Protein AF-A0A9E3RT23-F1 (afdb_monomer_lite)

Foldseek 3Di:
DDDDVVVVVVVVVVVVVVVPPDDDDDFFQFFWAQQPVVVRAIAGAAADLCQQCVPPPQANPDLNGAAEEEAADDDCQAGHDPVLVVLLVLLLCQLVQLPFFSHDYHYDYHDHDDPFFFQFLAALQLHEYEIEAEPVNCFVVNDQLQAAQKWKKWKAFQAFDWGHHPNDIDTDHHNYTRYMYMYGYCVLVVQCPWLAPNCSNLSSNLSSCVNRRGAADPAAAWDLVCCLVALHTEHDQQAWDATSVRAIDGAGQRASSHLGWYWYADPVQGIYTRSNHGHLSSSQVNCVSGGDPPPVQKDKDKFFFWADDDDVDGIATFAFWKKWKFKPRAPDLPDGTGTHTIDTQCLNPRLVDRLRRGIDMHISDGQWGAHSVRRIDGMWIKMKIDHPPPLQFLDPLSCLSSSHHNPVPRDGDPDDFIWIAAFDPVATDTDPVCRSVHFTWHQDPVVNAIAGPVQRQGPLLRQLVQGRGRGDNPLPFLVNLLCVPPDFDQLVVVVSCCLNVPLSPDDNSSVVVVVNSVCGSVNNVVLVVDVVVSVVSNVVRVVSSVCRVCVVVVVVVVVVVCVVPCVPDDDDDDDDDDDDDDDDDDDDDDHDDGDDVSAPLSLLVVFQWKFKWWWADWDWDADPVSRAIKIKIKTQGCDTLHHDDDHRDIAIFIHRWDDDPRMTMDISFADDDDHGFIWIFRWHQGPNGRIRGRRHLLRIWGWDADPPPRFIWTGRSDDVNSSNVQSCVVVLVVVVFFWWFQAPVRDTDGDPHSPHGYTTGGPVSVSVVSNVSVVVVVVVD

Structure (mmCIF, N/CA/C/O backbone):
data_AF-A0A9E3RT23-F1
#
_entry.id   AF-A0A9E3RT23-F1
#
loop_
_atom_site.group_PDB
_atom_site.id
_atom_site.type_symbol
_atom_site.label_atom_id
_atom_site.label_alt_id
_atom_site.label_comp_id
_atom_site.label_asym_id
_atom_site.label_entity_id
_atom_site.label_seq_id
_atom_site.pdbx_PDB_ins_code
_atom_site.Cartn_x
_atom_site.Cartn_y
_atom_site.Cartn_z
_atom_site.occupancy
_atom_site.B_iso_or_equiv
_atom_site.auth_seq_id
_atom_site.auth_comp_id
_atom_site.auth_asym_id
_atom_site.auth_atom_id
_atom_site.pdbx_PDB_model_num
ATOM 1 N N . MET A 1 1 ? -61.842 -8.128 -14.638 1.00 39.72 1 MET A N 1
ATOM 2 C CA . MET A 1 1 ? -60.699 -8.666 -13.870 1.00 39.72 1 MET A CA 1
ATOM 3 C C . MET A 1 1 ? -59.610 -7.609 -13.890 1.00 39.72 1 MET A C 1
ATOM 5 O O . MET A 1 1 ? -58.928 -7.463 -14.891 1.00 39.72 1 MET A O 1
ATOM 9 N N . SER A 1 2 ? -59.580 -6.755 -12.867 1.00 29.59 2 SER A N 1
ATOM 10 C CA . SER A 1 2 ? -58.774 -5.532 -12.843 1.00 29.59 2 SER A CA 1
ATOM 11 C C . SER A 1 2 ? -57.348 -5.825 -12.379 1.00 29.59 2 SER A C 1
ATOM 13 O O . SER A 1 2 ? -57.111 -6.098 -11.200 1.00 29.59 2 SER A O 1
ATOM 15 N N . SER A 1 3 ? -56.410 -5.744 -13.318 1.00 36.72 3 SER A N 1
ATOM 16 C CA . SER A 1 3 ? -54.975 -5.616 -13.080 1.00 36.72 3 SER A CA 1
ATOM 17 C C . SER A 1 3 ? -54.713 -4.358 -12.253 1.00 36.72 3 SER A C 1
ATOM 19 O O . SER A 1 3 ? -55.043 -3.259 -12.689 1.00 36.72 3 SER A O 1
ATOM 21 N N . ASN A 1 4 ? -54.167 -4.514 -11.048 1.00 33.41 4 ASN A N 1
ATOM 22 C CA . ASN A 1 4 ? -53.876 -3.402 -10.149 1.00 33.41 4 ASN A CA 1
ATOM 23 C C . ASN A 1 4 ? -52.457 -2.854 -10.439 1.00 33.41 4 ASN A C 1
ATOM 25 O O . ASN A 1 4 ? -51.481 -3.521 -10.079 1.00 33.41 4 ASN A O 1
ATOM 29 N N . PRO A 1 5 ? -52.310 -1.666 -11.062 1.00 35.34 5 PRO A N 1
ATOM 30 C CA . PRO A 1 5 ? -51.012 -1.117 -11.472 1.00 35.34 5 PRO A CA 1
ATOM 31 C C . PRO A 1 5 ? -50.136 -0.672 -10.286 1.00 35.34 5 PRO A C 1
ATOM 33 O O . PRO A 1 5 ? -48.949 -0.408 -10.449 1.00 35.34 5 PRO A O 1
ATOM 36 N N . GLN A 1 6 ? -50.676 -0.668 -9.062 1.00 33.56 6 GLN A N 1
ATOM 37 C CA . GLN A 1 6 ? -49.935 -0.298 -7.852 1.00 33.56 6 GLN A CA 1
ATOM 38 C C . GLN A 1 6 ? -48.999 -1.399 -7.322 1.00 33.56 6 GLN A C 1
ATOM 40 O O . GLN A 1 6 ? -48.126 -1.105 -6.506 1.00 33.56 6 GLN A O 1
ATOM 45 N N . ARG A 1 7 ? -49.141 -2.659 -7.764 1.00 32.81 7 ARG A N 1
ATOM 46 C CA . ARG A 1 7 ? -48.238 -3.753 -7.345 1.00 32.81 7 ARG A CA 1
ATOM 47 C C . ARG A 1 7 ? -46.949 -3.814 -8.166 1.00 32.81 7 ARG A C 1
ATOM 49 O O . ARG A 1 7 ? -45.907 -4.106 -7.595 1.00 32.81 7 ARG A O 1
ATOM 56 N N . PHE A 1 8 ? -46.999 -3.457 -9.451 1.00 35.91 8 PHE A N 1
ATOM 57 C CA . PHE A 1 8 ? -45.802 -3.375 -10.296 1.00 35.91 8 PHE A CA 1
ATOM 58 C C . PHE A 1 8 ? -44.930 -2.163 -9.945 1.00 35.91 8 PHE A C 1
ATOM 60 O O . PHE A 1 8 ? -43.714 -2.289 -9.883 1.00 35.91 8 PHE A O 1
ATOM 67 N N . PHE A 1 9 ? -45.542 -1.026 -9.590 1.00 29.83 9 PHE A N 1
ATOM 68 C CA . PHE A 1 9 ? -44.793 0.171 -9.187 1.00 29.83 9 PHE A CA 1
ATOM 69 C C . PHE A 1 9 ? -44.083 0.009 -7.831 1.00 29.83 9 PHE A C 1
ATOM 71 O O . PHE A 1 9 ? -42.998 0.540 -7.636 1.00 29.83 9 PHE A O 1
ATOM 78 N N . ARG A 1 10 ? -44.654 -0.767 -6.898 1.00 28.84 10 ARG A N 1
ATOM 79 C CA . ARG A 1 10 ? -44.020 -1.055 -5.597 1.00 28.84 10 ARG A CA 1
ATOM 80 C C . ARG A 1 10 ? -42.905 -2.094 -5.697 1.00 28.84 10 ARG A C 1
ATOM 82 O O . ARG A 1 10 ? -41.935 -1.981 -4.966 1.00 28.84 10 ARG A O 1
ATOM 89 N N . LEU A 1 11 ? -43.009 -3.059 -6.613 1.00 30.06 11 LEU A N 1
ATOM 90 C CA . LEU A 1 11 ? -41.941 -4.032 -6.847 1.00 30.06 11 LEU A CA 1
ATOM 91 C C . LEU A 1 11 ? -40.765 -3.396 -7.608 1.00 30.06 11 LEU A C 1
ATOM 93 O O . LEU A 1 11 ? -39.624 -3.608 -7.225 1.00 30.06 11 LEU A O 1
ATOM 97 N N . ALA A 1 12 ? -41.037 -2.534 -8.596 1.00 31.48 12 ALA A N 1
ATOM 98 C CA . ALA A 1 12 ? -40.005 -1.781 -9.313 1.00 31.48 12 ALA A CA 1
ATOM 99 C C . ALA A 1 12 ? -39.312 -0.728 -8.427 1.00 31.48 12 ALA A C 1
ATOM 101 O O . ALA A 1 12 ? -38.103 -0.561 -8.524 1.00 31.48 12 ALA A O 1
ATOM 102 N N . PHE A 1 13 ? -40.038 -0.071 -7.511 1.00 29.66 13 PHE A N 1
ATOM 103 C CA . PHE A 1 13 ? -39.431 0.855 -6.547 1.00 29.66 13 PHE A CA 1
ATOM 104 C C . PHE A 1 13 ? -38.642 0.122 -5.452 1.00 29.66 13 PHE A C 1
ATOM 106 O O . PHE A 1 13 ? -37.625 0.632 -5.011 1.00 29.66 13 PHE A O 1
ATOM 113 N N . CYS A 1 14 ? -39.047 -1.086 -5.041 1.00 27.11 14 CYS A N 1
ATOM 114 C CA . CYS A 1 14 ? -38.259 -1.908 -4.114 1.00 27.11 14 CYS A CA 1
ATOM 115 C C . CYS A 1 14 ? -37.023 -2.538 -4.772 1.00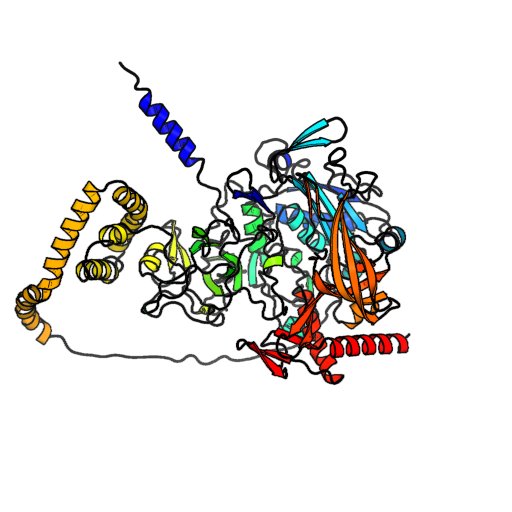 27.11 14 CYS A C 1
ATOM 117 O O . CYS A 1 14 ? -36.032 -2.721 -4.080 1.00 27.11 14 CYS A O 1
ATOM 119 N N . VAL A 1 15 ? -37.051 -2.829 -6.078 1.00 30.31 15 VAL A N 1
ATOM 120 C CA . VAL A 1 15 ? -35.871 -3.300 -6.826 1.00 30.31 15 VAL A CA 1
ATOM 121 C C . VAL A 1 15 ? -34.931 -2.134 -7.162 1.00 30.31 15 VAL A C 1
ATOM 123 O O . VAL A 1 15 ? -33.733 -2.273 -6.961 1.00 30.31 15 VAL A O 1
ATOM 126 N N . MET A 1 16 ? -35.443 -0.948 -7.523 1.00 27.14 16 MET A N 1
ATOM 127 C CA . MET A 1 16 ? -34.602 0.252 -7.688 1.00 27.14 16 MET A CA 1
ATOM 128 C C . MET A 1 16 ? -34.065 0.804 -6.358 1.00 27.14 16 MET A C 1
ATOM 130 O O . MET A 1 16 ? -32.927 1.252 -6.311 1.00 27.14 16 MET A O 1
ATOM 134 N N . ALA A 1 17 ? -34.817 0.720 -5.255 1.00 28.42 17 ALA A N 1
ATOM 135 C CA . ALA A 1 17 ? -34.315 1.090 -3.927 1.00 28.42 17 ALA A CA 1
ATOM 136 C C . ALA A 1 17 ? -33.358 0.037 -3.334 1.00 28.42 17 ALA A C 1
ATOM 138 O O . ALA A 1 17 ? -32.534 0.381 -2.493 1.00 28.42 17 ALA A O 1
ATOM 139 N N . ALA A 1 18 ? -33.435 -1.225 -3.778 1.00 28.02 18 ALA A N 1
ATOM 140 C CA . ALA A 1 18 ? -32.451 -2.259 -3.446 1.00 28.02 18 ALA A CA 1
ATOM 141 C C . ALA A 1 18 ? -31.179 -2.170 -4.307 1.00 28.02 18 ALA A C 1
ATOM 143 O O . ALA A 1 18 ? -30.138 -2.659 -3.886 1.00 28.02 18 ALA A O 1
ATOM 144 N N . MET A 1 19 ? -31.242 -1.512 -5.470 1.00 27.69 19 MET A N 1
ATOM 145 C CA . MET A 1 19 ? -30.087 -1.246 -6.338 1.00 27.69 19 MET A CA 1
ATOM 146 C C . MET A 1 19 ? -29.376 0.086 -6.038 1.00 27.69 19 MET A C 1
ATOM 148 O O . MET A 1 19 ? -28.356 0.371 -6.648 1.00 27.69 19 MET A O 1
ATOM 152 N N . MET A 1 20 ? -29.865 0.886 -5.082 1.00 31.98 20 MET A N 1
ATOM 153 C CA . MET A 1 20 ? -29.251 2.167 -4.683 1.00 31.98 20 MET A CA 1
ATOM 154 C C . MET A 1 20 ? -28.601 2.151 -3.289 1.00 31.98 20 MET A C 1
ATOM 156 O O . MET A 1 20 ? -28.356 3.207 -2.715 1.00 31.98 20 MET A O 1
ATOM 160 N N . LEU A 1 21 ? -28.316 0.978 -2.715 1.00 33.25 21 LEU A N 1
ATOM 161 C CA . LEU A 1 21 ? -27.701 0.875 -1.383 1.00 33.25 21 LEU A CA 1
ATOM 162 C C . LEU A 1 21 ? -26.647 -0.232 -1.290 1.00 33.25 21 LEU A C 1
ATOM 164 O O . LEU A 1 21 ? -26.680 -1.030 -0.361 1.00 33.25 21 LEU A O 1
ATOM 168 N N . THR A 1 22 ? -25.675 -0.268 -2.198 1.00 30.17 22 THR A N 1
ATOM 169 C CA . THR A 1 22 ? -24.396 -0.940 -1.919 1.00 30.17 22 THR A CA 1
ATOM 170 C C . THR A 1 22 ? -23.256 -0.265 -2.671 1.00 30.17 22 THR A C 1
ATOM 172 O O . THR A 1 22 ? -22.844 -0.715 -3.732 1.00 30.17 22 THR A O 1
ATOM 175 N N . SER A 1 23 ? -22.699 0.780 -2.077 1.00 31.69 23 SER A N 1
ATOM 176 C CA . SER A 1 23 ? -21.321 1.195 -2.332 1.00 31.69 23 SER A CA 1
ATOM 177 C C . SER A 1 23 ? -20.692 1.415 -0.963 1.00 31.69 23 SER A C 1
ATOM 179 O O . SER A 1 23 ? -20.944 2.426 -0.316 1.00 31.69 23 SER A O 1
ATOM 181 N N . HIS A 1 24 ? -19.974 0.412 -0.460 1.00 32.72 24 HIS A N 1
ATOM 182 C CA . HIS A 1 24 ? -19.404 0.454 0.886 1.00 32.72 24 HIS A CA 1
ATOM 183 C C . HIS A 1 24 ? -18.062 -0.263 0.895 1.00 32.72 24 HIS A C 1
ATOM 185 O O . HIS A 1 24 ? -18.003 -1.476 0.667 1.00 32.72 24 HIS A O 1
ATOM 191 N N . ALA A 1 25 ? -17.017 0.499 1.185 1.00 35.88 25 ALA A N 1
ATOM 192 C CA . ALA A 1 25 ? -15.627 0.197 0.893 1.00 35.88 25 ALA A CA 1
ATOM 193 C C . ALA A 1 25 ? -14.715 0.077 2.108 1.00 35.88 25 ALA A C 1
ATOM 195 O O . ALA A 1 25 ? -15.128 0.565 3.159 1.00 35.88 25 ALA A O 1
ATOM 196 N N . PHE A 1 26 ? -13.473 -0.422 2.018 1.00 47.66 26 PHE A N 1
ATOM 197 C CA . PHE A 1 26 ? -12.923 -1.764 1.700 1.00 47.66 26 PHE A CA 1
ATOM 198 C C . PHE A 1 26 ? -11.796 -2.052 2.727 1.00 47.66 26 PHE A C 1
ATOM 200 O O . PHE A 1 26 ? -12.048 -1.674 3.853 1.00 47.66 26 PHE A O 1
ATOM 207 N N . ALA A 1 27 ? -10.654 -2.712 2.477 1.00 46.44 27 ALA A N 1
ATOM 208 C CA . ALA A 1 27 ? -9.590 -2.831 3.511 1.00 46.44 27 ALA A CA 1
ATOM 209 C C . ALA A 1 27 ? -8.161 -2.712 2.990 1.00 46.44 27 ALA A C 1
ATOM 211 O O . ALA A 1 27 ? -7.344 -2.058 3.611 1.00 46.44 27 ALA A O 1
ATOM 212 N N . PHE A 1 28 ? -7.905 -3.206 1.791 1.00 80.06 28 PHE A N 1
ATOM 213 C CA . PHE A 1 28 ? -6.770 -2.750 0.997 1.00 80.06 28 PHE A CA 1
ATOM 214 C C . PHE A 1 28 ? -6.882 -1.239 0.701 1.00 80.06 28 PHE A C 1
ATOM 216 O O . PHE A 1 28 ? -7.970 -0.665 0.782 1.00 80.06 28 PHE A O 1
ATOM 223 N N . TYR A 1 29 ? -5.801 -0.597 0.276 1.00 87.31 29 TYR A N 1
ATOM 224 C CA . TYR A 1 29 ? -5.782 0.833 -0.037 1.00 87.31 29 TYR A CA 1
ATOM 225 C C . TYR A 1 29 ? -6.042 1.047 -1.543 1.00 87.31 29 TYR A C 1
ATOM 227 O O . TYR A 1 29 ? -5.137 0.817 -2.339 1.00 87.31 29 TYR A O 1
ATOM 235 N N . PRO A 1 30 ? -7.267 1.409 -1.989 1.00 88.81 30 PRO A N 1
ATOM 236 C CA . PRO A 1 30 ? -7.541 1.697 -3.393 1.00 88.81 30 PRO A CA 1
ATOM 237 C C . PRO A 1 30 ? -7.110 3.106 -3.772 1.00 88.81 30 PRO A C 1
ATOM 239 O O . PRO A 1 30 ? -7.177 4.044 -2.971 1.00 88.81 30 PRO A O 1
ATOM 242 N N . TYR A 1 31 ? -6.866 3.287 -5.062 1.00 88.19 31 TYR A N 1
ATOM 243 C CA . TYR A 1 31 ? -6.864 4.606 -5.659 1.00 88.19 31 TYR A CA 1
ATOM 244 C C . TYR A 1 31 ? -8.302 5.115 -5.854 1.00 88.19 31 TYR A C 1
ATOM 246 O O . TYR A 1 31 ? -9.165 4.425 -6.401 1.00 88.19 31 TYR A O 1
ATOM 254 N N . GLY A 1 32 ? -8.598 6.332 -5.390 1.00 88.88 32 GLY A N 1
ATOM 255 C CA . GLY A 1 32 ? -9.952 6.882 -5.474 1.00 88.88 32 GLY A CA 1
ATOM 256 C C . GLY A 1 32 ? -10.080 8.333 -5.022 1.00 88.88 32 GLY A C 1
ATOM 257 O O . GLY A 1 32 ? -9.081 9.020 -4.782 1.00 88.88 32 GLY A O 1
ATOM 258 N N . PHE A 1 33 ? -11.323 8.812 -4.964 1.00 84.44 33 PHE A N 1
ATOM 259 C CA . PHE A 1 33 ? -11.702 10.132 -4.448 1.00 84.44 33 PHE A CA 1
ATOM 260 C C . PHE A 1 33 ? -13.201 10.192 -4.105 1.00 84.44 33 PHE A C 1
ATOM 262 O O . PHE A 1 33 ? -14.000 9.395 -4.593 1.00 84.44 33 PHE A O 1
ATOM 269 N N . PHE A 1 34 ? -13.611 11.171 -3.293 1.00 80.62 34 PHE A N 1
ATOM 270 C CA . PHE A 1 34 ? -15.032 11.464 -3.070 1.00 80.62 34 PHE A CA 1
ATOM 271 C C . PHE A 1 34 ? -15.576 12.430 -4.127 1.00 80.62 34 PHE A C 1
ATOM 273 O O . PHE A 1 34 ? -15.141 13.581 -4.210 1.00 80.62 34 PHE A O 1
ATOM 280 N N . ASP A 1 35 ? -16.562 11.983 -4.903 1.00 71.19 35 ASP A N 1
ATOM 281 C CA . ASP A 1 35 ? -17.210 12.787 -5.935 1.00 71.19 35 ASP A CA 1
ATOM 282 C C . ASP A 1 35 ? -18.179 13.806 -5.312 1.00 71.19 35 ASP A C 1
ATOM 284 O O . ASP A 1 35 ? -19.249 13.478 -4.786 1.00 71.19 35 ASP A O 1
ATOM 288 N N . THR A 1 36 ? -17.803 15.083 -5.390 1.00 66.12 36 THR A N 1
ATOM 289 C CA . THR A 1 36 ? -18.604 16.200 -4.868 1.00 66.12 36 THR A CA 1
ATOM 290 C C . THR A 1 36 ? -19.901 16.453 -5.645 1.00 66.12 36 THR A C 1
ATOM 292 O O . THR A 1 36 ? -20.835 17.028 -5.079 1.00 66.12 36 THR A O 1
ATOM 295 N N . LEU A 1 37 ? -19.995 16.011 -6.904 1.00 58.25 37 LEU A N 1
ATOM 296 C CA . LEU A 1 37 ? -21.176 16.171 -7.757 1.00 58.25 37 LEU A CA 1
ATOM 297 C C . LEU A 1 37 ? -22.213 15.068 -7.509 1.00 58.25 37 LEU A C 1
ATOM 299 O O . LEU A 1 37 ? -23.415 15.322 -7.615 1.00 58.25 37 LEU A O 1
ATOM 303 N N . ASN A 1 38 ? -21.773 13.880 -7.088 1.00 56.94 38 ASN A N 1
ATOM 304 C CA . ASN A 1 38 ? -22.635 12.743 -6.761 1.00 56.94 38 ASN A CA 1
ATOM 305 C C . ASN A 1 38 ? -22.866 12.582 -5.247 1.00 56.94 38 ASN A C 1
ATOM 307 O O . ASN A 1 38 ? -22.695 11.512 -4.663 1.00 56.94 38 ASN A O 1
ATOM 311 N N . GLY A 1 39 ? -23.222 13.679 -4.572 1.00 58.09 39 GLY A N 1
ATOM 312 C CA . GLY A 1 39 ? -23.595 13.651 -3.153 1.00 58.09 39 GLY A CA 1
ATOM 313 C C . GLY A 1 39 ? -22.472 13.233 -2.195 1.00 58.09 39 GLY A C 1
ATOM 314 O O . GLY A 1 39 ? -22.763 12.905 -1.044 1.00 58.09 39 GLY A O 1
ATOM 315 N N . GLY A 1 40 ? -21.212 13.252 -2.644 1.00 66.06 40 GLY A N 1
ATOM 316 C CA . GLY A 1 40 ? -20.060 12.864 -1.841 1.00 66.06 40 GLY A CA 1
ATOM 317 C C . GLY A 1 40 ? -19.793 11.359 -1.795 1.00 66.06 40 GLY A C 1
ATOM 318 O O . GLY A 1 40 ? -19.189 10.913 -0.820 1.00 66.06 40 GLY A O 1
ATOM 319 N N . ALA A 1 41 ? -20.262 10.583 -2.778 1.00 73.94 41 ALA A N 1
ATOM 320 C CA . ALA A 1 41 ? -19.978 9.152 -2.881 1.00 73.94 41 ALA A CA 1
ATOM 321 C C . ALA A 1 41 ? -18.489 8.881 -3.168 1.00 73.94 41 ALA A C 1
ATOM 323 O O . ALA A 1 41 ? -17.819 9.687 -3.808 1.00 73.94 41 ALA A O 1
ATOM 324 N N . LEU A 1 42 ? -17.974 7.748 -2.685 1.00 82.69 42 LEU A N 1
ATOM 325 C CA . LEU A 1 42 ? -16.617 7.296 -2.992 1.00 82.69 42 LEU A CA 1
ATOM 326 C C . LEU A 1 42 ? -16.573 6.671 -4.390 1.00 82.69 42 LEU A C 1
ATOM 328 O O . LEU A 1 42 ? -17.281 5.695 -4.646 1.00 82.69 42 LEU A O 1
ATOM 332 N N . THR A 1 43 ? -15.701 7.203 -5.238 1.00 85.62 43 THR A N 1
ATOM 333 C CA . THR A 1 43 ? -15.403 6.704 -6.579 1.00 85.62 43 THR A CA 1
ATOM 334 C C . THR A 1 43 ? -13.993 6.115 -6.593 1.00 85.62 43 THR A C 1
ATOM 336 O O . THR A 1 43 ? -13.037 6.768 -6.169 1.00 85.62 43 THR A O 1
ATOM 339 N N . PHE A 1 44 ? -13.866 4.874 -7.064 1.00 89.12 44 PHE A N 1
ATOM 340 C CA . PHE A 1 44 ? -12.568 4.236 -7.298 1.00 89.12 44 PHE A CA 1
ATOM 341 C C . PHE A 1 44 ? -12.060 4.570 -8.684 1.00 89.12 44 PHE A C 1
ATOM 343 O O . PHE A 1 44 ? -12.863 4.702 -9.601 1.00 89.12 44 PHE A O 1
ATOM 350 N N . ILE A 1 45 ? -10.743 4.661 -8.810 1.00 90.81 45 ILE A N 1
ATOM 351 C CA . ILE A 1 45 ? -10.066 4.781 -10.093 1.00 90.81 45 ILE A CA 1
ATOM 352 C C . ILE A 1 45 ? -9.627 3.383 -10.508 1.00 90.81 45 ILE A C 1
ATOM 354 O O . ILE A 1 45 ? -8.859 2.747 -9.785 1.00 90.81 45 ILE A O 1
ATOM 358 N N . LYS A 1 46 ? -10.166 2.892 -11.622 1.00 92.81 46 LYS A N 1
ATOM 359 C CA . LYS A 1 46 ? -9.920 1.533 -12.114 1.00 92.81 46 LYS A CA 1
ATOM 360 C C . LYS A 1 46 ? -10.145 1.419 -13.618 1.00 92.81 46 LYS A C 1
ATOM 362 O O . LYS A 1 46 ? -10.741 2.313 -14.222 1.00 92.81 46 LYS A O 1
ATOM 367 N N . TRP A 1 47 ? -9.741 0.289 -14.183 1.00 93.25 47 TRP A N 1
ATOM 368 C CA . TRP A 1 47 ? -10.109 -0.093 -15.543 1.00 93.25 47 TRP A CA 1
ATOM 369 C C . TRP A 1 47 ? -11.573 -0.556 -15.608 1.00 93.25 47 TRP A C 1
ATOM 371 O O . TRP A 1 47 ? -12.054 -1.234 -14.685 1.00 93.25 47 TRP A O 1
ATOM 381 N N . PRO A 1 48 ? -12.324 -0.186 -16.656 1.00 89.88 48 PRO A N 1
ATOM 382 C CA . PRO A 1 48 ? -13.666 -0.706 -16.864 1.00 89.88 48 PRO A CA 1
ATOM 383 C C . PRO A 1 48 ? -13.605 -2.159 -17.370 1.00 89.88 48 PRO A C 1
ATOM 385 O O . PRO A 1 48 ? -12.606 -2.609 -17.927 1.00 89.88 48 PRO A O 1
ATOM 388 N N . LEU A 1 49 ? -14.665 -2.937 -17.122 1.00 87.38 49 LEU A N 1
ATOM 389 C CA . LEU A 1 49 ? -14.657 -4.375 -17.432 1.00 87.38 49 LEU A CA 1
ATOM 390 C C . LEU A 1 49 ? -14.590 -4.648 -18.939 1.00 87.38 49 LEU A C 1
ATOM 392 O O . LEU A 1 49 ? -14.056 -5.671 -19.319 1.00 87.38 49 LEU A O 1
ATOM 396 N N . ASP A 1 50 ? -15.093 -3.753 -19.783 1.00 86.69 50 ASP A N 1
ATOM 397 C CA . ASP A 1 50 ? -15.021 -3.867 -21.246 1.00 86.69 50 ASP A CA 1
ATOM 398 C C . ASP A 1 50 ? -13.617 -3.613 -21.820 1.00 86.69 50 ASP A C 1
ATOM 400 O O . ASP A 1 50 ? -13.362 -3.970 -22.966 1.00 86.69 50 ASP A O 1
ATOM 404 N N . VAL A 1 51 ? -12.707 -3.034 -21.029 1.00 87.50 51 VAL A N 1
ATOM 405 C CA . VAL A 1 51 ? -11.267 -3.020 -21.332 1.00 87.50 51 VAL A CA 1
ATOM 406 C C . VAL A 1 51 ? -10.624 -4.357 -20.961 1.00 87.50 51 VAL A C 1
ATOM 408 O O . VAL A 1 51 ? -9.732 -4.816 -21.660 1.00 87.50 51 VAL A O 1
ATOM 411 N N . LEU A 1 52 ? -11.077 -4.998 -19.880 1.00 91.88 52 LEU A N 1
ATOM 412 C CA . LEU A 1 52 ? -10.496 -6.255 -19.394 1.00 91.88 52 LEU A CA 1
ATOM 413 C C . LEU A 1 52 ? -11.047 -7.490 -20.129 1.00 91.88 52 LEU A C 1
ATOM 415 O O . LEU A 1 52 ? -10.294 -8.414 -20.392 1.00 91.88 52 LEU A O 1
ATOM 419 N N . ASP A 1 53 ? -12.335 -7.497 -20.466 1.00 89.50 53 ASP A N 1
ATOM 420 C CA . ASP A 1 53 ? -13.084 -8.558 -21.154 1.00 89.50 53 ASP A CA 1
ATOM 421 C C . ASP A 1 53 ? -13.617 -7.990 -22.479 1.00 89.50 53 ASP A C 1
ATOM 423 O O . ASP A 1 53 ? -14.767 -7.546 -22.594 1.00 89.50 53 ASP A O 1
ATOM 427 N N . VAL A 1 54 ? -12.735 -7.931 -23.479 1.00 87.19 54 VAL A N 1
ATOM 428 C CA . VAL A 1 54 ? -13.020 -7.314 -24.785 1.00 87.19 54 VAL A CA 1
ATOM 429 C C . VAL A 1 54 ? -14.085 -8.107 -25.550 1.00 87.19 54 VAL A C 1
ATOM 431 O O . VAL A 1 54 ? -14.866 -7.542 -26.328 1.00 87.19 54 VAL A O 1
ATOM 434 N N . ASN A 1 55 ? -14.133 -9.425 -25.342 1.00 87.38 55 ASN A N 1
ATOM 435 C CA . ASN A 1 55 ? -15.004 -10.325 -26.087 1.00 87.38 55 ASN A CA 1
ATOM 436 C C . ASN A 1 55 ? -16.399 -10.496 -25.424 1.00 87.38 55 ASN A C 1
ATOM 438 O O . ASN A 1 55 ? -17.377 -10.839 -26.105 1.00 87.38 55 ASN A O 1
ATOM 442 N N . GLY A 1 56 ? -16.511 -10.173 -24.133 1.00 85.31 56 GLY A N 1
ATOM 443 C CA . GLY A 1 56 ? -17.732 -10.181 -23.333 1.00 85.31 56 GLY A CA 1
ATOM 444 C C . GLY A 1 56 ? -18.174 -11.566 -22.848 1.00 85.31 56 GLY A C 1
ATOM 445 O O . GLY A 1 56 ? -19.377 -11.757 -22.606 1.00 85.31 56 GLY A O 1
ATOM 446 N N . ASP A 1 57 ? -17.273 -12.548 -22.766 1.00 84.00 57 ASP A N 1
ATOM 447 C CA . ASP A 1 57 ? -17.580 -13.914 -22.321 1.00 84.00 57 ASP A CA 1
ATOM 448 C C . ASP A 1 57 ? -17.412 -14.127 -20.808 1.00 84.00 57 ASP A C 1
ATOM 450 O O . ASP A 1 57 ? -17.839 -15.168 -20.284 1.00 84.00 57 ASP A O 1
ATOM 454 N N . GLY A 1 58 ? -16.923 -13.115 -20.087 1.00 79.50 58 GLY A N 1
ATOM 455 C CA . GLY A 1 58 ? -16.665 -13.177 -18.655 1.00 79.50 58 GLY A CA 1
ATOM 456 C C . GLY A 1 58 ? -15.435 -14.011 -18.300 1.00 79.50 58 GLY A C 1
ATOM 457 O O . GLY A 1 58 ? -15.326 -14.457 -17.155 1.00 79.50 58 GLY A O 1
ATOM 458 N N . ASP A 1 59 ? -14.552 -14.261 -19.256 1.00 82.25 59 ASP A N 1
ATOM 459 C CA . ASP A 1 59 ? -13.158 -14.632 -19.067 1.00 82.25 59 ASP A CA 1
ATOM 460 C C . ASP A 1 59 ? -12.291 -13.414 -19.435 1.00 82.25 59 ASP A C 1
ATOM 462 O O . ASP A 1 59 ? -12.745 -12.506 -20.114 1.00 82.25 59 ASP A O 1
ATOM 466 N N . VAL A 1 60 ? -11.086 -13.332 -18.882 1.00 85.75 60 VAL A N 1
ATOM 467 C CA . VAL A 1 60 ? -10.127 -12.253 -19.210 1.00 85.75 60 VAL A CA 1
ATOM 468 C C . VAL A 1 60 ? -8.761 -12.836 -19.567 1.00 85.75 60 VAL A C 1
ATOM 470 O O . VAL A 1 60 ? -7.741 -12.177 -19.435 1.00 85.75 60 VAL A O 1
ATOM 473 N N . SER A 1 61 ? -8.724 -14.127 -19.899 1.00 79.94 61 SER A N 1
ATOM 474 C CA . SER A 1 61 ? -7.490 -14.875 -20.164 1.00 79.94 61 SER A CA 1
ATOM 475 C C . SER A 1 61 ? -7.189 -15.047 -21.656 1.00 79.94 61 SER A C 1
ATOM 477 O O . SER A 1 61 ? -6.288 -15.810 -22.014 1.00 79.94 61 SER A O 1
ATOM 479 N N . GLY A 1 62 ? -7.951 -14.388 -22.532 1.00 80.00 62 GLY A N 1
ATOM 480 C CA . GLY A 1 62 ? -7.680 -14.317 -23.962 1.00 80.00 62 GLY A CA 1
ATOM 481 C C . GLY A 1 62 ? -6.405 -13.534 -24.290 1.00 80.00 62 GLY A C 1
ATOM 482 O O . GLY A 1 62 ? -5.985 -12.650 -23.553 1.00 80.00 62 GLY A O 1
ATOM 483 N N . ASP A 1 63 ? -5.800 -13.841 -25.442 1.00 80.75 63 ASP A N 1
ATOM 484 C CA . ASP A 1 63 ? -4.552 -13.206 -25.905 1.00 80.75 63 ASP A CA 1
ATOM 485 C C . ASP A 1 63 ? -4.708 -11.693 -26.217 1.00 80.75 63 ASP A C 1
ATOM 487 O O . ASP A 1 63 ? -3.713 -11.009 -26.454 1.00 80.75 63 ASP A O 1
ATOM 491 N N . ASP A 1 64 ? -5.943 -11.183 -26.273 1.00 82.25 64 ASP A N 1
ATOM 492 C CA . ASP A 1 64 ? -6.322 -9.781 -26.499 1.00 82.25 64 ASP A CA 1
ATOM 493 C C . ASP A 1 64 ? -7.168 -9.191 -25.353 1.00 82.25 64 ASP A C 1
ATOM 495 O O . ASP A 1 64 ? -7.877 -8.201 -25.546 1.00 82.25 64 ASP A O 1
ATOM 499 N N . GLU A 1 65 ? -7.105 -9.801 -24.167 1.00 88.94 65 GLU A N 1
ATOM 500 C CA . GLU A 1 65 ? -7.856 -9.405 -22.974 1.00 88.94 65 GLU A CA 1
ATOM 501 C C . GLU A 1 65 ? -6.942 -8.846 -21.883 1.00 88.94 65 GLU A C 1
ATOM 503 O O . GLU A 1 65 ? -5.787 -9.240 -21.738 1.00 88.94 65 GLU A O 1
ATOM 508 N N . GLY A 1 66 ? -7.467 -7.911 -21.095 1.00 91.50 66 GLY A N 1
ATOM 509 C CA . GLY A 1 66 ? -6.711 -7.228 -20.053 1.00 91.50 66 GLY A CA 1
ATOM 510 C C . GLY A 1 66 ? -6.133 -5.877 -20.469 1.00 91.50 66 GLY A C 1
ATOM 511 O O . GLY A 1 66 ? -6.370 -5.351 -21.554 1.00 91.50 66 GLY A O 1
ATOM 512 N N . VAL A 1 67 ? -5.375 -5.279 -19.555 1.00 93.31 67 VAL A N 1
ATOM 513 C CA . VAL A 1 67 ? -4.705 -3.999 -19.792 1.00 93.31 67 VAL A CA 1
ATOM 514 C C . VAL A 1 67 ? -3.528 -4.219 -20.741 1.00 93.31 67 VAL A C 1
ATOM 516 O O . VAL A 1 67 ? -2.588 -4.943 -20.410 1.00 93.31 67 VAL A O 1
ATOM 519 N N . GLU A 1 68 ? -3.571 -3.582 -21.912 1.00 92.44 68 GLU A N 1
ATOM 520 C CA . GLU A 1 68 ? -2.459 -3.607 -22.866 1.00 92.44 68 GLU A CA 1
ATOM 521 C C . GLU A 1 68 ? -1.236 -2.930 -22.256 1.00 92.44 68 GLU A C 1
ATOM 523 O O . GLU A 1 68 ? -1.339 -1.781 -21.829 1.00 92.44 68 GLU A O 1
ATOM 528 N N . LEU A 1 69 ? -0.088 -3.609 -22.254 1.00 92.81 69 LEU A N 1
ATOM 529 C CA . LEU A 1 69 ? 1.197 -3.038 -21.852 1.00 92.81 69 LEU A CA 1
ATOM 530 C C . LEU A 1 69 ? 2.200 -3.124 -23.004 1.00 92.81 69 LEU A C 1
ATOM 532 O O . LEU A 1 69 ? 2.657 -4.210 -23.394 1.00 92.81 69 LEU A O 1
ATOM 536 N N . ASN A 1 70 ? 2.563 -1.966 -23.545 1.00 92.06 70 ASN A N 1
ATOM 537 C CA . ASN A 1 70 ? 3.605 -1.834 -24.557 1.00 92.06 70 ASN A CA 1
ATOM 538 C C . ASN A 1 70 ? 4.961 -1.677 -23.874 1.00 92.06 70 ASN A C 1
ATOM 540 O O . ASN A 1 70 ? 5.044 -1.058 -22.821 1.00 92.06 70 ASN A O 1
ATOM 544 N N . PHE A 1 71 ? 6.027 -2.237 -24.444 1.00 92.44 71 PHE A N 1
ATOM 545 C CA . PHE A 1 71 ? 7.351 -2.157 -23.826 1.00 92.44 71 PHE A CA 1
ATOM 546 C C . PHE A 1 71 ? 8.352 -1.551 -24.779 1.00 92.44 71 PHE A C 1
ATOM 548 O O . PHE A 1 71 ? 8.461 -1.963 -25.938 1.00 92.44 71 PHE A O 1
ATOM 555 N N . GLU A 1 72 ? 9.131 -0.621 -24.247 1.00 90.56 72 GLU A N 1
ATOM 556 C CA . GLU A 1 72 ? 10.341 -0.173 -24.902 1.00 90.56 72 GLU A CA 1
ATOM 557 C C . GLU A 1 72 ? 11.346 -1.326 -24.970 1.00 90.56 72 GLU A C 1
ATOM 559 O O . GLU A 1 72 ? 11.749 -1.897 -23.957 1.00 90.56 72 GLU A O 1
ATOM 564 N N . THR A 1 73 ? 11.785 -1.665 -26.176 1.00 89.44 73 THR A N 1
ATOM 565 C CA . THR A 1 73 ? 12.808 -2.691 -26.374 1.00 89.44 73 THR A CA 1
ATOM 566 C C . THR A 1 73 ? 14.013 -2.116 -27.078 1.00 89.44 73 THR A C 1
ATOM 568 O O . THR A 1 73 ? 13.905 -1.264 -27.961 1.00 89.44 73 THR A O 1
ATOM 571 N N . GLY A 1 74 ? 15.178 -2.638 -26.724 1.00 83.94 74 GLY A N 1
ATOM 572 C CA . GLY A 1 74 ? 16.410 -2.243 -27.372 1.00 83.94 74 GLY A CA 1
ATOM 573 C C . GLY A 1 74 ? 17.524 -3.252 -27.175 1.00 83.94 74 GLY A C 1
ATOM 574 O O . GLY A 1 74 ? 17.310 -4.466 -27.126 1.00 83.94 74 GLY A O 1
ATOM 575 N N . ASN A 1 75 ? 18.756 -2.759 -27.142 1.00 76.94 75 ASN A N 1
ATOM 576 C CA . ASN A 1 75 ? 19.950 -3.604 -27.086 1.00 76.94 75 ASN A CA 1
ATOM 577 C C . ASN A 1 75 ? 20.323 -4.029 -25.652 1.00 76.94 75 ASN A C 1
ATOM 579 O O . ASN A 1 75 ? 21.316 -4.740 -25.482 1.00 76.94 75 ASN A O 1
ATOM 583 N N . GLY A 1 76 ? 19.539 -3.623 -24.646 1.00 71.00 76 GLY A N 1
ATOM 584 C CA . GLY A 1 76 ? 19.826 -3.842 -23.228 1.00 71.00 76 GLY A CA 1
ATOM 585 C C . GLY A 1 76 ? 20.819 -2.839 -22.633 1.00 71.00 76 GLY A C 1
ATOM 586 O O . GLY A 1 76 ? 21.193 -2.995 -21.477 1.00 71.00 76 GLY A O 1
ATOM 587 N N . GLU A 1 77 ? 21.255 -1.836 -23.395 1.00 72.38 77 GLU A N 1
ATOM 588 C CA . GLU A 1 77 ? 21.904 -0.617 -22.892 1.00 72.38 77 GLU A CA 1
ATOM 589 C C . GLU A 1 77 ? 20.889 0.532 -22.949 1.00 72.38 77 GLU A C 1
ATOM 591 O O . GLU A 1 77 ? 20.552 1.079 -21.899 1.00 72.38 77 GLU A O 1
ATOM 596 N N . ASP A 1 78 ? 20.315 0.758 -24.134 1.00 74.50 78 ASP A N 1
ATOM 597 C CA . ASP A 1 78 ? 19.185 1.654 -24.393 1.00 74.50 78 ASP A CA 1
ATOM 598 C C . ASP A 1 78 ? 17.929 0.778 -24.562 1.00 74.50 78 ASP A C 1
ATOM 600 O O . ASP A 1 78 ? 17.911 -0.123 -25.414 1.00 74.50 78 ASP A O 1
ATOM 604 N N . GLY A 1 79 ? 16.916 0.971 -23.713 1.00 84.56 79 GLY A N 1
ATOM 605 C CA . GLY A 1 79 ? 15.727 0.114 -23.632 1.00 84.56 79 GLY A CA 1
ATOM 606 C C . GLY A 1 79 ? 15.937 -1.236 -22.919 1.00 84.56 79 GLY A C 1
ATOM 607 O O . GLY A 1 79 ? 17.052 -1.645 -22.555 1.00 84.56 79 GLY A O 1
ATOM 608 N N . PHE A 1 80 ? 14.845 -1.980 -22.721 1.00 90.94 80 PHE A N 1
ATOM 609 C CA . PHE A 1 80 ? 14.913 -3.325 -22.146 1.00 90.94 80 PHE A CA 1
ATOM 610 C C . PHE A 1 80 ? 15.473 -4.347 -23.146 1.00 90.94 80 PHE A C 1
ATOM 612 O O . PHE A 1 80 ? 15.162 -4.327 -24.340 1.00 90.94 80 PHE A O 1
ATOM 619 N N . SER A 1 81 ? 16.241 -5.318 -22.648 1.00 91.19 81 SER A N 1
ATOM 620 C CA . SER A 1 81 ? 16.448 -6.575 -23.377 1.00 91.19 81 SER A CA 1
ATOM 621 C C . SER A 1 81 ? 15.173 -7.426 -23.348 1.00 91.19 81 SER A C 1
ATOM 623 O O . SER A 1 81 ? 14.395 -7.347 -22.399 1.00 91.19 81 SER A O 1
ATOM 625 N N . SER A 1 82 ? 14.981 -8.323 -24.322 1.00 89.50 82 SER A N 1
ATOM 626 C CA . SER A 1 82 ? 13.797 -9.204 -24.348 1.00 89.50 82 SER A CA 1
ATOM 627 C C . SER A 1 82 ? 13.627 -10.009 -23.053 1.00 89.50 82 SER A C 1
ATOM 629 O O . SER A 1 82 ? 12.523 -10.141 -22.549 1.00 89.50 82 SER A O 1
ATOM 631 N N . SER A 1 83 ? 14.726 -10.476 -22.448 1.00 91.31 83 SER A N 1
ATOM 632 C CA . SER A 1 83 ? 14.657 -11.197 -21.171 1.00 91.31 83 SER A CA 1
ATOM 633 C C . SER A 1 83 ? 14.251 -10.326 -19.982 1.00 91.31 83 SER A C 1
ATOM 635 O O . SER A 1 83 ? 13.785 -10.851 -18.978 1.00 91.31 83 SER A O 1
ATOM 637 N N . GLU A 1 84 ? 14.494 -9.017 -20.043 1.00 93.56 84 GLU A N 1
ATOM 638 C CA . GLU A 1 84 ? 14.050 -8.088 -19.003 1.00 93.56 84 GLU A CA 1
ATOM 639 C C . GLU A 1 84 ? 12.579 -7.744 -19.183 1.00 93.56 84 GLU A C 1
ATOM 641 O O . GLU A 1 84 ? 11.856 -7.767 -18.193 1.00 93.56 84 GLU A O 1
ATOM 646 N N . VAL A 1 85 ? 12.126 -7.540 -20.427 1.00 94.44 85 VAL A N 1
ATOM 647 C CA . VAL A 1 85 ? 10.696 -7.423 -20.752 1.00 94.44 85 VAL A CA 1
ATOM 648 C C . VAL A 1 85 ? 9.931 -8.617 -20.195 1.00 94.44 85 VAL A C 1
ATOM 650 O O . VAL A 1 85 ? 8.981 -8.422 -19.444 1.00 94.44 85 VAL A O 1
ATOM 653 N N . ASP A 1 86 ? 10.398 -9.841 -20.467 1.00 94.38 86 ASP A N 1
ATOM 654 C CA . ASP A 1 86 ? 9.765 -11.066 -19.967 1.00 94.38 86 ASP A CA 1
ATOM 655 C C . ASP A 1 86 ? 9.671 -11.081 -18.432 1.00 94.38 86 ASP A C 1
ATOM 657 O O . ASP A 1 86 ? 8.662 -11.495 -17.872 1.00 94.38 86 ASP A O 1
ATOM 661 N N . LYS A 1 87 ? 10.710 -10.616 -17.723 1.00 93.75 87 LYS A N 1
ATOM 662 C CA . LYS A 1 87 ? 10.716 -10.573 -16.250 1.00 93.75 87 LYS A CA 1
ATOM 663 C C . LYS A 1 87 ? 9.774 -9.516 -15.690 1.00 93.75 87 LYS A C 1
ATOM 665 O O . LYS A 1 87 ? 9.095 -9.795 -14.707 1.00 93.75 87 LYS A O 1
ATOM 670 N N . VAL A 1 88 ? 9.780 -8.315 -16.267 1.00 94.62 88 VAL A N 1
ATOM 671 C CA . VAL A 1 88 ? 8.902 -7.225 -15.831 1.00 94.62 88 VAL A CA 1
ATOM 672 C C . VAL A 1 88 ? 7.453 -7.619 -16.091 1.00 94.62 88 VAL A C 1
ATOM 674 O O . VAL A 1 88 ? 6.644 -7.561 -15.170 1.00 94.62 88 VAL A O 1
ATOM 677 N N . PHE A 1 89 ? 7.143 -8.100 -17.298 1.00 95.81 89 PHE A N 1
ATOM 678 C CA . PHE A 1 89 ? 5.803 -8.552 -17.663 1.00 95.81 89 PHE A CA 1
ATOM 679 C C . PHE A 1 89 ? 5.336 -9.731 -16.800 1.00 95.81 89 PHE A C 1
ATOM 681 O O . PHE A 1 89 ? 4.236 -9.678 -16.264 1.00 95.81 89 PHE A O 1
ATOM 688 N N . ALA A 1 90 ? 6.206 -10.706 -16.512 1.00 94.12 90 ALA A N 1
ATOM 689 C CA . ALA A 1 90 ? 5.898 -11.772 -15.555 1.00 94.12 90 ALA A CA 1
ATOM 690 C C . ALA A 1 90 ? 5.594 -11.260 -14.135 1.00 94.12 90 ALA A C 1
ATOM 692 O O . ALA A 1 90 ? 5.009 -11.985 -13.336 1.00 94.12 90 ALA A O 1
ATOM 693 N N . GLY A 1 91 ? 6.019 -10.043 -13.781 1.00 93.81 91 GLY A N 1
ATOM 694 C CA . GLY A 1 91 ? 5.604 -9.374 -12.551 1.00 93.81 91 GLY A CA 1
ATOM 695 C C . GLY A 1 91 ? 4.164 -8.853 -12.619 1.00 93.81 91 GLY A C 1
ATOM 696 O O . GLY A 1 91 ? 3.406 -9.038 -11.671 1.00 93.81 91 GLY A O 1
ATOM 697 N N . PHE A 1 92 ? 3.757 -8.265 -13.747 1.00 95.12 92 PHE A N 1
ATOM 698 C CA . PHE A 1 92 ? 2.361 -7.876 -13.991 1.00 95.12 92 PHE A CA 1
ATOM 699 C C . PHE A 1 92 ? 1.428 -9.098 -13.968 1.00 95.12 92 PHE A C 1
ATOM 701 O O . PHE A 1 92 ? 0.413 -9.081 -13.268 1.00 95.12 92 PHE A O 1
ATOM 708 N N . GLU A 1 93 ? 1.832 -10.191 -14.626 1.00 93.25 93 GLU A N 1
ATOM 709 C CA . GLU A 1 93 ? 1.075 -11.450 -14.698 1.00 93.25 93 GLU A CA 1
ATOM 710 C C . GLU A 1 93 ? 0.780 -12.075 -13.314 1.00 93.25 93 GLU A C 1
ATOM 712 O O . GLU A 1 93 ? -0.157 -12.864 -13.173 1.00 93.25 93 GLU A O 1
ATOM 717 N N . GLU A 1 94 ? 1.528 -11.732 -12.254 1.00 93.25 94 GLU A N 1
ATOM 718 C CA . GLU A 1 94 ? 1.250 -12.237 -10.897 1.00 93.25 94 GLU A CA 1
ATOM 719 C C . GLU A 1 94 ? -0.151 -11.848 -10.397 1.00 93.25 94 GLU A C 1
ATOM 721 O O . GLU A 1 94 ? -0.790 -12.627 -9.688 1.00 93.25 94 GLU A O 1
ATOM 726 N N . TRP A 1 95 ? -0.677 -10.687 -10.790 1.00 93.62 95 TRP A N 1
ATOM 727 C CA . TRP A 1 95 ? -2.017 -10.240 -10.383 1.00 93.62 95 TRP A CA 1
ATOM 728 C C . TRP A 1 95 ? -3.151 -10.992 -11.083 1.00 93.62 95 TRP A C 1
ATOM 730 O O . TRP A 1 95 ? -4.239 -11.120 -10.517 1.00 93.62 95 TRP A O 1
ATOM 740 N N . GLU A 1 96 ? -2.898 -11.545 -12.267 1.00 91.00 96 GLU A N 1
ATOM 741 C CA . GLU A 1 96 ? -3.869 -12.340 -13.036 1.00 91.00 96 GLU A CA 1
ATOM 742 C C . GLU A 1 96 ? -4.083 -13.724 -12.427 1.00 91.00 96 GLU A C 1
ATOM 744 O O . GLU A 1 96 ? -5.145 -14.339 -12.550 1.00 91.00 96 GLU A O 1
ATOM 749 N N . GLN A 1 97 ? -3.076 -14.207 -11.695 1.00 88.25 97 GLN A N 1
ATOM 750 C CA . GLN A 1 97 ? -3.120 -15.486 -10.993 1.00 88.25 97 GLN A CA 1
ATOM 751 C C . GLN A 1 97 ? -4.160 -15.498 -9.860 1.00 88.25 97 GLN A C 1
ATOM 753 O O . GLN A 1 97 ? -4.506 -16.563 -9.329 1.00 88.25 97 GLN A O 1
ATOM 758 N N . VAL A 1 98 ? -4.716 -14.336 -9.498 1.00 89.69 98 VAL A N 1
ATOM 759 C CA . VAL A 1 98 ? -5.819 -14.227 -8.544 1.00 89.69 98 VAL A CA 1
ATOM 760 C C . VAL A 1 98 ? -7.131 -14.643 -9.207 1.00 89.69 98 VAL A C 1
ATOM 762 O O . VAL A 1 98 ? -7.902 -13.834 -9.710 1.00 89.69 98 VAL A O 1
ATOM 765 N N . SER A 1 99 ? -7.435 -15.940 -9.117 1.00 86.19 99 SER A N 1
ATOM 766 C CA . SER A 1 99 ? -8.652 -16.562 -9.680 1.00 86.19 99 SER A CA 1
ATOM 767 C C . SER A 1 99 ? -9.987 -15.906 -9.289 1.00 86.19 99 SER A C 1
ATOM 769 O O . SER A 1 99 ? -11.004 -16.109 -9.948 1.00 86.19 99 SER A O 1
ATOM 771 N N . THR A 1 100 ? -10.008 -15.124 -8.213 1.00 87.38 100 THR A N 1
ATOM 772 C CA . THR A 1 100 ? -11.181 -14.394 -7.731 1.00 87.38 100 THR A CA 1
ATOM 773 C C . THR A 1 100 ? -11.341 -13.002 -8.353 1.00 87.38 100 THR A C 1
ATOM 775 O O . THR A 1 100 ? -12.343 -12.343 -8.060 1.00 87.38 100 THR A O 1
ATOM 778 N N . ALA A 1 101 ? -10.420 -12.564 -9.223 1.00 89.88 101 ALA A N 1
ATOM 779 C CA . ALA A 1 101 ? -10.418 -11.251 -9.869 1.00 89.88 101 ALA A CA 1
ATOM 780 C C . ALA A 1 101 ? -10.449 -11.322 -11.415 1.00 89.88 101 ALA A C 1
ATOM 782 O O . ALA A 1 101 ? -9.793 -12.172 -12.008 1.00 89.88 101 ALA A O 1
ATOM 783 N N . TYR A 1 102 ? -11.190 -10.439 -12.091 1.00 90.19 102 TYR A N 1
ATOM 784 C CA . TYR A 1 102 ? -11.168 -10.230 -13.553 1.00 90.19 102 TYR A CA 1
ATOM 785 C C . TYR A 1 102 ? -10.000 -9.335 -14.000 1.00 90.19 102 TYR A C 1
ATOM 787 O O . TYR A 1 102 ? -10.118 -8.625 -14.988 1.00 90.19 102 TYR A O 1
ATOM 795 N N . MET A 1 103 ? -8.894 -9.318 -13.256 1.00 92.75 103 MET A N 1
ATOM 796 C CA . MET A 1 103 ? -7.714 -8.564 -13.664 1.00 92.75 103 MET A CA 1
ATOM 797 C C . MET A 1 103 ? -6.876 -9.411 -14.618 1.00 92.75 103 MET A C 1
ATOM 799 O O . MET A 1 103 ? -6.613 -10.574 -14.319 1.00 92.75 103 MET A O 1
ATOM 803 N N . ALA A 1 104 ? -6.469 -8.806 -15.725 1.00 93.38 104 ALA A N 1
ATOM 804 C CA . ALA A 1 104 ? -5.568 -9.371 -16.715 1.00 93.38 104 ALA A CA 1
ATOM 805 C C . ALA A 1 104 ? -4.711 -8.254 -17.313 1.00 93.38 104 ALA A C 1
ATOM 807 O O . ALA A 1 104 ? -5.128 -7.089 -17.331 1.00 93.38 104 ALA A O 1
ATOM 808 N N . PHE A 1 105 ? -3.542 -8.614 -17.814 1.00 93.88 105 PHE A N 1
ATOM 809 C CA . PHE A 1 105 ? -2.675 -7.800 -18.640 1.00 93.88 105 PHE A CA 1
ATOM 810 C C . PHE A 1 105 ? -2.367 -8.591 -19.903 1.00 93.88 105 PHE A C 1
ATOM 812 O O . PHE A 1 105 ? -2.294 -9.817 -19.894 1.00 93.88 105 PHE A O 1
ATOM 819 N N . PHE A 1 106 ? -2.114 -7.889 -20.996 1.00 91.81 106 PHE A N 1
ATOM 820 C CA . PHE A 1 106 ? -1.557 -8.546 -22.165 1.00 91.81 106 PHE A CA 1
ATOM 821 C C . PHE A 1 106 ? -0.377 -7.766 -22.707 1.00 91.81 106 PHE A C 1
ATOM 823 O O . PHE A 1 106 ? -0.288 -6.534 -22.639 1.00 91.81 106 PHE A O 1
ATOM 830 N N . ARG A 1 107 ? 0.573 -8.523 -23.245 1.00 92.12 107 ARG A N 1
ATOM 831 C CA . ARG A 1 107 ? 1.788 -7.979 -23.824 1.00 92.12 107 ARG A CA 1
ATOM 832 C C . ARG A 1 107 ? 1.446 -7.363 -25.180 1.00 92.12 107 ARG A C 1
ATOM 834 O O . ARG A 1 107 ? 1.198 -8.082 -26.145 1.00 92.12 107 ARG A O 1
ATOM 841 N N . GLY A 1 108 ? 1.468 -6.034 -25.236 1.00 90.12 108 GLY A N 1
ATOM 842 C CA . GLY A 1 108 ? 1.286 -5.253 -26.456 1.00 90.12 108 GLY A CA 1
ATOM 843 C C . GLY A 1 108 ? 2.511 -5.299 -27.376 1.00 90.12 108 GLY A C 1
ATOM 844 O O . GLY A 1 108 ? 3.186 -6.316 -27.539 1.00 90.12 108 GLY A O 1
ATOM 845 N N . GLN A 1 109 ? 2.850 -4.166 -27.979 1.00 90.06 109 GLN A N 1
ATOM 846 C CA . GLN A 1 109 ? 3.923 -4.067 -28.969 1.00 90.06 109 GLN A CA 1
ATOM 847 C C . GLN A 1 109 ? 5.299 -3.839 -28.328 1.00 90.06 109 GLN A C 1
ATOM 849 O O . GLN A 1 109 ? 5.422 -3.321 -27.215 1.00 90.06 109 GLN A O 1
ATOM 854 N N . ASP A 1 110 ? 6.349 -4.263 -29.033 1.00 90.25 110 ASP A N 1
ATOM 855 C CA . ASP A 1 110 ? 7.715 -3.777 -28.829 1.00 90.25 110 ASP A CA 1
ATOM 856 C C . ASP A 1 110 ? 7.831 -2.419 -29.529 1.00 90.25 110 ASP A C 1
ATOM 858 O O . ASP A 1 110 ? 7.597 -2.315 -30.739 1.00 90.25 110 ASP A O 1
ATOM 862 N N . ILE A 1 111 ? 8.199 -1.384 -28.786 1.00 86.19 111 ILE A N 1
ATOM 863 C CA . ILE A 1 111 ? 8.380 -0.030 -29.315 1.00 86.19 111 ILE A CA 1
ATOM 864 C C . ILE A 1 111 ? 9.826 0.419 -29.121 1.00 86.19 111 ILE A C 1
ATOM 866 O O . ILE A 1 111 ? 10.560 -0.132 -28.301 1.00 86.19 111 ILE A O 1
ATOM 870 N N . VAL A 1 112 ? 10.245 1.403 -29.914 1.00 76.06 112 VAL A N 1
ATOM 871 C CA . VAL A 1 112 ? 11.575 2.009 -29.820 1.00 76.06 112 VAL A CA 1
ATOM 872 C C . VAL A 1 112 ? 11.374 3.482 -29.499 1.00 76.06 112 VAL A C 1
ATOM 874 O O . VAL A 1 112 ? 10.909 4.230 -30.359 1.00 76.06 112 VAL A O 1
ATOM 877 N N . ASP A 1 113 ? 11.706 3.835 -28.257 1.00 69.19 113 ASP A N 1
ATOM 878 C CA . ASP A 1 113 ? 11.837 5.194 -27.724 1.00 69.19 113 ASP A CA 1
ATOM 879 C C . ASP A 1 113 ? 10.618 6.141 -27.890 1.00 69.19 113 ASP A C 1
ATOM 881 O O . ASP A 1 113 ? 10.696 7.147 -28.604 1.00 69.19 113 ASP A O 1
ATOM 885 N N . PRO A 1 114 ? 9.472 5.872 -27.231 1.00 55.59 114 PRO A N 1
ATOM 886 C CA . PRO A 1 114 ? 8.483 6.900 -26.943 1.00 55.59 114 PRO A CA 1
ATOM 887 C C . PRO A 1 114 ? 8.437 7.156 -25.432 1.00 55.59 114 PRO A C 1
ATOM 889 O O . PRO A 1 114 ? 7.670 6.536 -24.697 1.00 55.59 114 PRO A O 1
ATOM 892 N N . VAL A 1 115 ? 9.261 8.092 -24.954 1.00 53.16 115 VAL A N 1
ATOM 893 C CA . VAL A 1 115 ? 9.001 8.738 -23.660 1.00 53.16 115 VAL A CA 1
ATOM 894 C C . VAL A 1 115 ? 7.804 9.668 -23.849 1.00 53.16 115 VAL A C 1
ATOM 896 O O . VAL A 1 115 ? 7.931 10.807 -24.304 1.00 53.16 115 VAL A O 1
ATOM 899 N N . GLU A 1 116 ? 6.626 9.149 -23.527 1.00 52.78 116 GLU A N 1
ATOM 900 C CA . GLU A 1 116 ? 5.354 9.858 -23.570 1.00 52.78 116 GLU A CA 1
ATOM 901 C C . GLU A 1 116 ? 5.060 10.423 -22.182 1.00 52.78 116 GLU A C 1
ATOM 903 O O . GLU A 1 116 ? 5.035 9.717 -21.180 1.00 52.78 116 GLU A O 1
ATOM 908 N N . LEU A 1 117 ? 4.911 11.739 -22.074 1.00 53.47 117 LEU A N 1
ATOM 909 C CA 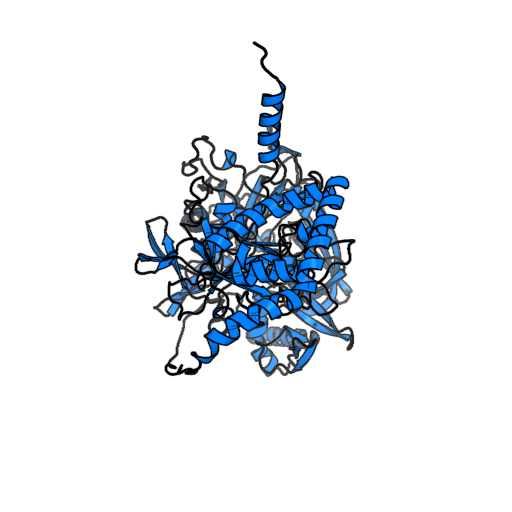. LEU A 1 117 ? 4.654 12.370 -20.782 1.00 53.47 117 LEU A CA 1
ATOM 910 C C . LEU A 1 117 ? 3.539 13.430 -20.864 1.00 53.47 117 LEU A C 1
ATOM 912 O O . 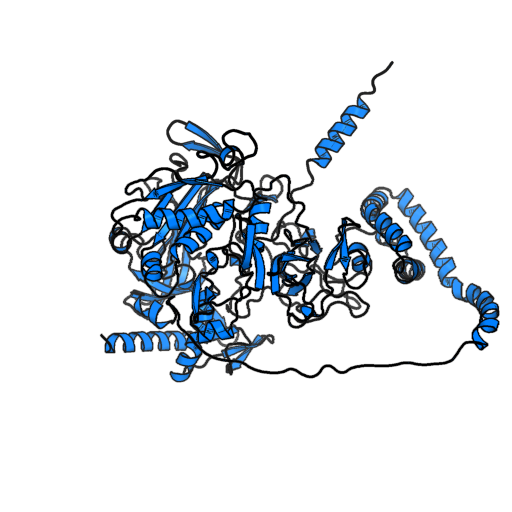LEU A 1 117 ? 3.537 14.283 -19.984 1.00 53.47 117 LEU A O 1
ATOM 916 N N . THR A 1 118 ? 2.595 13.318 -21.830 1.00 41.41 118 THR A N 1
ATOM 917 C CA . THR A 1 118 ? 1.498 14.262 -22.232 1.00 41.41 118 THR A CA 1
ATOM 918 C C . THR A 1 118 ? 0.638 14.960 -21.130 1.00 41.41 118 THR A C 1
ATOM 920 O O . THR A 1 118 ? 0.472 14.441 -20.032 1.00 41.41 118 THR A O 1
ATOM 923 N N . ALA A 1 119 ? 0.089 16.170 -21.379 1.00 35.16 119 ALA A N 1
ATOM 924 C CA . ALA A 1 119 ? -0.924 16.908 -20.580 1.00 35.16 119 ALA A CA 1
ATOM 925 C C . ALA A 1 119 ? -2.038 17.580 -21.385 1.00 35.16 119 ALA A C 1
ATOM 927 O O . ALA A 1 119 ? -2.789 18.422 -20.866 1.00 35.16 119 ALA A O 1
ATOM 928 N N . ASP A 1 120 ? -2.138 17.237 -22.665 1.00 40.84 120 ASP A N 1
ATOM 929 C CA . ASP A 1 120 ? -3.068 17.860 -23.569 1.00 40.84 120 ASP A CA 1
ATOM 930 C C . ASP A 1 120 ? -4.255 16.935 -23.516 1.00 40.84 120 ASP A C 1
ATOM 932 O O . ASP A 1 120 ? -4.225 15.822 -24.037 1.00 40.84 120 ASP A O 1
ATOM 936 N N . LEU A 1 121 ? -5.325 17.396 -22.880 1.00 43.28 121 LEU A N 1
ATOM 937 C CA . LEU A 1 121 ? -6.557 16.621 -22.781 1.00 43.28 121 LEU A CA 1
ATOM 938 C C . LEU A 1 121 ? -7.170 16.333 -24.170 1.00 43.28 121 LEU A C 1
ATOM 940 O O . LEU A 1 121 ? -8.147 15.595 -24.261 1.00 43.28 121 LEU A O 1
ATOM 944 N N . THR A 1 122 ? -6.641 16.936 -25.243 1.00 39.31 122 THR A N 1
ATOM 945 C CA . THR A 1 122 ? -7.027 16.700 -26.642 1.00 39.31 122 THR A CA 1
ATOM 946 C C . THR A 1 122 ? -6.111 15.729 -27.400 1.00 39.31 122 THR A C 1
ATOM 948 O O . THR A 1 122 ? -6.402 15.434 -28.560 1.00 39.31 122 THR A O 1
ATOM 951 N N . GLN A 1 123 ? -5.039 15.234 -26.767 1.00 44.72 123 GLN A N 1
ATOM 952 C CA . GLN A 1 123 ? -4.073 14.278 -27.334 1.00 44.72 123 GLN A CA 1
ATOM 953 C C . GLN A 1 123 ? -3.677 13.167 -26.358 1.00 44.72 123 GLN A C 1
ATOM 955 O O . GLN A 1 123 ? -2.620 12.569 -26.505 1.00 44.72 123 GLN A O 1
ATOM 960 N N . ILE A 1 124 ? -4.529 12.878 -25.376 1.00 55.34 124 ILE A N 1
ATOM 961 C CA . ILE A 1 124 ? -4.484 11.590 -24.688 1.00 55.34 124 ILE A CA 1
ATOM 962 C C . ILE A 1 124 ? -4.487 10.504 -25.765 1.00 55.34 124 ILE A C 1
ATOM 964 O O . ILE A 1 124 ? -5.327 10.538 -26.667 1.00 55.34 124 ILE A O 1
ATOM 968 N N . ASP A 1 125 ? -3.545 9.583 -25.691 1.00 64.12 125 ASP A N 1
ATOM 969 C CA . ASP A 1 125 ? -3.362 8.485 -26.635 1.00 64.12 125 ASP A CA 1
ATOM 970 C C . ASP A 1 125 ? -3.936 7.158 -26.107 1.00 64.12 125 ASP A C 1
ATOM 972 O O . ASP A 1 125 ? -4.243 6.279 -26.914 1.00 64.12 125 ASP A O 1
ATOM 976 N N . ALA A 1 126 ? -4.168 7.072 -24.787 1.00 72.56 126 ALA A N 1
ATOM 977 C CA . ALA A 1 126 ? -4.598 5.870 -24.071 1.00 72.56 126 ALA A CA 1
ATOM 978 C C . ALA A 1 126 ? -3.656 4.685 -24.336 1.00 72.56 126 ALA A C 1
ATOM 980 O O . ALA A 1 126 ? -4.108 3.560 -24.569 1.00 72.56 126 ALA A O 1
ATOM 981 N N . PHE A 1 127 ? -2.350 4.963 -24.355 1.00 79.75 127 PHE A N 1
ATOM 982 C CA . PHE A 1 127 ? -1.323 4.007 -24.733 1.00 79.75 127 PHE A CA 1
ATOM 983 C C . PHE A 1 127 ? -0.400 3.686 -23.556 1.00 79.75 127 PHE A C 1
ATOM 985 O O . PHE A 1 127 ? 0.657 4.283 -23.391 1.00 79.75 127 PHE A O 1
ATOM 992 N N . ASN A 1 128 ? -0.760 2.666 -22.775 1.00 88.12 128 ASN A N 1
ATOM 993 C CA . ASN A 1 128 ? 0.058 2.295 -21.624 1.00 88.12 128 ASN A CA 1
ATOM 994 C C . ASN A 1 128 ? 1.421 1.755 -22.079 1.00 88.12 128 ASN A C 1
ATOM 996 O O . ASN A 1 128 ? 1.503 0.814 -22.891 1.00 88.12 128 ASN A O 1
ATOM 1000 N N . VAL A 1 129 ? 2.486 2.300 -21.495 1.00 88.38 129 VAL A N 1
ATOM 1001 C CA . VAL A 1 129 ? 3.858 1.916 -21.814 1.00 88.38 129 VAL A CA 1
ATOM 1002 C C . VAL A 1 129 ? 4.688 1.609 -20.569 1.00 88.38 129 VAL A C 1
ATOM 1004 O O . VAL A 1 129 ? 4.573 2.240 -19.522 1.00 88.38 129 VAL A O 1
ATOM 1007 N N . VAL A 1 130 ? 5.578 0.630 -20.704 1.00 91.94 130 VAL A N 1
ATOM 1008 C CA . VAL A 1 130 ? 6.645 0.316 -19.762 1.00 91.94 130 VAL A CA 1
ATOM 1009 C C . VAL A 1 130 ? 7.984 0.626 -20.429 1.00 91.94 130 VAL A C 1
ATOM 1011 O O . VAL A 1 130 ? 8.387 -0.037 -21.390 1.00 91.94 130 VAL A O 1
ATOM 1014 N N . VAL A 1 131 ? 8.673 1.647 -19.927 1.00 89.62 131 VAL A N 1
ATOM 1015 C CA . VAL A 1 131 ? 9.933 2.158 -20.489 1.00 89.62 131 VAL A CA 1
ATOM 1016 C C . VAL A 1 131 ? 11.104 1.944 -19.540 1.00 89.62 131 VAL A C 1
ATOM 1018 O O . VAL A 1 131 ? 10.930 1.807 -18.321 1.00 89.62 131 VAL A O 1
ATOM 1021 N N . PHE A 1 132 ? 12.306 1.920 -20.107 1.00 89.25 132 PHE A N 1
ATOM 1022 C CA . PHE A 1 132 ? 13.542 1.772 -19.362 1.00 89.25 132 PHE A CA 1
ATOM 1023 C C . PHE A 1 132 ? 14.345 3.073 -19.390 1.00 89.25 132 PHE A C 1
ATOM 1025 O O . PHE A 1 132 ? 14.851 3.485 -20.425 1.00 89.25 132 PHE A O 1
ATOM 1032 N N . GLU A 1 133 ? 14.530 3.694 -18.229 1.00 86.19 133 GLU A N 1
ATOM 1033 C CA . GLU A 1 133 ? 15.375 4.883 -18.100 1.00 86.19 133 GLU A CA 1
ATOM 1034 C C . GLU A 1 133 ? 16.825 4.455 -17.826 1.00 86.19 133 GLU A C 1
ATOM 1036 O O . GLU A 1 133 ? 17.178 4.088 -16.694 1.00 86.19 133 GLU A O 1
ATOM 1041 N N . SER A 1 134 ? 17.689 4.500 -18.849 1.00 85.00 134 SER A N 1
ATOM 1042 C CA . SER A 1 134 ? 19.124 4.270 -18.654 1.00 85.00 134 SER A CA 1
ATOM 1043 C C . SER A 1 134 ? 19.767 5.424 -17.864 1.00 85.00 134 SER A C 1
ATOM 1045 O O . SER A 1 134 ? 19.226 6.525 -17.750 1.00 85.00 134 SER A O 1
ATOM 1047 N N . THR A 1 135 ? 20.971 5.209 -17.313 1.00 82.62 135 THR A N 1
ATOM 1048 C CA . THR A 1 135 ? 21.709 6.318 -16.670 1.00 82.62 135 THR A CA 1
ATOM 1049 C C . THR A 1 135 ? 22.038 7.429 -17.667 1.00 82.62 135 THR A C 1
ATOM 1051 O O . THR A 1 135 ? 22.021 8.598 -17.290 1.00 82.62 135 THR A O 1
ATOM 1054 N N . GLN A 1 136 ? 22.316 7.077 -18.926 1.00 80.69 136 GLN A N 1
ATOM 1055 C CA . GLN A 1 136 ? 22.618 8.052 -19.970 1.00 80.69 136 GLN A CA 1
ATOM 1056 C C . GLN A 1 136 ? 21.366 8.856 -20.343 1.00 80.69 136 GLN A C 1
ATOM 1058 O O . GLN A 1 136 ? 21.445 10.081 -20.414 1.00 80.69 136 GLN A O 1
ATOM 1063 N N . ASP A 1 137 ? 20.209 8.200 -20.470 1.00 77.69 137 ASP A N 1
ATOM 1064 C CA . ASP A 1 137 ? 18.935 8.872 -20.762 1.00 77.69 137 ASP A CA 1
ATOM 1065 C C . ASP A 1 137 ? 18.558 9.847 -19.652 1.00 77.69 137 ASP A C 1
ATOM 1067 O O . ASP A 1 137 ? 18.221 10.998 -19.923 1.00 77.69 137 ASP A O 1
ATOM 1071 N N . ALA A 1 138 ? 18.709 9.431 -18.392 1.00 78.06 138 ALA A N 1
ATOM 1072 C CA . ALA A 1 138 ? 18.510 10.308 -17.245 1.00 78.06 138 ALA A CA 1
ATOM 1073 C C . ALA A 1 138 ? 19.472 11.515 -17.247 1.00 78.06 138 ALA A C 1
ATOM 1075 O O . ALA A 1 138 ? 19.097 12.609 -16.826 1.00 78.06 138 ALA A O 1
ATOM 1076 N N . GLU A 1 139 ? 20.720 11.353 -17.701 1.00 75.94 139 GLU A N 1
ATOM 1077 C CA . GLU A 1 139 ? 21.698 12.449 -17.791 1.00 75.94 139 GLU A CA 1
ATOM 1078 C C . GLU A 1 139 ? 21.432 13.417 -18.955 1.00 75.94 139 GLU A C 1
ATOM 1080 O O . GLU A 1 139 ? 21.726 14.618 -18.845 1.00 75.94 139 GLU A O 1
ATOM 1085 N N . ASP A 1 140 ? 20.896 12.907 -20.061 1.00 73.62 140 ASP A N 1
ATOM 1086 C CA . ASP A 1 140 ? 20.641 13.681 -21.273 1.00 73.62 140 ASP A CA 1
ATOM 1087 C C . ASP A 1 140 ? 19.271 14.370 -21.251 1.00 73.62 140 ASP A C 1
ATOM 1089 O O . ASP A 1 140 ? 19.180 15.541 -21.637 1.00 73.62 140 ASP A O 1
ATOM 1093 N N . ASN A 1 141 ? 18.245 13.692 -20.728 1.00 71.44 141 ASN A N 1
ATOM 1094 C CA . ASN A 1 141 ? 16.839 14.109 -20.767 1.00 71.44 141 ASN A CA 1
ATOM 1095 C C . ASN A 1 141 ? 16.250 14.454 -19.386 1.00 71.44 141 ASN A C 1
ATOM 1097 O O . ASN A 1 141 ? 15.122 14.941 -19.306 1.00 71.44 141 ASN A O 1
ATOM 1101 N N . GLY A 1 142 ? 17.017 14.258 -18.311 1.00 70.62 142 GLY A N 1
ATOM 1102 C CA . GLY A 1 142 ? 16.575 14.435 -16.928 1.00 70.62 142 GLY A CA 1
ATOM 1103 C C . GLY A 1 142 ? 15.847 13.208 -16.376 1.00 70.62 142 GLY A C 1
ATOM 1104 O O . GLY A 1 142 ? 15.123 12.530 -17.099 1.00 70.62 142 GLY A O 1
ATOM 1105 N N . SER A 1 143 ? 16.024 12.918 -15.084 1.00 76.81 143 SER A N 1
ATOM 1106 C CA . SER A 1 143 ? 15.459 11.701 -14.473 1.00 76.81 143 SER A CA 1
ATOM 1107 C C . SER A 1 143 ? 14.011 11.887 -14.017 1.00 76.81 143 SER A C 1
ATOM 1109 O O . SER A 1 143 ? 13.720 12.768 -13.202 1.00 76.81 143 SER A O 1
ATOM 1111 N N . ILE A 1 144 ? 13.124 10.994 -14.461 1.00 75.88 144 ILE A N 1
ATOM 1112 C CA . ILE A 1 144 ? 11.717 10.932 -14.040 1.00 75.88 144 ILE A CA 1
ATOM 1113 C C . ILE A 1 144 ? 11.604 10.296 -12.653 1.00 75.88 144 ILE A C 1
ATOM 1115 O O . ILE A 1 144 ? 10.889 10.803 -11.790 1.00 75.88 144 ILE A O 1
ATOM 1119 N N . VAL A 1 145 ? 12.327 9.197 -12.410 1.00 70.88 145 VAL A N 1
ATOM 1120 C CA . VAL A 1 145 ? 12.221 8.427 -11.156 1.00 70.88 145 VAL A CA 1
ATOM 1121 C C . VAL A 1 145 ? 12.977 9.065 -9.987 1.00 70.88 145 VAL A C 1
ATOM 1123 O O . VAL A 1 145 ? 12.815 8.651 -8.836 1.00 70.88 145 VAL A O 1
ATOM 1126 N N . GLY A 1 146 ? 13.860 10.035 -10.258 1.00 63.88 146 GLY A N 1
ATOM 1127 C CA . GLY A 1 146 ? 14.602 10.778 -9.240 1.00 63.88 146 GLY A CA 1
ATOM 1128 C C . GLY A 1 146 ? 15.402 9.892 -8.275 1.00 63.88 146 GLY A C 1
ATOM 1129 O O . GLY A 1 146 ? 15.585 10.260 -7.122 1.00 63.88 146 GLY A O 1
ATOM 1130 N N . GLY A 1 147 ? 15.860 8.704 -8.690 1.00 64.69 147 GLY A N 1
ATOM 1131 C CA . GLY A 1 147 ? 16.619 7.757 -7.851 1.00 64.69 147 GLY A CA 1
ATOM 1132 C C . GLY A 1 147 ? 15.805 6.647 -7.159 1.00 64.69 147 GLY A C 1
ATOM 1133 O O . GLY A 1 147 ? 16.395 5.827 -6.432 1.00 64.69 147 GLY A O 1
ATOM 1134 N N . SER A 1 148 ? 14.487 6.593 -7.385 1.00 72.06 148 SER A N 1
ATOM 1135 C CA . SER A 1 148 ? 13.657 5.393 -7.174 1.00 72.06 148 SER A CA 1
ATOM 1136 C C . SER A 1 148 ? 14.001 4.297 -8.199 1.00 72.06 148 SER A C 1
ATOM 1138 O O . SER A 1 148 ? 14.755 4.539 -9.138 1.00 72.06 148 SER A O 1
ATOM 1140 N N . MET A 1 149 ? 13.525 3.063 -7.995 1.00 78.31 149 MET A N 1
ATOM 1141 C CA . MET A 1 149 ? 13.731 1.969 -8.970 1.00 78.31 149 MET A CA 1
ATOM 1142 C C . MET A 1 149 ? 12.648 1.926 -10.046 1.00 78.31 149 MET A C 1
ATOM 1144 O O . MET A 1 149 ? 12.914 1.484 -11.160 1.00 78.31 149 MET A O 1
ATOM 1148 N N . VAL A 1 150 ? 11.454 2.399 -9.701 1.00 83.00 150 VAL A N 1
ATOM 1149 C CA . VAL A 1 150 ? 10.294 2.479 -10.577 1.00 83.00 150 VAL A CA 1
ATOM 1150 C C . VAL A 1 150 ? 9.474 3.712 -10.215 1.00 83.00 150 VAL A C 1
ATOM 1152 O O . VAL A 1 150 ? 9.531 4.167 -9.066 1.00 83.00 150 VAL A O 1
ATOM 1155 N N . ALA A 1 151 ? 8.777 4.269 -11.199 1.00 82.62 151 ALA A N 1
ATOM 1156 C CA . ALA A 1 151 ? 7.694 5.218 -10.995 1.00 82.62 151 ALA A CA 1
ATOM 1157 C C . ALA A 1 151 ? 6.529 4.878 -11.930 1.00 82.62 151 ALA A C 1
ATOM 1159 O O . ALA A 1 151 ? 6.747 4.757 -13.139 1.00 82.62 151 ALA A O 1
ATOM 1160 N N . THR A 1 152 ? 5.314 4.784 -11.389 1.00 87.19 152 THR A N 1
ATOM 1161 C CA . THR A 1 152 ? 4.091 4.630 -12.187 1.00 87.19 152 THR A CA 1
ATOM 1162 C C . THR A 1 152 ? 3.309 5.937 -12.227 1.00 87.19 152 THR A C 1
ATOM 1164 O O . THR A 1 152 ? 2.924 6.508 -11.201 1.00 87.19 152 THR A O 1
ATOM 1167 N N . LEU A 1 153 ? 3.036 6.424 -13.430 1.00 83.94 153 LEU A N 1
ATOM 1168 C CA . LEU A 1 153 ? 2.289 7.646 -13.677 1.00 83.94 153 LEU A CA 1
ATOM 1169 C C . LEU A 1 153 ? 0.882 7.277 -14.144 1.00 83.94 153 LEU A C 1
ATOM 1171 O O . LEU A 1 153 ? 0.691 6.809 -15.258 1.00 83.94 153 LEU A O 1
ATOM 1175 N N . VAL A 1 154 ? -0.115 7.508 -13.290 1.00 86.81 154 VAL A N 1
ATOM 1176 C CA . VAL A 1 154 ? -1.518 7.176 -13.589 1.00 86.81 154 VAL A CA 1
ATOM 1177 C C . VAL A 1 154 ? -2.278 8.424 -14.026 1.00 86.81 154 VAL A C 1
ATOM 1179 O O . VAL A 1 154 ? -2.395 9.372 -13.239 1.00 86.81 154 VAL A O 1
ATOM 1182 N N . THR A 1 155 ? -2.845 8.388 -15.233 1.00 86.50 155 THR A N 1
ATOM 1183 C CA . THR A 1 155 ? -3.753 9.401 -15.787 1.00 86.50 155 THR A CA 1
ATOM 1184 C C . THR A 1 155 ? -5.202 8.916 -15.695 1.00 86.50 155 THR A C 1
ATOM 1186 O O . THR A 1 155 ? -5.552 7.824 -16.145 1.00 86.50 155 THR A O 1
ATOM 1189 N N . ASN A 1 156 ? -6.079 9.728 -15.097 1.00 89.12 156 ASN A N 1
ATOM 1190 C CA . ASN A 1 156 ? -7.463 9.325 -14.828 1.00 89.12 156 ASN A CA 1
ATOM 1191 C C . ASN A 1 156 ? -8.472 10.484 -14.898 1.00 89.12 156 ASN A C 1
ATOM 1193 O O . ASN A 1 156 ? -8.116 11.663 -14.766 1.00 89.12 156 ASN A O 1
ATOM 1197 N N . THR A 1 157 ? -9.759 10.142 -15.011 1.00 87.31 157 THR A N 1
ATOM 1198 C CA . THR A 1 157 ? -10.871 11.097 -14.878 1.00 87.31 157 THR A CA 1
ATOM 1199 C C . THR A 1 157 ? -11.318 11.265 -13.422 1.00 87.31 157 THR A C 1
ATOM 1201 O O . THR A 1 157 ? -11.350 10.316 -12.634 1.00 87.31 157 THR A O 1
ATOM 1204 N N . PHE A 1 158 ? -11.701 12.488 -13.050 1.00 82.44 158 PHE A N 1
ATOM 1205 C CA . PHE A 1 158 ? -12.371 12.794 -11.775 1.00 82.44 158 PHE A CA 1
ATOM 1206 C C . PHE A 1 158 ? -13.880 12.985 -11.935 1.00 82.44 158 PHE A C 1
ATOM 1208 O O . PHE A 1 158 ? -14.646 12.839 -10.988 1.00 82.44 158 PHE A O 1
ATOM 1215 N N . GLU A 1 159 ? -14.310 13.369 -13.126 1.00 83.56 159 GLU A N 1
ATOM 1216 C CA . GLU A 1 159 ? -15.697 13.655 -13.465 1.00 83.56 159 GLU A CA 1
ATOM 1217 C C . GLU A 1 159 ? -15.941 13.066 -14.851 1.00 83.56 159 GLU A C 1
ATOM 1219 O O . GLU A 1 159 ? -15.012 13.012 -15.661 1.00 83.56 159 GLU A O 1
ATOM 1224 N N . ALA A 1 160 ? -17.174 12.634 -15.124 1.00 85.06 160 ALA A N 1
ATOM 1225 C CA . ALA A 1 160 ? -17.529 12.137 -16.446 1.00 85.06 160 ALA A CA 1
ATOM 1226 C C . ALA A 1 160 ? -17.236 13.226 -17.484 1.00 85.06 160 ALA A C 1
ATOM 1228 O O . ALA A 1 160 ? -17.690 14.369 -17.357 1.00 85.06 160 ALA A O 1
ATOM 1229 N N . THR A 1 161 ? -16.445 12.878 -18.489 1.00 85.81 161 THR A N 1
ATOM 1230 C CA . THR A 1 161 ? -15.924 13.835 -19.459 1.00 85.81 161 THR A CA 1
ATOM 1231 C C . THR A 1 161 ? -15.753 13.174 -20.819 1.00 85.81 161 THR A C 1
ATOM 1233 O O . THR A 1 161 ? -15.759 11.954 -20.963 1.00 85.81 161 THR A O 1
ATOM 1236 N N . THR A 1 162 ? -15.620 14.002 -21.845 1.00 84.06 162 THR A N 1
ATOM 1237 C CA . THR A 1 162 ? -15.344 13.555 -23.205 1.00 84.06 162 THR A CA 1
ATOM 1238 C C . THR A 1 162 ? -13.916 13.931 -23.558 1.00 84.06 162 THR A C 1
ATOM 1240 O O . THR A 1 162 ? -13.519 15.085 -23.378 1.00 84.06 162 THR A O 1
ATOM 1243 N N . ILE A 1 163 ? -13.169 12.961 -24.074 1.00 77.44 163 ILE A N 1
ATOM 1244 C CA . ILE A 1 163 ? -11.762 13.100 -24.448 1.00 77.44 163 ILE A CA 1
ATOM 1245 C C . ILE A 1 163 ? -11.637 12.783 -25.939 1.00 77.44 163 ILE A C 1
ATOM 1247 O O . ILE A 1 163 ? -12.327 11.907 -26.468 1.00 77.44 163 ILE A O 1
ATOM 1251 N N . VAL A 1 164 ? -10.804 13.545 -26.643 1.00 75.69 164 VAL A N 1
ATOM 1252 C CA . VAL A 1 164 ? -10.492 13.285 -28.051 1.00 75.69 164 VAL A CA 1
ATOM 1253 C C . VAL A 1 164 ? -9.151 12.566 -28.101 1.00 75.69 164 VAL A C 1
ATOM 1255 O O . VAL A 1 164 ? -8.168 13.102 -27.608 1.00 75.69 164 VAL A O 1
ATOM 1258 N N . ILE A 1 165 ? -9.146 11.367 -28.687 1.00 71.88 165 ILE A N 1
ATOM 1259 C CA . ILE A 1 165 ? -7.973 10.502 -28.857 1.00 71.88 165 ILE A CA 1
ATOM 1260 C C . ILE A 1 165 ? -7.786 10.284 -30.357 1.00 71.88 165 ILE A C 1
ATOM 1262 O O . ILE A 1 165 ? -8.620 9.663 -31.030 1.00 71.88 165 ILE A O 1
ATOM 1266 N N . GLY A 1 166 ? -6.733 10.873 -30.924 1.00 69.75 166 GLY A N 1
ATOM 1267 C CA . GLY A 1 166 ? -6.537 10.929 -32.372 1.00 69.75 166 GLY A CA 1
ATOM 1268 C C . GLY A 1 166 ? -7.733 11.570 -33.096 1.00 69.75 166 GLY A C 1
ATOM 1269 O O . GLY A 1 166 ? -8.024 12.751 -32.927 1.00 69.75 166 GLY A O 1
ATOM 1270 N N . ASN A 1 167 ? -8.443 10.790 -33.920 1.00 76.94 167 ASN A N 1
ATOM 1271 C CA . ASN A 1 167 ? -9.650 11.238 -34.640 1.00 76.94 167 ASN A CA 1
ATOM 1272 C C . ASN A 1 167 ? -10.965 10.769 -33.989 1.00 76.94 167 ASN A C 1
ATOM 1274 O O . ASN A 1 167 ? -12.042 10.986 -34.555 1.00 76.94 167 ASN A O 1
ATOM 1278 N N . SER A 1 168 ? -10.885 10.102 -32.839 1.00 73.06 168 SER A N 1
ATOM 1279 C CA . SER A 1 168 ? -12.019 9.497 -32.147 1.00 73.06 168 SER A CA 1
ATOM 1280 C C . SER A 1 168 ? -12.397 10.320 -30.922 1.00 73.06 168 SER A C 1
ATOM 1282 O O . SER A 1 168 ? -11.549 10.834 -30.202 1.00 73.06 168 SER A O 1
ATOM 1284 N N . THR A 1 169 ? -13.695 10.452 -30.677 1.00 83.12 169 THR A N 1
ATOM 1285 C CA . THR A 1 169 ? -14.225 11.061 -29.456 1.00 83.12 169 THR A CA 1
ATOM 1286 C C . THR A 1 169 ? -14.717 9.944 -28.551 1.00 83.12 169 THR A C 1
ATOM 1288 O O . THR A 1 169 ? -15.660 9.240 -28.920 1.00 83.12 169 THR A O 1
ATOM 1291 N N . VAL A 1 170 ? -14.078 9.784 -27.396 1.00 83.62 170 VAL A N 1
ATOM 1292 C CA . VAL A 1 170 ? -14.374 8.733 -26.419 1.00 83.62 170 VAL A CA 1
ATOM 1293 C C . VAL A 1 170 ? -15.002 9.378 -25.187 1.00 83.62 170 VAL A C 1
ATOM 1295 O O . VAL A 1 170 ? -14.610 10.469 -24.765 1.00 83.62 170 VAL A O 1
ATOM 1298 N N . ASN A 1 171 ? -16.035 8.737 -24.646 1.00 87.19 171 ASN A N 1
ATOM 1299 C CA . ASN A 1 171 ? -16.644 9.162 -23.392 1.00 87.19 171 ASN A CA 1
ATOM 1300 C C . ASN A 1 171 ? -16.039 8.331 -22.275 1.00 87.19 171 ASN A C 1
ATOM 1302 O O . ASN A 1 171 ? -16.025 7.111 -22.397 1.00 87.19 171 ASN A O 1
ATOM 1306 N N . TYR A 1 172 ? -15.611 9.008 -21.219 1.00 87.62 172 TYR A N 1
ATOM 1307 C CA . TYR A 1 172 ? -15.144 8.373 -20.002 1.00 87.62 172 TYR A CA 1
ATOM 1308 C C . TYR A 1 172 ? -16.094 8.717 -18.859 1.00 87.62 172 TYR A C 1
ATOM 1310 O O . TYR A 1 172 ? -16.491 9.883 -18.694 1.00 87.62 172 TYR A O 1
ATOM 1318 N N . ASP A 1 173 ? -16.448 7.718 -18.060 1.00 87.31 173 ASP A N 1
ATOM 1319 C CA . ASP A 1 173 ? -17.142 7.930 -16.796 1.00 87.31 173 ASP A CA 1
ATOM 1320 C C . ASP A 1 173 ? -16.173 8.486 -15.737 1.00 87.31 173 ASP A C 1
ATOM 1322 O O . ASP A 1 173 ? -14.962 8.598 -15.935 1.00 87.31 173 ASP A O 1
ATOM 1326 N N . ALA A 1 174 ? -16.711 8.921 -14.597 1.00 85.38 174 ALA A N 1
ATOM 1327 C CA . ALA A 1 174 ? -15.891 9.386 -13.482 1.00 85.38 174 ALA A CA 1
ATOM 1328 C C . ALA A 1 174 ? -15.174 8.203 -12.810 1.00 85.38 174 ALA A C 1
ATOM 1330 O O . ALA A 1 174 ? -15.830 7.235 -12.424 1.00 85.38 174 ALA A O 1
ATOM 1331 N N . GLY A 1 175 ? -13.863 8.323 -12.574 1.00 87.62 175 GLY A N 1
ATOM 1332 C CA . GLY A 1 175 ? -13.076 7.256 -11.947 1.00 87.62 175 GLY A CA 1
ATOM 1333 C C . GLY A 1 175 ? -12.576 6.196 -12.927 1.00 87.62 175 GLY A C 1
ATOM 1334 O O . GLY A 1 175 ? -12.281 5.076 -12.519 1.00 87.62 175 GLY A O 1
ATOM 1335 N N . GLU A 1 176 ? -12.470 6.535 -14.206 1.00 90.38 176 GLU A N 1
ATOM 1336 C CA . GLU A 1 176 ? -11.871 5.650 -15.198 1.00 90.38 176 GLU A CA 1
ATOM 1337 C C . GLU A 1 176 ? -10.388 5.973 -15.364 1.00 90.38 176 GLU A C 1
ATOM 1339 O O . GLU A 1 176 ? -9.981 7.143 -15.429 1.00 90.38 176 GLU A O 1
ATOM 1344 N N . MET A 1 177 ? -9.578 4.914 -15.379 1.00 90.81 177 MET A N 1
ATOM 1345 C CA . MET A 1 177 ? -8.201 4.987 -15.851 1.00 90.81 177 MET A CA 1
ATOM 1346 C C . MET A 1 177 ? -8.209 5.206 -17.358 1.00 90.81 177 MET A C 1
ATOM 1348 O O . MET A 1 177 ? -9.017 4.624 -18.081 1.00 90.81 177 MET A O 1
ATOM 1352 N N . ILE A 1 178 ? -7.335 6.098 -17.801 1.00 85.75 178 ILE A N 1
ATOM 1353 C CA . ILE A 1 178 ? -7.201 6.459 -19.207 1.00 85.75 178 ILE A CA 1
ATOM 1354 C C . ILE A 1 178 ? -5.909 5.866 -19.753 1.00 85.75 178 ILE A C 1
ATOM 1356 O O . ILE A 1 178 ? -5.910 5.286 -20.831 1.00 85.75 178 ILE A O 1
ATOM 1360 N N . ASP A 1 179 ? -4.830 6.067 -19.003 1.00 82.50 179 ASP A N 1
ATOM 1361 C CA . ASP A 1 179 ? -3.466 5.797 -19.422 1.00 82.50 179 ASP A CA 1
ATOM 1362 C C . ASP A 1 179 ? -2.577 5.624 -18.181 1.00 82.50 179 ASP A C 1
ATOM 1364 O O . ASP A 1 179 ? -2.781 6.303 -17.160 1.00 82.50 179 ASP A O 1
ATOM 1368 N N . VAL A 1 180 ? -1.643 4.680 -18.250 1.00 87.12 180 VAL A N 1
ATOM 1369 C CA . VAL A 1 180 ? -0.718 4.348 -17.173 1.00 87.12 180 VAL A CA 1
ATOM 1370 C C . VAL A 1 180 ? 0.671 4.035 -17.725 1.00 87.12 180 VAL A C 1
ATOM 1372 O O . VAL A 1 180 ? 0.895 2.978 -18.314 1.00 87.12 180 VAL A O 1
ATOM 1375 N N . ASP A 1 181 ? 1.627 4.906 -17.409 1.00 86.44 181 ASP A N 1
ATOM 1376 C CA . ASP A 1 181 ? 3.028 4.746 -17.802 1.00 86.44 181 ASP A CA 1
ATOM 1377 C C . ASP A 1 181 ? 3.862 4.232 -16.638 1.00 86.44 181 ASP A C 1
ATOM 1379 O O . ASP A 1 181 ? 3.758 4.733 -15.516 1.00 86.44 181 ASP A O 1
ATOM 1383 N N . THR A 1 182 ? 4.749 3.279 -16.900 1.00 90.00 182 THR A N 1
ATOM 1384 C CA . THR A 1 182 ? 5.706 2.768 -15.915 1.00 90.00 182 THR A CA 1
ATOM 1385 C C . THR A 1 182 ? 7.129 3.027 -16.388 1.00 90.00 182 THR A C 1
ATOM 1387 O O . THR A 1 182 ? 7.537 2.550 -17.444 1.00 90.00 182 THR A O 1
ATOM 1390 N N . VAL A 1 183 ? 7.916 3.734 -15.579 1.00 87.19 183 VAL A N 1
ATOM 1391 C CA . VAL A 1 183 ? 9.336 3.993 -15.848 1.00 87.19 183 VAL A CA 1
ATOM 1392 C C . VAL A 1 183 ? 10.179 3.153 -14.902 1.00 87.19 183 VAL A C 1
ATOM 1394 O O . VAL A 1 183 ? 10.144 3.370 -13.690 1.00 87.19 183 VAL A O 1
ATOM 1397 N N . VAL A 1 184 ? 10.959 2.212 -15.435 1.00 89.44 184 VAL A N 1
ATOM 1398 C CA . VAL A 1 184 ? 11.917 1.414 -14.655 1.00 89.44 184 VAL A CA 1
ATOM 1399 C C . VAL A 1 184 ? 13.319 1.950 -14.885 1.00 89.44 184 VAL A C 1
ATOM 1401 O O . VAL A 1 184 ? 13.784 2.050 -16.015 1.00 89.44 184 VAL A O 1
ATOM 1404 N N . ALA A 1 185 ? 14.023 2.274 -13.809 1.00 87.00 185 ALA A N 1
ATOM 1405 C CA . ALA A 1 185 ? 15.349 2.866 -13.909 1.00 87.00 185 ALA A CA 1
ATOM 1406 C C . ALA A 1 185 ? 16.459 1.815 -14.040 1.00 87.00 185 ALA A C 1
ATOM 1408 O O . ALA A 1 185 ? 16.355 0.713 -13.491 1.00 87.00 185 ALA A O 1
ATOM 1409 N N . GLN A 1 186 ? 17.598 2.218 -14.616 1.00 85.81 186 GLN A N 1
ATOM 1410 C CA . GLN A 1 186 ? 18.856 1.452 -14.650 1.00 85.81 186 GLN A CA 1
ATOM 1411 C C . GLN A 1 186 ? 19.229 0.836 -13.299 1.00 85.81 186 GLN A C 1
ATOM 1413 O O . GLN A 1 186 ? 19.775 -0.264 -13.234 1.00 85.81 186 GLN A O 1
ATOM 1418 N N . LYS A 1 187 ? 18.854 1.498 -12.206 1.00 79.38 187 LYS A N 1
ATOM 1419 C CA . LYS A 1 187 ? 19.052 1.006 -10.847 1.00 79.38 187 LYS A CA 1
ATOM 1420 C C . LYS A 1 187 ? 18.460 -0.388 -10.603 1.00 79.38 187 LYS A C 1
ATOM 1422 O O . LYS A 1 187 ? 19.083 -1.173 -9.900 1.00 79.38 187 LYS A O 1
ATOM 1427 N N . ALA A 1 188 ? 17.303 -0.721 -11.179 1.00 84.56 188 ALA A N 1
ATOM 1428 C CA . ALA A 1 188 ? 16.722 -2.059 -11.044 1.00 84.56 188 ALA A CA 1
ATOM 1429 C C . ALA A 1 188 ? 17.648 -3.134 -11.645 1.00 84.56 188 ALA A C 1
ATOM 1431 O O . ALA A 1 188 ? 17.872 -4.176 -11.030 1.00 84.56 188 ALA A O 1
ATOM 1432 N N . ARG A 1 189 ? 18.260 -2.844 -12.802 1.00 86.62 189 ARG A N 1
ATOM 1433 C CA . ARG A 1 189 ? 19.248 -3.710 -13.466 1.00 86.62 189 ARG A CA 1
ATOM 1434 C C . ARG A 1 189 ? 20.540 -3.826 -12.656 1.00 86.62 189 ARG A C 1
ATOM 1436 O O . ARG A 1 189 ? 21.069 -4.926 -12.494 1.00 86.62 189 ARG A O 1
ATOM 1443 N N . ASP A 1 190 ? 21.024 -2.716 -12.107 1.00 84.19 190 ASP A N 1
ATOM 1444 C CA . ASP A 1 190 ? 22.218 -2.712 -11.255 1.00 84.19 190 ASP A CA 1
ATOM 1445 C C . ASP A 1 190 ? 21.997 -3.563 -9.999 1.00 84.19 190 ASP A C 1
ATOM 1447 O O . ASP A 1 190 ? 22.867 -4.341 -9.604 1.00 84.19 190 ASP A O 1
ATOM 1451 N N . THR A 1 191 ? 20.810 -3.457 -9.400 1.00 77.81 191 THR A N 1
ATOM 1452 C CA . THR A 1 191 ? 20.415 -4.231 -8.228 1.00 77.81 191 THR A CA 1
ATOM 1453 C C . THR A 1 191 ? 20.248 -5.721 -8.544 1.00 77.81 191 THR A C 1
ATOM 1455 O O . THR A 1 191 ? 20.786 -6.546 -7.803 1.00 77.81 191 THR A O 1
ATOM 1458 N N . GLU A 1 192 ? 19.606 -6.078 -9.660 1.00 82.50 192 GLU A N 1
ATOM 1459 C CA . GLU A 1 192 ? 19.485 -7.460 -10.164 1.00 82.50 192 GLU A CA 1
ATOM 1460 C C . GLU A 1 192 ? 20.856 -8.150 -10.311 1.00 82.50 192 GLU A C 1
ATOM 1462 O O . GLU A 1 192 ? 20.986 -9.352 -10.084 1.00 82.50 192 GLU A O 1
ATOM 1467 N N . ALA A 1 193 ? 21.900 -7.393 -10.669 1.00 79.00 193 ALA A N 1
ATOM 1468 C CA . ALA A 1 193 ? 23.258 -7.909 -10.836 1.00 79.00 193 ALA A CA 1
ATOM 1469 C C . ALA A 1 193 ? 24.005 -8.165 -9.507 1.00 79.00 193 ALA A C 1
ATOM 1471 O O . ALA A 1 193 ? 25.096 -8.748 -9.512 1.00 79.00 193 ALA A O 1
ATOM 1472 N N . THR A 1 194 ? 23.450 -7.737 -8.369 1.00 73.31 194 THR A N 1
ATOM 1473 C CA . THR A 1 194 ? 24.009 -8.001 -7.033 1.00 73.31 194 THR A CA 1
ATOM 1474 C C . THR A 1 194 ? 23.488 -9.330 -6.468 1.00 73.31 194 THR A C 1
ATOM 1476 O O . THR A 1 194 ? 22.749 -10.053 -7.127 1.00 73.31 194 THR A O 1
ATOM 1479 N N . SER A 1 195 ? 23.852 -9.713 -5.239 1.00 60.38 195 SER A N 1
ATOM 1480 C CA . SER A 1 195 ? 23.308 -10.932 -4.613 1.00 60.38 195 SER A CA 1
ATOM 1481 C C . SER A 1 195 ? 21.771 -10.949 -4.390 1.00 60.38 195 SER A C 1
ATOM 1483 O O . SER A 1 195 ? 21.332 -11.945 -3.825 1.00 60.38 195 SER A O 1
ATOM 1485 N N . LEU A 1 196 ? 20.981 -9.945 -4.863 1.00 62.41 196 LEU A N 1
ATOM 1486 C CA . LEU A 1 196 ? 19.670 -9.402 -4.349 1.00 62.41 196 LEU A CA 1
ATOM 1487 C C . LEU A 1 196 ? 18.502 -10.326 -4.583 1.00 62.41 196 LEU A C 1
ATOM 1489 O O . LEU A 1 196 ? 17.394 -10.104 -4.104 1.00 62.41 196 LEU A O 1
ATOM 1493 N N . GLY A 1 197 ? 18.805 -11.399 -5.293 1.00 64.44 197 GLY A N 1
ATOM 1494 C CA . GLY A 1 197 ? 17.828 -12.089 -6.079 1.00 64.44 197 GLY A CA 1
ATOM 1495 C C . GLY A 1 197 ? 17.375 -11.224 -7.260 1.00 64.44 197 GLY A C 1
ATOM 1496 O O . GLY A 1 197 ? 17.857 -10.107 -7.472 1.00 64.44 197 GLY A O 1
ATOM 1497 N N . PRO A 1 198 ? 16.463 -11.778 -8.065 1.00 69.25 198 PRO A N 1
ATOM 1498 C CA . PRO A 1 198 ? 15.909 -11.081 -9.210 1.00 69.25 198 PRO A CA 1
ATOM 1499 C C . PRO A 1 198 ? 14.890 -10.028 -8.748 1.00 69.25 198 PRO A C 1
ATOM 1501 O O . PRO A 1 198 ? 13.794 -10.377 -8.329 1.00 69.25 198 PRO A O 1
ATOM 1504 N N . ILE A 1 199 ? 15.237 -8.746 -8.813 1.00 83.50 199 ILE A N 1
ATOM 1505 C CA . ILE A 1 199 ? 14.378 -7.632 -8.388 1.00 83.50 199 ILE A CA 1
ATOM 1506 C C . ILE A 1 199 ? 13.521 -7.076 -9.530 1.00 83.50 199 ILE A C 1
ATOM 1508 O O . ILE A 1 199 ? 12.473 -6.487 -9.289 1.00 83.50 199 ILE A O 1
ATOM 1512 N N . ILE A 1 200 ? 13.932 -7.277 -10.787 1.00 88.62 200 ILE A N 1
ATOM 1513 C CA . ILE A 1 200 ? 13.230 -6.762 -11.972 1.00 88.62 200 ILE A CA 1
ATOM 1514 C C . ILE A 1 200 ? 11.803 -7.317 -12.035 1.00 88.62 200 ILE A C 1
ATOM 1516 O O . ILE A 1 200 ? 10.872 -6.583 -12.362 1.00 88.62 200 ILE A O 1
ATOM 1520 N N . LYS A 1 201 ? 11.609 -8.589 -11.658 1.00 90.75 201 LYS A N 1
ATOM 1521 C CA . LYS A 1 201 ? 10.262 -9.158 -11.540 1.00 90.75 201 LYS A CA 1
ATOM 1522 C C . LYS A 1 201 ? 9.456 -8.454 -10.446 1.00 90.75 201 LYS A C 1
ATOM 1524 O O . LYS A 1 201 ? 8.329 -8.057 -10.709 1.00 90.75 201 LYS A O 1
ATOM 1529 N N . GLY A 1 202 ? 10.014 -8.278 -9.245 1.00 89.00 202 GLY A N 1
ATOM 1530 C CA . GLY A 1 202 ? 9.322 -7.614 -8.133 1.00 89.00 202 GLY A CA 1
ATOM 1531 C C . GLY A 1 202 ? 8.959 -6.158 -8.428 1.00 89.00 202 GLY A C 1
ATOM 1532 O O . GLY A 1 202 ? 7.884 -5.710 -8.042 1.00 89.00 202 GLY A O 1
ATOM 1533 N N . VAL A 1 203 ? 9.794 -5.445 -9.194 1.00 89.12 203 VAL A N 1
ATOM 1534 C CA . VAL A 1 203 ? 9.450 -4.129 -9.759 1.00 89.12 203 VAL A CA 1
ATOM 1535 C C . VAL A 1 203 ? 8.194 -4.216 -10.630 1.00 89.12 203 VAL A C 1
ATOM 1537 O O . VAL A 1 203 ? 7.300 -3.387 -10.479 1.00 89.12 203 VAL A O 1
ATOM 1540 N N . GLY A 1 204 ? 8.096 -5.233 -11.490 1.00 92.81 204 GLY A N 1
ATOM 1541 C CA . GLY A 1 204 ? 6.894 -5.501 -12.280 1.00 92.81 204 GLY A CA 1
ATOM 1542 C C . GLY A 1 204 ? 5.661 -5.803 -11.421 1.00 92.81 204 GLY A C 1
ATOM 1543 O O . GLY A 1 204 ? 4.591 -5.272 -11.700 1.00 92.81 204 GLY A O 1
ATOM 1544 N N . VAL A 1 205 ? 5.797 -6.585 -10.341 1.00 93.62 205 VAL A N 1
ATOM 1545 C CA . VAL A 1 205 ? 4.668 -6.868 -9.428 1.00 93.62 205 VAL A CA 1
ATOM 1546 C C . VAL A 1 205 ? 4.199 -5.591 -8.724 1.00 93.62 205 VAL A C 1
ATOM 1548 O O . VAL A 1 205 ? 2.996 -5.339 -8.660 1.00 93.62 205 VAL A O 1
ATOM 1551 N N . PHE A 1 206 ? 5.127 -4.758 -8.241 1.00 90.19 206 PHE A N 1
ATOM 1552 C CA . PHE A 1 206 ? 4.807 -3.467 -7.624 1.00 90.19 206 PHE A CA 1
ATOM 1553 C C . PHE A 1 206 ? 4.073 -2.539 -8.598 1.00 90.19 206 PHE A C 1
ATOM 1555 O O . PHE A 1 206 ? 2.981 -2.064 -8.283 1.00 90.19 206 PHE A O 1
ATOM 1562 N N . ALA A 1 207 ? 4.628 -2.343 -9.799 1.00 91.81 207 ALA A N 1
ATOM 1563 C CA . ALA A 1 207 ? 4.001 -1.527 -10.834 1.00 91.81 207 ALA A CA 1
ATOM 1564 C C . ALA A 1 207 ? 2.611 -2.069 -11.200 1.00 91.81 207 ALA A C 1
ATOM 1566 O O . ALA A 1 207 ? 1.644 -1.312 -11.235 1.00 91.81 207 ALA A O 1
ATOM 1567 N N . GLY A 1 208 ? 2.470 -3.389 -11.366 1.00 94.38 208 GLY A N 1
ATOM 1568 C CA . GLY A 1 208 ? 1.192 -4.038 -11.662 1.00 94.38 208 GLY A CA 1
ATOM 1569 C C . GLY A 1 208 ? 0.095 -3.738 -10.639 1.00 94.38 208 GLY A C 1
ATOM 1570 O O . GLY A 1 208 ? -1.054 -3.527 -11.026 1.00 94.38 208 GLY A O 1
ATOM 1571 N N . GLY A 1 209 ? 0.438 -3.621 -9.353 1.00 93.56 209 GLY A N 1
ATOM 1572 C CA . GLY A 1 209 ? -0.513 -3.224 -8.314 1.00 93.56 209 GLY A CA 1
ATOM 1573 C C . GLY A 1 209 ? -1.000 -1.783 -8.487 1.00 93.56 209 GLY A C 1
ATOM 1574 O O . GLY A 1 209 ? -2.198 -1.509 -8.358 1.00 93.56 209 GLY A O 1
ATOM 1575 N N . GLU A 1 210 ? -0.104 -0.865 -8.854 1.00 90.50 210 GLU A N 1
ATOM 1576 C CA . GLU A 1 210 ? -0.458 0.529 -9.139 1.00 90.50 210 GLU A CA 1
ATOM 1577 C C . GLU A 1 210 ? -1.280 0.676 -10.423 1.00 90.50 210 GLU A C 1
ATOM 1579 O O . GLU A 1 210 ? -2.276 1.411 -10.410 1.00 90.50 210 GLU A O 1
ATOM 1584 N N . VAL A 1 211 ? -0.931 -0.064 -11.484 1.00 94.38 211 VAL A N 1
ATOM 1585 C CA . VAL A 1 211 ? -1.708 -0.138 -12.736 1.00 94.38 211 VAL A CA 1
ATOM 1586 C C . VAL A 1 211 ? -3.091 -0.739 -12.491 1.00 94.38 211 VAL A C 1
ATOM 1588 O O . VAL A 1 211 ? -4.071 -0.312 -13.097 1.00 94.38 211 VAL A O 1
ATOM 1591 N N . ALA A 1 212 ? -3.216 -1.676 -11.552 1.00 94.06 212 ALA A N 1
ATOM 1592 C CA . ALA A 1 212 ? -4.499 -2.242 -11.160 1.00 94.06 212 ALA A CA 1
ATOM 1593 C C . ALA A 1 212 ? -5.360 -1.300 -10.289 1.00 94.06 212 ALA A C 1
ATOM 1595 O O . ALA A 1 212 ? -6.536 -1.589 -10.044 1.00 94.06 212 ALA A O 1
ATOM 1596 N N . GLY A 1 213 ? -4.819 -0.168 -9.829 1.00 92.06 213 GLY A N 1
ATOM 1597 C CA . GLY A 1 213 ? -5.540 0.810 -9.007 1.00 92.06 213 GLY A CA 1
ATOM 1598 C C . GLY A 1 213 ? -5.436 0.570 -7.502 1.00 92.06 213 GLY A C 1
ATOM 1599 O O . GLY A 1 213 ? -6.269 1.073 -6.740 1.00 92.06 213 GLY A O 1
ATOM 1600 N N . LEU A 1 214 ? -4.426 -0.179 -7.058 1.00 92.44 214 LEU A N 1
ATOM 1601 C CA . LEU A 1 214 ? -4.038 -0.269 -5.654 1.00 92.44 214 LEU A CA 1
ATOM 1602 C C . LEU A 1 214 ? -3.042 0.842 -5.298 1.00 92.44 214 LEU A C 1
ATOM 1604 O O . LEU A 1 214 ? -2.437 1.488 -6.161 1.00 92.44 214 LEU A O 1
ATOM 1608 N N . ARG A 1 215 ? -2.926 1.103 -3.998 1.00 88.12 215 ARG A N 1
ATOM 1609 C CA . ARG A 1 215 ? -2.121 2.168 -3.398 1.00 88.12 215 ARG A CA 1
ATOM 1610 C C . ARG A 1 215 ? -1.405 1.694 -2.153 1.00 88.12 215 ARG A C 1
ATOM 1612 O O . ARG A 1 215 ? -1.651 0.589 -1.671 1.00 88.12 215 ARG A O 1
ATOM 1619 N N . TRP A 1 216 ? -0.496 2.536 -1.662 1.00 83.69 216 TRP A N 1
ATOM 1620 C CA . TRP A 1 216 ? 0.417 2.149 -0.601 1.00 83.69 216 TRP A CA 1
ATOM 1621 C C . TRP A 1 216 ? -0.311 1.717 0.662 1.00 83.69 216 TRP A C 1
ATOM 1623 O O . TRP A 1 216 ? -1.154 2.439 1.198 1.00 83.69 216 TRP A O 1
ATOM 1633 N N . SER A 1 217 ? 0.074 0.548 1.160 1.00 86.19 217 SER A N 1
ATOM 1634 C CA . SER A 1 217 ? -0.440 -0.013 2.399 1.00 86.19 217 SER A CA 1
ATOM 1635 C C . SER A 1 217 ? 0.608 0.128 3.509 1.00 86.19 217 SER A C 1
ATOM 1637 O O . SER A 1 217 ? 1.780 -0.195 3.301 1.00 86.19 217 SER A O 1
ATOM 1639 N N . PRO A 1 218 ? 0.226 0.601 4.709 1.00 82.62 218 PRO A N 1
ATOM 1640 C CA . PRO A 1 218 ? 1.107 0.610 5.869 1.00 82.62 218 PRO A CA 1
ATOM 1641 C C . PRO A 1 218 ? 1.185 -0.765 6.556 1.00 82.62 218 PRO A C 1
ATOM 1643 O O . PRO A 1 218 ? 1.901 -0.911 7.557 1.00 82.62 218 PRO A O 1
ATOM 1646 N N . LEU A 1 219 ? 0.430 -1.763 6.079 1.00 88.38 219 LEU A N 1
ATOM 1647 C CA . LEU A 1 219 ? 0.506 -3.137 6.558 1.00 88.38 219 LEU A CA 1
ATOM 1648 C C . LEU A 1 219 ? 1.925 -3.670 6.357 1.00 88.38 219 LEU A C 1
ATOM 1650 O O . LEU A 1 219 ? 2.520 -3.500 5.304 1.00 88.38 219 LEU A O 1
ATOM 1654 N N . ASN A 1 220 ? 2.485 -4.297 7.385 1.00 85.50 220 ASN A N 1
ATOM 1655 C CA . ASN A 1 220 ? 3.798 -4.924 7.303 1.00 85.50 220 ASN A CA 1
ATOM 1656 C C . ASN A 1 220 ? 3.976 -5.959 8.411 1.00 85.50 220 ASN A C 1
ATOM 1658 O O . ASN A 1 220 ? 3.352 -5.850 9.474 1.00 85.50 220 ASN A O 1
ATOM 1662 N N . ASN A 1 221 ? 4.850 -6.929 8.154 1.00 85.56 221 ASN A N 1
ATOM 1663 C CA . ASN A 1 221 ? 5.268 -7.974 9.089 1.00 85.56 221 ASN A CA 1
ATOM 1664 C C . ASN A 1 221 ? 6.798 -8.122 9.124 1.00 85.56 221 ASN A C 1
ATOM 1666 O O . ASN A 1 221 ? 7.321 -9.226 9.280 1.00 85.56 221 ASN A O 1
ATOM 1670 N N . PHE A 1 222 ? 7.527 -7.025 8.921 1.00 79.38 222 PHE A N 1
ATOM 1671 C CA . PHE A 1 222 ? 8.983 -7.087 8.895 1.00 79.38 222 PHE A CA 1
ATOM 1672 C C . PHE A 1 222 ? 9.560 -7.299 10.305 1.00 79.38 222 PHE A C 1
ATOM 1674 O O . PHE A 1 222 ? 9.035 -6.786 11.298 1.00 79.38 222 PHE A O 1
ATOM 1681 N N . ASP A 1 223 ? 10.663 -8.038 10.395 1.00 81.75 223 ASP A N 1
ATOM 1682 C CA . ASP A 1 223 ? 11.443 -8.221 11.614 1.00 81.75 223 ASP A CA 1
ATOM 1683 C C . ASP A 1 223 ? 12.433 -7.052 11.754 1.00 81.75 223 ASP A C 1
ATOM 1685 O O . ASP A 1 223 ? 13.394 -6.956 10.982 1.00 81.75 223 ASP A O 1
ATOM 1689 N N . PRO A 1 224 ? 12.256 -6.143 12.730 1.00 72.25 224 PRO A N 1
ATOM 1690 C CA . PRO A 1 224 ? 13.127 -4.981 12.879 1.00 72.25 224 PRO A CA 1
ATOM 1691 C C . PRO A 1 224 ? 14.548 -5.339 13.334 1.00 72.25 224 PRO A C 1
ATOM 1693 O O . PRO A 1 224 ? 15.481 -4.580 13.070 1.00 72.25 224 PRO A O 1
ATOM 1696 N N . THR A 1 225 ? 14.729 -6.459 14.038 1.00 74.12 225 THR A N 1
ATOM 1697 C CA . THR A 1 225 ? 16.039 -6.892 14.542 1.00 74.12 225 THR A CA 1
ATOM 1698 C C . THR A 1 225 ? 16.867 -7.455 13.408 1.00 74.12 225 THR A C 1
ATOM 1700 O O . THR A 1 225 ? 18.002 -7.012 13.207 1.00 74.12 225 THR A O 1
ATOM 1703 N N . ASP A 1 226 ? 16.279 -8.387 12.659 1.00 75.94 226 ASP A N 1
ATOM 1704 C CA . ASP A 1 226 ? 16.933 -8.962 11.499 1.00 75.94 226 ASP A CA 1
ATOM 1705 C C . ASP A 1 226 ? 17.169 -7.852 10.484 1.00 75.94 226 ASP A C 1
ATOM 1707 O O . ASP A 1 226 ? 18.323 -7.610 10.163 1.00 75.94 226 ASP A O 1
ATOM 1711 N N . SER A 1 227 ? 16.166 -7.041 10.132 1.00 75.31 227 SER A N 1
ATOM 1712 C CA . SER A 1 227 ? 16.348 -5.917 9.197 1.00 75.31 227 SER A CA 1
ATOM 1713 C C . SER A 1 227 ? 17.520 -4.994 9.566 1.00 75.31 227 SER A C 1
ATOM 1715 O O . SER A 1 227 ? 18.345 -4.647 8.720 1.00 75.31 227 SER A O 1
ATOM 1717 N N . ALA A 1 228 ? 17.661 -4.631 10.847 1.00 67.31 228 ALA A N 1
ATOM 1718 C CA . ALA A 1 228 ? 18.756 -3.776 11.306 1.00 67.31 228 ALA A CA 1
ATOM 1719 C C . ALA A 1 228 ? 20.138 -4.447 11.201 1.00 67.31 228 ALA A C 1
ATOM 1721 O O . ALA A 1 228 ? 21.123 -3.783 10.872 1.00 67.31 228 ALA A O 1
ATOM 1722 N N . GLN A 1 229 ? 20.232 -5.749 11.487 1.00 69.50 229 GLN A N 1
ATOM 1723 C CA . GLN A 1 229 ? 21.472 -6.518 11.328 1.00 69.50 229 GLN A CA 1
ATOM 1724 C C . GLN A 1 229 ? 21.855 -6.689 9.852 1.00 69.50 229 GLN A C 1
ATOM 1726 O O . GLN A 1 229 ? 23.037 -6.794 9.514 1.00 69.50 229 GLN A O 1
ATOM 1731 N N . ALA A 1 230 ? 20.831 -6.770 9.022 1.00 69.69 230 ALA A N 1
ATOM 1732 C CA . ALA A 1 230 ? 20.848 -7.274 7.671 1.00 69.69 230 ALA A CA 1
ATOM 1733 C C . ALA A 1 230 ? 21.052 -6.121 6.652 1.00 69.69 230 ALA A C 1
ATOM 1735 O O . ALA A 1 230 ? 21.680 -6.287 5.610 1.00 69.69 230 ALA A O 1
ATOM 1736 N N . GLY A 1 231 ? 20.629 -4.904 7.007 1.00 67.00 231 GLY A N 1
ATOM 1737 C CA . GLY A 1 231 ? 20.809 -3.701 6.190 1.00 67.00 231 GLY A CA 1
ATOM 1738 C C . GLY A 1 231 ? 19.706 -3.478 5.154 1.00 67.00 231 GLY A C 1
ATOM 1739 O O . GLY A 1 231 ? 19.702 -2.435 4.509 1.00 67.00 231 GLY A O 1
ATOM 1740 N N . VAL A 1 232 ? 18.740 -4.396 5.054 1.00 72.44 232 VAL A N 1
ATOM 1741 C CA . VAL A 1 232 ? 17.526 -4.289 4.222 1.00 72.44 232 VAL A CA 1
ATOM 1742 C C . VAL A 1 232 ? 16.300 -4.652 5.052 1.00 72.44 232 VAL A C 1
ATOM 1744 O O . VAL A 1 232 ? 16.443 -5.213 6.138 1.00 72.44 232 VAL A O 1
ATOM 1747 N N . ASN A 1 233 ? 15.100 -4.403 4.535 1.00 77.75 233 ASN A N 1
ATOM 1748 C CA . ASN A 1 233 ? 13.882 -4.820 5.218 1.00 77.75 233 ASN A CA 1
ATOM 1749 C C . ASN A 1 233 ? 13.670 -6.332 5.056 1.00 77.75 233 ASN A C 1
ATOM 1751 O O . ASN A 1 233 ? 13.603 -6.841 3.939 1.00 77.75 233 ASN A O 1
ATOM 1755 N N . ILE A 1 234 ? 13.556 -7.043 6.173 1.00 82.81 234 ILE A N 1
ATOM 1756 C CA . ILE A 1 234 ? 13.367 -8.491 6.224 1.00 82.81 234 ILE A CA 1
ATOM 1757 C C . ILE A 1 234 ? 11.999 -8.828 6.781 1.00 82.81 234 ILE A C 1
ATOM 1759 O O . ILE A 1 234 ? 11.647 -8.327 7.841 1.00 82.81 234 ILE A O 1
ATOM 1763 N N . GLU A 1 235 ? 11.255 -9.707 6.117 1.00 89.12 235 GLU A N 1
ATOM 1764 C CA . GLU A 1 235 ? 10.052 -10.332 6.665 1.00 89.12 235 GLU A CA 1
ATOM 1765 C C . GLU A 1 235 ? 10.142 -11.855 6.704 1.00 89.12 235 GLU A C 1
ATOM 1767 O O . GLU A 1 235 ? 10.886 -12.497 5.956 1.00 89.12 235 GLU A O 1
ATOM 1772 N N . ASP A 1 236 ? 9.300 -12.426 7.561 1.00 88.62 236 ASP A N 1
ATOM 1773 C CA . ASP A 1 236 ? 9.090 -13.861 7.634 1.00 88.62 236 ASP A CA 1
ATOM 1774 C C . ASP A 1 236 ? 7.948 -14.303 6.714 1.00 88.62 236 ASP A C 1
ATOM 1776 O O . ASP A 1 236 ? 6.851 -13.733 6.708 1.00 88.62 236 ASP A O 1
ATOM 1780 N N . ARG A 1 237 ? 8.172 -15.415 6.007 1.00 90.25 237 ARG A N 1
ATOM 1781 C CA . ARG A 1 237 ? 7.132 -16.107 5.239 1.00 90.25 237 ARG A CA 1
ATOM 1782 C C . ARG A 1 237 ? 6.329 -17.010 6.172 1.00 90.25 237 ARG A C 1
ATOM 1784 O O . ARG A 1 237 ? 6.782 -18.085 6.560 1.00 90.25 237 ARG A O 1
ATOM 1791 N N . VAL A 1 238 ? 5.133 -16.562 6.535 1.00 91.31 238 VAL A N 1
ATOM 1792 C CA . VAL A 1 238 ? 4.340 -17.117 7.648 1.00 91.31 238 VAL A CA 1
ATOM 1793 C C . VAL A 1 238 ? 2.980 -17.672 7.233 1.00 91.31 238 VAL A C 1
ATOM 1795 O O . VAL A 1 238 ? 2.359 -18.385 8.019 1.00 91.31 238 VAL A O 1
ATOM 1798 N N . VAL A 1 239 ? 2.514 -17.399 6.011 1.00 93.12 239 VAL A N 1
ATOM 1799 C CA . VAL A 1 239 ? 1.210 -17.877 5.521 1.00 93.12 239 VAL A CA 1
ATOM 1800 C C . VAL A 1 239 ? 1.411 -18.880 4.401 1.00 93.12 239 VAL A C 1
ATOM 1802 O O . VAL A 1 239 ? 2.148 -18.603 3.466 1.00 93.12 239 VAL A O 1
ATOM 1805 N N . ALA A 1 240 ? 0.753 -20.039 4.458 1.00 94.31 240 ALA A N 1
ATOM 1806 C CA . ALA A 1 240 ? 0.777 -20.972 3.337 1.00 94.31 240 ALA A CA 1
ATOM 1807 C C . ALA A 1 240 ? -0.344 -20.643 2.343 1.00 94.31 240 ALA A C 1
ATOM 1809 O O . ALA A 1 240 ? -1.527 -20.709 2.685 1.00 94.31 240 ALA A O 1
ATOM 1810 N N . LEU A 1 241 ? 0.037 -20.316 1.111 1.00 91.75 241 LEU A N 1
ATOM 1811 C CA . LEU A 1 241 ? -0.876 -20.041 0.005 1.00 91.75 241 LEU A CA 1
ATOM 1812 C C . LEU A 1 241 ? -0.581 -20.975 -1.163 1.00 91.75 241 LEU A C 1
ATOM 1814 O O . LEU A 1 241 ? 0.545 -21.453 -1.339 1.00 91.75 241 LEU A O 1
ATOM 1818 N N . ARG A 1 242 ? -1.620 -21.251 -1.951 1.00 88.31 242 ARG A N 1
ATOM 1819 C CA . ARG A 1 242 ? -1.464 -21.960 -3.216 1.00 88.31 242 ARG A CA 1
ATOM 1820 C C . ARG A 1 242 ? -1.104 -20.972 -4.310 1.00 88.31 242 ARG A C 1
ATOM 1822 O O . ARG A 1 242 ? -1.730 -19.924 -4.420 1.00 88.31 242 ARG A O 1
ATOM 1829 N N . ASN A 1 243 ? -0.134 -21.358 -5.119 1.00 82.12 243 ASN A N 1
ATOM 1830 C CA . ASN A 1 243 ? 0.146 -20.734 -6.399 1.00 82.12 243 ASN A CA 1
ATOM 1831 C C . ASN A 1 243 ? -0.909 -21.161 -7.419 1.00 82.12 243 ASN A C 1
ATOM 1833 O O . ASN A 1 243 ? -1.642 -22.134 -7.201 1.00 82.12 243 ASN A O 1
ATOM 1837 N N . PHE A 1 244 ? -0.944 -20.474 -8.557 1.00 74.75 244 PHE A N 1
ATOM 1838 C CA . PHE A 1 244 ? -1.864 -20.789 -9.647 1.00 74.75 244 PHE A CA 1
ATOM 1839 C C . PHE A 1 244 ? -1.728 -22.233 -10.159 1.00 74.75 244 PHE A C 1
ATOM 1841 O O . PHE A 1 244 ? -2.721 -22.903 -10.433 1.00 74.75 244 PHE A O 1
ATOM 1848 N N . ASP A 1 245 ? -0.502 -22.764 -10.195 1.00 81.44 245 ASP A N 1
ATOM 1849 C CA . ASP A 1 245 ? -0.223 -24.158 -10.569 1.00 81.44 245 ASP A CA 1
ATOM 1850 C C . ASP A 1 245 ? -0.709 -25.197 -9.530 1.00 81.44 245 ASP A C 1
ATOM 1852 O O . ASP A 1 245 ? -0.562 -26.409 -9.718 1.00 81.44 245 ASP A O 1
ATOM 1856 N N . GLY A 1 246 ? -1.288 -24.736 -8.418 1.00 84.25 246 GLY A N 1
ATOM 1857 C CA . GLY A 1 246 ? -1.802 -25.544 -7.319 1.00 84.25 246 GLY A CA 1
ATOM 1858 C C . GLY A 1 246 ? -0.746 -25.970 -6.296 1.00 84.25 246 GLY A C 1
ATOM 1859 O O . GLY A 1 246 ? -1.111 -26.587 -5.284 1.00 84.25 246 GLY A O 1
ATOM 1860 N N . SER A 1 247 ? 0.535 -25.653 -6.512 1.00 89.69 247 SER A N 1
ATOM 1861 C CA . SER A 1 247 ? 1.600 -25.880 -5.531 1.00 89.69 247 SER A CA 1
ATOM 1862 C C . SER A 1 247 ? 1.403 -24.984 -4.307 1.00 89.69 247 SER A C 1
ATOM 1864 O O . SER A 1 247 ? 0.884 -23.880 -4.413 1.00 89.69 247 SER A O 1
ATOM 1866 N N . ILE A 1 248 ? 1.775 -25.472 -3.121 1.00 91.50 248 ILE A N 1
ATOM 1867 C CA . ILE A 1 248 ? 1.662 -24.707 -1.873 1.00 91.50 248 ILE A CA 1
ATOM 1868 C C . ILE A 1 248 ? 3.040 -24.204 -1.445 1.00 91.50 248 ILE A C 1
ATOM 1870 O O . ILE A 1 248 ? 4.006 -24.971 -1.430 1.00 91.50 248 ILE A O 1
ATOM 1874 N N . GLY A 1 249 ? 3.120 -22.930 -1.075 1.00 91.19 249 GLY A N 1
ATOM 1875 C CA . GLY A 1 249 ? 4.333 -22.287 -0.580 1.00 91.19 249 GLY A CA 1
ATOM 1876 C C . GLY A 1 249 ? 4.023 -21.357 0.586 1.00 91.19 249 GLY A C 1
ATOM 1877 O O . GLY A 1 249 ? 2.887 -20.919 0.754 1.00 91.19 249 GLY A O 1
ATOM 1878 N N . LEU A 1 250 ? 5.029 -21.072 1.413 1.00 92.19 250 LEU A N 1
ATOM 1879 C CA . LEU A 1 250 ? 4.913 -20.009 2.414 1.00 92.19 250 LEU A CA 1
ATOM 1880 C C . LEU A 1 250 ? 4.999 -18.645 1.725 1.00 92.19 250 LEU A C 1
ATOM 1882 O O . LEU A 1 250 ? 5.639 -18.527 0.691 1.00 92.19 250 LEU A O 1
ATOM 1886 N N . ARG A 1 251 ? 4.384 -17.608 2.271 1.00 91.31 251 ARG A N 1
ATOM 1887 C CA . ARG A 1 251 ? 4.364 -16.248 1.722 1.00 91.31 251 ARG A CA 1
ATOM 1888 C C . ARG A 1 251 ? 4.450 -15.237 2.857 1.00 91.31 251 ARG A C 1
ATOM 1890 O O . ARG A 1 251 ? 4.110 -15.564 4.005 1.00 91.31 251 ARG A O 1
ATOM 1897 N N . GLY A 1 252 ? 4.953 -14.051 2.532 1.00 89.75 252 GLY A N 1
ATOM 1898 C CA . GLY A 1 252 ? 4.893 -12.897 3.418 1.00 89.75 252 GLY A CA 1
ATOM 1899 C C . GLY A 1 252 ? 3.449 -12.451 3.649 1.00 89.75 252 GLY A C 1
ATOM 1900 O O . GLY A 1 252 ? 2.499 -12.947 3.039 1.00 89.75 252 GLY A O 1
ATOM 1901 N N . VAL A 1 253 ? 3.283 -11.525 4.583 1.00 91.00 253 VAL A N 1
ATOM 1902 C CA . VAL A 1 253 ? 2.015 -10.800 4.809 1.00 91.00 253 VAL A CA 1
ATOM 1903 C C . VAL A 1 253 ? 2.194 -9.298 4.635 1.00 91.00 253 VAL A C 1
ATOM 1905 O O . VAL A 1 253 ? 1.215 -8.560 4.730 1.00 91.00 253 VAL A O 1
ATOM 1908 N N . THR A 1 254 ? 3.422 -8.841 4.381 1.00 91.00 254 THR A N 1
ATOM 1909 C CA . THR A 1 254 ? 3.654 -7.481 3.909 1.00 91.00 254 THR A CA 1
ATOM 1910 C C . THR A 1 254 ? 3.188 -7.420 2.455 1.00 91.00 254 THR A C 1
ATOM 1912 O O . THR A 1 254 ? 3.658 -8.228 1.660 1.00 91.00 254 THR A O 1
ATOM 1915 N N . PRO A 1 255 ? 2.228 -6.548 2.115 1.00 90.38 255 PRO A N 1
ATOM 1916 C CA . PRO A 1 255 ? 1.735 -6.439 0.754 1.00 90.38 255 PRO A CA 1
ATOM 1917 C C . PRO A 1 255 ? 2.823 -5.910 -0.167 1.00 90.38 255 PRO A C 1
ATOM 1919 O O . PRO A 1 255 ? 3.632 -5.077 0.250 1.00 90.38 255 PRO A O 1
ATOM 1922 N N . THR A 1 256 ? 2.778 -6.311 -1.434 1.00 89.25 256 THR A N 1
ATOM 1923 C CA . THR A 1 256 ? 3.662 -5.749 -2.463 1.00 89.25 256 THR A CA 1
ATOM 1924 C C . THR A 1 256 ? 3.472 -4.238 -2.582 1.00 89.25 256 THR A C 1
ATOM 1926 O O . THR A 1 256 ? 4.417 -3.516 -2.877 1.00 89.25 256 THR A O 1
ATOM 1929 N N . MET A 1 257 ? 2.283 -3.732 -2.242 1.00 88.94 257 MET A N 1
ATOM 1930 C CA . MET A 1 257 ? 1.992 -2.299 -2.137 1.00 88.94 257 MET A CA 1
ATOM 1931 C C . MET A 1 257 ? 2.617 -1.603 -0.911 1.00 88.94 257 MET A C 1
ATOM 1933 O O . MET A 1 257 ? 2.203 -0.505 -0.540 1.00 88.94 257 MET A O 1
ATOM 1937 N N . TYR A 1 258 ? 3.590 -2.204 -0.234 1.00 84.19 258 TYR A N 1
ATOM 1938 C CA . TYR A 1 258 ? 4.386 -1.522 0.780 1.00 84.19 258 TYR A CA 1
ATOM 1939 C C . TYR A 1 258 ? 5.430 -0.598 0.125 1.00 84.19 258 TYR A C 1
ATOM 1941 O O . TYR A 1 258 ? 5.945 -0.871 -0.955 1.00 84.19 258 TYR A O 1
ATOM 1949 N N . ASN A 1 259 ? 5.757 0.528 0.767 1.00 73.31 259 ASN A N 1
ATOM 1950 C CA . ASN A 1 259 ? 6.533 1.616 0.147 1.00 73.31 259 ASN A CA 1
ATOM 1951 C C . ASN A 1 259 ? 8.058 1.390 0.061 1.00 73.31 259 ASN A C 1
ATOM 1953 O O . ASN A 1 259 ? 8.822 2.354 -0.041 1.00 73.31 259 ASN A O 1
ATOM 1957 N N . ASP A 1 260 ? 8.502 0.137 0.133 1.00 73.88 260 ASP A N 1
ATOM 1958 C CA . ASP A 1 260 ? 9.896 -0.291 0.009 1.00 73.88 260 ASP A CA 1
ATOM 1959 C C . ASP A 1 260 ? 9.964 -1.777 -0.324 1.00 73.88 260 ASP A C 1
ATOM 1961 O O . ASP A 1 260 ? 9.014 -2.506 -0.067 1.00 73.88 260 ASP A O 1
ATOM 1965 N N . PHE A 1 261 ? 11.109 -2.250 -0.803 1.00 76.06 261 PHE A N 1
ATOM 1966 C CA . PHE A 1 261 ? 11.283 -3.676 -1.061 1.00 76.06 261 PHE A CA 1
ATOM 1967 C C . PHE A 1 261 ? 11.465 -4.458 0.236 1.00 76.06 261 PHE A C 1
ATOM 1969 O O . PHE A 1 261 ? 12.249 -4.078 1.120 1.00 76.06 261 PHE A O 1
ATOM 1976 N N . MET A 1 262 ? 10.750 -5.576 0.308 1.00 81.94 262 MET A N 1
ATOM 1977 C CA . MET A 1 262 ? 10.869 -6.569 1.358 1.00 81.94 262 MET A CA 1
ATOM 1978 C C . MET A 1 262 ? 11.640 -7.785 0.872 1.00 81.94 262 MET A C 1
ATOM 1980 O O . MET A 1 262 ? 11.512 -8.209 -0.270 1.00 81.94 262 MET A O 1
ATOM 1984 N N . TYR A 1 263 ? 12.421 -8.373 1.769 1.00 84.81 263 TYR A N 1
ATOM 1985 C CA . TYR A 1 263 ? 13.184 -9.577 1.489 1.00 84.81 263 TYR A CA 1
ATOM 1986 C C . TYR A 1 263 ? 12.873 -10.647 2.516 1.00 84.81 263 TYR A C 1
ATOM 1988 O O . TYR A 1 263 ? 12.598 -10.357 3.680 1.00 84.81 263 TYR A O 1
ATOM 1996 N N . TYR A 1 264 ? 13.023 -11.898 2.118 1.00 87.19 264 TYR A N 1
ATOM 1997 C CA . TYR A 1 264 ? 13.074 -13.007 3.052 1.00 87.19 264 TYR A CA 1
ATOM 1998 C C . TYR A 1 264 ? 14.406 -13.733 2.914 1.00 87.19 264 TYR A C 1
ATOM 2000 O O . TYR A 1 264 ? 15.073 -13.712 1.874 1.00 87.19 264 TYR A O 1
ATOM 2008 N N . LYS A 1 265 ? 14.823 -14.369 4.005 1.00 84.56 265 LYS A N 1
ATOM 2009 C CA . LYS A 1 265 ? 16.075 -15.116 4.054 1.00 84.56 265 LYS A CA 1
ATOM 2010 C C . LYS A 1 265 ? 15.836 -16.575 3.676 1.00 84.56 265 LYS A C 1
ATOM 2012 O O . LYS A 1 265 ? 15.077 -17.277 4.340 1.00 84.56 265 LYS A O 1
ATOM 2017 N N . GLU A 1 266 ? 16.519 -17.040 2.640 1.00 83.56 266 GLU A N 1
ATOM 2018 C CA . GLU A 1 266 ? 16.511 -18.441 2.218 1.00 83.56 266 GLU A CA 1
ATOM 2019 C C . GLU A 1 266 ? 17.270 -19.334 3.212 1.00 83.56 266 GLU A C 1
ATOM 2021 O O . GLU A 1 266 ? 18.156 -18.880 3.946 1.00 83.56 266 GLU A O 1
ATOM 2026 N N . GLU A 1 267 ? 17.016 -20.647 3.170 1.00 82.19 267 GLU A N 1
ATOM 2027 C CA . GLU A 1 267 ? 17.772 -21.631 3.967 1.00 82.19 267 GLU A CA 1
ATOM 2028 C C . GLU A 1 267 ? 19.288 -21.584 3.687 1.00 82.19 267 GLU A C 1
ATOM 2030 O O . GLU A 1 267 ? 20.103 -21.891 4.558 1.00 82.19 267 GLU A O 1
ATOM 2035 N N . SER A 1 268 ? 19.679 -21.169 2.477 1.00 80.31 268 SER A N 1
ATOM 2036 C CA . SER A 1 268 ? 21.076 -20.982 2.062 1.00 80.31 268 SER A CA 1
ATOM 2037 C C . SER A 1 268 ? 21.756 -19.765 2.706 1.00 80.31 268 SER A C 1
ATOM 2039 O O . SER A 1 268 ? 22.980 -19.644 2.634 1.00 80.31 268 SER A O 1
ATOM 2041 N N . GLY A 1 269 ? 20.984 -18.866 3.325 1.00 76.56 269 GLY A N 1
ATOM 2042 C CA . GLY A 1 269 ? 21.439 -17.586 3.862 1.00 76.56 269 GLY A CA 1
ATOM 2043 C C . GLY A 1 269 ? 21.456 -16.433 2.854 1.00 76.56 269 GLY A C 1
ATOM 2044 O O . GLY A 1 269 ? 21.791 -15.321 3.263 1.00 76.56 269 GLY A O 1
ATOM 2045 N N . ALA A 1 270 ? 21.102 -16.691 1.589 1.00 78.62 270 ALA A N 1
ATOM 2046 C CA . ALA A 1 270 ? 20.838 -15.662 0.585 1.00 78.62 270 ALA A CA 1
ATOM 2047 C C . ALA A 1 270 ? 19.510 -14.946 0.873 1.00 78.62 270 ALA A C 1
ATOM 2049 O O . ALA A 1 270 ? 18.656 -15.487 1.581 1.00 78.62 270 ALA A O 1
ATOM 2050 N N . PHE A 1 271 ? 19.331 -13.756 0.306 1.00 80.12 271 PHE A N 1
ATOM 2051 C CA . PHE A 1 271 ? 18.054 -13.052 0.357 1.00 80.12 271 PHE A CA 1
ATOM 2052 C C . PHE A 1 271 ? 17.377 -13.104 -0.997 1.00 80.12 271 PHE A C 1
ATOM 2054 O O . PHE A 1 271 ? 18.035 -13.001 -2.033 1.00 80.12 271 PHE A O 1
ATOM 2061 N N . THR A 1 272 ? 16.064 -13.253 -0.942 1.00 84.50 272 THR A N 1
ATOM 2062 C CA . THR A 1 272 ? 15.188 -13.224 -2.102 1.00 84.50 272 THR A CA 1
ATOM 2063 C C . THR A 1 272 ? 14.161 -12.129 -1.879 1.00 84.50 272 THR A C 1
ATOM 2065 O O . THR A 1 272 ? 13.673 -11.954 -0.761 1.00 84.50 272 THR A O 1
ATOM 2068 N N . ASP A 1 273 ? 13.867 -11.385 -2.938 1.00 84.62 273 ASP A N 1
ATOM 2069 C CA . ASP A 1 273 ? 12.812 -10.378 -2.958 1.00 84.62 273 ASP A CA 1
ATOM 2070 C C . ASP A 1 273 ? 11.442 -11.027 -2.700 1.00 84.62 273 ASP A C 1
ATOM 2072 O O . ASP A 1 273 ? 11.011 -11.924 -3.432 1.00 84.62 273 ASP A O 1
ATOM 2076 N N . SER A 1 274 ? 10.780 -10.587 -1.631 1.00 85.19 274 SER A N 1
ATOM 2077 C CA . SER A 1 274 ? 9.448 -11.051 -1.248 1.00 85.19 274 SER A CA 1
ATOM 2078 C C . SER A 1 274 ? 8.356 -10.519 -2.173 1.00 85.19 274 SER A C 1
ATOM 2080 O O . SER A 1 274 ? 7.303 -11.136 -2.260 1.00 85.19 274 SER A O 1
ATOM 2082 N N . HIS A 1 275 ? 8.587 -9.412 -2.886 1.00 81.31 275 HIS A N 1
ATOM 2083 C CA . HIS A 1 275 ? 7.573 -8.770 -3.730 1.00 81.31 275 HIS A CA 1
ATOM 2084 C C . HIS A 1 275 ? 7.270 -9.542 -5.020 1.00 81.31 275 HIS A C 1
ATOM 2086 O O . HIS A 1 275 ? 6.376 -9.166 -5.769 1.00 81.31 275 HIS A O 1
ATOM 2092 N N . GLN A 1 276 ? 7.995 -10.627 -5.303 1.00 84.06 276 GLN A N 1
ATOM 2093 C CA . GLN A 1 276 ? 7.777 -11.467 -6.485 1.00 84.06 276 GLN A CA 1
ATOM 2094 C C . GLN A 1 276 ? 6.511 -12.334 -6.420 1.00 84.06 276 GLN A C 1
ATOM 2096 O O . GLN A 1 276 ? 6.237 -13.068 -7.377 1.00 84.06 276 GLN A O 1
ATOM 2101 N N . ASP A 1 277 ? 5.812 -12.318 -5.286 1.00 85.88 277 ASP A N 1
ATOM 2102 C CA . ASP A 1 277 ? 4.550 -12.998 -5.043 1.00 85.88 277 ASP A CA 1
ATOM 2103 C C . ASP A 1 277 ? 3.563 -12.066 -4.325 1.00 85.88 277 ASP A C 1
ATOM 2105 O O . ASP A 1 277 ? 3.943 -11.015 -3.818 1.00 85.88 277 ASP A O 1
ATOM 2109 N N . LEU A 1 278 ? 2.280 -12.435 -4.331 1.00 91.44 278 LEU A N 1
ATOM 2110 C CA . LEU A 1 278 ? 1.226 -11.621 -3.728 1.00 91.44 278 LEU A CA 1
ATOM 2111 C C . LEU A 1 278 ? 0.950 -12.029 -2.282 1.00 91.44 278 LEU A C 1
ATOM 2113 O O . LEU A 1 278 ? 0.688 -13.204 -1.983 1.00 91.44 278 LEU A O 1
ATOM 2117 N N . ALA A 1 279 ? 0.902 -11.037 -1.395 1.00 92.19 279 ALA A N 1
ATOM 2118 C CA . ALA A 1 279 ? 0.461 -11.233 -0.026 1.00 92.19 279 ALA A CA 1
ATOM 2119 C C . ALA A 1 279 ? -1.072 -11.403 0.044 1.00 92.19 279 ALA A C 1
ATOM 2121 O O . ALA A 1 279 ? -1.811 -11.042 -0.878 1.00 92.19 279 ALA A O 1
ATOM 2122 N N . PRO A 1 280 ? -1.614 -11.909 1.168 1.00 92.06 280 PRO A N 1
ATOM 2123 C CA . PRO A 1 280 ? -3.060 -12.031 1.347 1.00 92.06 280 PRO A CA 1
ATOM 2124 C C . PRO A 1 280 ? -3.849 -10.724 1.160 1.00 92.06 280 PRO A C 1
ATOM 2126 O O . PRO A 1 280 ? -4.982 -10.774 0.678 1.00 92.06 280 PRO A O 1
ATOM 2129 N N . ASP A 1 281 ? -3.277 -9.579 1.546 1.00 91.75 281 ASP A N 1
ATOM 2130 C CA . ASP A 1 281 ? -3.917 -8.262 1.407 1.00 91.75 281 ASP A CA 1
ATOM 2131 C C . ASP A 1 281 ? -3.982 -7.808 -0.063 1.00 91.75 281 ASP A C 1
ATOM 2133 O O . ASP A 1 281 ? -5.015 -7.299 -0.498 1.00 91.75 281 ASP A O 1
ATOM 2137 N N . ASP A 1 282 ? -2.949 -8.108 -0.861 1.00 92.94 282 ASP A N 1
ATOM 2138 C CA . ASP A 1 282 ? -2.921 -7.861 -2.310 1.00 92.94 282 ASP A CA 1
ATOM 2139 C C . ASP A 1 282 ? -4.027 -8.656 -3.023 1.00 92.94 282 ASP A C 1
ATOM 2141 O O . ASP A 1 282 ? -4.841 -8.099 -3.765 1.00 92.94 282 ASP A O 1
ATOM 2145 N N . ILE A 1 283 ? -4.132 -9.957 -2.714 1.00 91.94 283 ILE A N 1
ATOM 2146 C CA . ILE A 1 283 ? -5.169 -10.858 -3.246 1.00 91.94 283 ILE A CA 1
ATOM 2147 C C . ILE A 1 283 ? -6.568 -10.347 -2.880 1.00 91.94 283 ILE A C 1
ATOM 2149 O O . ILE A 1 283 ? -7.474 -10.319 -3.721 1.00 91.94 283 ILE A O 1
ATOM 2153 N N . ALA A 1 284 ? -6.761 -9.941 -1.622 1.00 90.62 284 ALA A N 1
ATOM 2154 C CA . ALA A 1 284 ? -8.012 -9.360 -1.152 1.00 90.62 284 ALA A CA 1
ATOM 2155 C C . ALA A 1 284 ? -8.350 -8.054 -1.886 1.00 90.62 284 ALA A C 1
ATOM 2157 O O . ALA A 1 284 ? -9.515 -7.833 -2.236 1.00 90.62 284 ALA A O 1
ATOM 2158 N N . GLY A 1 285 ? -7.346 -7.208 -2.120 1.00 91.06 285 GLY A N 1
ATOM 2159 C CA . GLY A 1 285 ? -7.493 -5.925 -2.788 1.00 91.06 285 GLY A CA 1
ATOM 2160 C C . GLY A 1 285 ? -7.888 -6.055 -4.246 1.00 91.06 285 GLY A C 1
ATOM 2161 O O . GLY A 1 285 ? -8.909 -5.497 -4.658 1.00 91.06 285 GLY A O 1
ATOM 2162 N N . ILE A 1 286 ? -7.161 -6.866 -5.013 1.00 92.62 286 ILE A N 1
ATOM 2163 C CA . ILE A 1 286 ? -7.461 -7.041 -6.435 1.00 92.62 286 ILE A CA 1
ATOM 2164 C C . ILE A 1 286 ? -8.790 -7.768 -6.659 1.00 92.62 286 ILE A C 1
ATOM 2166 O O . ILE A 1 286 ? -9.600 -7.345 -7.487 1.00 92.62 286 ILE A O 1
ATOM 2170 N N . THR A 1 287 ? -9.082 -8.784 -5.837 1.00 91.06 287 THR A N 1
ATOM 2171 C CA . THR A 1 287 ? -10.391 -9.455 -5.823 1.00 91.06 287 THR A CA 1
ATOM 2172 C C . THR A 1 287 ? -11.508 -8.466 -5.573 1.00 91.06 287 THR A C 1
ATOM 2174 O O . THR A 1 287 ? -12.599 -8.591 -6.123 1.00 91.06 287 THR A O 1
ATOM 2177 N N . PHE A 1 288 ? -11.266 -7.491 -4.705 1.00 88.75 288 PHE A N 1
ATOM 2178 C CA . PHE A 1 288 ? -12.263 -6.487 -4.455 1.00 88.75 288 PHE A CA 1
ATOM 2179 C C . PHE A 1 288 ? -12.457 -5.553 -5.663 1.00 88.75 288 PHE A C 1
ATOM 2181 O O . PHE A 1 288 ? -13.601 -5.248 -6.006 1.00 88.75 288 PHE A O 1
ATOM 2188 N N . MET A 1 289 ? -11.371 -5.064 -6.265 1.00 89.50 289 MET A N 1
ATOM 2189 C CA . MET A 1 289 ? -11.436 -4.067 -7.340 1.00 89.50 289 MET A CA 1
ATOM 2190 C C . MET A 1 289 ? -12.111 -4.625 -8.600 1.00 89.50 289 MET A C 1
ATOM 2192 O O . MET A 1 289 ? -12.917 -3.927 -9.232 1.00 89.50 289 MET A O 1
ATOM 2196 N N . TYR A 1 290 ? -11.865 -5.906 -8.887 1.00 91.19 290 TYR A N 1
ATOM 2197 C CA . TYR A 1 290 ? -12.327 -6.598 -10.090 1.00 91.19 290 TYR A CA 1
ATOM 2198 C C . TYR A 1 290 ? -12.999 -7.944 -9.752 1.00 91.19 290 TYR A C 1
ATOM 2200 O O . TYR A 1 290 ? -12.523 -8.983 -10.181 1.00 91.19 290 TYR A O 1
ATOM 2208 N N . PRO A 1 291 ? -14.095 -8.000 -8.977 1.00 88.38 291 PRO A N 1
ATOM 2209 C CA . PRO A 1 291 ? -14.580 -9.252 -8.393 1.00 88.38 291 PRO A CA 1
ATOM 2210 C C . PRO A 1 291 ? -15.180 -10.217 -9.423 1.00 88.38 291 PRO A C 1
ATOM 2212 O O . PRO A 1 291 ? -16.086 -9.843 -10.173 1.00 88.38 291 PRO A O 1
ATOM 2215 N N . ARG A 1 292 ? -14.779 -11.496 -9.367 1.00 81.94 292 ARG A N 1
ATOM 2216 C CA . ARG A 1 292 ? -15.494 -12.601 -10.030 1.00 81.94 292 ARG A CA 1
ATOM 2217 C C . ARG A 1 292 ? -16.689 -13.074 -9.203 1.00 81.94 292 ARG A C 1
ATOM 2219 O O . ARG A 1 292 ? -16.840 -12.765 -8.022 1.00 81.94 292 ARG A O 1
ATOM 2226 N N . THR A 1 293 ? -17.575 -13.852 -9.822 1.00 71.00 293 THR A N 1
ATOM 2227 C CA . THR A 1 293 ? -18.779 -14.366 -9.139 1.00 71.00 293 THR A CA 1
ATOM 2228 C C . THR A 1 293 ? -18.479 -15.377 -8.020 1.00 71.00 293 THR A C 1
ATOM 2230 O O . THR A 1 293 ? -19.338 -15.590 -7.163 1.00 71.00 293 THR A O 1
ATOM 2233 N N . ASP A 1 294 ? -17.268 -15.945 -7.971 1.00 67.00 294 ASP A N 1
ATOM 2234 C CA . ASP A 1 294 ? -16.840 -16.970 -7.007 1.00 67.00 294 ASP A CA 1
ATOM 2235 C C . ASP A 1 294 ? -15.924 -16.421 -5.891 1.00 67.00 294 ASP A C 1
ATOM 2237 O O . ASP A 1 294 ? -14.794 -16.856 -5.699 1.00 67.00 294 ASP A O 1
ATOM 2241 N N . VAL A 1 295 ? -16.401 -15.426 -5.134 1.00 77.81 295 VAL A N 1
ATOM 2242 C CA . VAL A 1 295 ? -15.652 -14.798 -4.017 1.00 77.81 295 VAL A CA 1
ATOM 2243 C C . VAL A 1 295 ? -16.055 -15.326 -2.633 1.00 77.81 295 VAL A C 1
ATOM 2245 O O . VAL A 1 295 ? -15.889 -14.647 -1.614 1.00 77.81 295 VAL A O 1
ATOM 2248 N N . ASP A 1 296 ? -16.597 -16.548 -2.543 1.00 81.06 296 ASP A N 1
ATOM 2249 C CA . ASP A 1 296 ? -17.109 -17.084 -1.269 1.00 81.06 296 ASP A CA 1
ATOM 2250 C C . ASP A 1 296 ? -16.000 -17.508 -0.287 1.00 81.06 296 ASP A C 1
ATOM 2252 O O . ASP A 1 296 ? -16.296 -17.900 0.839 1.00 81.06 296 ASP A O 1
ATOM 2256 N N . ILE A 1 297 ? -14.719 -17.358 -0.622 1.00 86.00 297 ILE A N 1
ATOM 2257 C CA . ILE A 1 297 ? -13.617 -17.617 0.320 1.00 86.00 297 ILE A CA 1
ATOM 2258 C C . ILE A 1 297 ? -13.384 -16.468 1.313 1.00 86.00 297 ILE A C 1
ATOM 2260 O O . ILE A 1 297 ? -12.737 -16.680 2.338 1.00 86.00 297 ILE A O 1
ATOM 2264 N N . PHE A 1 298 ? -13.957 -15.283 1.073 1.00 90.56 298 PHE A N 1
ATOM 2265 C CA . PHE A 1 298 ? -13.739 -14.086 1.892 1.00 90.56 298 PHE A CA 1
ATOM 2266 C C . PHE A 1 298 ? -14.947 -13.704 2.749 1.00 90.56 298 PHE A C 1
ATOM 2268 O O . PHE A 1 298 ? -16.107 -13.922 2.383 1.00 90.56 298 PHE A O 1
ATOM 2275 N N . PHE A 1 299 ? -14.693 -13.081 3.898 1.00 90.62 299 PHE A N 1
ATOM 2276 C CA . PHE A 1 299 ? -15.699 -12.383 4.692 1.00 90.62 299 PHE A CA 1
ATOM 2277 C C . PHE A 1 299 ? -15.226 -10.983 5.090 1.00 90.62 299 PHE A C 1
ATOM 2279 O O . PHE A 1 299 ? -14.047 -10.647 5.014 1.00 90.62 299 PHE A O 1
ATOM 2286 N N . ASN A 1 300 ? -16.186 -10.166 5.525 1.00 88.31 300 ASN A N 1
ATOM 2287 C CA . ASN A 1 300 ? -15.968 -8.764 5.853 1.00 88.31 300 ASN A CA 1
ATOM 2288 C C . ASN A 1 300 ? -16.400 -8.483 7.289 1.00 88.31 300 ASN A C 1
ATOM 2290 O O . ASN A 1 300 ? -17.407 -9.025 7.749 1.00 88.31 300 ASN A O 1
ATOM 2294 N N . LEU A 1 301 ? -15.677 -7.597 7.959 1.00 87.12 301 LEU A N 1
ATOM 2295 C CA . LEU A 1 301 ? -15.983 -7.053 9.270 1.00 87.12 301 LEU A CA 1
ATOM 2296 C C . LEU A 1 301 ? -16.203 -5.546 9.127 1.00 87.12 301 LEU A C 1
ATOM 2298 O O . LEU A 1 301 ? -15.281 -4.809 8.809 1.00 87.12 301 LEU A O 1
ATOM 2302 N N . ASP A 1 302 ? -17.430 -5.103 9.363 1.00 85.62 302 ASP A N 1
ATOM 2303 C CA . ASP A 1 302 ? -17.841 -3.706 9.223 1.00 85.62 302 ASP A CA 1
ATOM 2304 C C . ASP A 1 302 ? -18.382 -3.218 10.568 1.00 85.62 302 ASP A C 1
ATOM 2306 O O . ASP A 1 302 ? -19.361 -3.786 11.058 1.00 85.62 302 ASP A O 1
ATOM 2310 N N . GLN A 1 303 ? -17.675 -2.291 11.222 1.00 85.56 303 GLN A N 1
ATOM 2311 C CA . GLN A 1 303 ? -17.929 -1.892 12.607 1.00 85.56 303 GLN A CA 1
ATOM 2312 C C . GLN A 1 303 ? -17.477 -0.456 12.900 1.00 85.56 303 GLN A C 1
ATOM 2314 O O . GLN A 1 303 ? -16.955 0.255 12.047 1.00 85.56 303 GLN A O 1
ATOM 2319 N N . ARG A 1 304 ? -17.671 -0.002 14.145 1.00 82.19 304 ARG A N 1
ATOM 2320 C CA . ARG A 1 304 ? -17.307 1.350 14.577 1.00 82.19 304 ARG A CA 1
ATOM 2321 C C . ARG A 1 304 ? -16.432 1.355 15.827 1.00 82.19 304 ARG A C 1
ATOM 2323 O O . ARG A 1 304 ? -16.867 0.879 16.866 1.00 82.19 304 ARG A O 1
ATOM 2330 N N . VAL A 1 305 ? -15.267 1.997 15.790 1.00 84.06 305 VAL A N 1
ATOM 2331 C CA . VAL A 1 305 ? -14.471 2.290 16.990 1.00 84.06 305 VAL A CA 1
ATOM 2332 C C . VAL A 1 305 ? -14.978 3.542 17.694 1.00 84.06 305 VAL A C 1
ATOM 2334 O O . VAL A 1 305 ? -15.311 4.563 17.080 1.00 84.06 305 VAL A O 1
ATOM 2337 N N . ARG A 1 306 ? -15.051 3.461 19.023 1.00 81.69 306 ARG A N 1
ATOM 2338 C CA . ARG A 1 306 ? -15.440 4.550 19.911 1.00 81.69 306 ARG A CA 1
ATOM 2339 C C . ARG A 1 306 ? -14.604 4.552 21.194 1.00 81.69 306 ARG A C 1
ATOM 2341 O O . ARG A 1 306 ? -14.033 3.546 21.601 1.00 81.69 306 ARG A O 1
ATOM 2348 N N . THR A 1 307 ? -14.586 5.684 21.886 1.00 75.62 307 THR A N 1
ATOM 2349 C CA . THR A 1 307 ? -13.979 5.821 23.212 1.00 75.62 307 THR A CA 1
ATOM 2350 C C . THR A 1 307 ? -14.790 5.084 24.277 1.00 75.62 307 THR A C 1
ATOM 2352 O O . THR A 1 307 ? -16.005 4.899 24.151 1.00 75.62 307 THR A O 1
ATOM 2355 N N . GLN A 1 308 ? -14.130 4.681 25.366 1.00 72.06 308 GLN A N 1
ATOM 2356 C CA . GLN A 1 308 ? -14.797 4.045 26.503 1.00 72.06 308 GLN A CA 1
ATOM 2357 C C . GLN A 1 308 ? -15.807 4.981 27.183 1.00 72.06 308 GLN A C 1
ATOM 2359 O O . GLN A 1 308 ? -15.500 6.135 27.481 1.00 72.06 308 GLN A O 1
ATOM 2364 N N . THR A 1 309 ? -16.996 4.463 27.501 1.00 64.56 309 THR A N 1
ATOM 2365 C CA . THR A 1 309 ? -17.988 5.186 28.312 1.00 64.56 309 THR A CA 1
ATOM 2366 C C . THR A 1 309 ? -17.469 5.363 29.742 1.00 64.56 309 THR A C 1
ATOM 2368 O O . THR A 1 309 ? -17.082 4.387 30.385 1.00 64.56 309 THR A O 1
ATOM 2371 N N . ARG A 1 310 ? -17.498 6.591 30.276 1.00 60.00 310 ARG A N 1
ATOM 2372 C CA . ARG A 1 310 ? -17.139 6.895 31.676 1.00 60.00 310 ARG A CA 1
ATOM 2373 C C . ARG A 1 310 ? -18.300 7.586 32.387 1.00 60.00 310 ARG A C 1
ATOM 2375 O O . ARG A 1 310 ? -19.198 8.136 31.753 1.00 60.00 310 ARG A O 1
ATOM 2382 N N . GLN A 1 311 ? -18.291 7.580 33.721 1.00 47.88 311 GLN A N 1
ATOM 2383 C CA . GLN A 1 311 ? -19.300 8.291 34.510 1.00 47.88 311 GLN A CA 1
ATOM 2384 C C . GLN A 1 311 ? -19.296 9.781 34.118 1.00 47.88 311 GLN A C 1
ATOM 2386 O O . GLN A 1 311 ? -18.296 10.467 34.308 1.00 47.88 311 GLN A O 1
ATOM 2391 N N . ASN A 1 312 ? -20.413 10.260 33.559 1.00 51.25 312 ASN A N 1
ATOM 2392 C CA . ASN A 1 312 ? -20.617 11.618 33.025 1.00 51.25 312 ASN A CA 1
ATOM 2393 C C . ASN A 1 312 ? -19.919 11.957 31.688 1.00 51.25 312 ASN A C 1
ATOM 2395 O O . ASN A 1 312 ? -19.968 13.115 31.279 1.00 51.25 312 ASN A O 1
ATOM 2399 N N . LEU A 1 313 ? -19.324 10.987 30.981 1.00 54.19 313 LEU A N 1
ATOM 2400 C CA . LEU A 1 313 ? -18.761 11.185 29.638 1.00 54.19 313 LEU A CA 1
ATOM 2401 C C . LEU A 1 313 ? -19.259 10.088 28.677 1.00 54.19 313 LEU A C 1
ATOM 2403 O O . LEU A 1 313 ? -18.872 8.923 28.831 1.00 54.19 313 LEU A O 1
ATOM 2407 N N . PRO A 1 314 ? -20.126 10.422 27.701 1.00 64.75 314 PRO A N 1
ATOM 2408 C CA . PRO A 1 314 ? -20.605 9.453 26.721 1.00 64.75 314 PRO A CA 1
ATOM 2409 C C . PRO A 1 314 ? -19.486 9.042 25.756 1.00 64.75 314 PRO A C 1
ATOM 2411 O O . PRO A 1 314 ? -18.646 9.862 25.387 1.00 64.75 314 PRO A O 1
ATOM 2414 N N . SER A 1 315 ? -19.517 7.780 25.321 1.00 74.31 315 SER A N 1
ATOM 2415 C CA . SER A 1 315 ? -18.635 7.247 24.277 1.00 74.31 315 SER A CA 1
ATOM 2416 C C . SER A 1 315 ? -18.740 8.067 22.983 1.00 74.31 315 SER A C 1
ATOM 2418 O O . SER A 1 315 ? -19.846 8.334 22.502 1.00 74.31 315 SER A O 1
ATOM 2420 N N . GLN A 1 316 ? -17.600 8.429 22.396 1.00 75.62 316 GLN A N 1
ATOM 2421 C CA . GLN A 1 316 ? -17.477 9.206 21.157 1.00 75.62 316 GLN A CA 1
ATOM 2422 C C . GLN A 1 316 ? -16.800 8.371 20.067 1.00 75.62 316 GLN A C 1
ATOM 2424 O O . GLN A 1 316 ? -15.926 7.581 20.406 1.00 75.62 316 GLN A O 1
ATOM 2429 N N . PRO A 1 317 ? -17.173 8.507 18.784 1.00 80.75 317 PRO A N 1
ATOM 2430 C CA . PRO A 1 317 ? -16.432 7.864 17.699 1.00 80.75 317 PRO A CA 1
ATOM 2431 C C . PRO A 1 317 ? -14.977 8.330 17.655 1.00 80.75 317 PRO A C 1
ATOM 2433 O O . PRO A 1 317 ? -14.715 9.484 17.979 1.00 80.75 317 PRO A O 1
ATOM 2436 N N . ILE A 1 318 ? -14.077 7.442 17.234 1.00 82.19 318 ILE A N 1
ATOM 2437 C CA . ILE A 1 318 ? -12.655 7.754 17.050 1.00 82.19 318 ILE A CA 1
ATOM 2438 C C . ILE A 1 318 ? -12.357 7.771 15.555 1.00 82.19 318 ILE A C 1
ATOM 2440 O O . ILE A 1 318 ? -12.454 6.725 14.927 1.00 82.19 318 ILE A O 1
ATOM 2444 N N . ALA A 1 319 ? -12.026 8.934 15.005 1.00 83.38 319 ALA A N 1
ATOM 2445 C CA . ALA A 1 319 ? -11.625 9.097 13.613 1.00 83.38 319 ALA A CA 1
ATOM 2446 C C . ALA A 1 319 ? -10.147 8.813 13.396 1.00 83.38 319 ALA A C 1
ATOM 2448 O O . ALA A 1 319 ? -9.311 9.164 14.225 1.00 83.38 319 ALA A O 1
ATOM 2449 N N . GLY A 1 320 ? -9.825 8.187 12.265 1.00 80.94 320 GLY A N 1
ATOM 2450 C CA . GLY A 1 320 ? -8.448 7.883 11.913 1.00 80.94 320 GLY A CA 1
ATOM 2451 C C . GLY A 1 320 ? -7.738 6.852 12.802 1.00 80.94 320 GLY A C 1
ATOM 2452 O O . GLY A 1 320 ? -6.509 6.815 12.824 1.00 80.94 320 GLY A O 1
ATOM 2453 N N . ALA A 1 321 ? -8.471 6.031 13.556 1.00 86.50 321 ALA A N 1
ATOM 2454 C CA . ALA A 1 321 ? -7.892 4.895 14.252 1.00 86.50 321 ALA A CA 1
ATOM 2455 C C . ALA A 1 321 ? -7.421 3.834 13.256 1.00 86.50 321 ALA A C 1
ATOM 2457 O O . ALA A 1 321 ? -8.177 3.426 12.378 1.00 86.50 321 ALA A O 1
ATOM 2458 N N . TRP A 1 322 ? -6.189 3.371 13.428 1.00 88.88 322 TRP A N 1
ATOM 2459 C CA . TRP A 1 322 ? -5.616 2.260 12.689 1.00 88.88 322 TRP A CA 1
ATOM 2460 C C . TRP A 1 322 ? -6.171 0.948 13.210 1.00 88.88 322 TRP A C 1
ATOM 2462 O O . TRP A 1 322 ? -5.992 0.597 14.382 1.00 88.88 322 TRP A O 1
ATOM 2472 N N . ILE A 1 323 ? -6.887 0.250 12.341 1.00 91.38 323 ILE A N 1
ATOM 2473 C CA . ILE A 1 323 ? -7.558 -0.999 12.642 1.00 91.38 323 ILE A CA 1
ATOM 2474 C C . ILE A 1 323 ? -6.815 -2.121 11.967 1.00 91.38 323 ILE A C 1
ATOM 2476 O O . ILE A 1 323 ? -6.624 -2.084 10.763 1.00 91.38 323 ILE A O 1
ATOM 2480 N N . ARG A 1 324 ? -6.459 -3.150 12.729 1.00 92.12 324 ARG A N 1
ATOM 2481 C CA . ARG A 1 324 ? -5.685 -4.273 12.208 1.00 92.12 324 ARG A CA 1
ATOM 2482 C C . ARG A 1 324 ? -6.287 -5.600 12.625 1.00 92.12 324 ARG A C 1
ATOM 2484 O O . ARG A 1 324 ? -6.586 -5.814 13.806 1.00 92.12 324 ARG A O 1
ATOM 2491 N N . ALA A 1 325 ? -6.455 -6.483 11.649 1.00 94.94 325 ALA A N 1
ATOM 2492 C CA . ALA A 1 325 ? -6.795 -7.878 11.851 1.00 94.94 325 ALA A CA 1
ATOM 2493 C C . ALA A 1 325 ? -5.516 -8.709 11.970 1.00 94.94 325 ALA A C 1
ATOM 2495 O O . ALA A 1 325 ? -4.678 -8.723 11.071 1.00 94.94 325 ALA A O 1
ATOM 2496 N N . TRP A 1 326 ? -5.394 -9.422 13.086 1.00 95.12 326 TRP A N 1
ATOM 2497 C CA . TRP A 1 326 ? -4.261 -10.291 13.378 1.00 95.12 326 TRP A CA 1
ATOM 2498 C C . TRP A 1 326 ? -4.680 -11.752 13.241 1.00 95.12 326 TRP A C 1
ATOM 2500 O O . TRP A 1 326 ? -5.516 -12.244 14.016 1.00 95.12 326 TRP A O 1
ATOM 2510 N N . CYS A 1 327 ? -4.117 -12.431 12.250 1.00 95.62 327 CYS A N 1
ATOM 2511 C CA . CYS A 1 327 ? -4.505 -13.775 11.846 1.00 95.62 327 CYS A CA 1
ATOM 2512 C C . CYS A 1 327 ? -3.702 -14.848 12.583 1.00 95.62 327 CYS A C 1
ATOM 2514 O O . CYS A 1 327 ? -2.504 -14.711 12.814 1.00 95.62 327 CYS A O 1
ATOM 2516 N N . ASP A 1 328 ? -4.385 -15.938 12.918 1.00 94.81 328 ASP A N 1
ATOM 2517 C CA . ASP A 1 328 ? -3.763 -17.248 13.115 1.00 94.81 328 ASP A CA 1
ATOM 2518 C C . ASP A 1 328 ? -3.501 -17.849 11.725 1.00 94.81 328 ASP A C 1
ATOM 2520 O O . ASP A 1 328 ? -4.448 -18.236 11.036 1.00 94.81 328 ASP A O 1
ATOM 2524 N N . ALA A 1 329 ? -2.247 -17.796 11.278 1.00 92.88 329 ALA A N 1
ATOM 2525 C CA . ALA A 1 329 ? -1.843 -18.093 9.902 1.00 92.88 329 ALA A CA 1
ATOM 2526 C C . ALA A 1 329 ? -1.483 -19.567 9.654 1.00 92.88 329 ALA A C 1
ATOM 2528 O O . ALA A 1 329 ? -1.430 -19.995 8.503 1.00 92.88 329 ALA A O 1
ATOM 2529 N N . ASP A 1 330 ? -1.266 -20.352 10.708 1.00 91.62 330 ASP A N 1
ATOM 2530 C CA . ASP A 1 330 ? -0.711 -21.706 10.618 1.00 91.62 330 ASP A CA 1
ATOM 2531 C C . ASP A 1 330 ? -1.506 -22.753 11.419 1.00 91.62 330 ASP A C 1
ATOM 2533 O O . ASP A 1 330 ? -1.061 -23.896 11.562 1.00 91.62 330 ASP A O 1
ATOM 2537 N N . ASN A 1 331 ? -2.705 -22.393 11.896 1.00 92.31 331 ASN A N 1
ATOM 2538 C CA . ASN A 1 331 ? -3.581 -23.235 12.717 1.00 92.31 331 ASN A CA 1
ATOM 2539 C C . ASN A 1 331 ? -2.954 -23.615 14.064 1.00 92.31 331 ASN A C 1
ATOM 2541 O O . ASN A 1 331 ? -3.240 -24.684 14.624 1.00 92.31 331 ASN A O 1
ATOM 2545 N N . ASN A 1 332 ? -2.068 -22.769 14.581 1.00 88.19 332 ASN A N 1
ATOM 2546 C CA . ASN A 1 332 ? -1.356 -23.030 15.812 1.00 88.19 332 ASN A CA 1
ATOM 2547 C C . ASN A 1 332 ? -1.589 -21.897 16.804 1.00 88.19 332 ASN A C 1
ATOM 2549 O O . ASN A 1 332 ? -0.917 -20.882 16.815 1.00 88.19 332 ASN A O 1
ATOM 2553 N N . SER A 1 333 ? -2.472 -22.123 17.774 1.00 78.62 333 SER A N 1
ATOM 2554 C CA . SER A 1 333 ? -2.716 -21.141 18.844 1.00 78.62 333 SER A CA 1
ATOM 2555 C C . SER A 1 333 ? -1.481 -20.764 19.692 1.00 78.62 333 SER A C 1
ATOM 2557 O O . SER A 1 333 ? -1.578 -19.862 20.524 1.00 78.62 333 SER A O 1
ATOM 2559 N N . GLY A 1 334 ? -0.361 -21.485 19.547 1.00 83.00 334 GLY A N 1
ATOM 2560 C CA . GLY A 1 334 ? 0.915 -21.193 20.198 1.00 83.00 334 GLY A CA 1
ATOM 2561 C C . GLY A 1 334 ? 1.852 -20.281 19.400 1.00 83.00 334 GLY A C 1
ATOM 2562 O O . GLY A 1 334 ? 2.815 -19.785 19.987 1.00 83.00 334 GLY A O 1
ATOM 2563 N N . THR A 1 335 ? 1.602 -20.051 18.110 1.00 89.25 335 THR A N 1
ATOM 2564 C CA . THR A 1 335 ? 2.315 -19.035 17.329 1.00 89.25 335 THR A CA 1
ATOM 2565 C C . THR A 1 335 ? 1.681 -17.669 17.557 1.00 89.25 335 THR A C 1
ATOM 2567 O O . THR A 1 335 ? 0.496 -17.531 17.879 1.00 89.25 335 THR A O 1
ATOM 2570 N N . SER A 1 336 ? 2.508 -16.627 17.476 1.00 89.81 336 SER A N 1
ATOM 2571 C CA . SER A 1 336 ? 1.993 -15.264 17.526 1.00 89.81 336 SER A CA 1
ATOM 2572 C C . SER A 1 336 ? 1.155 -14.998 16.288 1.00 89.81 336 SER A C 1
ATOM 2574 O O . SER A 1 336 ? 1.533 -15.366 15.179 1.00 89.81 336 SER A O 1
ATOM 2576 N N . ARG A 1 337 ? 0.035 -14.308 16.486 1.00 92.88 337 ARG A N 1
ATOM 2577 C CA . ARG A 1 337 ? -0.776 -13.823 15.379 1.00 92.88 337 ARG A CA 1
ATOM 2578 C C . ARG A 1 337 ? 0.005 -12.788 14.594 1.00 92.88 337 ARG A C 1
ATOM 2580 O O . ARG A 1 337 ? 0.637 -11.913 15.185 1.00 92.88 337 ARG A O 1
ATOM 2587 N N . VAL A 1 338 ? -0.116 -12.864 13.281 1.00 92.56 338 VAL A N 1
ATOM 2588 C CA . VAL A 1 338 ? 0.564 -11.963 12.354 1.00 92.56 338 VAL A CA 1
ATOM 2589 C C . VAL A 1 338 ? -0.418 -10.908 11.849 1.00 92.56 338 VAL A C 1
ATOM 2591 O O . VAL A 1 338 ? -1.615 -11.201 11.730 1.00 92.56 338 VAL A O 1
ATOM 2594 N N . PRO A 1 339 ? 0.034 -9.670 11.607 1.00 91.94 339 PRO A N 1
ATOM 2595 C CA . PRO A 1 339 ? -0.786 -8.673 10.933 1.00 91.94 339 PRO A CA 1
ATOM 2596 C C . PRO A 1 339 ? -1.168 -9.214 9.549 1.00 91.94 339 PRO A C 1
ATOM 2598 O O . PRO A 1 339 ? -0.340 -9.830 8.888 1.00 91.94 339 PRO A O 1
ATOM 2601 N N . PHE A 1 340 ? -2.434 -9.069 9.155 1.00 92.25 340 PHE A N 1
ATOM 2602 C CA . PHE A 1 340 ? -2.949 -9.768 7.970 1.00 92.25 340 PHE A CA 1
ATOM 2603 C C . PHE A 1 340 ? -3.722 -8.863 7.010 1.00 92.25 340 PHE A C 1
ATOM 2605 O O . PHE A 1 340 ? -3.551 -8.982 5.809 1.00 92.25 340 PHE A O 1
ATOM 2612 N N . VAL A 1 341 ? -4.572 -7.983 7.543 1.00 92.81 341 VAL A N 1
ATOM 2613 C CA . VAL A 1 341 ? -5.297 -6.927 6.813 1.00 92.81 341 VAL A CA 1
ATOM 2614 C C . VAL A 1 341 ? -5.451 -5.754 7.780 1.00 92.81 341 VAL A C 1
ATOM 2616 O O . VAL A 1 341 ? -5.743 -5.977 8.966 1.00 92.81 341 VAL A O 1
ATOM 2619 N N . ASP A 1 342 ? -5.280 -4.517 7.322 1.00 91.69 342 ASP A N 1
ATOM 2620 C CA . ASP A 1 342 ? -5.542 -3.321 8.127 1.00 91.69 342 ASP A CA 1
ATOM 2621 C C . ASP A 1 342 ? -6.351 -2.253 7.375 1.00 91.69 342 ASP A C 1
ATOM 2623 O O . ASP A 1 342 ? -6.806 -2.489 6.269 1.00 91.69 342 ASP A O 1
ATOM 2627 N N . THR A 1 343 ? -6.725 -1.166 8.054 1.00 90.44 343 THR A N 1
ATOM 2628 C CA . THR A 1 343 ? -7.409 0.005 7.477 1.00 90.44 343 THR A CA 1
ATOM 2629 C C . THR A 1 343 ? -7.409 1.169 8.479 1.00 90.44 343 THR A C 1
ATOM 2631 O O . THR A 1 343 ? -7.028 0.989 9.641 1.00 90.44 343 THR A O 1
ATOM 2634 N N . PHE A 1 344 ? -7.943 2.339 8.108 1.00 87.56 344 PHE A N 1
ATOM 2635 C CA . PHE A 1 344 ? -8.303 3.393 9.066 1.00 87.56 344 PHE A CA 1
ATOM 2636 C C . PHE A 1 344 ? -9.815 3.535 9.247 1.00 87.56 344 PHE A C 1
ATOM 2638 O O . PHE A 1 344 ? -10.602 3.438 8.304 1.00 87.56 344 PHE A O 1
ATOM 2645 N N . THR A 1 345 ? -10.250 3.858 10.467 1.00 86.56 345 THR A N 1
ATOM 2646 C CA . THR A 1 345 ? -11.620 4.344 10.665 1.00 86.56 345 THR A CA 1
ATOM 2647 C C . THR A 1 345 ? -11.817 5.631 9.879 1.00 86.56 345 THR A C 1
ATOM 2649 O O . THR A 1 345 ? -11.015 6.551 10.027 1.00 86.56 345 THR A O 1
ATOM 2652 N N . GLY A 1 346 ? -12.896 5.713 9.114 1.00 81.06 346 GLY A N 1
ATOM 2653 C CA . GLY A 1 346 ? -13.250 6.844 8.275 1.00 81.06 346 GLY A CA 1
ATOM 2654 C C . GLY A 1 346 ? -12.567 6.846 6.911 1.00 81.06 346 GLY A C 1
ATOM 2655 O O . GLY A 1 346 ? -12.957 7.661 6.095 1.00 81.06 346 GLY A O 1
ATOM 2656 N N . TYR A 1 347 ? -11.633 5.927 6.625 1.00 83.50 347 TYR A N 1
ATOM 2657 C CA . TYR A 1 347 ? -10.855 5.928 5.375 1.00 83.50 347 TYR A CA 1
ATOM 2658 C C . TYR A 1 347 ? -11.727 5.910 4.109 1.00 83.50 347 TYR A C 1
ATOM 2660 O O . TYR A 1 347 ? -11.459 6.615 3.144 1.00 83.50 347 TYR A O 1
ATOM 2668 N N . TYR A 1 348 ? -12.830 5.165 4.143 1.00 80.94 348 TYR A N 1
ATOM 2669 C CA . TYR A 1 348 ? -13.771 5.055 3.025 1.00 80.94 348 TYR A CA 1
ATOM 2670 C C . TYR A 1 348 ? -15.053 5.860 3.213 1.00 80.94 348 TYR A C 1
ATOM 2672 O O . TYR A 1 348 ? -16.077 5.569 2.590 1.00 80.94 348 TYR A O 1
ATOM 2680 N N . GLU A 1 349 ? -15.038 6.817 4.129 1.00 79.06 349 GLU A N 1
ATOM 2681 C CA . GLU A 1 349 ? -16.216 7.575 4.514 1.00 79.06 349 GLU A CA 1
ATOM 2682 C C . GLU A 1 349 ? -15.983 9.040 4.213 1.00 79.06 349 GLU A C 1
ATOM 2684 O O . GLU A 1 349 ? -14.958 9.594 4.582 1.00 79.06 349 GLU A O 1
ATOM 2689 N N . ASN A 1 350 ? -16.951 9.693 3.577 1.00 72.81 350 ASN A N 1
ATOM 2690 C CA . ASN A 1 350 ? -16.791 11.099 3.243 1.00 72.81 350 ASN A CA 1
ATOM 2691 C C . ASN A 1 350 ? -16.524 11.919 4.518 1.00 72.81 350 ASN A C 1
ATOM 2693 O O . ASN A 1 350 ? -17.360 11.931 5.428 1.00 72.81 350 ASN A O 1
ATOM 2697 N N . ALA A 1 351 ? -15.400 12.641 4.558 1.00 65.75 351 ALA A N 1
ATOM 2698 C CA . ALA A 1 351 ? -14.957 13.421 5.716 1.00 65.75 351 ALA A CA 1
ATOM 2699 C C . ALA A 1 351 ? -15.988 14.449 6.229 1.00 65.75 351 ALA A C 1
ATOM 2701 O O . ALA A 1 351 ? -15.979 14.805 7.410 1.00 65.75 351 ALA A O 1
ATOM 2702 N N . VAL A 1 352 ? -16.914 14.910 5.379 1.00 64.94 352 VAL A N 1
ATOM 2703 C CA . VAL A 1 352 ? -18.004 15.822 5.773 1.00 64.94 352 VAL A CA 1
ATOM 2704 C C . VAL A 1 352 ? -19.042 15.114 6.655 1.00 64.94 352 VAL A C 1
ATOM 2706 O O . VAL A 1 352 ? -19.727 15.752 7.462 1.00 64.94 352 VAL A O 1
ATOM 2709 N N . ASN A 1 353 ? -19.166 13.791 6.548 1.00 64.19 353 ASN A N 1
ATOM 2710 C CA . ASN A 1 353 ? -20.169 13.033 7.272 1.00 64.19 353 ASN A CA 1
ATOM 2711 C C . ASN A 1 353 ? -19.685 12.599 8.665 1.00 64.19 353 ASN A C 1
ATOM 2713 O O . ASN A 1 353 ? -19.103 11.533 8.875 1.00 64.19 353 ASN A O 1
ATOM 2717 N N . THR A 1 354 ? -20.025 13.411 9.668 1.00 62.69 354 THR A N 1
ATOM 2718 C CA . THR A 1 354 ? -19.646 13.142 11.063 1.00 62.69 354 THR A CA 1
ATOM 2719 C C . THR A 1 354 ? -20.237 11.850 11.648 1.00 62.69 354 THR A C 1
ATOM 2721 O O . THR A 1 354 ? -19.695 11.320 12.626 1.00 62.69 354 THR A O 1
ATOM 2724 N N . ASP A 1 355 ? -21.302 11.299 11.050 1.00 59.78 355 ASP A N 1
ATOM 2725 C CA . ASP A 1 355 ? -21.927 10.062 11.526 1.00 59.78 355 ASP A CA 1
ATOM 2726 C C . ASP A 1 355 ? -21.030 8.838 11.330 1.00 59.78 355 ASP A C 1
ATOM 2728 O O . ASP A 1 355 ? -21.160 7.883 12.102 1.00 59.78 355 ASP A O 1
ATOM 2732 N N . PHE A 1 356 ? -20.072 8.893 10.400 1.00 65.62 356 PHE A N 1
ATOM 2733 C CA . PHE A 1 356 ? -19.174 7.785 10.065 1.00 65.62 356 PHE A CA 1
ATOM 2734 C C . PHE A 1 356 ? -17.760 7.918 10.636 1.00 65.62 356 PHE A C 1
ATOM 2736 O O . PHE A 1 356 ? -16.933 7.040 10.427 1.00 65.62 356 PHE A O 1
ATOM 2743 N N . ARG A 1 357 ? -17.489 8.937 11.461 1.00 71.94 357 ARG A N 1
ATOM 2744 C CA . ARG A 1 357 ? -16.141 9.205 11.998 1.00 71.94 357 ARG A CA 1
ATOM 2745 C C . ARG A 1 357 ? -15.423 8.007 12.619 1.00 71.94 357 ARG A C 1
ATOM 2747 O O . ARG A 1 357 ? -14.223 7.936 12.505 1.00 71.94 357 ARG A O 1
ATOM 2754 N N . GLY A 1 358 ? -16.129 7.080 13.268 1.00 79.62 358 GLY A N 1
ATOM 2755 C CA . GLY A 1 358 ? -15.497 5.908 13.898 1.00 79.62 358 GLY A CA 1
ATOM 2756 C C . GLY A 1 358 ? -15.559 4.634 13.070 1.00 79.62 358 GLY A C 1
ATOM 2757 O O . GLY A 1 358 ? -15.196 3.574 13.558 1.00 79.62 358 GLY A O 1
ATOM 2758 N N . HIS A 1 359 ? -16.158 4.704 11.891 1.00 83.25 359 HIS A N 1
ATOM 2759 C CA . HIS A 1 359 ? -16.553 3.544 11.116 1.00 83.25 359 HIS A CA 1
ATOM 2760 C C . HIS A 1 359 ? -15.353 2.964 10.381 1.00 83.25 359 HIS A C 1
ATOM 2762 O O . HIS A 1 359 ? -14.588 3.722 9.804 1.00 83.25 359 HIS A O 1
ATOM 2768 N N . PHE A 1 360 ? -15.174 1.653 10.382 1.00 87.19 360 PHE A N 1
ATOM 2769 C CA . PHE A 1 360 ? -14.130 0.989 9.615 1.00 87.19 360 PHE A CA 1
ATOM 2770 C C . PHE A 1 360 ? -14.680 -0.267 8.968 1.00 87.19 360 PHE A C 1
ATOM 2772 O O . PHE A 1 360 ? -15.605 -0.901 9.481 1.00 87.19 360 PHE A O 1
ATOM 2779 N N . ARG A 1 361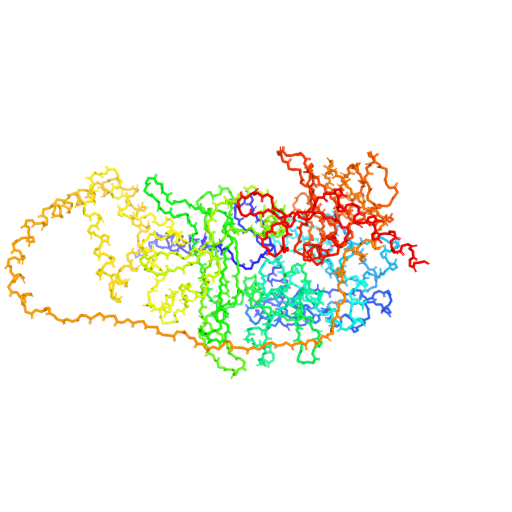 ? -14.041 -0.665 7.873 1.00 84.19 361 ARG A N 1
ATOM 2780 C CA . ARG A 1 361 ? -14.343 -1.910 7.183 1.00 84.19 361 ARG A CA 1
ATOM 2781 C C . ARG A 1 361 ? -13.049 -2.690 7.005 1.00 84.19 361 ARG A C 1
ATOM 2783 O O . ARG A 1 361 ? -12.053 -2.146 6.572 1.00 84.19 361 ARG A O 1
ATOM 2790 N N . LEU A 1 362 ? -13.064 -3.961 7.372 1.00 88.75 362 LEU A N 1
ATOM 2791 C CA . LEU A 1 362 ? -12.035 -4.931 7.025 1.00 88.75 362 LEU A CA 1
ATOM 2792 C C . LEU A 1 362 ? -12.681 -5.914 6.046 1.00 88.75 362 LEU A C 1
ATOM 2794 O O . LEU A 1 362 ? -13.696 -6.527 6.372 1.00 88.75 362 LEU A O 1
ATOM 2798 N N . LYS A 1 363 ? -12.153 -6.043 4.836 1.00 82.31 363 LYS A N 1
ATOM 2799 C CA . LYS A 1 363 ? -12.662 -6.900 3.765 1.00 82.31 363 LYS A CA 1
ATOM 2800 C C . LYS A 1 363 ? -11.562 -7.849 3.329 1.00 82.31 363 LYS A C 1
ATOM 2802 O O . LYS A 1 363 ? -10.395 -7.582 3.574 1.00 82.31 363 LYS A O 1
ATOM 2807 N N . GLY A 1 364 ? -11.954 -8.966 2.725 1.00 86.31 364 GLY A N 1
ATOM 2808 C CA . GLY A 1 364 ? -10.981 -9.956 2.267 1.00 86.31 364 GLY A CA 1
ATOM 2809 C C . GLY A 1 364 ? -10.350 -10.776 3.394 1.00 86.31 364 GLY A C 1
ATOM 2810 O O . GLY A 1 364 ? -9.303 -11.383 3.204 1.00 86.31 364 GLY A O 1
ATOM 2811 N N . LEU A 1 365 ? -10.992 -10.853 4.567 1.00 92.69 365 LEU A N 1
ATOM 2812 C CA . LEU A 1 365 ? -10.569 -11.812 5.586 1.00 92.69 365 LEU A CA 1
ATOM 2813 C C . LEU A 1 365 ? -10.900 -13.222 5.090 1.00 92.69 365 LEU A C 1
ATOM 2815 O O . LEU A 1 365 ? -12.043 -13.508 4.724 1.00 92.69 365 LEU A O 1
ATOM 2819 N N . PHE A 1 366 ? -9.914 -14.111 5.078 1.00 92.69 366 PHE A N 1
ATOM 2820 C CA . PHE A 1 366 ? -10.077 -15.471 4.577 1.00 92.69 366 PHE A CA 1
ATOM 2821 C C . PHE A 1 366 ? -10.969 -16.279 5.529 1.00 92.69 366 PHE A C 1
ATOM 2823 O O . PHE A 1 366 ? -10.754 -16.335 6.738 1.00 92.69 366 PHE A O 1
ATOM 2830 N N . LYS A 1 367 ? -11.999 -16.946 5.004 1.00 93.75 367 LYS A N 1
ATOM 2831 C CA . LYS A 1 367 ? -12.839 -17.878 5.783 1.00 93.75 367 LYS A CA 1
ATOM 2832 C C . LYS A 1 367 ? -12.110 -19.184 6.091 1.00 93.75 367 LYS A C 1
ATOM 2834 O O . LYS A 1 367 ? -12.500 -19.887 7.030 1.00 93.75 367 LYS A O 1
ATOM 2839 N N . GLN A 1 368 ? -11.109 -19.503 5.275 1.00 92.44 368 GLN A N 1
ATOM 2840 C CA . GLN A 1 368 ? -10.381 -20.759 5.243 1.00 92.44 368 GLN A CA 1
ATOM 2841 C C . GLN A 1 368 ? -8.954 -20.506 4.742 1.00 92.44 368 GLN A C 1
ATOM 2843 O O . GLN A 1 368 ? -8.770 -19.775 3.774 1.00 92.44 368 GLN A O 1
ATOM 2848 N N . LEU A 1 369 ? -7.973 -21.126 5.392 1.00 93.69 369 LEU A N 1
ATOM 2849 C CA . LEU A 1 369 ? -6.567 -21.144 4.987 1.00 93.69 369 LEU A CA 1
ATOM 2850 C C . LEU A 1 369 ? -6.061 -22.587 4.973 1.00 93.69 369 LEU A C 1
ATOM 2852 O O . LEU A 1 369 ? -6.749 -23.518 5.409 1.00 93.69 369 LEU A O 1
ATOM 2856 N N . GLU A 1 370 ? -4.850 -22.775 4.472 1.00 93.88 370 GLU A N 1
ATOM 2857 C CA . GLU A 1 370 ? -4.142 -24.045 4.520 1.00 93.88 370 GLU A CA 1
ATOM 2858 C C . GLU A 1 370 ? -2.839 -23.893 5.297 1.00 93.88 370 GLU A C 1
ATOM 2860 O O . GLU A 1 370 ? -2.289 -22.808 5.432 1.00 93.88 370 GLU A O 1
ATOM 2865 N N . THR A 1 371 ? -2.348 -25.000 5.836 1.00 94.69 371 THR A N 1
ATOM 2866 C CA . THR A 1 371 ? -0.970 -25.099 6.330 1.00 94.69 371 THR A CA 1
ATOM 2867 C C . THR A 1 371 ? -0.072 -25.607 5.208 1.00 94.69 371 THR A C 1
ATOM 2869 O O . THR A 1 371 ? -0.561 -26.250 4.283 1.00 94.69 371 THR A O 1
ATOM 2872 N N . ILE A 1 372 ? 1.251 -25.455 5.327 1.00 92.31 372 ILE A N 1
ATOM 2873 C CA . ILE A 1 372 ? 2.206 -25.986 4.331 1.00 92.31 372 ILE A CA 1
ATOM 2874 C C . ILE A 1 372 ? 2.076 -27.510 4.114 1.00 92.31 372 ILE A C 1
ATOM 2876 O O . ILE A 1 372 ? 2.422 -28.042 3.064 1.00 92.31 372 ILE A O 1
ATOM 2880 N N . SER A 1 373 ? 1.505 -28.220 5.094 1.00 92.44 373 SER A N 1
ATOM 2881 C CA . SER A 1 373 ? 1.157 -29.645 5.005 1.00 92.44 373 SER A CA 1
ATOM 2882 C C . SER A 1 373 ? -0.130 -29.937 4.216 1.00 92.44 373 SER A C 1
ATOM 2884 O O . SER A 1 373 ? -0.603 -31.072 4.226 1.00 92.44 373 SER A O 1
ATOM 2886 N N . GLN A 1 374 ? -0.712 -28.925 3.563 1.00 92.75 374 GLN A N 1
ATOM 2887 C CA . GLN A 1 374 ? -1.988 -28.973 2.838 1.00 92.75 374 GLN A CA 1
ATOM 2888 C C . GLN A 1 374 ? -3.180 -29.353 3.727 1.00 92.75 374 GLN A C 1
ATOM 2890 O O . GLN A 1 374 ? -4.191 -29.883 3.265 1.00 92.75 374 GLN A O 1
ATOM 2895 N N . THR A 1 375 ? -3.070 -29.091 5.033 1.00 94.12 375 THR A N 1
ATOM 2896 C CA . THR A 1 375 ? -4.204 -29.225 5.949 1.00 94.12 375 THR A CA 1
ATOM 2897 C C . THR A 1 375 ? -4.977 -27.920 5.961 1.00 94.12 375 THR A C 1
ATOM 2899 O O . THR A 1 375 ? -4.461 -26.902 6.421 1.00 94.12 375 THR A O 1
ATOM 2902 N N . THR A 1 376 ? -6.215 -27.971 5.488 1.00 94.06 376 THR A N 1
ATOM 2903 C CA . THR A 1 376 ? -7.172 -26.873 5.564 1.00 94.06 376 THR A CA 1
ATOM 2904 C C . THR A 1 376 ? -7.617 -26.606 6.999 1.00 94.06 376 THR A C 1
ATOM 2906 O O . THR A 1 376 ? -7.930 -27.535 7.748 1.00 94.06 376 THR A O 1
ATOM 2909 N N . PHE A 1 377 ? -7.734 -25.334 7.364 1.00 94.75 377 PHE A N 1
ATOM 2910 C CA . PHE A 1 377 ? -8.286 -24.909 8.640 1.00 94.75 377 PHE A CA 1
ATOM 2911 C C . PHE A 1 377 ? -9.062 -23.600 8.508 1.00 94.75 377 PHE A C 1
ATOM 2913 O O . PHE A 1 377 ? -8.996 -22.895 7.502 1.00 94.75 377 PHE A O 1
ATOM 2920 N N . GLN A 1 378 ? -9.826 -23.286 9.549 1.00 94.44 378 GLN A N 1
ATOM 2921 C CA . GLN A 1 378 ? -10.524 -22.019 9.641 1.00 94.44 378 GLN A CA 1
ATOM 2922 C C . GLN A 1 378 ? -9.679 -21.028 10.448 1.00 94.44 378 GLN A C 1
ATOM 2924 O O . GLN A 1 378 ? -9.568 -21.209 11.666 1.00 94.44 378 GLN A O 1
ATOM 2929 N N . PRO A 1 379 ? -9.120 -19.984 9.814 1.00 95.12 379 PRO A N 1
ATOM 2930 C CA . PRO A 1 379 ? -8.361 -18.977 10.526 1.00 95.12 379 PRO A CA 1
ATOM 2931 C C . PRO A 1 379 ? -9.251 -18.222 11.507 1.00 95.12 379 PRO A C 1
ATOM 2933 O O . PRO A 1 379 ? -10.477 -18.118 11.371 1.00 95.12 379 PRO A O 1
ATOM 2936 N N . THR A 1 380 ? -8.596 -17.675 12.520 1.00 96.12 380 THR A N 1
ATOM 2937 C CA . THR A 1 380 ? -9.222 -16.780 13.484 1.00 96.12 380 THR A CA 1
ATOM 2938 C C . THR A 1 380 ? -8.506 -15.444 13.467 1.00 96.12 380 THR A C 1
ATOM 2940 O O . THR A 1 380 ? -7.295 -15.395 13.262 1.00 96.12 380 THR A O 1
ATOM 2943 N N . TYR A 1 381 ? -9.233 -14.374 13.763 1.00 95.50 381 TYR A N 1
ATOM 2944 C CA . TYR A 1 381 ? -8.741 -13.003 13.715 1.00 95.50 381 TYR A CA 1
ATOM 2945 C C . TYR A 1 381 ? -8.993 -12.296 15.040 1.00 95.50 381 TYR A C 1
ATOM 2947 O O . TYR A 1 381 ? -10.116 -12.296 15.544 1.00 95.50 381 TYR A O 1
ATOM 2955 N N . THR A 1 382 ? -7.972 -11.661 15.602 1.00 95.00 382 THR A N 1
ATOM 2956 C CA . THR A 1 382 ? -8.147 -10.683 16.686 1.00 95.00 382 THR A CA 1
ATOM 2957 C C . THR A 1 382 ? -8.026 -9.285 16.112 1.00 95.00 382 THR A C 1
ATOM 2959 O O . THR A 1 382 ? -7.197 -9.060 15.237 1.00 95.00 382 THR A O 1
ATOM 2962 N N . ILE A 1 383 ? -8.829 -8.344 16.601 1.00 94.25 383 ILE A N 1
ATOM 2963 C CA . ILE A 1 383 ? -8.888 -6.989 16.043 1.00 94.25 383 ILE A CA 1
ATOM 2964 C C . ILE A 1 383 ? -8.291 -6.004 17.039 1.00 94.25 383 ILE A C 1
ATOM 2966 O O . ILE A 1 383 ? -8.671 -6.013 18.213 1.00 94.25 383 ILE A O 1
ATOM 2970 N N . SER A 1 384 ? -7.369 -5.164 16.578 1.00 93.12 384 SER A N 1
ATOM 2971 C CA . SER A 1 384 ? -6.819 -4.050 17.352 1.00 93.12 384 SER A CA 1
ATOM 2972 C C . SER A 1 384 ? -7.250 -2.704 16.780 1.00 93.12 384 SER A C 1
ATOM 2974 O O . SER A 1 384 ? -7.503 -2.596 15.585 1.00 93.12 384 SER A O 1
ATOM 2976 N N . SER A 1 385 ? -7.288 -1.681 17.630 1.00 90.75 385 SER A N 1
ATOM 2977 C CA . SER A 1 385 ? -7.436 -0.280 17.247 1.00 90.75 385 SER A CA 1
ATOM 2978 C C . SER A 1 385 ? -6.371 0.522 17.972 1.00 90.75 385 SER A C 1
ATOM 2980 O O . SER A 1 385 ? -6.298 0.468 19.202 1.00 90.75 385 SER A O 1
ATOM 2982 N N . SER A 1 386 ? -5.574 1.283 17.248 1.00 86.50 386 SER A N 1
ATOM 2983 C CA . SER A 1 386 ? -4.596 2.204 17.819 1.00 86.50 386 SER A CA 1
ATOM 2984 C C . SER A 1 386 ? -4.628 3.511 17.060 1.00 86.50 386 SER A C 1
ATOM 2986 O O . SER A 1 386 ? -5.196 3.594 15.975 1.00 86.50 386 SER A O 1
ATOM 2988 N N . GLU A 1 387 ? -4.010 4.548 17.601 1.00 79.94 387 GLU A N 1
ATOM 2989 C CA . GLU A 1 387 ? -3.646 5.665 16.743 1.00 79.94 387 GLU A CA 1
ATOM 2990 C C . GLU A 1 387 ? -2.726 5.143 15.629 1.00 79.94 387 GLU A C 1
ATOM 2992 O O . GLU A 1 387 ? -1.890 4.264 15.874 1.00 79.94 387 GLU A O 1
ATOM 2997 N N . PHE A 1 388 ? -2.856 5.685 14.416 1.00 71.94 388 PHE A N 1
ATOM 2998 C CA . PHE A 1 388 ? -1.771 5.600 13.441 1.00 71.94 388 PHE A CA 1
ATOM 2999 C C . PHE A 1 388 ? -0.697 6.598 13.855 1.00 71.94 388 PHE A C 1
ATOM 3001 O O . PHE A 1 388 ? -0.565 7.691 13.306 1.00 71.94 388 PHE A O 1
ATOM 3008 N N . LEU A 1 389 ? 0.002 6.248 14.926 1.00 57.97 389 LEU A N 1
ATOM 3009 C CA . LEU A 1 389 ? 1.269 6.850 15.262 1.00 57.97 389 LEU A CA 1
ATOM 3010 C C . LEU A 1 389 ? 2.304 5.868 14.759 1.00 57.97 389 LEU A C 1
ATOM 3012 O O . LEU A 1 389 ? 2.701 4.971 15.508 1.00 57.97 389 LEU A O 1
ATOM 3016 N N . PRO A 1 390 ? 2.797 6.021 13.526 1.00 53.81 390 PRO A N 1
ATOM 3017 C CA . PRO A 1 390 ? 4.174 5.669 13.357 1.00 53.81 390 PRO A CA 1
ATOM 3018 C C . PRO A 1 390 ? 4.927 6.630 14.277 1.00 53.81 390 PRO A C 1
ATOM 3020 O O . PRO A 1 390 ? 5.289 7.742 13.896 1.00 53.81 390 PRO A O 1
ATOM 3023 N N . ASP A 1 391 ? 5.158 6.225 15.528 1.00 48.28 391 ASP A N 1
ATOM 3024 C CA . ASP A 1 391 ? 6.023 6.901 16.504 1.00 48.28 391 ASP A CA 1
ATOM 3025 C C . ASP A 1 391 ? 7.486 6.922 16.041 1.00 48.28 391 ASP A C 1
ATOM 3027 O O . ASP A 1 391 ? 8.415 7.082 16.810 1.00 48.28 391 ASP A O 1
ATOM 3031 N N . ILE A 1 392 ? 7.683 6.785 14.749 1.00 50.91 392 ILE A N 1
ATOM 3032 C CA . ILE A 1 392 ? 8.851 6.390 14.028 1.00 50.91 392 ILE A CA 1
ATOM 3033 C C . ILE A 1 392 ? 9.164 7.606 13.132 1.00 50.91 392 ILE A C 1
ATOM 3035 O O . ILE A 1 392 ? 10.177 8.270 13.323 1.00 50.91 392 ILE A O 1
ATOM 3039 N N . PHE A 1 393 ? 8.214 8.106 12.336 1.00 53.97 393 PHE A N 1
ATOM 3040 C CA . PHE A 1 393 ? 8.494 9.144 11.330 1.00 53.97 393 PHE A CA 1
ATOM 3041 C C . PHE A 1 393 ? 8.321 10.594 11.758 1.00 53.97 393 PHE A C 1
ATOM 3043 O O . PHE A 1 393 ? 8.102 11.445 10.913 1.00 53.97 393 PHE A O 1
ATOM 3050 N N . GLY A 1 394 ? 8.340 10.904 13.058 1.00 49.16 394 GLY A N 1
ATOM 3051 C CA . GLY A 1 394 ? 8.361 12.289 13.563 1.00 49.16 394 GLY A CA 1
ATOM 3052 C C . GLY A 1 394 ? 7.317 13.263 12.973 1.00 49.16 394 GLY A C 1
ATOM 3053 O O . GLY A 1 394 ? 7.455 14.479 13.108 1.00 49.16 394 GLY A O 1
ATOM 3054 N N . GLY A 1 395 ? 6.247 12.769 12.356 1.00 53.62 395 GLY A N 1
ATOM 3055 C CA . GLY A 1 395 ? 5.456 13.430 11.321 1.00 53.62 395 GLY A CA 1
ATOM 3056 C C . GLY A 1 395 ? 4.048 12.852 11.286 1.00 53.62 395 GLY A C 1
ATOM 3057 O O . GLY A 1 395 ? 3.814 11.765 11.804 1.00 53.62 395 GLY A O 1
ATOM 3058 N N . ASP A 1 396 ? 3.094 13.602 10.742 1.00 59.34 396 ASP A N 1
ATOM 3059 C CA . ASP A 1 396 ? 1.769 13.046 10.481 1.00 59.34 396 ASP A CA 1
ATOM 3060 C C . ASP A 1 396 ? 1.763 12.423 9.081 1.00 59.34 396 ASP A C 1
ATOM 3062 O O . ASP A 1 396 ? 1.479 13.103 8.097 1.00 59.34 396 ASP A O 1
ATOM 3066 N N . GLU A 1 397 ? 2.124 11.143 8.994 1.00 65.62 397 GLU A N 1
ATOM 3067 C CA . GLU A 1 397 ? 2.088 10.373 7.741 1.00 65.62 397 GLU A CA 1
ATOM 3068 C C . GLU A 1 397 ? 0.713 9.791 7.430 1.00 65.62 397 GLU A C 1
ATOM 3070 O O . GLU A 1 397 ? 0.547 9.077 6.446 1.00 65.62 397 GLU A O 1
ATOM 3075 N N . ARG A 1 398 ? -0.306 10.108 8.231 1.00 71.94 398 ARG A N 1
ATOM 3076 C CA . ARG A 1 398 ? -1.660 9.615 7.975 1.00 71.94 398 ARG A CA 1
ATOM 3077 C C . ARG A 1 398 ? -2.142 10.053 6.593 1.00 71.94 398 ARG A C 1
ATOM 3079 O O . ARG A 1 398 ? -2.794 9.278 5.917 1.00 71.94 398 ARG A O 1
ATOM 3086 N N . GLY A 1 399 ? -1.713 11.234 6.137 1.00 68.38 399 GLY A N 1
ATOM 3087 C CA . GLY A 1 399 ? -1.970 11.732 4.785 1.00 68.38 399 GLY A CA 1
ATOM 3088 C C . GLY A 1 399 ? -1.257 10.984 3.651 1.00 68.38 399 GLY A C 1
ATOM 3089 O O . GLY A 1 399 ? -1.731 11.069 2.528 1.00 68.38 399 GLY A O 1
ATOM 3090 N N . VAL A 1 400 ? -0.161 10.262 3.918 1.00 71.62 400 VAL A N 1
ATOM 3091 C CA . VAL A 1 400 ? 0.552 9.461 2.900 1.00 71.62 400 VAL A CA 1
ATOM 3092 C C . VAL A 1 400 ? -0.265 8.228 2.527 1.00 71.62 400 VAL A C 1
ATOM 3094 O O . VAL A 1 400 ? -0.356 7.883 1.359 1.00 71.62 400 VAL A O 1
ATOM 3097 N N . TYR A 1 401 ? -0.898 7.603 3.520 1.00 78.38 401 TYR A N 1
ATOM 3098 C CA . TYR A 1 401 ? -1.743 6.421 3.333 1.00 78.38 401 TYR A CA 1
ATOM 3099 C C . TYR A 1 401 ? -3.231 6.786 3.168 1.00 78.38 401 TYR A C 1
ATOM 3101 O O . TYR A 1 401 ? -4.075 5.911 2.998 1.00 78.38 401 TYR A O 1
ATOM 3109 N N . ASP A 1 402 ? -3.576 8.079 3.222 1.00 76.75 402 ASP A N 1
ATOM 3110 C CA . ASP A 1 402 ? -4.945 8.586 3.081 1.00 76.75 402 ASP A CA 1
ATOM 3111 C C . ASP A 1 402 ? -5.215 9.212 1.701 1.00 76.75 402 ASP A C 1
ATOM 3113 O O . ASP A 1 402 ? -5.642 10.364 1.561 1.00 76.75 402 ASP A O 1
ATOM 3117 N N . GLU A 1 403 ? -4.947 8.437 0.652 1.00 75.00 403 GLU A N 1
ATOM 3118 C CA . GLU A 1 403 ? -5.087 8.898 -0.732 1.00 75.00 403 GLU A CA 1
ATOM 3119 C C . GLU A 1 403 ? -6.526 9.163 -1.164 1.00 75.00 403 GLU A C 1
ATOM 3121 O O . GLU A 1 403 ? -6.760 9.986 -2.043 1.00 75.00 403 GLU A O 1
ATOM 3126 N N . ILE A 1 404 ? -7.509 8.503 -0.555 1.00 80.69 404 ILE A N 1
ATOM 3127 C CA . ILE A 1 404 ? -8.915 8.668 -0.935 1.00 80.69 404 ILE A CA 1
ATOM 3128 C C . ILE A 1 404 ? -9.408 10.084 -0.599 1.00 80.69 404 ILE A C 1
ATOM 3130 O O . ILE A 1 404 ? -10.191 10.675 -1.350 1.00 80.69 404 ILE A O 1
ATOM 3134 N N . HIS A 1 405 ? -8.941 10.658 0.512 1.00 76.69 405 HIS A N 1
ATOM 3135 C CA . HIS A 1 405 ? -9.344 12.000 0.923 1.00 76.69 405 HIS A CA 1
ATOM 3136 C C . HIS A 1 405 ? -8.540 13.111 0.249 1.00 76.69 405 HIS A C 1
ATOM 3138 O O . HIS A 1 405 ? -9.019 14.244 0.220 1.00 76.69 405 HIS A O 1
ATOM 3144 N N . ARG A 1 406 ? -7.337 12.838 -0.279 1.00 69.31 406 ARG A N 1
ATOM 3145 C CA . ARG A 1 406 ? -6.484 13.815 -0.998 1.00 69.31 406 ARG A CA 1
ATOM 3146 C C . ARG A 1 406 ? -6.344 15.169 -0.283 1.00 69.31 406 ARG A C 1
ATOM 3148 O O . ARG A 1 406 ? -6.406 16.233 -0.896 1.00 69.31 406 ARG A O 1
ATOM 3155 N N . GLY A 1 407 ? -6.218 15.142 1.045 1.00 55.72 407 GLY A N 1
ATOM 3156 C CA . GLY A 1 407 ? -6.099 16.347 1.875 1.00 55.72 407 GLY A CA 1
ATOM 3157 C C . GLY A 1 407 ? -7.418 17.058 2.224 1.00 55.72 407 GLY A C 1
ATOM 3158 O O . GLY A 1 407 ? -7.383 18.113 2.862 1.00 55.72 407 GLY A O 1
ATOM 3159 N N . ALA A 1 408 ? -8.580 16.496 1.875 1.00 54.84 408 ALA A N 1
ATOM 3160 C CA . ALA A 1 408 ? -9.903 17.030 2.199 1.00 54.84 408 ALA A CA 1
ATOM 3161 C C . ALA A 1 408 ? -10.289 16.802 3.673 1.00 54.84 408 ALA A C 1
ATOM 3163 O O . ALA A 1 408 ? -11.188 16.030 3.987 1.00 54.84 408 ALA A O 1
ATOM 3164 N N . GLY A 1 409 ? -9.616 17.505 4.589 1.00 52.69 409 GLY A N 1
ATOM 3165 C CA . GLY A 1 409 ? -10.119 17.798 5.938 1.00 52.69 409 GLY A CA 1
ATOM 3166 C C . GLY A 1 409 ? -10.472 16.606 6.837 1.00 52.69 409 GLY A C 1
ATOM 3167 O O . GLY A 1 409 ? -11.132 16.815 7.857 1.00 52.69 409 GLY A O 1
ATOM 3168 N N . PHE A 1 410 ? -10.055 15.384 6.495 1.00 65.19 410 PHE A N 1
ATOM 3169 C CA . PHE A 1 410 ? -10.246 14.224 7.350 1.00 65.19 410 PHE A CA 1
ATOM 3170 C C . PHE A 1 410 ? -9.377 14.377 8.605 1.00 65.19 410 PHE A C 1
ATOM 3172 O O . PHE A 1 410 ? -8.151 14.458 8.550 1.00 65.19 410 PHE A O 1
ATOM 3179 N N . GLY A 1 411 ? -10.038 14.526 9.752 1.00 64.75 411 GLY A N 1
ATOM 3180 C CA . GLY A 1 411 ? -9.378 14.731 11.033 1.00 64.75 411 GLY A CA 1
ATOM 3181 C C . GLY A 1 411 ? -9.088 13.397 11.698 1.00 64.75 411 GLY A C 1
ATOM 3182 O O . GLY A 1 411 ? -10.013 12.659 12.024 1.00 64.75 411 GLY A O 1
ATOM 3183 N N . PHE A 1 412 ? -7.818 13.121 11.959 1.00 74.12 412 PHE A N 1
ATOM 3184 C CA . PHE A 1 412 ? -7.414 11.975 12.759 1.00 74.12 412 PHE A CA 1
ATOM 3185 C C . PHE A 1 412 ? -7.441 12.357 14.240 1.00 74.12 412 PHE A C 1
ATOM 3187 O O . PHE A 1 412 ? -6.715 13.259 14.673 1.00 74.12 412 PHE A O 1
ATOM 3194 N N . ASP A 1 413 ? -8.266 11.667 15.025 1.00 75.25 413 ASP A N 1
ATOM 3195 C CA . ASP A 1 413 ? -8.268 11.831 16.471 1.00 75.25 413 ASP A CA 1
ATOM 3196 C C . ASP A 1 413 ? -6.929 11.310 17.009 1.00 75.25 413 ASP A C 1
ATOM 3198 O O . ASP A 1 413 ? -6.578 10.143 16.867 1.00 75.25 413 ASP A O 1
ATOM 3202 N N . SER A 1 414 ? -6.147 12.206 17.600 1.00 65.56 414 SER A N 1
ATOM 3203 C CA . SER A 1 414 ? -4.939 11.866 18.351 1.00 65.56 414 SER A CA 1
ATOM 3204 C C . SER A 1 414 ? -5.276 11.776 19.836 1.00 65.56 414 SER A C 1
ATOM 3206 O O . SER A 1 414 ? -6.128 12.532 20.304 1.00 65.56 414 SER A O 1
ATOM 3208 N N . GLN A 1 415 ? -4.548 10.962 20.596 1.00 69.94 415 GLN A N 1
ATOM 3209 C CA . GLN A 1 415 ? -4.686 10.751 22.046 1.00 69.94 415 GLN A CA 1
ATOM 3210 C C . GLN A 1 415 ? -5.823 9.804 22.476 1.00 69.94 415 GLN A C 1
ATOM 3212 O O . GLN A 1 415 ? -6.688 10.157 23.286 1.00 69.94 415 GLN A O 1
ATOM 3217 N N . PHE A 1 416 ? -5.783 8.555 22.012 1.00 76.62 416 PHE A N 1
ATOM 3218 C CA . PHE A 1 416 ? -6.576 7.454 22.557 1.00 76.62 416 PHE A CA 1
ATOM 3219 C C . PHE A 1 416 ? -5.721 6.191 22.766 1.00 76.62 416 PHE A C 1
ATOM 3221 O O . PHE A 1 416 ? -4.794 5.918 22.007 1.00 76.62 416 PHE A O 1
ATOM 3228 N N . PRO A 1 417 ? -5.990 5.400 23.821 1.00 77.81 417 PRO A N 1
ATOM 3229 C CA . PRO A 1 417 ? -5.178 4.228 24.105 1.00 77.81 417 PRO A CA 1
ATOM 3230 C C . PRO A 1 417 ? -5.390 3.155 23.035 1.00 77.81 417 PRO A C 1
ATOM 3232 O O . PRO A 1 417 ? -6.525 2.882 22.644 1.00 77.81 417 PRO A O 1
ATOM 3235 N N . ALA A 1 418 ? -4.305 2.501 22.619 1.00 86.31 418 ALA A N 1
ATOM 3236 C CA . ALA A 1 418 ? -4.412 1.302 21.804 1.00 86.31 418 ALA A CA 1
ATOM 3237 C C . ALA A 1 418 ? -5.188 0.218 22.564 1.00 86.31 418 ALA A C 1
ATOM 3239 O O . ALA A 1 418 ? -4.946 -0.017 23.752 1.00 86.31 418 ALA A O 1
ATOM 3240 N N . GLU A 1 419 ? -6.094 -0.459 21.873 1.00 88.56 419 GLU A N 1
ATOM 3241 C CA . GLU A 1 419 ? -6.946 -1.507 22.418 1.00 88.56 419 GLU A CA 1
ATOM 3242 C C . GLU A 1 419 ? -6.942 -2.736 21.503 1.00 88.56 419 GLU A C 1
ATOM 3244 O O . GLU A 1 419 ? -6.761 -2.641 20.290 1.00 88.56 419 GLU A O 1
ATOM 3249 N N . VAL A 1 420 ? -7.171 -3.901 22.100 1.00 91.31 420 VAL A N 1
ATOM 3250 C CA . VAL A 1 420 ? -7.436 -5.175 21.434 1.00 91.31 420 VAL A CA 1
ATOM 3251 C C . VAL A 1 420 ? -8.820 -5.641 21.861 1.00 91.31 420 VAL A C 1
ATOM 3253 O O . VAL A 1 420 ? -9.135 -5.677 23.058 1.00 91.31 420 VAL A O 1
ATOM 3256 N N . PHE A 1 421 ? -9.643 -6.023 20.886 1.00 91.06 421 PHE A N 1
ATOM 3257 C CA . PHE A 1 421 ? -11.012 -6.441 21.138 1.00 91.06 421 PHE A CA 1
ATOM 3258 C C . PHE A 1 421 ? -11.027 -7.685 22.011 1.00 91.06 421 PHE A C 1
ATOM 3260 O O . PHE A 1 421 ? -10.397 -8.700 21.693 1.00 91.06 421 PHE A O 1
ATOM 3267 N N . ARG A 1 422 ? -11.807 -7.635 23.093 1.00 88.81 422 ARG A N 1
ATOM 3268 C CA . ARG A 1 422 ? -12.020 -8.796 23.946 1.00 88.81 422 ARG A CA 1
ATOM 3269 C C . ARG A 1 422 ? -13.455 -8.909 24.433 1.00 88.81 422 ARG A C 1
ATOM 3271 O O . ARG A 1 422 ? -14.061 -7.967 24.939 1.00 88.81 422 ARG A O 1
ATOM 3278 N N . GLU A 1 423 ? -13.988 -10.117 24.326 1.00 84.56 423 GLU A N 1
ATOM 3279 C CA . GLU A 1 423 ? -15.246 -10.492 24.921 1.00 84.56 423 GLU A CA 1
ATOM 3280 C C . GLU A 1 423 ? -15.111 -10.740 26.427 1.00 84.56 423 GLU A C 1
ATOM 3282 O O . GLU A 1 423 ? -14.137 -11.319 26.910 1.00 84.56 423 GLU A O 1
ATOM 3287 N N . GLY A 1 424 ? -16.132 -10.332 27.178 1.00 71.62 424 GLY A N 1
ATOM 3288 C CA . GLY A 1 424 ? -16.223 -10.551 28.619 1.00 71.62 424 GLY A CA 1
ATOM 3289 C C . GLY A 1 424 ? -16.436 -9.259 29.403 1.00 71.62 424 GLY A C 1
ATOM 3290 O O . GLY A 1 424 ? -16.488 -8.164 28.848 1.00 71.62 424 GLY A O 1
ATOM 3291 N N . GLU A 1 425 ? -16.604 -9.396 30.715 1.00 62.56 425 GLU A N 1
ATOM 3292 C CA . GLU A 1 425 ? -16.936 -8.284 31.621 1.00 62.56 425 GLU A CA 1
ATOM 3293 C C . GLU A 1 425 ? -15.783 -7.285 31.802 1.00 62.56 425 GLU A C 1
ATOM 3295 O O . GLU A 1 425 ? -16.022 -6.126 32.123 1.00 62.56 425 GLU A O 1
ATOM 3300 N N . ASN A 1 426 ? -14.545 -7.712 31.538 1.00 67.81 426 ASN A N 1
ATOM 3301 C CA . ASN A 1 426 ? -13.346 -6.885 31.696 1.00 67.81 426 ASN A CA 1
ATOM 3302 C C . ASN A 1 426 ? -13.094 -5.928 30.516 1.00 67.81 426 ASN A C 1
ATOM 3304 O O . ASN A 1 426 ? -12.156 -5.140 30.581 1.00 67.81 426 ASN A O 1
ATOM 3308 N N . GLY A 1 427 ? -13.918 -5.987 29.463 1.00 74.88 427 GLY A N 1
ATOM 3309 C CA . GLY A 1 427 ? -13.786 -5.135 28.281 1.00 74.88 427 GLY A CA 1
ATOM 3310 C C . GLY A 1 427 ? -12.539 -5.428 27.442 1.00 74.88 427 GLY A C 1
ATOM 3311 O O . GLY A 1 427 ? -11.913 -6.482 27.574 1.00 74.88 427 GLY A O 1
ATOM 3312 N N . ASN A 1 428 ? -12.214 -4.487 26.555 1.00 86.06 428 ASN A N 1
ATOM 3313 C CA . ASN A 1 428 ? -11.041 -4.559 25.687 1.00 86.06 428 ASN A CA 1
ATOM 3314 C C . ASN A 1 428 ? -9.741 -4.526 26.492 1.00 86.06 428 ASN A C 1
ATOM 3316 O O . ASN A 1 428 ? -9.688 -3.988 27.601 1.00 86.06 428 ASN A O 1
ATOM 3320 N N . ILE A 1 429 ? -8.680 -5.083 25.914 1.00 86.88 429 ILE A N 1
ATOM 3321 C CA . ILE A 1 429 ? -7.355 -5.083 26.530 1.00 86.88 429 ILE A CA 1
ATOM 3322 C C . ILE A 1 429 ? -6.561 -3.902 25.984 1.00 86.88 429 ILE A C 1
ATOM 3324 O O . ILE A 1 429 ? -6.467 -3.741 24.774 1.00 86.88 429 ILE A O 1
ATOM 3328 N N . PHE A 1 430 ? -5.958 -3.102 26.858 1.00 86.12 430 PHE A N 1
ATOM 3329 C CA . PHE A 1 430 ? -5.081 -2.017 26.428 1.00 86.12 430 PHE A CA 1
ATOM 3330 C C . PHE A 1 430 ? -3.723 -2.535 25.933 1.00 86.12 430 PHE A C 1
ATOM 3332 O O . PHE A 1 430 ? -3.142 -3.440 26.535 1.00 86.12 430 PHE A O 1
ATOM 3339 N N . GLY A 1 431 ? -3.191 -1.905 24.887 1.00 81.56 431 GLY A N 1
ATOM 3340 C CA . GLY A 1 431 ? -1.868 -2.165 24.320 1.00 81.56 431 GLY A CA 1
ATOM 3341 C C . GLY A 1 431 ? -1.846 -3.258 23.248 1.00 81.56 431 GLY A C 1
ATOM 3342 O O . GLY A 1 431 ? -2.410 -4.339 23.424 1.00 81.56 431 GLY A O 1
ATOM 3343 N N . LEU A 1 432 ? -1.129 -2.988 22.151 1.00 82.56 432 LEU A N 1
ATOM 3344 C CA . LEU A 1 432 ? -0.994 -3.894 21.001 1.00 82.56 432 LEU A CA 1
ATOM 3345 C C . LEU A 1 432 ? -0.199 -5.170 21.315 1.00 82.56 432 LEU A C 1
ATOM 3347 O O . LEU A 1 432 ? -0.391 -6.193 20.672 1.00 82.56 432 LEU A O 1
ATOM 3351 N N . THR A 1 433 ? 0.623 -5.174 22.364 1.00 82.75 433 THR A N 1
ATOM 3352 C CA . THR A 1 433 ? 1.343 -6.382 22.810 1.00 82.75 433 THR A CA 1
ATOM 3353 C C . THR A 1 433 ? 0.408 -7.505 23.276 1.00 82.75 433 THR A C 1
ATOM 3355 O O . THR A 1 433 ? 0.833 -8.648 23.435 1.00 82.75 433 THR A O 1
ATOM 3358 N N . ASN A 1 434 ? -0.880 -7.208 23.474 1.00 87.19 434 ASN A N 1
ATOM 3359 C CA . ASN A 1 434 ? -1.890 -8.159 23.919 1.00 87.19 434 ASN A CA 1
ATOM 3360 C C . ASN A 1 434 ? -2.744 -8.746 22.780 1.00 87.19 434 ASN A C 1
ATOM 3362 O O . ASN A 1 434 ? -3.769 -9.365 23.070 1.00 87.19 434 ASN A O 1
ATOM 3366 N N . VAL A 1 435 ? -2.355 -8.597 21.506 1.00 89.69 435 VAL A N 1
ATOM 3367 C CA . VAL A 1 435 ? -3.130 -9.100 20.346 1.00 89.69 435 VAL A CA 1
ATOM 3368 C C . VAL A 1 435 ? -3.479 -10.585 20.458 1.00 89.69 435 VAL A C 1
ATOM 3370 O O . VAL A 1 435 ? -4.633 -10.962 20.276 1.00 89.69 435 VAL A O 1
ATOM 3373 N N . ASN A 1 436 ? -2.544 -11.413 20.927 1.00 91.62 436 ASN A N 1
ATOM 3374 C CA . ASN A 1 436 ? -2.760 -12.850 21.133 1.00 91.62 436 ASN A CA 1
ATOM 3375 C C . ASN A 1 436 ? -3.784 -13.179 22.239 1.00 91.62 436 ASN A C 1
ATOM 3377 O O . ASN A 1 436 ? -4.271 -14.304 22.320 1.00 91.62 436 ASN A O 1
ATOM 3381 N N . GLN A 1 437 ? -4.125 -12.213 23.097 1.00 90.69 437 GLN A N 1
ATOM 3382 C CA . GLN A 1 437 ? -5.138 -12.345 24.153 1.00 90.69 437 GLN A CA 1
ATOM 3383 C C . GLN A 1 437 ? -6.507 -11.779 23.739 1.00 90.69 437 GLN A C 1
ATOM 3385 O O . GLN A 1 437 ? -7.462 -11.835 24.527 1.00 90.69 437 GLN A O 1
ATOM 3390 N N . GLY A 1 438 ? -6.601 -11.204 22.536 1.00 91.25 438 GLY A N 1
ATOM 3391 C CA . GLY A 1 438 ? -7.850 -10.733 21.958 1.00 91.25 438 GLY A CA 1
ATOM 3392 C C . GLY A 1 438 ? -8.845 -11.868 21.741 1.00 91.25 438 GLY A C 1
ATOM 3393 O O . GLY A 1 438 ? -8.513 -13.049 21.810 1.00 91.25 438 GLY A O 1
ATOM 3394 N N . THR A 1 439 ? -10.103 -11.523 21.482 1.00 92.62 439 THR A N 1
ATOM 3395 C CA . THR A 1 439 ? -11.110 -12.532 21.131 1.00 92.62 439 THR A CA 1
ATOM 3396 C C . THR A 1 439 ? -10.896 -13.019 19.708 1.00 92.62 439 THR A C 1
ATOM 3398 O O . THR A 1 439 ? -11.044 -12.213 18.790 1.00 92.62 439 THR A O 1
ATOM 3401 N N . PRO A 1 440 ? -10.581 -14.311 19.509 1.00 94.38 440 PRO A N 1
ATOM 3402 C CA . PRO A 1 440 ? -10.464 -14.882 18.179 1.00 94.38 440 PRO A CA 1
ATOM 3403 C C . PRO A 1 440 ? -11.840 -14.902 17.515 1.00 94.38 440 PRO A C 1
ATOM 3405 O O . PRO A 1 440 ? -12.747 -15.600 17.969 1.00 94.38 440 PRO A O 1
ATOM 3408 N N . LEU A 1 441 ? -12.006 -14.133 16.448 1.00 94.50 441 LEU A N 1
ATOM 3409 C CA . LEU A 1 441 ? -13.202 -14.101 15.619 1.00 94.50 441 LEU A CA 1
ATOM 3410 C C . LEU A 1 441 ? -13.004 -15.002 14.402 1.00 94.50 441 LEU A C 1
ATOM 3412 O O . LEU A 1 441 ? -11.940 -14.990 13.793 1.00 94.50 441 LEU A O 1
ATOM 3416 N N . ARG A 1 442 ? -14.027 -15.766 14.026 1.00 94.50 442 ARG A N 1
ATOM 3417 C CA . ARG A 1 442 ? -14.042 -16.539 12.775 1.00 94.50 442 ARG A CA 1
ATOM 3418 C C . ARG A 1 442 ? -15.388 -16.422 12.090 1.00 94.50 442 ARG A C 1
ATOM 3420 O O . ARG A 1 442 ? -16.399 -16.159 12.743 1.00 94.50 442 ARG A O 1
ATOM 3427 N N . TYR A 1 443 ? -15.412 -16.663 10.788 1.00 94.06 443 TYR A N 1
ATOM 3428 C CA . TYR A 1 443 ? -16.660 -16.763 10.046 1.00 94.06 443 TYR A CA 1
ATOM 3429 C C . TYR A 1 443 ? -17.260 -18.164 10.192 1.00 94.06 443 TYR A C 1
ATOM 3431 O O . TYR A 1 443 ? -16.780 -19.119 9.598 1.00 94.06 443 TYR A O 1
ATOM 3439 N N . ASP A 1 444 ? -18.323 -18.332 10.970 1.00 92.38 444 ASP A N 1
ATOM 3440 C CA . ASP A 1 444 ? -18.970 -19.636 11.083 1.00 92.38 444 ASP A CA 1
ATOM 3441 C C . ASP A 1 444 ? -19.783 -19.953 9.821 1.00 92.38 444 ASP A C 1
ATOM 3443 O O . ASP A 1 444 ? -20.764 -19.273 9.511 1.00 92.38 444 ASP A O 1
ATOM 3447 N N . LEU A 1 445 ? -19.384 -21.005 9.101 1.00 86.62 445 LEU A N 1
ATOM 3448 C CA . LEU A 1 445 ? -20.011 -21.412 7.839 1.00 86.62 445 LEU A CA 1
ATOM 3449 C C . LEU A 1 445 ? -21.469 -21.869 8.016 1.00 86.62 445 LEU A C 1
ATOM 3451 O O . LEU A 1 445 ? -22.276 -21.710 7.099 1.00 86.62 445 LEU A O 1
ATOM 3455 N N . ASN A 1 446 ? -21.835 -22.391 9.193 1.00 84.81 446 ASN A N 1
ATOM 3456 C CA . ASN A 1 446 ? -23.200 -22.846 9.464 1.00 84.81 446 ASN A CA 1
ATOM 3457 C C . ASN A 1 446 ? -24.118 -21.668 9.797 1.00 84.81 446 ASN A C 1
ATOM 3459 O O . ASN A 1 446 ? -25.228 -21.568 9.275 1.00 84.81 446 ASN A O 1
ATOM 3463 N N . ALA A 1 447 ? -23.656 -20.764 10.664 1.00 80.88 447 ALA A N 1
ATOM 3464 C CA . ALA A 1 447 ? -24.401 -19.568 11.038 1.00 80.88 447 ALA A CA 1
ATOM 3465 C C . ALA A 1 447 ? -24.369 -18.483 9.948 1.00 80.88 447 ALA A C 1
ATOM 3467 O O . ALA A 1 447 ? -25.198 -17.571 9.986 1.00 80.88 447 ALA A O 1
ATOM 3468 N N . ARG A 1 448 ? -23.423 -18.575 8.999 1.00 86.19 448 ARG A N 1
ATOM 3469 C CA . ARG A 1 448 ? -23.101 -17.554 7.987 1.00 86.19 448 ARG A CA 1
ATOM 3470 C C . ARG A 1 448 ? -22.845 -16.184 8.611 1.00 86.19 448 ARG A C 1
ATOM 3472 O O . ARG A 1 448 ? -23.341 -15.158 8.143 1.00 86.19 448 ARG A O 1
ATOM 3479 N N . LYS A 1 449 ? -22.117 -16.187 9.727 1.00 88.62 449 LYS A N 1
ATOM 3480 C CA . LYS A 1 449 ? -21.878 -15.014 10.572 1.00 88.62 449 LYS A CA 1
ATOM 3481 C C . LYS A 1 449 ? -20.510 -15.067 11.224 1.00 88.62 449 LYS A C 1
ATOM 3483 O O . LYS A 1 449 ? -19.989 -16.143 11.498 1.00 88.62 449 LYS A O 1
ATOM 3488 N N . ILE A 1 450 ? -19.989 -13.895 11.570 1.00 90.69 450 ILE A N 1
ATOM 3489 C CA . ILE A 1 450 ? -18.823 -13.785 12.445 1.00 90.69 450 ILE A CA 1
ATOM 3490 C C . ILE A 1 450 ? -19.231 -14.185 13.863 1.00 90.69 450 ILE A C 1
ATOM 3492 O O . ILE A 1 450 ? -20.199 -13.654 14.420 1.00 90.69 450 ILE A O 1
ATOM 3496 N N . VAL A 1 451 ? -18.475 -15.110 14.446 1.00 91.56 451 VAL A N 1
ATOM 3497 C CA . VAL A 1 451 ? -18.651 -15.576 15.821 1.00 91.56 451 VAL A CA 1
ATOM 3498 C C . VAL A 1 451 ? -17.337 -15.494 16.588 1.00 91.56 451 VAL A C 1
ATOM 3500 O O . VAL A 1 451 ? -16.256 -15.602 16.008 1.00 91.56 451 VAL A O 1
ATOM 3503 N N . SER A 1 452 ? -17.427 -15.363 17.910 1.00 92.38 452 SER A N 1
ATOM 3504 C CA . SER A 1 452 ? -16.294 -15.679 18.780 1.00 92.38 452 SER A CA 1
ATOM 3505 C C . SER A 1 452 ? -15.981 -17.170 18.678 1.00 92.38 452 SER A C 1
ATOM 3507 O O . SER A 1 452 ? -16.847 -18.014 18.922 1.00 92.38 452 SER A O 1
ATOM 3509 N N . ASN A 1 453 ? -14.728 -17.504 18.386 1.00 92.31 453 ASN A N 1
ATOM 3510 C CA . ASN A 1 453 ? -14.239 -18.875 18.435 1.00 92.31 453 ASN A CA 1
ATOM 3511 C C . ASN A 1 453 ? -14.213 -19.434 19.873 1.00 92.31 453 ASN A C 1
ATOM 3513 O O . ASN A 1 453 ? -14.220 -20.645 20.063 1.00 92.31 453 ASN A O 1
ATOM 3517 N N . THR A 1 454 ? -14.232 -18.567 20.888 1.00 89.00 454 THR A N 1
ATOM 3518 C CA . THR A 1 454 ? -14.203 -18.962 22.302 1.00 89.00 454 THR A CA 1
ATOM 3519 C C . THR A 1 454 ? -15.599 -19.271 22.848 1.00 89.00 454 THR A C 1
ATOM 3521 O O . THR A 1 454 ? -15.768 -20.250 23.572 1.00 89.00 454 THR A O 1
ATOM 3524 N N . THR A 1 455 ? -16.613 -18.455 22.535 1.00 88.25 455 THR A N 1
ATOM 3525 C CA . THR A 1 455 ? -17.972 -18.616 23.100 1.00 88.25 455 THR A CA 1
ATOM 3526 C C . THR A 1 455 ? -19.033 -19.043 22.090 1.00 88.25 455 THR A C 1
ATOM 3528 O O . THR A 1 455 ? -20.139 -19.400 22.496 1.00 88.25 455 THR A O 1
ATOM 3531 N N . GLY A 1 456 ? -18.744 -18.980 20.788 1.00 87.25 456 GLY A N 1
ATOM 3532 C CA . GLY A 1 456 ? -19.716 -19.214 19.716 1.00 87.25 456 GLY A CA 1
ATOM 3533 C C . GLY A 1 456 ? -20.766 -18.108 19.565 1.00 87.25 456 GLY A C 1
ATOM 3534 O O . GLY A 1 456 ? -21.674 -18.233 18.744 1.00 87.25 456 GLY A O 1
ATOM 3535 N N . LYS A 1 457 ? -20.678 -17.024 20.347 1.00 85.31 457 LYS A N 1
ATOM 3536 C CA . LYS A 1 457 ? -21.591 -15.881 20.237 1.00 85.31 457 LYS A CA 1
ATOM 3537 C C . LYS A 1 457 ? -21.336 -15.138 18.933 1.00 85.31 457 LYS A C 1
ATOM 3539 O O . LYS A 1 457 ? -20.182 -14.894 18.584 1.00 85.31 457 LYS A O 1
ATOM 3544 N N . THR A 1 458 ? -22.407 -14.748 18.245 1.00 85.31 458 THR A N 1
ATOM 3545 C CA . THR A 1 458 ? -22.306 -13.864 17.081 1.00 85.31 458 THR A CA 1
ATOM 3546 C C . THR A 1 458 ? -21.777 -12.504 17.505 1.00 85.31 458 THR A C 1
ATOM 3548 O O . THR A 1 458 ? -21.985 -12.081 18.647 1.00 85.31 458 THR A O 1
ATOM 3551 N N . LEU A 1 459 ? -21.127 -11.802 16.581 1.00 80.94 459 LEU A N 1
ATOM 3552 C CA . LEU A 1 459 ? -20.638 -10.456 16.848 1.00 80.94 459 LEU A CA 1
ATOM 3553 C C . LEU A 1 459 ? -21.773 -9.547 17.356 1.00 80.94 459 LEU A C 1
ATOM 3555 O O . LEU A 1 459 ? -21.631 -8.988 18.436 1.00 80.94 459 LEU A O 1
ATOM 3559 N N . ASP A 1 460 ? -22.945 -9.551 16.709 1.00 75.62 460 ASP A N 1
ATOM 3560 C CA . ASP A 1 460 ? -24.157 -8.816 17.134 1.00 75.62 460 ASP A CA 1
ATOM 3561 C C . ASP A 1 460 ? -24.483 -8.985 18.636 1.00 75.62 460 ASP A C 1
ATOM 3563 O O . ASP A 1 460 ? -24.801 -8.033 19.352 1.00 75.62 460 ASP A O 1
ATOM 3567 N N . VAL A 1 461 ? -24.354 -10.215 19.145 1.00 74.12 461 VAL A N 1
ATOM 3568 C CA . VAL A 1 461 ? -24.600 -10.553 20.554 1.00 74.12 461 VAL A CA 1
ATOM 3569 C C . VAL A 1 461 ? -23.492 -10.031 21.471 1.00 74.12 461 VAL A C 1
ATOM 3571 O O . VAL A 1 461 ? -23.760 -9.662 22.616 1.00 74.12 461 VAL A O 1
ATOM 3574 N N . LEU A 1 462 ? -22.247 -9.999 21.000 1.00 76.25 462 LEU A N 1
ATOM 3575 C CA . LEU A 1 462 ? -21.126 -9.432 21.750 1.00 76.25 462 LEU A CA 1
ATOM 3576 C C . LEU A 1 462 ? -21.250 -7.905 21.872 1.00 76.25 462 LEU A C 1
ATOM 3578 O O . LEU A 1 462 ? -20.952 -7.365 22.943 1.00 76.25 462 LEU A O 1
ATOM 3582 N N . LEU A 1 463 ? -21.724 -7.230 20.820 1.00 70.19 463 LEU A N 1
ATOM 3583 C CA . LEU A 1 463 ? -21.804 -5.762 20.736 1.00 70.19 463 LEU A CA 1
ATOM 3584 C C . LEU A 1 463 ? -22.961 -5.163 21.529 1.00 70.19 463 LEU A C 1
ATOM 3586 O O . LEU A 1 463 ? -22.788 -4.134 22.180 1.00 70.19 463 LEU A O 1
ATOM 3590 N N . ALA A 1 464 ? -24.075 -5.893 21.621 1.00 55.94 464 ALA A N 1
ATOM 3591 C CA . ALA A 1 464 ? -25.251 -5.576 22.434 1.00 55.94 464 ALA A CA 1
ATOM 3592 C C . ALA A 1 464 ? -24.961 -5.170 23.897 1.00 55.94 464 ALA A C 1
ATOM 3594 O O . ALA A 1 464 ? -25.805 -4.546 24.557 1.00 55.94 464 ALA A O 1
ATOM 3595 N N . SER A 1 465 ? -23.787 -5.537 24.417 1.00 53.97 465 SER A N 1
ATOM 3596 C CA . SER A 1 465 ? -23.303 -5.178 25.752 1.00 53.97 465 SER A CA 1
ATOM 3597 C C . SER A 1 465 ? -22.736 -3.748 25.867 1.00 53.97 465 SER A C 1
ATOM 3599 O O . SER A 1 465 ? -22.315 -3.362 26.956 1.00 53.97 465 SER A O 1
ATOM 3601 N N . GLY A 1 466 ? -22.766 -2.941 24.794 1.00 52.09 466 GLY A N 1
ATOM 3602 C CA . GLY A 1 466 ? -22.397 -1.519 24.808 1.00 52.09 466 GLY A CA 1
ATOM 3603 C C . GLY A 1 466 ? -20.888 -1.269 24.896 1.00 52.09 466 GLY A C 1
ATOM 3604 O O . GLY A 1 466 ? -20.452 -0.362 25.610 1.00 52.09 466 GLY A O 1
ATOM 3605 N N . ARG A 1 467 ? -20.083 -2.103 24.224 1.00 59.94 467 ARG A N 1
ATOM 3606 C CA . ARG A 1 467 ? -18.614 -2.069 24.315 1.00 59.94 467 ARG A CA 1
ATOM 3607 C C . ARG A 1 467 ? -17.988 -1.079 23.317 1.00 59.94 467 ARG A C 1
ATOM 3609 O O . ARG A 1 467 ? -18.482 -0.948 22.207 1.00 59.94 467 ARG A O 1
ATOM 3616 N N . PRO A 1 468 ? -16.898 -0.390 23.693 1.00 56.22 468 PRO A N 1
ATOM 3617 C CA . PRO A 1 468 ? -16.429 0.801 22.980 1.00 56.22 468 PRO A CA 1
ATOM 3618 C C . PRO A 1 468 ? -15.680 0.566 21.654 1.00 56.22 468 PRO A C 1
ATOM 3620 O O . PRO A 1 468 ? -15.795 1.396 20.767 1.00 56.22 468 PRO A O 1
ATOM 3623 N N . MET A 1 469 ? -14.982 -0.553 21.441 1.00 60.06 469 MET A N 1
ATOM 3624 C CA . MET A 1 469 ? -14.177 -0.740 20.208 1.00 60.06 469 MET A CA 1
ATOM 3625 C C . MET A 1 469 ? -14.963 -1.214 18.982 1.00 60.06 469 MET A C 1
ATOM 3627 O O . MET A 1 469 ? -14.586 -0.941 17.853 1.00 60.06 469 MET A O 1
ATOM 3631 N N . PHE A 1 470 ? -16.077 -1.889 19.206 1.00 65.62 470 PHE A N 1
ATOM 3632 C CA . PHE A 1 470 ? -17.102 -2.108 18.200 1.00 65.62 470 PHE A CA 1
ATOM 3633 C C . PHE A 1 470 ? -18.360 -1.474 18.785 1.00 65.62 470 PHE A C 1
ATOM 3635 O O . PHE A 1 470 ? -19.256 -2.149 19.292 1.00 65.62 470 PHE A O 1
ATOM 3642 N N . GLY A 1 471 ? -18.332 -0.150 18.897 1.00 52.97 471 GLY A N 1
ATOM 3643 C CA . GLY A 1 471 ? -19.490 0.606 19.316 1.00 52.97 471 GLY A CA 1
ATOM 3644 C C . GLY A 1 471 ? -20.659 0.259 18.413 1.00 52.97 471 GLY A C 1
ATOM 3645 O O . GLY A 1 471 ? -20.466 0.147 17.203 1.00 52.97 471 GLY A O 1
ATOM 3646 N N . ASP A 1 472 ? -21.839 0.086 19.016 1.00 46.16 472 ASP A N 1
ATOM 3647 C CA . ASP A 1 472 ? -23.076 -0.173 18.282 1.00 46.16 472 ASP A CA 1
ATOM 3648 C C . ASP A 1 472 ? -23.108 0.720 17.032 1.00 46.16 472 ASP A C 1
ATOM 3650 O O . ASP A 1 472 ? -22.924 1.947 17.108 1.00 46.16 472 ASP A O 1
ATOM 3654 N N . GLU A 1 473 ? -23.327 0.088 15.878 1.00 42.94 473 GLU A N 1
ATOM 3655 C CA . GLU A 1 473 ? -23.778 0.762 14.668 1.00 42.94 473 GLU A CA 1
ATOM 3656 C C . GLU A 1 473 ? -24.895 1.740 15.084 1.00 42.94 473 GLU A C 1
ATOM 3658 O O . GLU A 1 473 ? -25.603 1.494 16.065 1.00 42.94 473 GLU A O 1
ATOM 3663 N N . ASN A 1 474 ? -25.066 2.875 14.400 1.00 42.00 474 ASN A N 1
ATOM 3664 C CA . ASN A 1 474 ? -26.068 3.895 14.760 1.00 42.00 474 ASN A CA 1
ATOM 3665 C C . ASN A 1 474 ? -27.528 3.396 14.554 1.00 42.00 474 ASN A C 1
ATOM 3667 O O . ASN A 1 474 ? -28.433 4.139 14.181 1.00 42.00 474 ASN A O 1
ATOM 3671 N N . GL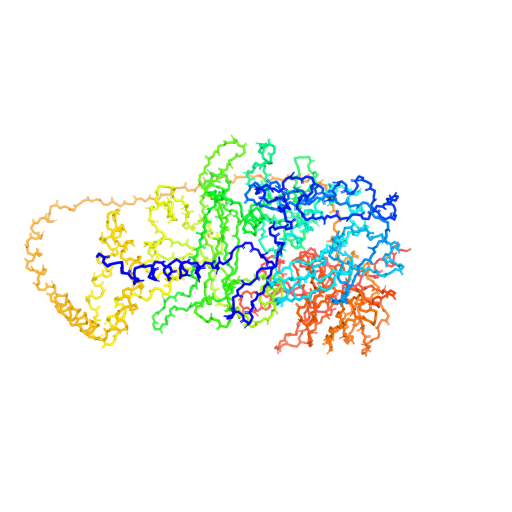N A 1 475 ? -27.785 2.117 14.812 1.00 43.72 475 GLN A N 1
ATOM 3672 C CA . GLN A 1 475 ? -29.044 1.492 15.139 1.00 43.72 475 GLN A CA 1
ATOM 3673 C C . GLN A 1 475 ? -29.598 2.140 16.405 1.00 43.72 475 GLN A C 1
ATOM 3675 O O . GLN A 1 475 ? -29.432 1.674 17.533 1.00 43.72 475 GLN A O 1
ATOM 3680 N N . THR A 1 476 ? -30.277 3.268 16.214 1.00 45.50 476 THR A N 1
ATOM 3681 C CA . THR A 1 476 ? -31.078 3.889 17.265 1.00 45.50 476 THR A CA 1
ATOM 3682 C C . THR A 1 476 ? -31.970 2.798 17.865 1.00 45.50 476 THR A C 1
ATOM 3684 O O . THR A 1 476 ? -32.840 2.265 17.188 1.00 45.50 476 THR A O 1
ATOM 3687 N N . CYS A 1 477 ? -31.725 2.393 19.112 1.00 53.31 477 CYS A N 1
ATOM 3688 C CA . CYS A 1 477 ? -32.505 1.331 19.739 1.00 53.31 477 CYS A CA 1
ATOM 3689 C C . CYS A 1 477 ? -33.923 1.852 20.051 1.00 53.31 477 CYS A C 1
ATOM 3691 O O . CYS A 1 477 ? -34.045 2.910 20.681 1.00 53.31 477 CYS A O 1
ATOM 3693 N N . PRO A 1 478 ? -35.003 1.119 19.708 1.00 59.06 478 PRO A N 1
ATOM 3694 C CA . PRO A 1 478 ? -36.380 1.495 20.037 1.00 59.06 478 PRO A CA 1
ATOM 3695 C C . PRO A 1 478 ? -36.563 1.807 21.522 1.00 59.06 478 PRO A C 1
ATOM 3697 O O . PRO A 1 478 ? -37.269 2.744 21.882 1.00 59.06 478 PRO A O 1
ATOM 3700 N N . LEU A 1 479 ? -35.878 1.060 22.395 1.00 61.31 479 LEU A N 1
ATOM 3701 C CA . LEU A 1 479 ? -35.926 1.285 23.835 1.00 61.31 479 LEU A CA 1
ATOM 3702 C C . LEU A 1 479 ? -35.352 2.658 24.212 1.00 61.31 479 LEU A C 1
ATOM 3704 O O . LEU A 1 479 ? -35.951 3.343 25.034 1.00 61.31 479 LEU A O 1
ATOM 3708 N N . ASN A 1 480 ? -34.258 3.094 23.576 1.00 57.53 480 ASN A N 1
ATOM 3709 C CA . ASN A 1 480 ? -33.668 4.418 23.801 1.00 57.53 480 ASN A CA 1
ATOM 3710 C C . ASN A 1 480 ? -34.596 5.546 23.305 1.00 57.53 480 ASN A C 1
ATOM 3712 O O . ASN A 1 480 ? -34.727 6.567 23.979 1.00 57.53 480 ASN A O 1
ATOM 3716 N N . VAL A 1 481 ? -35.307 5.339 22.189 1.00 58.03 481 VAL A N 1
ATOM 3717 C CA . VAL A 1 481 ? -36.346 6.269 21.694 1.00 58.03 481 VAL A CA 1
ATOM 3718 C C . VAL A 1 481 ? -37.509 6.388 22.684 1.00 58.03 481 VAL A C 1
ATOM 3720 O O . VAL A 1 481 ? -37.985 7.488 22.965 1.00 58.03 481 VAL A O 1
ATOM 3723 N N . VAL A 1 482 ? -37.960 5.259 23.236 1.00 64.75 482 VAL A N 1
ATOM 3724 C CA . VAL A 1 482 ? -39.096 5.205 24.166 1.00 64.75 482 VAL A CA 1
ATOM 3725 C C . VAL A 1 482 ? -38.758 5.863 25.500 1.00 64.75 482 VAL A C 1
ATOM 3727 O O . VAL A 1 482 ? -39.560 6.656 25.988 1.00 64.75 482 VAL A O 1
ATOM 3730 N N . VAL A 1 483 ? -37.594 5.565 26.089 1.00 60.97 483 VAL A N 1
ATOM 3731 C CA . VAL A 1 483 ? -37.201 6.120 27.400 1.00 60.97 483 VAL A CA 1
ATOM 3732 C C . VAL A 1 483 ? -36.781 7.587 27.321 1.00 60.97 483 VAL A C 1
ATOM 3734 O O . VAL A 1 483 ? -36.924 8.315 28.301 1.00 60.97 483 VAL A O 1
ATOM 3737 N N . SER A 1 484 ? -36.320 8.054 26.157 1.00 50.53 484 SER A N 1
ATOM 3738 C CA . SER A 1 484 ? -36.040 9.472 25.937 1.00 50.53 484 SER A CA 1
ATOM 3739 C C . SER A 1 484 ? -37.303 10.304 26.190 1.00 50.53 484 SER A C 1
ATOM 3741 O O . SER A 1 484 ? -38.355 10.060 25.595 1.00 50.53 484 SER A O 1
ATOM 3743 N N . GLY A 1 485 ? -37.218 11.272 27.106 1.00 56.06 485 GLY A N 1
ATOM 3744 C CA . GLY A 1 485 ? -38.331 12.153 27.474 1.00 56.06 485 GLY A CA 1
ATOM 3745 C C . GLY A 1 485 ? -39.307 11.608 28.530 1.00 56.06 485 GLY A C 1
ATOM 3746 O O . GLY A 1 485 ? -40.317 12.260 28.796 1.00 56.06 485 GLY A O 1
ATOM 3747 N N . ILE A 1 486 ? -39.040 10.453 29.157 1.00 57.81 486 ILE A N 1
ATOM 3748 C CA . ILE A 1 486 ? -39.804 9.943 30.312 1.00 57.81 486 ILE A CA 1
ATOM 3749 C C . ILE A 1 486 ? -38.871 9.546 31.466 1.00 57.81 486 ILE A C 1
ATOM 3751 O O . ILE A 1 486 ? -37.760 9.085 31.246 1.00 57.81 486 ILE A O 1
ATOM 3755 N N . ASN A 1 487 ? -39.320 9.722 32.712 1.00 71.12 487 ASN A N 1
ATOM 3756 C CA . ASN A 1 487 ? -38.524 9.390 33.897 1.00 71.12 487 ASN A CA 1
ATOM 3757 C C . ASN A 1 487 ? -38.786 7.934 34.331 1.00 71.12 487 ASN A C 1
ATOM 3759 O O . ASN A 1 487 ? -39.716 7.680 35.096 1.00 71.12 487 ASN A O 1
ATOM 3763 N N . VAL A 1 488 ? -38.031 6.992 33.760 1.00 67.00 488 VAL A N 1
ATOM 3764 C CA . VAL A 1 488 ? -38.066 5.544 34.048 1.00 67.00 488 VAL A CA 1
ATOM 3765 C C . VAL A 1 488 ? -36.627 5.030 34.140 1.00 67.00 488 VAL A C 1
ATOM 3767 O O . VAL A 1 488 ? -35.808 5.352 33.278 1.00 67.00 488 VAL A O 1
ATOM 3770 N N . ILE A 1 489 ? -36.296 4.287 35.194 1.00 65.38 489 ILE A N 1
ATOM 3771 C CA . ILE A 1 489 ? -34.916 3.945 35.565 1.00 65.38 489 ILE A CA 1
ATOM 3772 C C . ILE A 1 489 ? -34.759 2.426 35.730 1.00 65.38 489 ILE A C 1
ATOM 3774 O O . ILE A 1 489 ? -33.855 1.837 35.134 1.00 65.38 489 ILE A O 1
ATOM 3778 N N . GLU A 1 490 ? -35.648 1.775 36.479 1.00 68.00 490 GLU A N 1
ATOM 3779 C CA . GLU A 1 490 ? -35.490 0.379 36.903 1.00 68.00 490 GLU A CA 1
ATOM 3780 C C . GLU A 1 490 ? -35.981 -0.646 35.867 1.00 68.00 490 GLU A C 1
ATOM 3782 O O . GLU A 1 490 ? -35.353 -1.686 35.674 1.00 68.00 490 GLU A O 1
ATOM 3787 N N . ALA A 1 491 ? -37.052 -0.374 35.123 1.00 61.50 491 ALA A N 1
ATOM 3788 C CA . ALA A 1 491 ? -37.549 -1.280 34.087 1.00 61.50 491 ALA A CA 1
ATOM 3789 C C . ALA A 1 491 ? -36.617 -1.410 32.874 1.00 61.50 491 ALA A C 1
ATOM 3791 O O . ALA A 1 491 ? -36.356 -2.541 32.457 1.00 61.50 491 ALA A O 1
ATOM 3792 N N . PRO A 1 492 ? -36.061 -0.321 32.305 1.00 56.12 492 PRO A N 1
ATOM 3793 C CA . PRO A 1 492 ? -35.061 -0.438 31.246 1.00 56.12 492 PRO A CA 1
ATOM 3794 C C . PRO A 1 492 ? -33.813 -1.194 31.710 1.00 56.12 492 PRO A C 1
ATOM 3796 O O . PRO A 1 492 ? -33.204 -1.917 30.924 1.00 56.12 492 PRO A O 1
ATOM 3799 N N . LYS A 1 493 ? -33.438 -1.042 32.985 1.00 63.34 493 LYS A N 1
ATOM 3800 C CA . LYS A 1 493 ? -32.334 -1.775 33.604 1.00 63.34 493 LYS A CA 1
ATOM 3801 C C . LYS A 1 493 ? -32.653 -3.272 33.722 1.00 63.34 493 LYS A C 1
ATOM 3803 O O . LYS A 1 493 ? -31.877 -4.075 33.219 1.00 63.34 493 LYS A O 1
ATOM 3808 N N . MET A 1 494 ? -33.833 -3.637 34.230 1.00 69.25 494 MET A N 1
ATOM 3809 C CA . MET A 1 494 ? -34.305 -5.028 34.311 1.00 69.25 494 MET A CA 1
ATOM 3810 C C . MET A 1 494 ? -34.388 -5.707 32.937 1.00 69.25 494 MET A C 1
ATOM 3812 O O . MET A 1 494 ? -33.961 -6.847 32.790 1.00 69.25 494 MET A O 1
ATOM 3816 N N . LEU A 1 495 ? -34.886 -5.017 31.904 1.00 60.91 495 LEU A N 1
ATOM 3817 C CA . LEU A 1 495 ? -34.955 -5.569 30.545 1.00 60.91 495 LEU A CA 1
ATOM 3818 C C . LEU A 1 495 ? -33.565 -5.823 29.943 1.00 60.91 495 LEU A C 1
ATOM 3820 O O . LEU A 1 495 ? -33.369 -6.834 29.266 1.00 60.91 495 LEU A O 1
ATOM 3824 N N . ARG A 1 496 ? -32.600 -4.926 30.192 1.00 59.38 496 ARG A N 1
ATOM 3825 C CA . ARG A 1 496 ? -31.200 -5.116 29.776 1.00 59.38 496 ARG A CA 1
ATOM 3826 C C . ARG A 1 496 ? -30.558 -6.278 30.530 1.00 59.38 496 ARG A C 1
ATOM 3828 O O . ARG A 1 496 ? -29.944 -7.128 29.902 1.00 59.38 496 ARG A O 1
ATOM 3835 N N . GLU A 1 497 ? -30.784 -6.378 31.835 1.00 56.09 497 GLU A N 1
ATOM 3836 C CA . GLU A 1 497 ? -30.301 -7.500 32.646 1.00 56.09 497 GLU A CA 1
ATOM 3837 C C . GLU A 1 497 ? -30.930 -8.835 32.214 1.00 56.09 497 GLU A C 1
ATOM 3839 O O . GLU A 1 497 ? -30.220 -9.826 32.069 1.00 56.09 497 GLU A O 1
ATOM 3844 N N . PHE A 1 498 ? -32.232 -8.872 31.915 1.00 62.31 498 PHE A N 1
ATOM 3845 C CA . PHE A 1 498 ? -32.911 -10.060 31.387 1.00 62.31 498 PHE A CA 1
ATOM 3846 C C . PHE A 1 498 ? -32.349 -10.476 30.023 1.00 62.31 498 PHE A C 1
ATOM 3848 O O . PHE A 1 498 ? -32.075 -11.655 29.788 1.00 62.31 498 PHE A O 1
ATOM 3855 N N . ARG A 1 499 ? -32.108 -9.511 29.132 1.00 64.44 499 ARG A N 1
ATOM 3856 C CA . ARG A 1 499 ? -31.407 -9.759 27.871 1.00 64.44 499 ARG A CA 1
ATOM 3857 C C . ARG A 1 499 ? -30.026 -10.365 28.127 1.00 64.44 499 ARG A C 1
ATOM 3859 O O . ARG A 1 499 ? -29.737 -11.441 27.610 1.00 64.44 499 ARG A O 1
ATOM 3866 N N . ASP A 1 500 ? -29.200 -9.690 28.917 1.00 51.56 500 ASP A N 1
ATOM 3867 C CA . ASP A 1 500 ? -27.777 -10.004 29.064 1.00 51.56 500 ASP A CA 1
ATOM 3868 C C . ASP A 1 500 ? -27.547 -11.316 29.815 1.00 51.56 500 ASP A C 1
ATOM 3870 O O . ASP A 1 500 ? -26.684 -12.111 29.441 1.00 51.56 500 ASP A O 1
ATOM 3874 N N . GLN A 1 501 ? -28.349 -11.569 30.847 1.00 54.97 501 GLN A N 1
ATOM 3875 C CA . GLN A 1 501 ? -28.162 -12.705 31.745 1.00 54.97 501 GLN A CA 1
ATOM 3876 C C . GLN A 1 501 ? -29.000 -13.927 31.336 1.00 54.97 501 GLN A C 1
ATOM 3878 O O . GLN A 1 501 ? -28.595 -15.061 31.603 1.00 54.97 501 GLN A O 1
ATOM 3883 N N . VAL A 1 502 ? -30.147 -13.738 30.666 1.00 60.75 502 VAL A N 1
ATOM 3884 C CA . VAL A 1 502 ? -31.093 -14.832 30.363 1.00 60.75 502 VAL A CA 1
ATOM 3885 C C . VAL A 1 502 ? -31.207 -15.124 28.871 1.00 60.75 502 VAL A C 1
ATOM 3887 O O . VAL A 1 502 ? -31.123 -16.285 28.474 1.00 60.75 502 VAL A O 1
ATOM 3890 N N . LEU A 1 503 ? -31.405 -14.109 28.029 1.00 58.69 503 LEU A N 1
ATOM 3891 C CA . LEU A 1 503 ? -31.593 -14.346 26.593 1.00 58.69 503 LEU A CA 1
ATOM 3892 C C . LEU A 1 503 ? -30.262 -14.648 25.898 1.00 58.69 503 LEU A C 1
ATOM 3894 O O . LEU A 1 503 ? -30.159 -15.631 25.172 1.00 58.69 503 LEU A O 1
ATOM 3898 N N . LEU A 1 504 ? -29.214 -13.870 26.166 1.00 55.34 504 LEU A N 1
ATOM 3899 C CA . LEU A 1 504 ? -27.910 -14.026 25.510 1.00 55.34 504 LEU A CA 1
ATOM 3900 C C . LEU A 1 504 ? -27.055 -15.179 26.067 1.00 55.34 504 LEU A C 1
ATOM 3902 O O . LEU A 1 504 ? -25.939 -15.409 25.592 1.00 55.34 504 LEU A O 1
ATOM 3906 N N . SER A 1 505 ? -27.554 -15.916 27.063 1.00 51.84 505 SER A N 1
ATOM 3907 C CA . SER A 1 505 ? -26.857 -17.054 27.673 1.00 51.84 505 SER A CA 1
ATOM 3908 C C . SER A 1 505 ? -27.181 -18.410 27.031 1.00 51.84 505 SER A C 1
ATOM 3910 O O . SER A 1 505 ? -26.554 -19.406 27.385 1.00 51.84 505 SER A O 1
ATOM 3912 N N . ASN A 1 506 ? -28.112 -18.479 26.069 1.00 62.16 506 ASN A N 1
ATOM 3913 C CA . ASN A 1 506 ? -28.437 -19.711 25.339 1.00 62.16 506 ASN A CA 1
ATOM 3914 C C . ASN A 1 506 ? -28.757 -19.452 23.855 1.00 62.16 506 ASN A C 1
ATOM 3916 O O . ASN A 1 506 ? -29.163 -18.356 23.479 1.00 62.16 506 ASN A O 1
ATOM 3920 N N . ALA A 1 507 ? -28.589 -20.474 23.007 1.00 48.47 507 ALA A N 1
ATOM 3921 C CA . ALA A 1 507 ? -28.682 -20.340 21.548 1.00 48.47 507 ALA A CA 1
ATOM 3922 C C . ALA A 1 507 ? -30.055 -19.847 21.048 1.00 48.47 507 ALA A C 1
ATOM 3924 O O . ALA A 1 507 ? -30.123 -19.059 20.108 1.00 48.47 507 ALA A O 1
ATOM 3925 N N . VAL A 1 508 ? -31.151 -20.270 21.688 1.00 57.50 508 VAL A N 1
ATOM 3926 C CA . VAL A 1 508 ? -32.511 -19.850 21.308 1.00 57.50 508 VAL A CA 1
ATOM 3927 C C . VAL A 1 508 ? -32.744 -18.383 21.667 1.00 57.50 508 VAL A C 1
ATOM 3929 O O . VAL A 1 508 ? -33.240 -17.620 20.843 1.00 57.50 508 VAL A O 1
ATOM 3932 N N . GLY A 1 509 ? -32.359 -17.965 22.873 1.00 51.28 509 GLY A N 1
ATOM 3933 C CA . GLY A 1 509 ? -32.467 -16.572 23.298 1.00 51.28 509 GLY A CA 1
ATOM 3934 C C . GLY A 1 509 ? -31.541 -15.643 22.506 1.00 51.28 509 GLY A C 1
ATOM 3935 O O . GLY A 1 509 ? -31.956 -14.543 22.147 1.00 51.28 509 GLY A O 1
ATOM 3936 N N . ALA A 1 510 ? -30.345 -16.108 22.136 1.00 48.66 510 ALA A N 1
ATOM 3937 C CA . ALA A 1 510 ? -29.448 -15.394 21.234 1.00 48.66 510 ALA A CA 1
ATOM 3938 C C . ALA A 1 510 ? -30.074 -15.212 19.841 1.00 48.66 510 ALA A C 1
ATOM 3940 O O . ALA A 1 510 ? -30.032 -14.109 19.310 1.00 48.66 510 ALA A O 1
ATOM 3941 N N . ALA A 1 511 ? -30.733 -16.238 19.287 1.00 53.12 511 ALA A N 1
ATOM 3942 C CA . ALA A 1 511 ? -31.449 -16.136 18.011 1.00 53.12 511 ALA A CA 1
ATOM 3943 C C . ALA A 1 511 ? -32.661 -15.184 18.075 1.00 53.12 511 ALA A C 1
ATOM 3945 O O . ALA A 1 511 ? -32.915 -14.432 17.135 1.00 53.12 511 ALA A O 1
ATOM 3946 N N . VAL A 1 512 ? -33.397 -15.173 19.193 1.00 59.12 512 VAL A N 1
ATOM 3947 C CA . VAL A 1 512 ? -34.492 -14.212 19.428 1.00 59.12 512 VAL A CA 1
ATOM 3948 C C . VAL A 1 512 ? -33.957 -12.782 19.496 1.00 59.12 512 VAL A C 1
ATOM 3950 O O . VAL A 1 512 ? -34.542 -11.877 18.900 1.00 59.12 512 VAL A O 1
ATOM 3953 N N . MET A 1 513 ? -32.837 -12.574 20.190 1.00 68.75 513 MET A N 1
ATOM 3954 C CA . MET A 1 513 ? -32.202 -11.261 20.264 1.00 68.75 513 MET A CA 1
ATOM 3955 C C . MET A 1 513 ? -31.617 -10.828 18.923 1.00 68.75 513 MET A C 1
ATOM 3957 O O . MET A 1 513 ? -31.760 -9.668 18.561 1.00 68.75 513 MET A O 1
ATOM 3961 N N . ASP A 1 514 ? -31.046 -11.750 18.154 1.00 48.38 514 ASP A N 1
ATOM 3962 C CA . ASP A 1 514 ? -30.568 -11.488 16.799 1.00 48.38 514 ASP A CA 1
ATOM 3963 C C . ASP A 1 514 ? -31.695 -10.999 15.877 1.00 48.38 514 ASP A C 1
ATOM 3965 O O . ASP A 1 514 ? -31.568 -9.989 15.183 1.00 48.38 514 ASP A O 1
ATOM 3969 N N . ALA A 1 515 ? -32.853 -11.663 15.931 1.00 59.53 515 ALA A N 1
ATOM 3970 C CA . ALA A 1 515 ? -34.044 -11.226 15.211 1.00 59.53 515 ALA A CA 1
ATOM 3971 C C . ALA A 1 515 ? -34.533 -9.846 15.685 1.00 59.53 515 ALA A C 1
ATOM 3973 O O . ALA A 1 515 ? -34.929 -9.020 14.862 1.00 59.53 515 ALA A O 1
ATOM 3974 N N . TYR A 1 516 ? -34.482 -9.573 16.992 1.00 60.88 516 TYR A N 1
ATOM 3975 C CA . TYR A 1 516 ? -34.812 -8.259 17.543 1.00 60.88 516 TYR A CA 1
ATOM 3976 C C . TYR A 1 516 ? -33.861 -7.167 17.030 1.00 60.88 516 TYR A C 1
ATOM 3978 O O . TYR A 1 516 ? -34.338 -6.130 16.571 1.00 60.88 516 TYR A O 1
ATOM 3986 N N . TYR A 1 517 ? -32.546 -7.401 17.052 1.00 52.72 517 TYR A N 1
ATOM 3987 C CA . TYR A 1 517 ? -31.545 -6.431 16.601 1.00 52.72 517 TYR A CA 1
ATOM 3988 C C . TYR A 1 517 ? -31.671 -6.108 15.115 1.00 52.72 517 TYR A C 1
ATOM 3990 O O . TYR A 1 517 ? -31.635 -4.941 14.749 1.00 52.72 517 TYR A O 1
ATOM 3998 N N . ARG A 1 518 ? -31.986 -7.096 14.272 1.00 52.69 518 ARG A N 1
ATOM 3999 C CA . ARG A 1 518 ? -32.273 -6.860 12.846 1.00 52.69 518 ARG A CA 1
ATOM 4000 C C . ARG A 1 518 ? -33.463 -5.928 12.595 1.00 52.69 518 ARG A C 1
ATOM 4002 O O . ARG A 1 518 ? -33.488 -5.226 11.592 1.00 52.69 518 ARG A O 1
ATOM 4009 N N . VAL A 1 519 ? -34.467 -5.935 13.474 1.00 59.09 519 VAL A N 1
ATOM 4010 C CA . VAL A 1 519 ? -35.708 -5.147 13.314 1.00 59.09 519 VAL A CA 1
ATOM 4011 C C . VAL A 1 519 ? -35.647 -3.812 14.070 1.00 59.09 519 VAL A C 1
ATOM 4013 O O . VAL A 1 519 ? -36.395 -2.878 13.763 1.00 59.09 519 VAL A O 1
ATOM 4016 N N . ALA A 1 520 ? -34.752 -3.696 15.052 1.00 55.94 520 ALA A N 1
ATOM 4017 C CA . ALA A 1 520 ? -34.653 -2.558 15.955 1.00 55.94 520 ALA A CA 1
ATOM 4018 C C . ALA A 1 520 ? -34.479 -1.194 15.245 1.00 55.94 520 ALA A C 1
ATOM 4020 O O . ALA A 1 520 ? -35.231 -0.279 15.594 1.00 55.94 520 ALA A O 1
ATOM 4021 N N . PRO A 1 521 ? -33.612 -1.020 14.225 1.00 53.44 521 PRO A N 1
ATOM 4022 C CA . PRO A 1 521 ? -33.440 0.274 13.551 1.00 53.44 521 PRO A CA 1
ATOM 4023 C C . PRO A 1 521 ? -34.723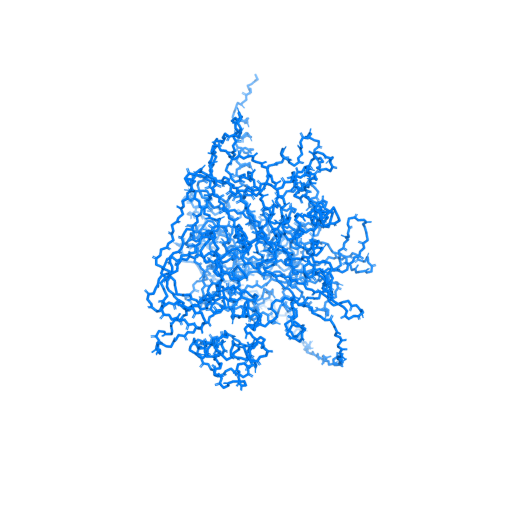 0.762 12.881 1.00 53.44 521 PRO A C 1
ATOM 4025 O O . PRO A 1 521 ? -35.133 1.914 13.041 1.00 53.44 521 PRO A O 1
ATOM 4028 N N . THR A 1 522 ? -35.402 -0.137 12.165 1.00 63.09 522 THR A N 1
ATOM 4029 C CA . THR A 1 522 ? -36.650 0.164 11.459 1.00 63.09 522 THR A CA 1
ATOM 4030 C C . THR A 1 522 ? -37.764 0.500 12.445 1.00 63.09 522 THR A C 1
ATOM 4032 O O . THR A 1 522 ? -38.530 1.439 12.225 1.00 63.09 522 THR A O 1
ATOM 4035 N N . LEU A 1 523 ? -37.833 -0.224 13.567 1.00 58.75 523 LEU A N 1
ATOM 4036 C CA . LEU A 1 523 ? -38.806 0.037 14.622 1.00 58.75 523 LEU A CA 1
ATOM 4037 C C . LEU A 1 523 ? -38.555 1.387 15.311 1.00 58.75 523 LEU A C 1
ATOM 4039 O O . LEU A 1 523 ? -39.507 2.102 15.618 1.00 58.75 523 LEU A O 1
ATOM 4043 N N . ALA A 1 524 ? -37.297 1.775 15.518 1.00 55.12 524 ALA A N 1
ATOM 4044 C CA . ALA A 1 524 ? -36.954 3.068 16.097 1.00 55.12 524 ALA A CA 1
ATOM 4045 C C . ALA A 1 524 ? -37.300 4.232 15.164 1.00 55.12 524 ALA A C 1
ATOM 4047 O O . ALA A 1 524 ? -37.922 5.192 15.614 1.00 55.12 524 ALA A O 1
ATOM 4048 N N . GLN A 1 525 ? -36.989 4.118 13.867 1.00 60.00 525 GLN A N 1
ATOM 4049 C CA . GLN A 1 525 ? -37.414 5.098 12.859 1.00 60.00 525 GLN A CA 1
ATOM 4050 C C . GLN A 1 525 ? -38.943 5.187 12.744 1.00 60.00 525 GLN A C 1
ATOM 4052 O O . GLN A 1 525 ? -39.500 6.266 12.546 1.00 60.00 525 GLN A O 1
ATOM 4057 N N . PHE A 1 526 ? -39.644 4.059 12.877 1.00 68.75 526 PHE A N 1
ATOM 4058 C CA . PHE A 1 526 ? -41.103 4.034 12.891 1.00 68.75 526 PHE A CA 1
ATOM 4059 C C . PHE A 1 526 ? -41.672 4.768 14.115 1.00 68.75 526 PHE A C 1
ATOM 4061 O O . PHE A 1 526 ? -42.578 5.588 13.977 1.00 68.75 526 PHE A O 1
ATOM 4068 N N . LEU A 1 527 ? -41.116 4.527 15.307 1.00 62.09 527 LEU A N 1
ATOM 4069 C CA . LEU A 1 527 ? -41.538 5.190 16.543 1.00 62.09 527 LEU A CA 1
ATOM 4070 C C . LEU A 1 527 ? -41.269 6.702 16.525 1.00 62.09 527 LEU A C 1
ATOM 4072 O O . LEU A 1 527 ? -42.111 7.458 17.001 1.00 62.09 527 LEU A O 1
ATOM 4076 N N . THR A 1 528 ? -40.146 7.163 15.961 1.00 59.22 528 THR A N 1
ATOM 4077 C CA . THR A 1 528 ? -39.838 8.604 15.864 1.00 59.22 528 THR A CA 1
ATOM 4078 C C . THR A 1 528 ? -40.698 9.343 14.840 1.00 59.22 528 THR A C 1
ATOM 4080 O O . THR A 1 528 ? -40.893 10.546 14.976 1.00 59.22 528 THR A O 1
ATOM 4083 N N . ARG A 1 529 ? -41.245 8.646 13.835 1.00 63.88 529 ARG A N 1
ATOM 4084 C CA . ARG A 1 529 ? -42.168 9.223 12.840 1.00 63.88 529 ARG A CA 1
ATOM 4085 C C . ARG A 1 529 ? -43.640 9.222 13.285 1.00 63.88 529 ARG A C 1
ATOM 4087 O O . ARG A 1 529 ? -44.461 9.859 12.626 1.00 63.88 529 ARG A O 1
ATOM 4094 N N . HIS A 1 530 ? -43.993 8.521 14.370 1.00 73.00 530 HIS A N 1
ATOM 4095 C CA . HIS A 1 530 ? -45.380 8.345 14.822 1.00 73.00 530 HIS A CA 1
ATOM 4096 C C . HIS A 1 530 ? -45.577 8.645 16.320 1.00 73.00 530 HIS A C 1
ATOM 4098 O O . HIS A 1 530 ? -45.571 7.744 17.165 1.00 73.00 530 HIS A O 1
ATOM 4104 N N . ASP A 1 531 ? -45.878 9.907 16.638 1.00 68.75 531 ASP A N 1
ATOM 4105 C CA . ASP A 1 531 ? -46.035 10.412 18.014 1.00 68.75 531 ASP A CA 1
ATOM 4106 C C . ASP A 1 531 ? -47.071 9.658 18.867 1.00 68.75 531 ASP A C 1
ATOM 4108 O O . ASP A 1 531 ? -46.879 9.460 20.068 1.00 68.75 531 ASP A O 1
ATOM 4112 N N . THR A 1 532 ? -48.175 9.207 18.263 1.00 82.19 532 THR A N 1
ATOM 4113 C CA . THR A 1 532 ? -49.258 8.489 18.962 1.00 82.19 532 THR A CA 1
ATOM 4114 C C . THR A 1 532 ? -48.825 7.111 19.446 1.00 82.19 532 THR A C 1
ATOM 4116 O O . THR A 1 532 ? -49.125 6.724 20.577 1.00 82.19 532 THR A O 1
ATOM 4119 N N . ILE A 1 533 ? -48.092 6.379 18.609 1.00 76.06 533 ILE A N 1
ATOM 4120 C CA . ILE A 1 533 ? -47.563 5.056 18.947 1.00 76.06 533 ILE A CA 1
ATOM 4121 C C . ILE A 1 533 ? -46.460 5.211 19.993 1.00 76.06 533 ILE A C 1
ATOM 4123 O O . ILE A 1 533 ? -46.482 4.518 21.006 1.00 76.06 533 ILE A O 1
ATOM 4127 N N . LEU A 1 534 ? -45.565 6.187 19.818 1.00 66.62 534 LEU A N 1
ATOM 4128 C CA . LEU A 1 534 ? -44.526 6.497 20.797 1.00 66.62 534 LEU A CA 1
ATOM 4129 C C . LEU A 1 534 ? -45.109 6.838 22.181 1.00 66.62 534 LEU A C 1
ATOM 4131 O O . LEU A 1 534 ? -44.600 6.368 23.201 1.00 66.62 534 LEU A O 1
ATOM 4135 N N . ALA A 1 535 ? -46.201 7.607 22.238 1.00 74.12 535 ALA A N 1
ATOM 4136 C CA . ALA A 1 535 ? -46.891 7.926 23.488 1.00 74.12 535 ALA A CA 1
ATOM 4137 C C . ALA A 1 535 ? -47.488 6.682 24.175 1.00 74.12 535 ALA A C 1
ATOM 4139 O O . ALA A 1 535 ? -47.364 6.536 25.395 1.00 74.12 535 ALA A O 1
ATOM 4140 N N . LEU A 1 536 ? -48.087 5.762 23.408 1.00 85.19 536 LEU A N 1
ATOM 4141 C CA . LEU A 1 536 ? -48.602 4.489 23.925 1.00 85.19 536 LEU A CA 1
ATOM 4142 C C . LEU A 1 536 ? -47.468 3.612 24.478 1.00 85.19 536 LEU A C 1
ATOM 4144 O O . LEU A 1 536 ? -47.555 3.106 25.598 1.00 85.19 536 LEU A O 1
ATOM 4148 N N . THR A 1 537 ? -46.374 3.469 23.731 1.00 72.94 537 THR A N 1
ATOM 4149 C CA . THR A 1 537 ? -45.220 2.663 24.148 1.00 72.94 537 THR A CA 1
ATOM 4150 C C . THR A 1 537 ? -44.558 3.238 25.406 1.00 72.94 537 THR A C 1
ATOM 4152 O O . THR A 1 537 ? -44.193 2.487 26.312 1.00 72.94 537 THR A O 1
ATOM 4155 N N . ARG A 1 538 ? -44.494 4.571 25.534 1.00 80.94 538 ARG A N 1
ATOM 4156 C CA . ARG A 1 538 ? -44.064 5.263 26.763 1.00 80.94 538 ARG A CA 1
ATOM 4157 C C . ARG A 1 538 ? -44.975 4.976 27.959 1.00 80.94 538 ARG A C 1
ATOM 4159 O O . ARG A 1 538 ? -44.480 4.822 29.074 1.00 80.94 538 ARG A O 1
ATOM 4166 N N . MET A 1 539 ? -46.290 4.895 27.751 1.00 82.06 539 MET A N 1
ATOM 4167 C CA . MET A 1 539 ? -47.246 4.540 28.807 1.00 82.06 539 MET A CA 1
ATOM 4168 C C . MET A 1 539 ? -47.010 3.111 29.318 1.00 82.06 539 MET A C 1
ATOM 4170 O O . MET A 1 539 ? -46.941 2.903 30.529 1.00 82.06 539 MET A O 1
ATOM 4174 N N . LEU A 1 540 ? -46.827 2.147 28.411 1.00 79.50 540 LEU A N 1
ATOM 4175 C CA . LEU A 1 540 ? -46.530 0.755 28.769 1.00 79.50 540 LEU A CA 1
ATOM 4176 C C . LEU A 1 540 ? -45.216 0.635 29.552 1.00 79.50 540 LEU A C 1
ATOM 4178 O O . LEU A 1 540 ? -45.161 -0.077 30.554 1.00 79.50 540 LEU A O 1
ATOM 4182 N N . MET A 1 541 ? -44.185 1.387 29.154 1.00 78.25 541 MET A N 1
ATOM 4183 C CA . MET A 1 541 ? -42.894 1.403 29.848 1.00 78.25 541 MET A CA 1
ATOM 4184 C C . MET A 1 541 ? -43.005 1.928 31.287 1.00 78.25 541 MET A C 1
ATOM 4186 O O . MET A 1 541 ? -42.417 1.354 32.199 1.00 78.25 541 MET A O 1
ATOM 4190 N N . LYS A 1 542 ? -43.819 2.966 31.525 1.00 79.88 542 LYS A N 1
ATOM 4191 C CA . LYS A 1 542 ? -44.122 3.447 32.887 1.00 79.88 542 LYS A CA 1
ATOM 4192 C C . LYS A 1 542 ? -44.860 2.402 33.732 1.00 79.88 542 LYS A C 1
ATOM 4194 O O . LYS A 1 542 ? -44.632 2.320 34.935 1.00 79.88 542 LYS A O 1
ATOM 4199 N N . GLY A 1 543 ? -45.738 1.607 33.119 1.00 76.56 543 GLY A N 1
ATOM 4200 C CA . GLY A 1 543 ? -46.404 0.492 33.797 1.00 76.56 543 GLY A CA 1
ATOM 4201 C C . GLY A 1 543 ? -45.420 -0.603 34.221 1.00 76.56 543 GLY A C 1
ATOM 4202 O O . GLY A 1 543 ? -45.487 -1.089 35.347 1.00 76.56 543 GLY A O 1
ATOM 4203 N N . LEU A 1 544 ? -44.469 -0.943 33.347 1.00 70.06 544 LEU A N 1
ATOM 4204 C CA . LEU A 1 544 ? -43.407 -1.904 33.649 1.00 70.06 544 LEU A CA 1
ATOM 4205 C C . LEU A 1 544 ? -42.478 -1.406 34.766 1.00 70.06 544 LEU A C 1
ATOM 4207 O O . LEU A 1 544 ? -42.171 -2.170 35.676 1.00 70.06 544 LEU A O 1
ATOM 4211 N N . GLU A 1 545 ? -42.089 -0.127 34.732 1.00 78.62 545 GLU A N 1
ATOM 4212 C CA . GLU A 1 545 ? -41.306 0.535 35.790 1.00 78.62 545 GLU A CA 1
ATOM 4213 C C . GLU A 1 545 ? -41.945 0.327 37.162 1.00 78.62 545 GLU A C 1
ATOM 4215 O O . GLU A 1 545 ? -41.288 -0.109 38.103 1.00 78.62 545 GLU A O 1
ATOM 4220 N N . TRP A 1 546 ? -43.253 0.569 37.261 1.00 81.75 546 TRP A N 1
ATOM 4221 C CA . TRP A 1 546 ? -43.982 0.391 38.509 1.00 81.75 546 TRP A CA 1
ATOM 4222 C C . TRP A 1 546 ? -43.892 -1.051 39.031 1.00 81.75 546 TRP A C 1
ATOM 4224 O O . TRP A 1 546 ? -43.631 -1.249 40.215 1.00 81.75 546 TRP A O 1
ATOM 4234 N N . VAL A 1 547 ? -44.045 -2.059 38.165 1.00 67.44 547 VAL A N 1
ATOM 4235 C CA . VAL A 1 547 ? -43.948 -3.478 38.559 1.00 67.44 547 VAL A CA 1
ATOM 4236 C C . VAL A 1 547 ? -42.543 -3.829 39.052 1.00 67.44 547 VAL A C 1
ATOM 4238 O O . VAL A 1 547 ? -42.408 -4.520 40.062 1.00 67.44 547 VAL A O 1
ATOM 4241 N N . VAL A 1 548 ? -41.505 -3.337 38.372 1.00 65.06 548 VAL A N 1
ATOM 4242 C CA . VAL A 1 548 ? -40.102 -3.605 38.723 1.00 65.06 548 VAL A CA 1
ATOM 4243 C C . VAL A 1 548 ? -39.717 -2.936 40.042 1.00 65.06 548 VAL A C 1
ATOM 4245 O O . VAL A 1 548 ? -39.145 -3.593 40.907 1.00 65.06 548 VAL A O 1
ATOM 4248 N N . VAL A 1 549 ? -40.099 -1.674 40.252 1.00 74.50 549 VAL A N 1
ATOM 4249 C CA . VAL A 1 549 ? -39.827 -0.943 41.505 1.00 74.50 549 VAL A CA 1
ATOM 4250 C C . VAL A 1 549 ? -40.475 -1.625 42.716 1.00 74.50 549 VAL A C 1
ATOM 4252 O O . VAL A 1 549 ? -39.943 -1.581 43.822 1.00 74.50 549 VAL A O 1
ATOM 4255 N N . HIS A 1 550 ? -41.606 -2.304 42.520 1.00 76.12 550 HIS A N 1
ATOM 4256 C CA . HIS A 1 550 ? -42.306 -3.025 43.585 1.00 76.12 550 HIS A CA 1
ATOM 4257 C C . HIS A 1 550 ? -41.970 -4.533 43.622 1.00 76.12 550 HIS A C 1
ATOM 4259 O O . HIS A 1 550 ? -42.595 -5.286 44.376 1.00 76.12 550 HIS A O 1
ATOM 4265 N N . ALA A 1 551 ? -40.963 -4.990 42.863 1.00 52.19 551 ALA A N 1
ATOM 4266 C CA . ALA A 1 551 ? -40.566 -6.397 42.777 1.00 52.19 551 ALA A CA 1
ATOM 4267 C C . ALA A 1 551 ? -40.001 -6.961 44.093 1.00 52.19 551 ALA A C 1
ATOM 4269 O O . ALA A 1 551 ? -40.114 -8.163 44.333 1.00 52.19 551 ALA A O 1
ATOM 4270 N N . GLU A 1 552 ? -39.448 -6.131 44.983 1.00 46.97 552 GLU A N 1
ATOM 4271 C CA . GLU A 1 552 ? -38.948 -6.560 46.302 1.00 46.97 552 GLU A CA 1
ATOM 4272 C C . GLU A 1 552 ? -40.070 -7.079 47.215 1.00 46.97 552 GLU A C 1
ATOM 4274 O O . GLU A 1 552 ? -39.938 -8.114 47.866 1.00 46.97 552 GLU A O 1
ATOM 4279 N N . TRP A 1 553 ? -41.240 -6.440 47.182 1.00 57.56 553 TRP A N 1
ATOM 4280 C CA . TRP A 1 553 ? -42.418 -6.891 47.931 1.00 57.56 553 TRP A CA 1
ATOM 4281 C C . TRP A 1 553 ? -42.988 -8.208 47.382 1.00 57.56 553 TRP A C 1
ATOM 4283 O O . TRP A 1 553 ? -43.451 -9.056 48.146 1.00 57.56 553 TRP A O 1
ATOM 4293 N N . LEU A 1 554 ? -42.892 -8.417 46.065 1.00 51.06 554 LEU A N 1
ATOM 4294 C CA . LEU A 1 554 ? -43.271 -9.665 45.390 1.00 51.06 554 LEU A CA 1
ATOM 4295 C C . LEU A 1 554 ? -42.249 -10.790 45.623 1.00 51.06 554 LEU A C 1
ATOM 4297 O O . LEU A 1 554 ? -42.618 -11.956 45.764 1.00 51.06 554 LEU A O 1
ATOM 4301 N N . SER A 1 555 ? -40.964 -10.453 45.713 1.00 40.16 555 SER A N 1
ATOM 4302 C CA . SER A 1 555 ? -39.879 -11.407 45.951 1.00 40.16 555 SER A CA 1
ATOM 4303 C C . SER A 1 555 ? -39.723 -11.783 47.426 1.00 40.16 555 SER A C 1
ATOM 4305 O O . SER A 1 555 ? -39.345 -12.919 47.682 1.00 40.16 555 SER A O 1
ATOM 4307 N N . VAL A 1 556 ? -40.132 -10.961 48.402 1.00 53.94 556 VAL A N 1
ATOM 4308 C CA . VAL A 1 556 ? -40.274 -11.384 49.817 1.00 53.94 556 VAL A CA 1
ATOM 4309 C C . VAL A 1 556 ? -41.329 -12.490 49.966 1.00 53.94 556 VAL A C 1
ATOM 4311 O O . VAL A 1 556 ? -41.105 -13.469 50.684 1.00 53.94 556 VAL A O 1
ATOM 4314 N N . ALA A 1 557 ? -42.436 -12.402 49.220 1.00 50.38 557 ALA A N 1
ATOM 4315 C CA . ALA A 1 557 ? -43.462 -13.447 49.178 1.00 50.38 557 ALA A CA 1
ATOM 4316 C C . ALA A 1 557 ? -42.948 -14.772 48.567 1.00 50.38 557 ALA A C 1
ATOM 4318 O O . ALA A 1 557 ? -43.420 -15.850 48.927 1.00 50.38 557 ALA A O 1
ATOM 4319 N N . MET A 1 558 ? -41.942 -14.706 47.688 1.00 44.47 558 MET A N 1
ATOM 4320 C CA . MET A 1 558 ? -41.356 -15.848 46.972 1.00 44.47 558 MET A CA 1
ATOM 4321 C C . MET A 1 558 ? -40.081 -16.401 47.652 1.00 44.47 558 MET A C 1
ATOM 4323 O O . MET A 1 558 ? -39.812 -17.603 47.615 1.00 44.47 558 MET A O 1
ATOM 4327 N N . ALA A 1 559 ? -39.321 -15.556 48.353 1.00 42.94 559 ALA A N 1
ATOM 4328 C CA . ALA A 1 559 ? -38.112 -15.897 49.104 1.00 42.94 559 ALA A CA 1
ATOM 4329 C C . ALA A 1 559 ? -38.418 -16.646 50.411 1.00 42.94 559 ALA A C 1
ATOM 4331 O O . ALA A 1 559 ? -37.639 -17.514 50.807 1.00 42.94 559 ALA A O 1
ATOM 4332 N N . GLY A 1 560 ? -39.584 -16.414 51.030 1.00 54.38 560 GLY A N 1
ATOM 4333 C CA . GLY A 1 560 ? -40.092 -17.284 52.101 1.00 54.38 560 GLY A CA 1
ATOM 4334 C C . GLY A 1 560 ? -40.313 -18.732 51.634 1.00 54.38 560 GLY A C 1
ATOM 4335 O O . GLY A 1 560 ? -40.148 -19.676 52.406 1.00 54.38 560 GLY A O 1
ATOM 4336 N N . LEU A 1 561 ? -40.602 -18.910 50.342 1.00 46.88 561 LEU A N 1
ATOM 4337 C CA . LEU A 1 561 ? -40.824 -20.198 49.687 1.00 46.88 561 LEU A CA 1
ATOM 4338 C C . LEU A 1 561 ? -39.495 -20.897 49.333 1.00 46.88 561 LEU A C 1
ATOM 4340 O O . LEU A 1 561 ? -39.361 -22.105 49.523 1.00 46.88 561 LEU A O 1
ATOM 4344 N N . LEU A 1 562 ? -38.479 -20.140 48.906 1.00 45.59 562 LEU A N 1
ATOM 4345 C CA . LEU A 1 562 ? -37.172 -20.652 48.457 1.00 45.59 562 LEU A CA 1
ATOM 4346 C C . LEU A 1 562 ? -36.118 -20.821 49.570 1.00 45.59 562 LEU A C 1
ATOM 4348 O O . LEU A 1 562 ? -35.268 -21.710 49.473 1.00 45.59 562 LEU A O 1
ATOM 4352 N N . ALA A 1 563 ? -36.188 -20.056 50.666 1.00 49.09 563 ALA A N 1
ATOM 4353 C CA . ALA A 1 563 ? -35.317 -20.233 51.838 1.00 49.09 563 ALA A CA 1
ATOM 4354 C C . ALA A 1 563 ? -35.475 -21.623 52.495 1.00 49.09 563 ALA A C 1
ATOM 4356 O O . ALA A 1 563 ? -34.546 -22.128 53.128 1.00 49.09 563 ALA A O 1
ATOM 4357 N N . SER A 1 564 ? -36.619 -22.279 52.269 1.00 47.59 564 SER A N 1
ATOM 4358 C CA . SER A 1 564 ? -36.878 -23.668 52.663 1.00 47.59 564 SER A CA 1
ATOM 4359 C C . SER A 1 564 ? -36.028 -24.695 51.893 1.00 47.59 564 SER A C 1
ATOM 4361 O O . SER A 1 564 ? -35.708 -25.761 52.421 1.00 47.59 564 SER A O 1
ATOM 4363 N N . MET A 1 565 ? -35.623 -24.379 50.659 1.00 50.16 565 MET A N 1
ATOM 4364 C CA . MET A 1 565 ? -34.965 -25.323 49.752 1.00 50.16 565 MET A CA 1
ATOM 4365 C C . MET A 1 565 ? -33.433 -25.225 49.790 1.00 50.16 565 MET A C 1
ATOM 4367 O O . MET A 1 565 ? -32.745 -26.228 49.609 1.00 50.16 565 MET A O 1
ATOM 4371 N N . VAL A 1 566 ? -32.873 -24.047 50.081 1.00 47.19 566 VAL A N 1
ATOM 4372 C CA . VAL A 1 566 ? -31.426 -23.776 49.927 1.00 47.19 566 VAL A CA 1
ATOM 4373 C C . VAL A 1 566 ? -30.616 -23.950 51.226 1.00 47.19 566 VAL A C 1
ATOM 4375 O O . VAL A 1 566 ? -29.386 -24.005 51.195 1.00 47.19 566 VAL A O 1
ATOM 4378 N N . ALA A 1 567 ? -31.268 -24.235 52.358 1.00 48.12 567 ALA A N 1
ATOM 4379 C CA . ALA A 1 567 ? -30.600 -24.765 53.556 1.00 48.12 567 ALA A CA 1
ATOM 4380 C C . ALA A 1 567 ? -29.872 -26.115 53.314 1.00 48.12 567 ALA A C 1
ATOM 4382 O O . ALA A 1 567 ? -29.098 -26.564 54.159 1.00 48.12 567 ALA A O 1
ATOM 4383 N N . ARG A 1 568 ? -30.089 -26.761 52.157 1.00 46.22 568 ARG A N 1
ATOM 4384 C CA . ARG A 1 568 ? -29.545 -28.083 51.802 1.00 46.22 568 ARG A CA 1
ATOM 4385 C C . ARG A 1 568 ? -28.258 -28.099 50.974 1.00 46.22 568 ARG A C 1
ATOM 4387 O O . ARG A 1 568 ? -27.722 -29.181 50.766 1.00 46.22 568 ARG A O 1
ATOM 4394 N N . GLY A 1 569 ? -27.745 -26.966 50.498 1.00 44.88 569 GLY A N 1
ATOM 4395 C CA . GLY A 1 569 ? -26.855 -27.004 49.328 1.00 44.88 569 GLY A CA 1
ATOM 4396 C C . GLY A 1 569 ? -25.566 -26.197 49.391 1.00 44.88 569 GLY A C 1
ATOM 4397 O O . GLY A 1 569 ? -25.136 -25.704 48.360 1.00 44.88 569 GLY A O 1
ATOM 4398 N N . ARG A 1 570 ? -24.930 -26.015 50.554 1.00 44.00 570 ARG A N 1
ATOM 4399 C CA . ARG A 1 570 ? -23.569 -25.445 50.619 1.00 44.00 570 ARG A CA 1
ATOM 4400 C C . ARG A 1 570 ? -22.549 -26.558 50.820 1.00 44.00 570 ARG A C 1
ATOM 4402 O O . ARG A 1 570 ? -22.438 -27.042 51.942 1.00 44.00 570 ARG A O 1
ATOM 4409 N N . ARG A 1 571 ? -21.748 -26.901 49.803 1.00 34.44 571 ARG A N 1
ATOM 4410 C CA . ARG A 1 571 ? -20.390 -27.442 50.010 1.00 34.44 571 ARG A CA 1
ATOM 4411 C C . ARG A 1 571 ? -19.548 -27.440 48.726 1.00 34.44 571 ARG A C 1
ATOM 4413 O O . ARG A 1 571 ? -19.884 -28.125 47.775 1.00 34.44 571 ARG A O 1
ATOM 4420 N N . LEU A 1 572 ? -18.403 -26.752 48.849 1.00 34.88 572 LEU A N 1
ATOM 4421 C CA . LEU A 1 572 ? -17.117 -26.917 48.138 1.00 34.88 572 LEU A CA 1
ATOM 4422 C C . LEU A 1 572 ? -16.987 -26.158 46.799 1.00 34.88 572 LEU A C 1
ATOM 4424 O O . LEU A 1 572 ? -17.618 -26.515 45.820 1.00 34.88 572 LEU A O 1
ATOM 4428 N N . ARG A 1 573 ? -16.359 -24.964 46.769 1.00 36.44 573 ARG A N 1
ATOM 4429 C CA . ARG A 1 573 ? -14.899 -24.629 46.795 1.00 36.44 573 ARG A CA 1
ATOM 4430 C C . ARG A 1 573 ? -14.182 -25.101 45.516 1.00 36.44 573 ARG A C 1
ATOM 4432 O O . ARG A 1 573 ? -14.092 -26.297 45.309 1.00 36.44 573 ARG A O 1
ATOM 4439 N N . ARG A 1 574 ? -13.828 -24.202 44.583 1.00 34.41 574 ARG A N 1
ATOM 4440 C CA . ARG A 1 574 ? -12.717 -23.205 44.550 1.00 34.41 574 ARG A CA 1
ATOM 4441 C C . ARG A 1 574 ? -11.389 -23.792 44.038 1.00 34.41 574 ARG A C 1
ATOM 4443 O O . ARG A 1 574 ? -10.819 -24.611 44.745 1.00 34.41 574 ARG A O 1
ATOM 4450 N N . SER A 1 575 ? -10.879 -23.162 42.964 1.00 35.25 575 SER A N 1
ATOM 4451 C CA . SER A 1 575 ? -9.458 -22.803 42.741 1.00 35.25 575 SER A CA 1
ATOM 4452 C C . SER A 1 575 ? -8.493 -23.950 42.389 1.00 35.25 575 SER A C 1
ATOM 4454 O O . SER A 1 575 ? -8.652 -25.051 42.878 1.00 35.25 575 SER A O 1
ATOM 4456 N N . ALA A 1 576 ? -7.411 -23.782 41.633 1.00 33.00 576 ALA A N 1
ATOM 4457 C CA . ALA A 1 576 ? -6.895 -22.708 40.795 1.00 33.00 576 ALA A CA 1
ATOM 4458 C C . ALA A 1 576 ? -5.665 -23.261 40.042 1.00 33.00 576 ALA A C 1
ATOM 4460 O O . ALA A 1 576 ? -4.977 -24.135 40.555 1.00 33.00 576 ALA A O 1
ATOM 4461 N N . ALA A 1 577 ? -5.398 -22.647 38.891 1.00 32.28 577 ALA A N 1
ATOM 4462 C CA . ALA A 1 577 ? -4.091 -22.152 38.469 1.00 32.28 577 ALA A CA 1
ATOM 4463 C C . ALA A 1 577 ? -2.899 -23.103 38.194 1.00 32.28 577 ALA A C 1
ATOM 4465 O O . ALA A 1 577 ? -2.350 -23.727 39.092 1.00 32.28 577 ALA A O 1
ATOM 4466 N N . VAL A 1 578 ? -2.398 -22.932 36.958 1.00 36.22 578 VAL A N 1
ATOM 4467 C CA . VAL A 1 578 ? -1.015 -22.522 36.636 1.00 36.22 578 VAL A CA 1
ATOM 4468 C C . VAL A 1 578 ? 0.046 -23.617 36.724 1.00 36.22 578 VAL A C 1
ATOM 4470 O O . VAL A 1 578 ? 0.422 -24.039 37.807 1.00 36.22 578 VAL A O 1
ATOM 4473 N N . LEU A 1 579 ? 0.662 -23.928 35.581 1.00 32.69 579 LEU A N 1
ATOM 4474 C CA . LEU A 1 579 ? 2.080 -23.606 35.422 1.00 32.69 579 LEU A CA 1
ATOM 4475 C C . LEU A 1 579 ? 2.458 -23.516 33.932 1.00 32.69 579 LEU A C 1
ATOM 4477 O O . LEU A 1 579 ? 2.625 -24.543 33.279 1.00 32.69 579 LEU A O 1
ATOM 4481 N N . PRO A 1 580 ? 2.590 -22.294 33.392 1.00 41.75 580 PRO A N 1
ATOM 4482 C CA . PRO A 1 580 ? 3.478 -22.025 32.282 1.00 41.75 580 PRO A CA 1
ATOM 4483 C C . PRO A 1 580 ? 4.902 -22.076 32.831 1.00 41.75 580 PRO A C 1
ATOM 4485 O O . PRO A 1 580 ? 5.196 -21.479 33.863 1.00 41.75 580 PRO A O 1
ATOM 4488 N N . LEU A 1 581 ? 5.780 -22.799 32.166 1.00 31.34 581 LEU A N 1
ATOM 4489 C CA . LEU A 1 581 ? 7.217 -22.566 32.152 1.00 31.34 581 LEU A CA 1
ATOM 4490 C C . LEU A 1 581 ? 7.796 -23.614 31.214 1.00 31.34 581 LEU A C 1
ATOM 4492 O O . LEU A 1 581 ? 7.225 -24.691 31.092 1.00 31.34 581 LEU A O 1
ATOM 4496 N N . LEU A 1 582 ? 8.973 -23.325 30.680 1.00 28.03 582 LEU A N 1
ATOM 4497 C CA . LEU A 1 582 ? 9.780 -24.218 29.854 1.00 28.03 582 LEU A CA 1
ATOM 4498 C C . LEU A 1 582 ? 9.330 -24.257 28.401 1.00 28.03 582 LEU A C 1
ATOM 4500 O O . LEU A 1 582 ? 8.605 -25.143 27.974 1.00 28.03 582 LEU A O 1
ATOM 4504 N N . LEU A 1 583 ? 9.854 -23.314 27.626 1.00 29.98 583 LEU A N 1
ATOM 4505 C CA . LEU A 1 583 ? 11.108 -23.505 26.875 1.00 29.98 583 LEU A CA 1
ATOM 4506 C C . LEU A 1 583 ? 11.142 -22.345 25.861 1.00 29.98 583 LEU A C 1
ATOM 4508 O O . LEU A 1 583 ? 10.418 -22.382 24.883 1.00 29.98 583 LEU A O 1
ATOM 4512 N N . PHE A 1 584 ? 11.806 -21.203 26.081 1.00 31.25 584 PHE A N 1
ATOM 4513 C CA . PHE A 1 584 ? 13.236 -21.030 26.365 1.00 31.25 584 PHE A CA 1
ATOM 4514 C C . PHE A 1 584 ? 14.079 -22.121 25.699 1.00 31.25 584 PHE A C 1
ATOM 4516 O O . PHE A 1 584 ? 14.355 -23.137 26.329 1.00 31.25 584 PHE A O 1
ATOM 4523 N N . ALA A 1 585 ? 14.523 -21.898 24.459 1.00 27.36 585 ALA A N 1
ATOM 4524 C CA . ALA A 1 585 ? 15.923 -21.541 24.192 1.00 27.36 585 ALA A CA 1
ATOM 4525 C C . ALA A 1 585 ? 16.325 -21.735 22.708 1.00 27.36 585 ALA A C 1
ATOM 4527 O O . ALA A 1 585 ? 15.982 -22.751 22.115 1.00 27.36 585 ALA A O 1
ATOM 4528 N N . LEU A 1 586 ? 17.186 -20.811 22.243 1.00 26.47 586 LEU A N 1
ATOM 4529 C CA . LEU A 1 586 ? 18.252 -20.924 21.218 1.00 26.47 586 LEU A CA 1
ATOM 4530 C C . LEU A 1 586 ? 18.040 -20.219 19.855 1.00 26.47 586 LEU A C 1
ATOM 4532 O O . LEU A 1 586 ? 17.317 -20.695 18.993 1.00 26.47 586 LEU A O 1
ATOM 4536 N N . ALA A 1 587 ? 18.805 -19.133 19.676 1.00 29.98 587 ALA A N 1
ATOM 4537 C CA . ALA A 1 587 ? 19.341 -18.560 18.421 1.00 29.98 587 ALA A CA 1
ATOM 4538 C C . ALA A 1 587 ? 20.873 -18.895 18.345 1.00 29.98 587 ALA A C 1
ATOM 4540 O O . ALA A 1 587 ? 21.315 -19.581 19.280 1.00 29.98 587 ALA A O 1
ATOM 4541 N N . PRO A 1 588 ? 21.769 -18.379 17.446 1.00 44.75 588 PRO A N 1
ATOM 4542 C CA . PRO A 1 588 ? 21.673 -17.646 16.146 1.00 44.75 588 PRO A CA 1
ATOM 4543 C C . PRO A 1 588 ? 22.770 -18.014 15.056 1.00 44.75 588 PRO A C 1
ATOM 4545 O O . PRO A 1 588 ? 23.650 -18.828 15.330 1.00 44.75 588 PRO A O 1
ATOM 4548 N N . LEU A 1 589 ? 22.756 -17.337 13.872 1.00 28.09 589 LEU A N 1
ATOM 4549 C CA . LEU A 1 589 ? 23.865 -16.666 13.092 1.00 28.09 589 LEU A CA 1
ATOM 4550 C C . LEU A 1 589 ? 24.063 -16.919 11.556 1.00 28.09 589 LEU A C 1
ATOM 4552 O O . LEU A 1 589 ? 24.502 -17.989 11.153 1.00 28.09 589 LEU A O 1
ATOM 4556 N N . ALA A 1 590 ? 23.944 -15.793 10.804 1.00 27.62 590 ALA A N 1
ATOM 4557 C CA . ALA A 1 590 ? 24.704 -15.267 9.626 1.00 27.62 590 ALA A CA 1
ATOM 4558 C C . ALA A 1 590 ? 24.559 -15.902 8.213 1.00 27.62 590 ALA A C 1
ATOM 4560 O O . ALA A 1 590 ? 24.416 -17.110 8.119 1.00 27.62 590 ALA A O 1
ATOM 4561 N N . ASN A 1 591 ? 24.688 -15.227 7.050 1.00 28.02 591 ASN A N 1
ATOM 4562 C CA . ASN A 1 591 ? 24.552 -13.839 6.518 1.00 28.02 591 ASN A CA 1
ATOM 4563 C C . ASN A 1 591 ? 24.996 -13.877 5.027 1.00 28.02 591 ASN A C 1
ATOM 4565 O O . ASN A 1 591 ? 26.076 -14.417 4.788 1.00 28.02 591 ASN A O 1
ATOM 4569 N N . ALA A 1 592 ? 24.286 -13.236 4.082 1.00 23.36 592 ALA A N 1
ATOM 4570 C CA . ALA A 1 592 ? 24.863 -12.570 2.889 1.00 23.36 592 ALA A CA 1
ATOM 4571 C C . ALA A 1 592 ? 23.802 -11.769 2.110 1.00 23.36 592 ALA A C 1
ATOM 4573 O O . ALA A 1 592 ? 22.947 -12.367 1.469 1.00 23.36 592 ALA A O 1
ATOM 4574 N N . GLN A 1 593 ? 23.888 -10.436 2.198 1.00 29.44 593 GLN A N 1
ATOM 4575 C CA . GLN A 1 593 ? 22.875 -9.425 1.866 1.00 29.44 593 GLN A CA 1
ATOM 4576 C C . GLN A 1 593 ? 23.443 -8.319 0.985 1.00 29.44 593 GLN A C 1
ATOM 4578 O O . GLN A 1 593 ? 24.446 -8.531 0.313 1.00 29.44 593 GLN A O 1
ATOM 4583 N N . LEU A 1 594 ? 22.744 -7.200 0.871 1.00 29.95 594 LEU A N 1
ATOM 4584 C CA . LEU A 1 594 ? 22.327 -6.814 -0.439 1.00 29.95 594 LEU A CA 1
ATOM 4585 C C . LEU A 1 594 ? 21.804 -5.407 -0.534 1.00 29.95 594 LEU A C 1
ATOM 4587 O O . LEU A 1 594 ? 21.072 -5.044 0.358 1.00 29.95 594 LEU A O 1
ATOM 4591 N N . VAL A 1 595 ? 22.151 -4.665 -1.587 1.00 35.31 595 VAL A N 1
ATOM 4592 C CA . VAL A 1 595 ? 22.337 -3.208 -1.513 1.00 35.31 595 VAL A CA 1
ATOM 4593 C C . VAL A 1 595 ? 21.108 -2.384 -1.961 1.00 35.31 595 VAL A C 1
ATOM 4595 O O . VAL A 1 595 ? 20.968 -2.096 -3.152 1.00 35.31 595 VAL A O 1
ATOM 4598 N N . PRO A 1 596 ? 20.248 -1.910 -1.034 1.00 41.44 596 PRO A N 1
ATOM 4599 C CA . PRO A 1 596 ? 19.557 -0.626 -1.125 1.00 41.44 596 PRO A CA 1
ATOM 4600 C C . PRO A 1 596 ? 20.560 0.515 -0.853 1.00 41.44 596 PRO A C 1
ATOM 4602 O O . PRO A 1 596 ? 21.729 0.262 -0.579 1.00 41.44 596 PRO A O 1
ATOM 4605 N N . TYR A 1 597 ? 20.146 1.791 -0.900 1.00 54.50 597 TYR A N 1
ATOM 4606 C CA . TYR A 1 597 ? 20.942 2.877 -0.292 1.00 54.50 597 TYR A CA 1
ATOM 4607 C C . TYR A 1 597 ? 20.941 2.678 1.222 1.00 54.50 597 TYR A C 1
ATOM 4609 O O . TYR A 1 597 ? 20.140 3.277 1.937 1.00 54.50 597 TYR A O 1
ATOM 4617 N N . GLU A 1 598 ? 21.759 1.738 1.660 1.00 48.91 598 GLU A N 1
ATOM 4618 C CA . GLU A 1 598 ? 21.778 1.111 2.964 1.00 48.91 598 GLU A CA 1
ATOM 4619 C C . GLU A 1 598 ? 22.042 2.119 4.077 1.00 48.91 598 GLU A C 1
ATOM 4621 O O . GLU A 1 598 ? 21.508 1.965 5.178 1.00 48.91 598 GLU A O 1
ATOM 4626 N N . ASP A 1 599 ? 22.835 3.148 3.778 1.00 63.00 599 ASP A N 1
ATOM 4627 C CA . ASP A 1 599 ? 23.335 4.119 4.737 1.00 63.00 599 ASP A CA 1
ATOM 4628 C C . ASP A 1 599 ? 23.143 5.563 4.229 1.00 63.00 599 ASP A C 1
ATOM 4630 O O . ASP A 1 599 ? 23.071 5.847 3.030 1.00 63.00 599 ASP A O 1
ATOM 4634 N N . VAL A 1 600 ? 23.118 6.532 5.153 1.00 73.50 600 VAL A N 1
ATOM 4635 C CA . VAL A 1 600 ? 23.085 7.970 4.809 1.00 73.50 600 VAL A CA 1
ATOM 4636 C C . VAL A 1 600 ? 24.298 8.374 3.957 1.00 73.50 600 VAL A C 1
ATOM 4638 O O . VAL A 1 600 ? 24.217 9.333 3.193 1.00 73.50 600 VAL A O 1
ATOM 4641 N N . SER A 1 601 ? 25.411 7.636 4.019 1.00 74.44 601 SER A N 1
ATOM 4642 C CA . SER A 1 601 ? 26.562 7.850 3.135 1.00 74.44 601 SER A CA 1
ATOM 4643 C C . SER A 1 601 ? 26.225 7.742 1.657 1.00 74.44 601 SER A C 1
ATOM 4645 O O . SER A 1 601 ? 26.776 8.507 0.866 1.00 74.44 601 SER A O 1
ATOM 4647 N N . ASP A 1 602 ? 25.320 6.845 1.284 1.00 73.62 602 ASP A N 1
ATOM 4648 C CA . ASP A 1 602 ? 25.097 6.513 -0.120 1.00 73.62 602 ASP A CA 1
ATOM 4649 C C . ASP A 1 602 ? 24.251 7.599 -0.787 1.00 73.62 602 ASP A C 1
ATOM 4651 O O . ASP A 1 602 ? 24.593 8.102 -1.858 1.00 73.62 602 ASP A O 1
ATOM 4655 N N . ILE A 1 603 ? 23.211 8.068 -0.088 1.00 76.75 603 ILE A N 1
ATOM 4656 C CA . ILE A 1 603 ? 22.411 9.215 -0.535 1.00 76.75 603 ILE A CA 1
ATOM 4657 C C . ILE A 1 603 ? 23.213 10.525 -0.486 1.00 76.75 603 ILE A C 1
ATOM 4659 O O . ILE A 1 603 ? 23.053 11.379 -1.358 1.00 76.75 603 ILE A O 1
ATOM 4663 N N . VAL A 1 604 ? 24.130 10.683 0.482 1.00 87.31 604 VAL A N 1
ATOM 4664 C CA . VAL A 1 604 ? 25.057 11.826 0.516 1.00 87.31 604 VAL A CA 1
ATOM 4665 C C . VAL A 1 604 ? 26.001 11.794 -0.674 1.00 87.31 604 VAL A C 1
ATOM 4667 O O . VAL A 1 604 ? 26.209 12.847 -1.273 1.00 87.31 604 VAL A O 1
ATOM 4670 N N . ALA A 1 605 ? 26.551 10.634 -1.033 1.00 82.94 605 ALA A N 1
ATOM 4671 C CA . ALA A 1 605 ? 27.425 10.493 -2.195 1.00 82.94 605 ALA A CA 1
ATOM 4672 C C . ALA A 1 605 ? 26.687 10.869 -3.487 1.00 82.94 605 ALA A C 1
ATOM 4674 O O . ALA A 1 605 ? 27.212 11.653 -4.274 1.00 82.94 605 ALA A O 1
ATOM 4675 N N . ALA A 1 606 ? 25.447 10.394 -3.646 1.00 76.44 606 ALA A N 1
ATOM 4676 C CA . ALA A 1 606 ? 24.619 10.625 -4.829 1.00 76.44 606 ALA A CA 1
ATOM 4677 C C . ALA A 1 606 ? 24.068 12.061 -4.975 1.00 76.44 606 ALA A C 1
ATOM 4679 O O . ALA A 1 606 ? 23.573 12.411 -6.043 1.00 76.44 606 ALA A O 1
ATOM 4680 N N . SER A 1 607 ? 24.123 12.888 -3.923 1.00 88.81 607 SER A N 1
ATOM 4681 C CA . SER A 1 607 ? 23.563 14.251 -3.937 1.00 88.81 607 SER A CA 1
ATOM 4682 C C . SER A 1 607 ? 24.601 15.307 -4.323 1.00 88.81 607 SER A C 1
ATOM 4684 O O . SER A 1 607 ? 25.665 15.380 -3.703 1.00 88.81 607 SER A O 1
ATOM 4686 N N . ASP A 1 608 ? 24.264 16.213 -5.238 1.00 90.06 608 ASP A N 1
ATOM 4687 C CA . ASP A 1 608 ? 25.080 17.397 -5.545 1.00 90.06 608 ASP A CA 1
ATOM 4688 C C . ASP A 1 608 ? 24.892 18.496 -4.497 1.00 90.06 608 ASP A C 1
ATOM 4690 O O . ASP A 1 608 ? 25.854 19.116 -4.022 1.00 90.06 608 ASP A O 1
ATOM 4694 N N . ASN A 1 609 ? 23.636 18.702 -4.095 1.00 91.50 609 ASN A N 1
ATOM 4695 C CA . ASN A 1 609 ? 23.230 19.702 -3.125 1.00 91.50 609 ASN A CA 1
ATOM 4696 C C . ASN A 1 609 ? 22.387 19.056 -2.017 1.00 91.50 609 ASN A C 1
ATOM 4698 O O . ASN A 1 609 ? 21.534 18.212 -2.260 1.00 91.50 609 ASN A O 1
ATOM 4702 N N . ILE A 1 610 ? 22.617 19.466 -0.771 1.00 94.50 610 ILE A N 1
ATOM 4703 C CA . ILE A 1 610 ? 21.796 19.061 0.377 1.00 94.50 610 ILE A CA 1
ATOM 4704 C C . ILE A 1 610 ? 21.423 20.334 1.128 1.00 94.50 610 ILE A C 1
ATOM 4706 O O . ILE A 1 610 ? 22.316 21.032 1.626 1.00 94.50 610 ILE A O 1
ATOM 4710 N N . VAL A 1 611 ? 20.130 20.655 1.188 1.00 94.69 611 VAL A N 1
ATOM 4711 C CA . VAL A 1 611 ? 19.638 21.975 1.619 1.00 94.69 611 VAL A CA 1
ATOM 4712 C C . VAL A 1 611 ? 18.517 21.897 2.650 1.00 94.69 611 VAL A C 1
ATOM 4714 O O . VAL A 1 611 ? 17.696 20.986 2.638 1.00 94.69 611 VAL A O 1
ATOM 4717 N N . GLU A 1 612 ? 18.474 22.900 3.522 1.00 95.62 612 GLU A N 1
ATOM 4718 C CA . GLU A 1 612 ? 17.324 23.252 4.358 1.00 95.62 612 GLU A CA 1
ATOM 4719 C C . GLU A 1 612 ? 16.559 24.389 3.664 1.00 95.62 612 GLU A C 1
ATOM 4721 O O . GLU A 1 612 ? 17.177 25.344 3.177 1.00 95.62 612 GLU A O 1
ATOM 4726 N N . GLY A 1 613 ? 15.228 24.327 3.629 1.00 94.69 613 GLY A N 1
ATOM 4727 C CA . GLY A 1 613 ? 14.426 25.383 3.019 1.00 94.69 613 GLY A CA 1
ATOM 4728 C C . GLY A 1 613 ? 12.947 25.369 3.388 1.00 94.69 613 GLY A C 1
ATOM 4729 O O . GLY A 1 613 ? 12.469 24.457 4.054 1.00 94.69 613 GLY A O 1
ATOM 4730 N N . THR A 1 614 ? 12.229 26.399 2.939 1.00 96.12 614 THR A N 1
ATOM 4731 C CA . THR A 1 614 ? 10.774 26.548 3.112 1.00 96.12 614 THR A CA 1
ATOM 4732 C C . THR A 1 614 ? 10.105 26.596 1.742 1.00 96.12 614 THR A C 1
ATOM 4734 O O . THR A 1 614 ? 10.563 27.331 0.862 1.00 96.12 614 THR A O 1
ATOM 4737 N N . VAL A 1 615 ? 9.020 25.845 1.552 1.00 95.12 615 VAL A N 1
ATOM 4738 C CA . VAL A 1 615 ? 8.259 25.835 0.293 1.00 95.12 615 VAL A CA 1
ATOM 4739 C C . VAL A 1 615 ? 7.474 27.143 0.153 1.00 95.12 615 VAL A C 1
ATOM 4741 O O . VAL A 1 615 ? 6.526 27.392 0.897 1.00 95.12 615 VAL A O 1
ATOM 4744 N N . GLU A 1 616 ? 7.857 27.998 -0.796 1.00 95.56 616 GLU A N 1
ATOM 4745 C CA . GLU A 1 616 ? 7.217 29.302 -1.020 1.00 95.56 616 GLU A CA 1
ATOM 4746 C C . GLU A 1 616 ? 5.944 29.185 -1.866 1.00 95.56 616 GLU A C 1
ATOM 4748 O O . GLU A 1 616 ? 4.947 29.855 -1.572 1.00 95.56 616 GLU A O 1
ATOM 4753 N N . SER A 1 617 ? 5.954 28.331 -2.893 1.00 93.50 617 SER A N 1
ATOM 4754 C CA . SER A 1 617 ? 4.802 28.112 -3.772 1.00 93.50 617 SER A CA 1
ATOM 4755 C C . SER A 1 617 ? 4.814 26.738 -4.430 1.00 93.50 617 SER A C 1
ATOM 4757 O O . SER A 1 617 ? 5.877 26.190 -4.715 1.00 93.50 617 SER A O 1
ATOM 4759 N N . THR A 1 618 ? 3.616 26.248 -4.740 1.00 91.50 618 THR A N 1
ATOM 4760 C CA . THR A 1 618 ? 3.350 25.075 -5.581 1.00 91.50 618 THR A CA 1
ATOM 4761 C C . THR A 1 618 ? 2.366 25.502 -6.670 1.00 91.50 618 THR A C 1
ATOM 4763 O O . THR A 1 618 ? 1.294 26.016 -6.337 1.00 91.50 618 THR A O 1
ATOM 4766 N N . ASN A 1 619 ? 2.713 25.342 -7.945 1.00 90.12 619 ASN A N 1
ATOM 4767 C CA . ASN A 1 619 ? 1.862 25.728 -9.070 1.00 90.12 619 ASN A CA 1
ATOM 4768 C C . ASN A 1 619 ? 1.769 24.592 -10.086 1.00 90.12 619 ASN A C 1
ATOM 4770 O O . ASN A 1 619 ? 2.778 24.215 -10.672 1.00 90.12 619 ASN A O 1
ATOM 4774 N N . THR A 1 620 ? 0.560 24.091 -10.316 1.00 83.19 620 THR A N 1
ATOM 4775 C CA . THR A 1 620 ? 0.303 23.057 -11.320 1.00 83.19 620 THR A CA 1
ATOM 4776 C C . THR A 1 620 ? -0.157 23.691 -12.626 1.00 83.19 620 THR A C 1
ATOM 4778 O O . THR A 1 620 ? -1.042 24.549 -12.628 1.00 83.19 620 THR A O 1
ATOM 4781 N N . PHE A 1 621 ? 0.433 23.269 -13.737 1.00 76.69 621 PHE A N 1
ATOM 4782 C CA . PHE A 1 621 ? 0.124 23.753 -15.079 1.00 76.69 621 PHE A CA 1
ATOM 4783 C C . PHE A 1 621 ? 0.456 22.677 -16.120 1.00 76.69 621 PHE A C 1
ATOM 4785 O O . PHE A 1 621 ? 1.142 21.699 -15.829 1.00 76.69 621 PHE A O 1
ATOM 4792 N N . ALA A 1 622 ? -0.052 22.871 -17.333 1.00 63.75 622 ALA A N 1
ATOM 4793 C CA . ALA A 1 622 ? 0.345 22.097 -18.503 1.00 63.75 622 ALA A CA 1
ATOM 4794 C C . ALA A 1 622 ? 1.431 22.862 -19.281 1.00 63.75 622 ALA A C 1
ATOM 4796 O O . ALA A 1 622 ? 1.385 24.096 -19.324 1.00 63.75 622 ALA A O 1
ATOM 4797 N N . THR A 1 623 ? 2.394 22.157 -19.877 1.00 54.56 623 THR A N 1
ATOM 4798 C CA . THR A 1 623 ? 3.426 22.740 -20.760 1.00 54.56 623 THR A CA 1
ATOM 4799 C C . THR A 1 623 ? 2.838 23.390 -22.023 1.00 54.56 623 THR A C 1
ATOM 4801 O O . THR A 1 623 ? 1.689 23.144 -22.383 1.00 54.56 623 THR A O 1
ATOM 4804 N N . ASP A 1 624 ? 3.614 24.248 -22.707 1.00 47.78 624 ASP A N 1
ATOM 4805 C CA . ASP A 1 624 ? 3.158 25.042 -23.870 1.00 47.78 624 ASP A CA 1
ATOM 4806 C C . ASP A 1 624 ? 2.754 24.195 -25.096 1.00 47.78 624 ASP A C 1
ATOM 4808 O O . ASP A 1 624 ? 1.922 24.623 -25.897 1.00 47.78 624 ASP A O 1
ATOM 4812 N N . ASP A 1 625 ? 3.346 23.009 -25.253 1.00 43.38 625 ASP A N 1
ATOM 4813 C CA . ASP A 1 625 ? 2.987 22.000 -26.261 1.00 43.38 625 ASP A CA 1
ATOM 4814 C C . ASP A 1 625 ? 1.784 21.146 -25.841 1.00 43.38 625 ASP A C 1
ATOM 4816 O O . ASP A 1 625 ? 1.312 20.313 -26.610 1.00 43.38 625 ASP A O 1
ATOM 4820 N N . GLY A 1 626 ? 1.288 21.373 -24.627 1.00 50.25 626 GLY A N 1
ATOM 4821 C CA . GLY A 1 626 ? 0.252 20.589 -24.006 1.00 50.25 626 GLY A CA 1
ATOM 4822 C C . GLY A 1 626 ? 0.761 19.238 -23.545 1.00 50.25 626 GLY A C 1
ATOM 4823 O O . GLY A 1 626 ? 0.046 18.601 -22.823 1.00 50.25 626 GLY A O 1
ATOM 4824 N N . LEU A 1 627 ? 1.972 18.782 -23.838 1.00 46.25 627 LEU A N 1
ATOM 4825 C CA . LEU A 1 627 ? 2.351 17.398 -23.611 1.00 46.25 627 LEU A CA 1
ATOM 4826 C C . LEU A 1 627 ? 2.910 17.085 -22.207 1.00 46.25 627 LEU A C 1
ATOM 4828 O O . LEU A 1 627 ? 3.556 16.065 -22.132 1.00 46.25 627 LEU A O 1
ATOM 4832 N N . GLN A 1 628 ? 2.753 17.837 -21.109 1.00 58.56 628 GLN A N 1
ATOM 4833 C CA . GLN A 1 628 ? 3.139 17.353 -19.752 1.00 58.56 628 GLN A CA 1
ATOM 4834 C C . GLN A 1 628 ? 2.454 18.112 -18.595 1.00 58.56 628 GLN A C 1
ATOM 4836 O O . GLN A 1 628 ? 2.309 19.336 -18.665 1.00 58.56 628 GLN A O 1
ATOM 4841 N N . ILE A 1 629 ? 1.968 17.408 -17.545 1.00 72.06 629 ILE A N 1
ATOM 4842 C CA . ILE A 1 629 ? 1.329 18.048 -16.372 1.00 72.06 629 ILE A CA 1
ATOM 4843 C C . ILE A 1 629 ? 2.439 18.149 -15.359 1.00 72.06 629 ILE A C 1
ATOM 4845 O O . ILE A 1 629 ? 2.884 17.134 -14.820 1.00 72.06 629 ILE A O 1
ATOM 4849 N N . TYR A 1 630 ? 2.839 19.380 -15.075 1.00 77.31 630 TYR A N 1
ATOM 4850 C CA . TYR A 1 630 ? 3.849 19.649 -14.078 1.00 77.31 630 TYR A CA 1
ATOM 4851 C C . TYR A 1 630 ? 3.291 20.409 -12.901 1.00 77.31 630 TYR A C 1
ATOM 4853 O O . TYR A 1 630 ? 2.446 21.297 -13.030 1.00 77.31 630 TYR A O 1
ATOM 4861 N N . THR A 1 631 ? 3.853 20.097 -11.745 1.00 84.88 631 THR A N 1
ATOM 4862 C CA . THR A 1 631 ? 3.800 20.953 -10.574 1.00 84.88 631 THR A CA 1
ATOM 4863 C C . THR A 1 631 ? 5.184 21.550 -10.351 1.00 84.88 631 THR A C 1
ATOM 4865 O O . THR A 1 631 ? 6.126 20.837 -10.007 1.00 84.88 631 THR A O 1
ATOM 4868 N N . ASP A 1 632 ? 5.291 22.867 -10.540 1.00 90.62 632 ASP A N 1
ATOM 4869 C CA . ASP A 1 632 ? 6.482 23.643 -10.196 1.00 90.62 632 ASP A CA 1
ATOM 4870 C C . ASP A 1 632 ? 6.435 23.991 -8.704 1.00 90.62 632 ASP A C 1
ATOM 4872 O O . ASP A 1 632 ? 5.456 24.558 -8.195 1.00 90.62 632 ASP A O 1
ATOM 4876 N N . VAL A 1 633 ? 7.513 23.666 -7.996 1.00 92.44 633 VAL A N 1
ATOM 4877 C CA . VAL A 1 633 ? 7.696 23.924 -6.569 1.00 92.44 633 VAL A CA 1
ATOM 4878 C C . VAL A 1 633 ? 8.895 24.843 -6.388 1.00 92.44 633 VAL A C 1
ATOM 4880 O O . VAL A 1 633 ? 10.012 24.531 -6.796 1.00 92.44 633 VAL A O 1
ATOM 4883 N N . ILE A 1 634 ? 8.673 25.982 -5.736 1.00 94.81 634 ILE A N 1
ATOM 4884 C CA . ILE A 1 634 ? 9.747 26.915 -5.388 1.00 94.81 634 ILE A CA 1
ATOM 4885 C C . ILE A 1 634 ? 10.061 26.752 -3.907 1.00 94.81 634 ILE A C 1
ATOM 4887 O O . ILE A 1 634 ? 9.202 26.994 -3.054 1.00 94.81 634 ILE A O 1
ATOM 4891 N N . VAL A 1 635 ? 11.303 26.381 -3.597 1.00 95.69 635 VAL A N 1
ATOM 4892 C CA . VAL A 1 635 ? 11.790 26.266 -2.218 1.00 95.69 635 VAL A CA 1
ATOM 4893 C C . VAL A 1 635 ? 12.847 27.331 -1.968 1.00 95.69 635 VAL A C 1
ATOM 4895 O O . VAL A 1 635 ? 13.843 27.437 -2.684 1.00 95.69 635 VAL A O 1
ATOM 4898 N N . LYS A 1 636 ? 12.652 28.128 -0.921 1.00 96.31 636 LYS A N 1
ATOM 4899 C CA . LYS A 1 636 ? 13.641 29.106 -0.475 1.00 96.31 636 LYS A CA 1
ATOM 4900 C C . LYS A 1 636 ? 14.675 28.432 0.410 1.00 96.31 636 LYS A C 1
ATOM 4902 O O . LYS A 1 636 ? 14.333 27.931 1.479 1.00 96.31 636 LYS A O 1
ATOM 4907 N N . VAL A 1 637 ? 15.941 28.495 0.014 1.00 95.62 637 VAL A N 1
ATOM 4908 C CA . VAL A 1 637 ? 17.060 27.916 0.762 1.00 95.62 637 VAL A CA 1
ATOM 4909 C C . VAL A 1 637 ? 17.375 28.773 1.986 1.00 95.62 637 VAL A C 1
ATOM 4911 O O . VAL A 1 637 ? 17.740 29.949 1.878 1.00 95.62 637 VAL A O 1
ATOM 4914 N N . THR A 1 638 ? 17.277 28.173 3.168 1.00 93.94 638 THR A N 1
ATOM 4915 C CA . THR A 1 638 ? 17.606 28.805 4.453 1.00 93.94 638 THR A CA 1
ATOM 4916 C C . THR A 1 638 ? 19.017 28.449 4.919 1.00 93.94 638 THR A C 1
ATOM 4918 O O . THR A 1 638 ? 19.686 29.291 5.535 1.00 93.94 638 THR A O 1
ATOM 4921 N N . ASP A 1 639 ? 19.499 27.248 4.594 1.00 93.69 639 ASP A N 1
ATOM 4922 C CA . ASP A 1 639 ? 20.873 26.804 4.835 1.00 93.69 639 ASP A CA 1
ATOM 4923 C C . ASP A 1 639 ? 21.291 25.667 3.886 1.00 93.69 639 ASP A C 1
ATOM 4925 O O . ASP A 1 639 ? 20.450 24.972 3.319 1.00 93.69 639 ASP A O 1
ATOM 4929 N N . THR A 1 640 ? 22.601 25.452 3.752 1.00 93.19 640 THR A N 1
ATOM 4930 C CA . THR A 1 640 ? 23.180 24.431 2.864 1.00 93.19 640 THR A CA 1
ATOM 4931 C C . THR A 1 640 ? 24.128 23.520 3.653 1.00 93.19 640 THR A C 1
ATOM 4933 O O . THR A 1 640 ? 25.067 23.970 4.323 1.00 93.19 640 THR A O 1
ATOM 4936 N N . ALA A 1 641 ? 23.888 22.210 3.593 1.00 92.12 641 ALA A N 1
ATOM 4937 C CA . ALA A 1 641 ? 24.721 21.188 4.225 1.00 92.12 641 ALA A CA 1
ATOM 4938 C C . ALA A 1 641 ? 25.847 20.711 3.293 1.00 92.12 641 ALA A C 1
ATOM 4940 O O . ALA A 1 641 ? 26.989 20.591 3.745 1.00 92.12 641 ALA A O 1
ATOM 4941 N N . LYS A 1 642 ? 25.535 20.513 2.006 1.00 93.19 642 LYS A N 1
ATOM 4942 C CA . LYS A 1 642 ? 26.453 20.125 0.920 1.00 93.19 642 LYS A CA 1
ATOM 4943 C C . LYS A 1 642 ? 26.086 20.906 -0.346 1.00 93.19 642 LYS A C 1
ATOM 4945 O O . LYS A 1 642 ? 24.913 21.196 -0.554 1.00 93.19 642 LYS A O 1
ATOM 4950 N N . GLY A 1 643 ? 27.074 21.228 -1.179 1.00 89.94 643 GLY A N 1
ATOM 4951 C CA . GLY A 1 643 ? 26.852 21.851 -2.487 1.00 89.94 643 GLY A CA 1
ATOM 4952 C C . GLY A 1 643 ? 27.111 23.360 -2.527 1.00 89.94 643 GLY A C 1
ATOM 4953 O O . GLY A 1 643 ? 27.754 23.919 -1.634 1.00 89.94 643 GLY A O 1
ATOM 4954 N N . LYS A 1 644 ? 26.678 24.014 -3.612 1.00 86.06 644 LYS A N 1
ATOM 4955 C CA . LYS A 1 644 ? 27.040 25.412 -3.950 1.00 86.06 644 LYS A CA 1
ATOM 4956 C C . LYS A 1 644 ? 25.879 26.403 -3.824 1.00 86.06 644 LYS A C 1
ATOM 4958 O O . LYS A 1 644 ? 26.084 27.599 -4.037 1.00 86.06 644 LYS A O 1
ATOM 4963 N N . LEU A 1 645 ? 24.678 25.930 -3.495 1.00 85.31 645 LEU A N 1
ATOM 4964 C CA . LEU A 1 645 ? 23.497 26.778 -3.362 1.00 85.31 645 LEU A CA 1
ATOM 4965 C C . LEU A 1 645 ? 23.662 27.789 -2.220 1.00 85.31 645 LEU A C 1
ATOM 4967 O O . LEU A 1 645 ? 24.029 27.442 -1.094 1.00 85.31 645 LEU A O 1
ATOM 4971 N N . ASN A 1 646 ? 23.397 29.061 -2.526 1.00 83.88 646 ASN A N 1
ATOM 4972 C CA . ASN A 1 646 ? 23.555 30.163 -1.584 1.00 83.88 646 ASN A CA 1
ATOM 4973 C C . ASN A 1 646 ? 22.380 30.245 -0.608 1.00 83.88 646 ASN A C 1
ATOM 4975 O O . ASN A 1 646 ? 21.219 30.088 -0.981 1.00 83.88 646 ASN A O 1
ATOM 4979 N N . LYS A 1 647 ? 22.683 30.640 0.629 1.00 81.19 647 LYS A N 1
ATOM 4980 C CA . LYS A 1 647 ? 21.677 31.036 1.617 1.00 81.19 647 LYS A CA 1
ATOM 4981 C C . LYS A 1 647 ? 20.829 32.201 1.089 1.00 81.19 647 LYS A C 1
ATOM 4983 O O . LYS A 1 647 ? 21.382 33.198 0.621 1.00 81.19 647 LYS A O 1
ATOM 4988 N N . ASN A 1 648 ? 19.507 32.090 1.212 1.00 81.19 648 ASN A N 1
ATOM 4989 C CA . ASN A 1 648 ? 18.487 32.964 0.612 1.00 81.19 648 ASN A CA 1
ATOM 4990 C C . ASN A 1 648 ? 18.351 32.871 -0.919 1.00 81.19 648 ASN A C 1
ATOM 4992 O O . ASN A 1 648 ? 17.656 33.701 -1.504 1.00 81.19 648 ASN A O 1
ATOM 4996 N N . GLY A 1 649 ? 19.005 31.903 -1.566 1.00 86.69 649 GLY A N 1
ATOM 4997 C CA . GLY A 1 649 ? 18.658 31.510 -2.930 1.00 86.69 649 GLY A CA 1
ATOM 4998 C C . GLY A 1 649 ? 17.319 30.771 -2.963 1.00 86.69 649 GLY A C 1
ATOM 4999 O O . GLY A 1 649 ? 16.819 30.335 -1.926 1.00 86.69 649 GLY A O 1
ATOM 5000 N N . SER A 1 650 ? 16.758 30.613 -4.155 1.00 89.56 650 SER A N 1
ATOM 5001 C CA . SER A 1 650 ? 15.604 29.745 -4.383 1.00 89.56 650 SER A CA 1
ATOM 5002 C C . SER A 1 650 ? 16.028 28.597 -5.283 1.00 89.56 650 SER A C 1
ATOM 5004 O O . SER A 1 650 ? 16.805 28.808 -6.215 1.00 89.56 650 SER A O 1
ATOM 5006 N N . ILE A 1 651 ? 15.526 27.404 -4.988 1.00 91.50 651 ILE A N 1
ATOM 5007 C CA . ILE A 1 651 ? 15.576 26.257 -5.891 1.00 91.50 651 ILE A CA 1
ATOM 5008 C C . ILE A 1 651 ? 14.208 26.067 -6.528 1.00 91.50 651 ILE A C 1
ATOM 5010 O O . ILE A 1 651 ? 13.174 26.390 -5.933 1.00 91.50 651 ILE A O 1
ATOM 5014 N N . HIS A 1 652 ? 14.236 25.538 -7.738 1.00 90.75 652 HIS A N 1
ATOM 5015 C CA . HIS A 1 652 ? 13.068 25.173 -8.510 1.00 90.75 652 HIS A CA 1
ATOM 5016 C C . HIS A 1 652 ? 13.074 23.651 -8.665 1.00 90.75 652 HIS A C 1
ATOM 5018 O O . HIS A 1 652 ? 14.098 23.090 -9.051 1.00 90.75 652 HIS A O 1
ATOM 5024 N N . LEU A 1 653 ? 11.973 23.006 -8.282 1.00 88.12 653 LEU A N 1
ATOM 5025 C CA . LEU A 1 653 ? 11.733 21.578 -8.483 1.00 88.12 653 LEU A CA 1
ATOM 5026 C C . LEU A 1 653 ? 10.535 21.444 -9.419 1.00 88.12 653 LEU A C 1
ATOM 5028 O O . LEU A 1 653 ? 9.507 22.082 -9.179 1.00 88.12 653 LEU A O 1
ATOM 5032 N N . ARG A 1 654 ? 10.642 20.589 -10.432 1.00 83.06 654 ARG A N 1
ATOM 5033 C CA . ARG A 1 654 ? 9.549 20.286 -11.358 1.00 83.06 654 ARG A CA 1
ATOM 5034 C C . ARG A 1 654 ? 9.168 18.814 -11.251 1.00 83.06 654 ARG A C 1
ATOM 5036 O O . ARG A 1 654 ? 10.033 17.954 -11.359 1.00 83.06 654 ARG A O 1
ATOM 5043 N N . LEU A 1 655 ? 7.883 18.533 -11.023 1.00 81.69 655 LEU A N 1
ATOM 5044 C CA . LEU A 1 655 ? 7.368 17.174 -10.799 1.00 81.69 655 LEU A CA 1
ATOM 5045 C C . LEU A 1 655 ? 6.254 16.828 -11.799 1.00 81.69 655 LEU A C 1
ATOM 5047 O O . LEU A 1 655 ? 5.315 17.624 -11.888 1.00 81.69 655 LEU A O 1
ATOM 5051 N N . PRO A 1 656 ? 6.288 15.670 -12.491 1.00 76.50 656 PRO A N 1
ATOM 5052 C CA . PRO A 1 656 ? 5.284 15.249 -13.483 1.00 76.50 656 PRO A CA 1
ATOM 5053 C C . PRO A 1 656 ? 3.963 14.764 -12.846 1.00 76.50 656 PRO A C 1
ATOM 5055 O O . PRO A 1 656 ? 3.459 13.680 -13.130 1.00 76.50 656 PRO A O 1
ATOM 5058 N N . THR A 1 657 ? 3.400 15.545 -11.923 1.00 80.50 657 THR A N 1
ATOM 5059 C CA . THR A 1 657 ? 2.159 15.231 -11.200 1.00 80.50 657 THR A CA 1
ATOM 5060 C C . THR A 1 657 ? 1.274 16.469 -11.085 1.00 80.50 657 THR A C 1
ATOM 5062 O O . THR A 1 657 ? 1.755 17.605 -11.157 1.00 80.50 657 THR A O 1
ATOM 5065 N N . GLY A 1 658 ? -0.031 16.275 -10.878 1.00 77.94 658 GLY A N 1
ATOM 5066 C CA . GLY A 1 658 ? -0.976 17.360 -10.613 1.00 77.94 658 GLY A CA 1
ATOM 5067 C C . GLY A 1 658 ? -2.355 17.151 -11.241 1.00 77.94 658 GLY A C 1
ATOM 5068 O O . GLY A 1 658 ? -2.631 16.134 -11.866 1.00 77.94 658 GLY A O 1
ATOM 5069 N N . ARG A 1 659 ? -3.253 18.129 -11.075 1.00 83.50 659 ARG A N 1
ATOM 5070 C CA . ARG A 1 659 ? -4.616 18.109 -11.637 1.00 83.50 659 ARG A CA 1
ATOM 5071 C C . ARG A 1 659 ? -4.916 19.394 -12.408 1.00 83.50 659 ARG A C 1
ATOM 5073 O O . ARG A 1 659 ? -4.707 20.485 -11.880 1.00 83.50 659 ARG A O 1
ATOM 5080 N N . VAL A 1 660 ? -5.505 19.263 -13.600 1.00 75.75 660 VAL A N 1
ATOM 5081 C CA . VAL A 1 660 ? -6.011 20.374 -14.423 1.00 75.75 660 VAL A CA 1
ATOM 5082 C C . VAL A 1 660 ? -7.440 20.051 -14.881 1.00 75.75 660 VAL A C 1
ATOM 5084 O O . VAL A 1 660 ? -7.677 19.159 -15.689 1.00 75.75 660 VAL A O 1
ATOM 5087 N N . GLY A 1 661 ? -8.433 20.777 -14.357 1.00 77.31 661 GLY A N 1
ATOM 5088 C CA . GLY A 1 661 ? -9.845 20.534 -14.683 1.00 77.31 661 GLY A CA 1
ATOM 5089 C C . GLY A 1 661 ? -10.359 19.170 -14.190 1.00 77.31 661 GLY A C 1
ATOM 5090 O O . GLY A 1 661 ? -10.273 18.863 -12.995 1.00 77.31 661 GLY A O 1
ATOM 5091 N N . ALA A 1 662 ? -10.931 18.378 -15.104 1.00 78.81 662 ALA A N 1
ATOM 5092 C CA . ALA A 1 662 ? -11.507 17.055 -14.828 1.00 78.81 662 ALA A CA 1
ATOM 5093 C C . ALA A 1 662 ? -10.479 15.908 -14.855 1.00 78.81 662 ALA A C 1
ATOM 5095 O O . ALA A 1 662 ? -10.837 14.776 -14.537 1.00 78.81 662 ALA A O 1
ATOM 5096 N N . ILE A 1 663 ? -9.225 16.191 -15.220 1.00 77.56 663 ILE A N 1
ATOM 5097 C CA . ILE A 1 663 ? -8.173 15.191 -15.437 1.00 77.56 663 ILE A CA 1
ATOM 5098 C C . ILE A 1 663 ? -6.994 15.486 -14.508 1.00 77.56 663 ILE A C 1
ATOM 5100 O O . ILE A 1 663 ? -6.713 16.643 -14.172 1.00 77.56 663 ILE A O 1
ATOM 5104 N N . GLY A 1 664 ? -6.313 14.439 -14.054 1.00 81.62 664 GLY A N 1
ATOM 5105 C CA . GLY A 1 664 ? -5.083 14.581 -13.285 1.00 81.62 664 GLY A CA 1
ATOM 5106 C C . GLY A 1 664 ? -4.171 13.373 -13.408 1.00 81.62 664 GLY A C 1
ATOM 5107 O O . GLY A 1 664 ? -4.601 12.301 -13.829 1.00 81.62 664 GLY A O 1
ATOM 5108 N N . ARG A 1 665 ? -2.917 13.606 -13.024 1.00 81.50 665 ARG A N 1
ATOM 5109 C CA . ARG A 1 665 ? -1.806 12.662 -13.045 1.00 81.50 665 ARG A CA 1
ATOM 5110 C C . ARG A 1 665 ? -1.216 12.529 -11.646 1.00 81.50 665 ARG A C 1
ATOM 5112 O O . ARG A 1 665 ? -0.998 13.535 -10.962 1.00 81.50 665 ARG A O 1
ATOM 5119 N N . SER A 1 666 ? -0.963 11.301 -11.214 1.00 81.25 666 SER A N 1
ATOM 5120 C CA . SER A 1 666 ? -0.412 10.997 -9.887 1.00 81.25 666 SER A CA 1
ATOM 5121 C C . SER A 1 666 ? 0.657 9.913 -9.958 1.00 81.25 666 SER A C 1
ATOM 5123 O O . SER A 1 666 ? 0.506 8.990 -10.752 1.00 81.25 666 SER A O 1
ATOM 5125 N N . SER A 1 667 ? 1.644 9.988 -9.066 1.00 80.00 667 SER A N 1
ATOM 5126 C CA . SER A 1 667 ? 2.607 8.922 -8.761 1.00 80.00 667 SER A CA 1
ATOM 5127 C C . SER A 1 667 ? 2.801 8.877 -7.248 1.00 80.00 667 SER A C 1
ATOM 5129 O O . SER A 1 667 ? 2.801 9.927 -6.593 1.00 80.00 667 SER A O 1
ATOM 5131 N N . GLN A 1 668 ? 2.947 7.676 -6.692 1.00 74.81 668 GLN A N 1
ATOM 5132 C CA . GLN A 1 668 ? 3.196 7.505 -5.265 1.00 74.81 668 GLN A CA 1
ATOM 5133 C C . GLN A 1 668 ? 4.679 7.529 -4.909 1.00 74.81 668 GLN A C 1
ATOM 5135 O O . GLN A 1 668 ? 5.025 7.726 -3.751 1.00 74.81 668 GLN A O 1
ATOM 5140 N N . GLU A 1 669 ? 5.574 7.407 -5.871 1.00 77.19 669 GLU A N 1
ATOM 5141 C CA . GLU A 1 669 ? 7.013 7.327 -5.653 1.00 77.19 669 GLU A CA 1
ATOM 5142 C C . GLU A 1 669 ? 7.658 8.721 -5.591 1.00 77.19 669 GLU A C 1
ATOM 5144 O O . GLU A 1 669 ? 8.694 8.915 -4.940 1.00 77.19 669 GLU A O 1
ATOM 5149 N N . LEU A 1 670 ? 7.009 9.718 -6.201 1.00 79.06 670 LEU A N 1
ATOM 5150 C CA . LEU A 1 670 ? 7.466 11.105 -6.239 1.00 79.06 670 LEU A CA 1
ATOM 5151 C C . LEU A 1 670 ? 7.039 11.916 -5.000 1.00 79.06 670 LEU A C 1
ATOM 5153 O O . LEU A 1 670 ? 5.950 11.722 -4.453 1.00 79.06 670 LEU A O 1
ATOM 5157 N N . PRO A 1 671 ? 7.886 12.845 -4.513 1.00 80.12 671 PRO A N 1
ATOM 5158 C CA . PRO A 1 671 ? 7.586 13.642 -3.331 1.00 80.12 671 PRO A CA 1
ATOM 5159 C C . PRO A 1 671 ? 6.504 14.686 -3.601 1.00 80.12 671 PRO A C 1
ATOM 5161 O O . PRO A 1 671 ? 6.599 15.476 -4.532 1.00 80.12 671 PRO A O 1
ATOM 5164 N N . GLU A 1 672 ? 5.522 14.771 -2.709 1.00 81.50 672 GLU A N 1
ATOM 5165 C CA . GLU A 1 672 ? 4.549 15.864 -2.709 1.00 81.50 672 GLU A CA 1
ATOM 5166 C C . GLU A 1 672 ? 5.049 17.042 -1.877 1.00 81.50 672 GLU A C 1
ATOM 5168 O O . GLU A 1 672 ? 5.744 16.843 -0.879 1.00 81.50 672 GLU A O 1
ATOM 5173 N N . PHE A 1 673 ? 4.640 18.265 -2.220 1.00 86.69 673 PHE A N 1
ATOM 5174 C CA . PHE A 1 673 ? 4.993 19.472 -1.472 1.00 86.69 673 PHE A CA 1
ATOM 5175 C C . PHE A 1 673 ? 3.768 20.293 -1.082 1.00 86.69 673 PHE A C 1
ATOM 5177 O O . PHE A 1 673 ? 2.788 20.376 -1.821 1.00 86.69 673 PHE A O 1
ATOM 5184 N N . LYS A 1 674 ? 3.835 20.934 0.087 1.00 87.81 674 LYS A N 1
ATOM 5185 C CA . LYS A 1 674 ? 2.782 21.820 0.601 1.00 87.81 674 LYS A CA 1
ATOM 5186 C C . LYS A 1 674 ? 3.329 23.220 0.806 1.00 87.81 674 LYS A C 1
ATOM 5188 O O . LYS A 1 674 ? 4.341 23.405 1.472 1.00 87.81 674 LYS A O 1
ATOM 5193 N N . GLN A 1 675 ? 2.633 24.227 0.286 1.00 90.50 675 GLN A N 1
ATOM 5194 C CA . GLN A 1 675 ? 3.023 25.616 0.509 1.00 90.50 675 GLN A CA 1
ATOM 5195 C C . GLN A 1 675 ? 3.165 25.925 2.012 1.00 90.50 675 GLN A C 1
ATOM 5197 O O . GLN A 1 675 ? 2.257 25.663 2.801 1.00 90.50 675 GLN A O 1
ATOM 5202 N N . GLY A 1 676 ? 4.300 26.517 2.390 1.00 89.75 676 GLY A N 1
ATOM 5203 C CA . GLY A 1 676 ? 4.627 26.910 3.759 1.00 89.75 676 GLY A CA 1
ATOM 5204 C C . GLY A 1 676 ? 5.271 25.824 4.625 1.00 89.75 676 GLY A C 1
ATOM 5205 O O . GLY A 1 676 ? 5.563 26.106 5.785 1.00 89.75 676 GLY A O 1
ATOM 5206 N N . GLU A 1 677 ? 5.497 24.610 4.114 1.00 90.06 677 GLU A N 1
ATOM 5207 C CA . GLU A 1 677 ? 6.213 23.574 4.868 1.00 90.06 677 GLU A CA 1
ATOM 5208 C C . GLU A 1 677 ? 7.737 23.817 4.890 1.00 90.06 677 GLU A C 1
ATOM 5210 O O . GLU A 1 677 ? 8.316 24.292 3.909 1.00 90.06 677 GLU A O 1
ATOM 5215 N N . ASP A 1 678 ? 8.386 23.462 6.005 1.00 93.06 678 ASP A N 1
ATOM 5216 C CA . ASP A 1 678 ? 9.847 23.470 6.149 1.00 93.06 678 ASP A CA 1
ATOM 5217 C C . ASP A 1 678 ? 10.413 22.069 5.861 1.00 93.06 678 ASP A C 1
ATOM 5219 O O . ASP A 1 678 ? 9.967 21.067 6.432 1.00 93.06 678 ASP A O 1
ATOM 5223 N N . VAL A 1 679 ? 11.420 21.998 4.990 1.00 93.62 679 VAL A N 1
ATOM 5224 C CA . VAL A 1 679 ? 11.973 20.750 4.446 1.00 93.62 679 VAL A CA 1
ATOM 5225 C C . VAL A 1 679 ? 13.496 20.718 4.482 1.00 93.62 679 VAL A C 1
ATOM 5227 O O . VAL A 1 679 ? 14.175 21.746 4.434 1.00 93.62 679 VAL A O 1
ATOM 5230 N N . PHE A 1 680 ? 14.032 19.503 4.539 1.00 93.94 680 PHE A N 1
ATOM 5231 C CA . PHE A 1 680 ? 15.438 19.197 4.323 1.00 93.94 680 PHE A CA 1
ATOM 5232 C C . PHE A 1 680 ? 15.537 18.200 3.164 1.00 93.94 680 PHE A C 1
ATOM 5234 O O . PHE A 1 680 ? 14.925 17.134 3.218 1.00 93.94 680 PHE A O 1
ATOM 5241 N N . LEU A 1 681 ? 16.243 18.578 2.099 1.00 93.06 681 LEU A N 1
ATOM 5242 C CA . LEU A 1 681 ? 16.196 17.900 0.803 1.00 93.06 681 LEU A CA 1
ATOM 5243 C C . LEU A 1 681 ? 17.582 17.435 0.362 1.00 93.06 681 LEU A C 1
ATOM 5245 O O . LEU A 1 681 ? 18.551 18.197 0.423 1.00 93.06 681 LEU A O 1
ATOM 5249 N N . PHE A 1 682 ? 17.634 16.202 -0.135 1.00 90.94 682 PHE A N 1
ATOM 5250 C CA . PHE A 1 682 ? 18.757 15.644 -0.884 1.00 90.94 682 PHE A CA 1
ATOM 5251 C C . PHE A 1 682 ? 18.481 15.833 -2.375 1.00 90.94 682 PHE A C 1
ATOM 5253 O O . PHE A 1 682 ? 17.469 15.342 -2.879 1.00 90.94 682 PHE A O 1
ATOM 5260 N N . LEU A 1 683 ? 19.339 16.589 -3.059 1.00 90.06 683 LEU A N 1
ATOM 5261 C CA . LEU A 1 683 ? 19.110 17.054 -4.423 1.00 90.06 683 LEU A CA 1
ATOM 5262 C C . LEU A 1 683 ? 20.277 16.697 -5.340 1.00 90.06 683 LEU A C 1
ATOM 5264 O O . LEU A 1 683 ? 21.447 16.769 -4.945 1.00 90.06 683 LEU A O 1
ATOM 5268 N N . LYS A 1 684 ? 19.940 16.390 -6.586 1.00 84.81 684 LYS A N 1
ATOM 5269 C CA . LYS A 1 684 ? 20.879 16.299 -7.703 1.00 84.81 684 LYS A CA 1
ATOM 5270 C C . LYS A 1 684 ? 20.511 17.356 -8.735 1.00 84.81 684 LYS A C 1
ATOM 5272 O O . LYS A 1 684 ? 19.321 17.601 -8.957 1.00 84.81 684 LYS A O 1
ATOM 5277 N N . ASP A 1 685 ? 21.530 18.001 -9.295 1.00 83.06 685 ASP A N 1
ATOM 5278 C CA . ASP A 1 685 ? 21.325 18.988 -10.349 1.00 83.06 685 ASP A CA 1
ATOM 5279 C C . ASP A 1 685 ? 20.881 18.236 -11.610 1.00 83.06 685 ASP A C 1
ATOM 5281 O O . ASP A 1 685 ? 21.541 17.293 -12.053 1.00 83.06 685 ASP A O 1
ATOM 5285 N N . ASP A 1 686 ? 19.754 18.652 -12.175 1.00 75.38 686 ASP A N 1
ATOM 5286 C CA . ASP A 1 686 ? 19.158 18.041 -13.357 1.00 75.38 686 ASP A CA 1
ATOM 5287 C C . ASP A 1 686 ? 19.086 19.074 -14.485 1.00 75.38 686 ASP A C 1
ATOM 5289 O O . ASP A 1 686 ? 18.832 20.257 -14.254 1.00 75.38 686 ASP A O 1
ATOM 5293 N N . ARG A 1 687 ? 19.358 18.657 -15.723 1.00 70.19 687 ARG A N 1
ATOM 5294 C CA . ARG A 1 687 ? 19.413 19.587 -16.861 1.00 70.19 687 ARG A CA 1
ATOM 5295 C C . ARG A 1 687 ? 18.032 20.007 -17.357 1.00 70.19 687 ARG A C 1
ATOM 5297 O O . ARG A 1 687 ? 17.924 21.089 -17.934 1.00 70.19 687 ARG A O 1
ATOM 5304 N N . VAL A 1 688 ? 17.019 19.164 -17.166 1.00 63.59 688 VAL A N 1
ATOM 5305 C CA . VAL A 1 688 ? 15.654 19.370 -17.672 1.00 63.59 688 VAL A CA 1
ATOM 5306 C C . VAL A 1 688 ? 14.716 19.792 -16.546 1.00 63.59 688 VAL A C 1
ATOM 5308 O O . VAL A 1 688 ? 13.911 20.708 -16.727 1.00 63.59 688 VAL A O 1
ATOM 5311 N N . TYR A 1 689 ? 14.870 19.199 -15.363 1.00 64.75 689 TYR A N 1
ATOM 5312 C CA . TYR A 1 689 ? 14.022 19.465 -14.198 1.00 64.75 689 TYR A CA 1
ATOM 5313 C C . TYR A 1 689 ? 14.630 20.456 -13.190 1.00 64.75 689 TYR A C 1
ATOM 5315 O O . TYR A 1 689 ? 14.054 20.667 -12.123 1.00 64.75 689 TYR A O 1
ATOM 5323 N N . ASP A 1 690 ? 15.766 21.083 -13.528 1.00 71.19 690 ASP A N 1
ATOM 5324 C CA . ASP A 1 690 ? 16.636 21.923 -12.683 1.00 71.19 690 ASP A CA 1
ATOM 5325 C C . ASP A 1 690 ? 17.217 21.192 -11.458 1.00 71.19 690 ASP A C 1
ATOM 5327 O O . ASP A 1 690 ? 18.433 21.098 -11.289 1.00 71.19 690 ASP A O 1
ATOM 5331 N N . ASN A 1 691 ? 16.359 20.718 -10.555 1.00 83.12 691 ASN A N 1
ATOM 5332 C CA . ASN A 1 691 ? 16.727 19.966 -9.359 1.00 83.12 691 ASN A CA 1
ATOM 5333 C C . ASN A 1 691 ? 15.726 18.825 -9.149 1.00 83.12 691 ASN A C 1
ATOM 5335 O O . ASN A 1 691 ? 14.514 19.048 -9.134 1.00 83.12 691 ASN A O 1
ATOM 5339 N N . VAL A 1 692 ? 16.235 17.623 -8.885 1.00 81.88 692 VAL A N 1
ATOM 5340 C CA . VAL A 1 692 ? 15.418 16.447 -8.543 1.00 81.88 692 VAL A CA 1
ATOM 5341 C C . VAL A 1 692 ? 15.742 15.947 -7.141 1.00 81.88 692 VAL A C 1
ATOM 5343 O O . VAL A 1 692 ? 16.880 16.045 -6.674 1.00 81.88 692 VAL A O 1
ATOM 5346 N N . CYS A 1 693 ? 14.732 15.424 -6.443 1.00 83.75 693 CYS A N 1
ATOM 5347 C CA . CYS A 1 693 ? 14.906 14.880 -5.099 1.00 83.75 693 CYS A CA 1
ATOM 5348 C C . CYS A 1 693 ? 15.397 13.434 -5.172 1.00 83.75 693 CYS A C 1
ATOM 5350 O O . CYS A 1 693 ? 14.682 12.572 -5.674 1.00 83.75 693 CYS A O 1
ATOM 5352 N N . ILE A 1 694 ? 16.601 13.172 -4.655 1.00 80.75 694 ILE A N 1
ATOM 5353 C CA . ILE A 1 694 ? 17.222 11.846 -4.727 1.00 80.75 694 ILE A CA 1
ATOM 5354 C C . ILE A 1 694 ? 16.457 10.826 -3.877 1.00 80.75 694 ILE A C 1
ATOM 5356 O O . ILE A 1 694 ? 16.293 11.001 -2.673 1.00 80.75 694 ILE A O 1
ATOM 5360 N N . GLY A 1 695 ? 16.064 9.713 -4.493 1.00 71.75 695 GLY A N 1
ATOM 5361 C CA . GLY A 1 695 ? 15.262 8.653 -3.883 1.00 71.75 695 GLY A CA 1
ATOM 5362 C C . GLY A 1 695 ? 13.760 8.954 -3.842 1.00 71.75 695 GLY A C 1
ATOM 5363 O O . GLY A 1 695 ? 13.051 8.329 -3.055 1.00 71.75 695 GLY A O 1
ATOM 5364 N N . GLY A 1 696 ? 13.268 9.930 -4.611 1.00 79.50 696 GLY A N 1
ATOM 5365 C CA . GLY A 1 696 ? 11.851 10.299 -4.594 1.00 79.50 696 GLY A CA 1
ATOM 5366 C C . GLY A 1 696 ? 11.402 10.768 -3.203 1.00 79.50 696 GLY A C 1
ATOM 5367 O O . GLY A 1 696 ? 12.057 11.610 -2.579 1.00 79.50 696 GLY A O 1
ATOM 5368 N N . LYS A 1 697 ? 10.306 10.205 -2.670 1.00 76.88 697 LYS A N 1
ATOM 5369 C CA . LYS A 1 697 ? 9.804 10.525 -1.312 1.00 76.88 697 LYS A CA 1
ATOM 5370 C C . LYS A 1 697 ? 10.843 10.327 -0.200 1.00 76.88 697 LYS A C 1
ATOM 5372 O O . LYS A 1 697 ? 10.827 11.057 0.789 1.00 76.88 697 LYS A O 1
ATOM 5377 N N . VAL A 1 698 ? 11.782 9.395 -0.365 1.00 76.25 698 VAL A N 1
ATOM 5378 C CA . VAL A 1 698 ? 12.849 9.126 0.614 1.00 76.25 698 VAL A CA 1
ATOM 5379 C C . VAL A 1 698 ? 13.789 10.315 0.814 1.00 76.25 698 VAL A C 1
ATOM 5381 O O . VAL A 1 698 ? 14.281 10.527 1.924 1.00 76.25 698 VAL A O 1
ATOM 5384 N N . GLY A 1 699 ? 14.076 11.068 -0.249 1.00 79.62 699 GLY A N 1
ATOM 5385 C CA . GLY A 1 699 ? 15.014 12.193 -0.218 1.00 79.62 699 GLY A CA 1
ATOM 5386 C C . GLY A 1 699 ? 14.480 13.428 0.497 1.00 79.62 699 GLY A C 1
ATOM 5387 O O . GLY A 1 699 ? 15.225 14.393 0.703 1.00 79.62 699 GLY A O 1
ATOM 5388 N N . LYS A 1 700 ? 13.197 13.412 0.879 1.00 87.75 700 LYS A N 1
ATOM 5389 C CA . LYS A 1 700 ? 12.508 14.504 1.556 1.00 87.75 700 LYS A CA 1
ATOM 5390 C C . LYS A 1 700 ? 12.399 14.230 3.053 1.00 87.75 700 LYS A C 1
ATOM 5392 O O . LYS A 1 700 ? 11.760 13.278 3.499 1.00 87.75 700 LYS A O 1
ATOM 5397 N N . PHE A 1 701 ? 12.934 15.146 3.848 1.00 87.94 701 PHE A N 1
ATOM 5398 C CA . PHE A 1 701 ? 12.751 15.173 5.295 1.00 87.94 701 PHE A CA 1
ATOM 5399 C C . PHE A 1 701 ? 11.935 16.403 5.696 1.00 87.94 701 PHE A C 1
ATOM 5401 O O . PHE A 1 701 ? 12.111 17.491 5.145 1.00 87.94 701 PHE A O 1
ATOM 5408 N N . ALA A 1 702 ? 11.059 16.246 6.685 1.00 86.88 702 ALA A N 1
ATOM 5409 C CA . ALA A 1 702 ? 10.364 17.361 7.309 1.00 86.88 702 ALA A CA 1
ATOM 5410 C C . ALA A 1 702 ? 11.270 18.009 8.362 1.00 86.88 702 ALA A C 1
ATOM 5412 O O . ALA A 1 702 ? 11.952 17.318 9.129 1.00 86.88 702 ALA A O 1
ATOM 5413 N N . VAL A 1 703 ? 11.241 19.338 8.436 1.00 88.69 703 VAL A N 1
ATOM 5414 C CA . VAL A 1 703 ? 11.913 20.101 9.490 1.00 88.69 703 VAL A CA 1
ATOM 5415 C C . VAL A 1 703 ? 10.861 20.641 10.444 1.00 88.69 703 VAL A C 1
ATOM 5417 O O . VAL A 1 703 ? 9.934 21.346 10.051 1.00 88.69 703 VAL A O 1
ATOM 5420 N N . LYS A 1 704 ? 10.997 20.307 11.726 1.00 84.94 704 LYS A N 1
ATOM 5421 C CA . LYS A 1 704 ? 10.080 20.757 12.775 1.00 84.94 704 LYS A CA 1
ATOM 5422 C C . LYS A 1 704 ? 10.795 21.647 13.767 1.00 84.94 704 LYS A C 1
ATOM 5424 O O . LYS A 1 704 ? 11.904 21.341 14.189 1.00 84.94 704 LYS A O 1
ATOM 5429 N N . THR A 1 705 ? 10.130 22.722 14.167 1.00 83.31 705 THR A N 1
ATOM 5430 C CA . THR A 1 705 ? 10.615 23.614 15.222 1.00 83.31 705 THR A CA 1
ATOM 5431 C C . THR A 1 705 ? 9.865 23.308 16.512 1.00 83.31 705 THR A C 1
ATOM 5433 O O . THR A 1 705 ? 8.634 23.325 16.537 1.00 83.31 705 THR A O 1
ATOM 5436 N N . ASP A 1 706 ? 10.600 23.024 17.581 1.00 74.44 706 ASP A N 1
ATOM 5437 C CA . ASP A 1 706 ? 10.050 22.879 18.923 1.00 74.44 706 ASP A CA 1
ATOM 5438 C C . ASP A 1 706 ? 9.535 24.240 19.413 1.00 74.44 706 ASP A C 1
ATOM 5440 O O . ASP A 1 706 ? 10.263 25.234 19.442 1.00 74.44 706 ASP A O 1
ATOM 5444 N N . ALA A 1 707 ? 8.252 24.294 19.766 1.00 70.62 707 ALA A N 1
ATOM 5445 C CA . ALA A 1 707 ? 7.580 25.542 20.109 1.00 70.62 707 ALA A CA 1
ATOM 5446 C C . ALA A 1 707 ? 8.034 26.142 21.454 1.00 70.62 707 ALA A C 1
ATOM 5448 O O . ALA A 1 707 ? 7.850 27.341 21.669 1.00 70.62 707 ALA A O 1
ATOM 5449 N N . GLU A 1 708 ? 8.601 25.339 22.361 1.00 70.56 708 GLU A N 1
ATOM 5450 C CA . GLU A 1 708 ? 9.042 25.785 23.688 1.00 70.56 708 GLU A CA 1
ATOM 5451 C C . GLU A 1 708 ? 10.509 26.225 23.688 1.00 70.56 708 GLU A C 1
ATOM 5453 O O . GLU A 1 708 ? 10.865 27.224 24.316 1.00 70.56 708 GLU A O 1
ATOM 5458 N N . THR A 1 709 ? 11.365 25.484 22.985 1.00 77.25 709 THR A N 1
ATOM 5459 C CA . THR A 1 709 ? 12.821 25.691 22.979 1.00 77.25 709 THR A CA 1
ATOM 5460 C C . THR A 1 709 ? 13.316 26.450 21.750 1.00 77.25 709 THR A C 1
ATOM 5462 O O . THR A 1 709 ? 14.386 27.058 21.801 1.00 77.25 709 THR A O 1
ATOM 5465 N N . GLY A 1 710 ? 12.552 26.441 20.654 1.00 80.94 710 GLY A N 1
ATOM 5466 C CA . GLY A 1 710 ? 12.975 26.960 19.353 1.00 80.94 710 GLY A CA 1
ATOM 5467 C C . GLY A 1 710 ? 13.998 26.075 18.631 1.00 80.94 710 GLY A C 1
ATOM 5468 O O . GLY A 1 710 ? 14.488 26.470 17.573 1.00 80.94 710 GLY A O 1
ATOM 5469 N N . GLU A 1 711 ? 14.344 24.905 19.182 1.00 81.31 711 GLU A N 1
ATOM 5470 C CA . GLU A 1 711 ? 15.258 23.948 18.551 1.00 81.31 711 GLU A CA 1
ATOM 5471 C C . GLU A 1 711 ? 14.601 23.319 17.313 1.00 81.31 711 GLU A C 1
ATOM 5473 O O . GLU A 1 711 ? 13.411 22.992 17.321 1.00 81.31 711 GLU A O 1
ATOM 5478 N N . LYS A 1 712 ? 15.374 23.149 16.236 1.00 87.06 712 LYS A N 1
ATOM 5479 C CA . LYS A 1 712 ? 14.902 22.520 14.999 1.00 87.06 712 LYS A CA 1
ATOM 5480 C C . LYS A 1 712 ? 15.351 21.069 14.920 1.00 87.06 712 LYS A C 1
ATOM 5482 O O . LYS A 1 712 ? 16.505 20.750 15.195 1.00 87.06 712 LYS A O 1
ATOM 5487 N N . TYR A 1 713 ? 14.459 20.214 14.448 1.00 84.50 713 TYR A N 1
ATOM 5488 C CA . TYR A 1 713 ? 14.675 18.782 14.322 1.00 84.50 713 TYR A CA 1
ATOM 5489 C C . TYR A 1 713 ? 14.361 18.315 12.907 1.00 84.50 713 TYR A C 1
ATOM 5491 O O . TYR A 1 713 ? 13.397 18.777 12.293 1.00 84.50 713 TYR A O 1
ATOM 5499 N N . VAL A 1 714 ? 15.176 17.385 12.414 1.00 84.38 714 VAL A N 1
ATOM 5500 C CA . VAL A 1 714 ? 14.948 16.676 11.154 1.00 84.38 714 VAL A CA 1
ATOM 5501 C C . VAL A 1 714 ? 14.183 15.401 11.440 1.00 84.38 714 VAL A C 1
ATOM 5503 O O . VAL A 1 714 ? 14.407 14.715 12.441 1.00 84.38 714 VAL A O 1
ATOM 5506 N N . THR A 1 715 ? 13.257 15.099 10.545 1.00 77.69 715 THR A N 1
ATOM 5507 C CA . THR A 1 715 ? 12.377 13.957 10.657 1.00 77.69 715 THR A CA 1
ATOM 5508 C C . THR A 1 715 ? 12.139 13.349 9.270 1.00 77.69 715 THR A C 1
ATOM 5510 O O . THR A 1 715 ? 11.881 14.094 8.322 1.00 77.69 715 THR A O 1
ATOM 5513 N N . PRO A 1 716 ? 12.234 12.019 9.124 1.00 76.75 716 PRO A N 1
ATOM 5514 C CA . PRO A 1 716 ? 11.909 11.336 7.872 1.00 76.75 716 PRO A CA 1
ATOM 5515 C C . PRO A 1 716 ? 10.415 11.479 7.548 1.00 76.75 716 PRO A C 1
ATOM 5517 O O . PRO A 1 716 ? 9.609 11.627 8.457 1.00 76.75 716 PRO A O 1
ATOM 5520 N N . THR A 1 717 ? 10.053 11.469 6.262 1.00 72.94 717 THR A N 1
ATOM 5521 C CA . THR A 1 717 ? 8.648 11.595 5.808 1.00 72.94 717 THR A CA 1
ATOM 5522 C C . THR A 1 717 ? 8.041 10.297 5.286 1.00 72.94 717 THR A C 1
ATOM 5524 O O . THR A 1 717 ? 6.885 10.301 4.862 1.00 72.94 717 THR A O 1
ATOM 5527 N N . VAL A 1 718 ? 8.837 9.221 5.299 1.00 67.75 718 VAL A N 1
ATOM 5528 C CA . VAL A 1 718 ? 8.436 7.857 4.955 1.00 67.75 718 VAL A CA 1
ATOM 5529 C C . VAL A 1 718 ? 9.238 6.835 5.770 1.00 67.75 718 VAL A C 1
ATOM 5531 O O . VAL A 1 718 ? 10.373 7.099 6.198 1.00 67.75 718 VAL A O 1
ATOM 5534 N N . LEU A 1 719 ? 8.687 5.628 5.915 1.00 66.69 719 LEU A N 1
ATOM 5535 C CA . LEU A 1 719 ? 9.291 4.510 6.653 1.00 66.69 719 LEU A CA 1
ATOM 5536 C C . LEU A 1 719 ? 10.704 4.107 6.230 1.00 66.69 719 LEU A C 1
ATOM 5538 O O . LEU A 1 719 ? 11.585 4.018 7.097 1.00 66.69 719 LEU A O 1
ATOM 5542 N N . PRO A 1 720 ? 11.010 4.028 4.934 1.00 66.00 720 PRO A N 1
ATOM 5543 C CA . PRO A 1 720 ? 12.356 3.689 4.485 1.00 66.00 720 PRO A CA 1
ATOM 5544 C C . PRO A 1 720 ? 13.410 4.711 4.908 1.00 66.00 720 PRO A C 1
ATOM 5546 O O . PRO A 1 720 ? 14.569 4.375 5.161 1.00 66.00 720 PRO A O 1
ATOM 5549 N N . ALA A 1 721 ? 13.050 5.996 4.959 1.00 72.62 721 ALA A N 1
ATOM 5550 C CA . ALA A 1 721 ? 13.969 7.053 5.375 1.00 72.62 721 ALA A CA 1
ATOM 5551 C C . ALA A 1 721 ? 14.257 6.980 6.884 1.00 72.62 721 ALA A C 1
ATOM 5553 O O . ALA A 1 721 ? 15.382 7.238 7.316 1.00 72.62 721 ALA A O 1
ATOM 5554 N N . TYR A 1 722 ? 13.279 6.564 7.692 1.00 73.06 722 TYR A N 1
ATOM 5555 C CA . TYR A 1 722 ? 13.493 6.354 9.121 1.00 73.06 722 TYR A CA 1
ATOM 5556 C C . TYR A 1 722 ? 14.344 5.145 9.446 1.00 73.06 722 TYR A C 1
ATOM 5558 O O . TYR A 1 722 ? 15.241 5.271 10.276 1.00 73.06 722 TYR A O 1
ATOM 5566 N N . ASN A 1 723 ? 14.082 3.996 8.820 1.00 66.00 723 ASN A N 1
ATOM 5567 C CA . ASN A 1 723 ? 14.841 2.779 9.108 1.00 66.00 723 ASN A CA 1
ATOM 5568 C C . ASN A 1 723 ? 16.342 3.030 8.897 1.00 66.00 723 ASN A C 1
ATOM 5570 O O . ASN A 1 723 ? 17.171 2.674 9.738 1.00 66.00 723 ASN A O 1
ATOM 5574 N N . ARG A 1 724 ? 16.680 3.781 7.844 1.00 74.19 724 ARG A N 1
ATOM 5575 C CA . ARG A 1 724 ? 18.043 4.271 7.602 1.00 74.19 724 ARG A CA 1
ATOM 5576 C C . ARG A 1 724 ? 18.537 5.222 8.676 1.00 74.19 724 ARG A C 1
ATOM 5578 O O . ARG A 1 724 ? 19.652 5.063 9.164 1.00 74.19 724 ARG A O 1
ATOM 5585 N N . LEU A 1 725 ? 17.722 6.194 9.077 1.00 75.31 725 LEU A N 1
ATOM 5586 C CA . LEU A 1 725 ? 18.098 7.131 10.133 1.00 75.31 725 LEU A CA 1
ATOM 5587 C C . LEU A 1 725 ? 18.380 6.417 11.468 1.00 75.31 725 LEU A C 1
ATOM 5589 O O . LEU A 1 725 ? 19.321 6.792 12.166 1.00 75.31 725 LEU A O 1
ATOM 5593 N N . VAL A 1 726 ? 17.622 5.367 11.796 1.00 71.31 726 VAL A N 1
ATOM 5594 C CA . VAL A 1 726 ? 17.857 4.497 12.959 1.00 71.31 726 VAL A CA 1
ATOM 5595 C C . VAL A 1 726 ? 19.156 3.713 12.825 1.00 71.31 726 VAL A C 1
ATOM 5597 O O . VAL A 1 726 ? 19.958 3.715 13.757 1.00 71.31 726 VAL A O 1
ATOM 5600 N N . LYS A 1 727 ? 19.404 3.084 11.673 1.00 71.56 727 LYS A N 1
ATOM 5601 C CA . LYS A 1 727 ? 20.661 2.366 11.407 1.00 71.56 727 LYS A CA 1
ATOM 5602 C C . LYS A 1 727 ? 21.876 3.285 11.589 1.00 71.56 727 LYS A C 1
ATOM 5604 O O . LYS A 1 727 ? 22.861 2.929 12.240 1.00 71.56 727 LYS A O 1
ATOM 5609 N N . GLU A 1 728 ? 21.777 4.506 11.075 1.00 75.19 728 GLU A N 1
ATOM 5610 C CA . GLU A 1 728 ? 22.839 5.512 11.110 1.00 75.19 728 GLU A CA 1
ATOM 5611 C C . GLU A 1 728 ? 23.008 6.185 12.474 1.00 75.19 728 GLU A C 1
ATOM 5613 O O . GLU A 1 728 ? 24.067 6.747 12.770 1.00 75.19 728 GLU A O 1
ATOM 5618 N N . SER A 1 729 ? 22.007 6.096 13.347 1.00 71.81 729 SER A N 1
ATOM 5619 C CA . SER A 1 729 ? 22.013 6.771 14.642 1.00 71.81 729 SER A CA 1
ATOM 5620 C C . SER A 1 729 ? 23.197 6.315 15.515 1.00 71.81 729 SER A C 1
ATOM 5622 O O . SER A 1 729 ? 23.854 7.135 16.158 1.00 71.81 729 SER A O 1
ATOM 5624 N N . ALA A 1 730 ? 23.569 5.031 15.456 1.00 69.38 730 ALA A N 1
ATOM 5625 C CA . ALA A 1 730 ? 24.737 4.493 16.160 1.00 69.38 730 ALA A CA 1
ATOM 5626 C C . ALA A 1 730 ? 26.075 5.056 15.633 1.00 69.38 730 ALA A C 1
ATOM 5628 O O . ALA A 1 730 ? 27.057 5.161 16.377 1.00 69.38 730 ALA A O 1
ATOM 5629 N N . LYS A 1 731 ? 26.145 5.426 14.346 1.00 77.25 731 LYS A N 1
ATOM 5630 C CA . LYS A 1 731 ? 27.308 6.114 13.762 1.00 77.25 731 LYS A CA 1
ATOM 5631 C C . LYS A 1 731 ? 27.318 7.586 14.170 1.00 77.25 731 LYS A C 1
ATOM 5633 O O . LYS A 1 731 ? 28.381 8.116 14.491 1.00 77.25 731 LYS A O 1
ATOM 5638 N N . MET A 1 732 ? 26.154 8.226 14.237 1.00 77.38 732 MET A N 1
ATOM 5639 C CA . MET A 1 732 ? 26.003 9.612 14.687 1.00 77.38 732 MET A CA 1
ATOM 5640 C C . MET A 1 732 ? 26.438 9.808 16.148 1.00 77.38 732 MET A C 1
ATOM 5642 O O . MET A 1 732 ? 27.184 10.743 16.446 1.00 77.38 732 MET A O 1
ATOM 5646 N N . GLU A 1 733 ? 26.067 8.903 17.057 1.00 71.25 733 GLU A N 1
ATOM 5647 C CA . GLU A 1 733 ? 26.510 8.957 18.461 1.00 71.25 733 GLU A CA 1
ATOM 5648 C C . GLU A 1 733 ? 28.037 8.892 18.595 1.00 71.25 733 GLU A C 1
ATOM 5650 O O . GLU A 1 733 ? 28.632 9.641 19.374 1.00 71.25 733 GLU A O 1
ATOM 5655 N N . LYS A 1 734 ? 28.703 8.055 17.785 1.00 73.00 734 LYS A N 1
ATOM 5656 C CA . LYS A 1 734 ? 30.177 7.981 17.738 1.00 73.00 734 LYS A CA 1
ATOM 5657 C C . LYS A 1 734 ? 30.822 9.290 17.272 1.00 73.00 734 LYS A C 1
ATOM 5659 O O . LYS A 1 734 ? 31.955 9.570 17.658 1.00 73.00 734 LYS A O 1
ATOM 5664 N N . HIS A 1 735 ? 30.099 10.102 16.501 1.00 68.88 735 HIS A N 1
ATOM 5665 C CA . HIS A 1 735 ? 30.509 11.443 16.078 1.00 68.88 735 HIS A CA 1
ATOM 5666 C C . HIS A 1 735 ? 30.131 12.543 17.087 1.00 68.88 735 HIS A C 1
ATOM 5668 O O . HIS A 1 735 ? 30.314 13.728 16.811 1.00 68.88 735 HIS A O 1
ATOM 5674 N N . GLY A 1 736 ? 29.636 12.171 18.273 1.00 65.69 736 GLY A N 1
ATOM 5675 C CA . GLY A 1 736 ? 29.291 13.103 19.346 1.00 65.69 736 GLY A CA 1
ATOM 5676 C C . GLY A 1 736 ? 27.953 13.818 19.153 1.00 65.69 736 GLY A C 1
ATOM 5677 O O . GLY A 1 736 ? 27.695 14.799 19.856 1.00 65.69 736 GLY A O 1
ATOM 5678 N N . LEU A 1 737 ? 27.106 13.353 18.224 1.00 70.12 737 LEU A N 1
ATOM 5679 C CA . LEU A 1 737 ? 25.747 13.866 18.070 1.00 70.12 737 LEU A CA 1
ATOM 5680 C C . LEU A 1 737 ? 24.876 13.409 19.243 1.00 70.12 737 LEU A C 1
ATOM 5682 O O . LEU A 1 737 ? 24.925 12.254 19.663 1.00 70.12 737 LEU A O 1
ATOM 5686 N N . LYS A 1 738 ? 24.036 14.317 19.745 1.00 64.88 738 LYS A N 1
ATOM 5687 C CA . LYS A 1 738 ? 23.020 13.982 20.745 1.00 64.88 738 LYS A CA 1
ATOM 5688 C C . LYS A 1 738 ? 21.746 13.535 20.041 1.00 64.88 738 LYS A C 1
ATOM 5690 O O . LYS A 1 738 ? 21.111 14.345 19.367 1.00 64.88 738 LYS A O 1
ATOM 5695 N N . LEU A 1 739 ? 21.372 12.275 20.229 1.00 68.94 739 LEU A N 1
ATOM 5696 C CA . LEU A 1 739 ? 20.077 11.752 19.809 1.00 68.94 739 LEU A CA 1
ATOM 5697 C C . LEU A 1 739 ? 19.052 11.980 20.919 1.00 68.94 739 LEU A C 1
ATOM 5699 O O . LEU A 1 739 ? 19.306 11.663 22.086 1.00 68.94 739 LEU A O 1
ATOM 5703 N N . LYS A 1 740 ? 17.887 12.515 20.557 1.00 68.50 740 LYS A N 1
ATOM 5704 C CA . LYS A 1 740 ? 16.746 12.618 21.467 1.00 68.50 740 LYS A CA 1
ATOM 5705 C C . LYS A 1 740 ? 15.632 11.703 20.972 1.00 68.50 740 LYS A C 1
ATOM 5707 O O . LYS A 1 740 ? 15.407 11.561 19.774 1.00 68.50 740 LYS A O 1
ATOM 5712 N N . THR A 1 741 ? 14.913 11.108 21.911 1.00 62.19 741 THR A N 1
ATOM 5713 C CA . THR A 1 741 ? 13.632 10.443 21.650 1.00 62.19 741 THR A CA 1
ATOM 5714 C C . THR A 1 741 ? 12.530 11.219 22.346 1.00 62.19 741 THR A C 1
ATOM 5716 O O . THR A 1 741 ? 12.732 11.740 23.446 1.00 62.19 741 THR A O 1
ATOM 5719 N N . VAL A 1 742 ? 11.363 11.325 21.718 1.00 57.88 742 VAL A N 1
ATOM 5720 C CA . VAL A 1 742 ? 10.160 11.824 22.397 1.00 57.88 742 VAL A CA 1
ATOM 5721 C C . VAL A 1 742 ? 9.377 10.625 22.898 1.00 57.88 742 VAL A C 1
ATOM 5723 O O . VAL A 1 742 ? 8.955 9.789 22.102 1.00 57.88 742 VAL A O 1
ATOM 5726 N N . GLY A 1 743 ? 9.202 10.534 24.216 1.00 52.25 743 GLY A N 1
ATOM 5727 C CA . GLY A 1 743 ? 8.348 9.507 24.806 1.00 52.25 743 GLY A CA 1
ATOM 5728 C C . GLY A 1 743 ? 6.868 9.786 24.541 1.00 52.25 743 GLY A C 1
ATOM 5729 O O . GLY A 1 743 ? 6.483 10.910 24.223 1.00 52.25 743 GLY A O 1
ATOM 5730 N N . ALA A 1 744 ? 6.007 8.791 24.767 1.00 44.56 744 ALA A N 1
ATOM 5731 C CA . ALA A 1 744 ? 4.547 8.951 24.688 1.00 44.56 744 ALA A CA 1
ATOM 5732 C C . ALA A 1 744 ? 3.990 10.072 25.602 1.00 44.56 744 ALA A C 1
ATOM 5734 O O . ALA A 1 744 ? 2.866 10.533 25.425 1.00 44.56 744 ALA A O 1
ATOM 5735 N N . ASP A 1 745 ? 4.781 10.527 26.580 1.00 45.16 745 ASP A N 1
ATOM 5736 C CA . ASP A 1 745 ? 4.507 11.670 27.456 1.00 45.16 745 ASP A CA 1
ATOM 5737 C C . ASP A 1 745 ? 4.809 13.042 26.814 1.00 45.16 745 ASP A C 1
ATOM 5739 O O . ASP A 1 745 ? 4.675 14.067 27.486 1.00 45.16 745 ASP A O 1
ATOM 5743 N N . GLY A 1 746 ? 5.223 13.075 25.542 1.00 51.56 746 GLY A N 1
ATOM 5744 C CA . GLY A 1 746 ? 5.554 14.286 24.789 1.00 51.56 746 GLY A CA 1
ATOM 5745 C C . GLY A 1 746 ? 6.886 14.926 25.187 1.00 51.56 746 GLY A C 1
ATOM 5746 O O . GLY A 1 746 ? 7.214 16.002 24.695 1.00 51.56 746 GLY A O 1
ATOM 5747 N N . LYS A 1 747 ? 7.662 14.293 26.076 1.00 56.00 747 LYS A N 1
ATOM 5748 C CA . LYS A 1 747 ? 8.929 14.842 26.574 1.00 56.00 747 LYS A CA 1
ATOM 5749 C C . LYS A 1 747 ? 10.115 14.241 25.841 1.00 56.00 747 LYS A C 1
ATOM 5751 O O . LYS A 1 747 ? 10.219 13.021 25.709 1.00 56.00 747 LYS A O 1
ATOM 5756 N N . THR A 1 748 ? 11.055 15.099 25.459 1.00 60.84 748 THR A N 1
ATOM 5757 C CA . THR A 1 748 ? 12.350 14.679 24.923 1.00 60.84 748 THR A CA 1
ATOM 5758 C C . THR A 1 748 ? 13.222 14.076 26.025 1.00 60.84 748 THR A C 1
ATOM 5760 O O . THR A 1 748 ? 13.399 14.690 27.083 1.00 60.84 748 THR A O 1
ATOM 5763 N N . LYS A 1 749 ? 13.803 12.905 25.775 1.00 62.12 749 LYS A N 1
ATOM 5764 C CA . LYS A 1 749 ? 14.802 12.243 26.625 1.00 62.12 749 LYS A CA 1
ATOM 5765 C C . LYS A 1 749 ? 16.013 11.878 25.769 1.00 62.12 749 LYS A C 1
ATOM 5767 O O . LYS A 1 749 ? 15.873 11.684 24.562 1.00 62.12 749 LYS A O 1
ATOM 5772 N N . ASP A 1 750 ? 17.188 11.793 26.388 1.00 63.06 750 ASP A N 1
ATOM 5773 C CA . ASP A 1 750 ? 18.375 11.265 25.710 1.00 63.06 750 ASP A CA 1
ATOM 5774 C C . ASP A 1 750 ? 18.080 9.827 25.257 1.00 63.06 750 ASP A C 1
ATOM 5776 O O . ASP A 1 750 ? 17.571 9.017 26.039 1.00 63.06 750 ASP A O 1
ATOM 5780 N N . ALA A 1 751 ? 18.329 9.529 23.983 1.00 58.25 751 ALA A N 1
ATOM 5781 C CA . ALA A 1 751 ? 18.045 8.214 23.426 1.00 58.25 751 ALA A CA 1
ATOM 5782 C C . ALA A 1 751 ? 19.046 7.188 23.984 1.00 58.25 751 ALA A C 1
ATOM 5784 O O . ALA A 1 751 ? 20.247 7.330 23.797 1.00 58.25 751 ALA A O 1
ATOM 5785 N N . SER A 1 752 ? 18.564 6.157 24.685 1.00 47.75 752 SER A N 1
ATOM 5786 C CA . SER A 1 752 ? 19.392 5.006 25.089 1.00 47.75 752 SER A CA 1
ATOM 5787 C C . SER A 1 752 ? 19.301 3.829 24.106 1.00 47.75 752 SER A C 1
ATOM 5789 O O . SER A 1 752 ? 20.098 2.900 24.192 1.00 47.75 752 SER A O 1
ATOM 5791 N N . SER A 1 753 ? 18.305 3.856 23.212 1.00 49.47 753 SER A N 1
ATOM 5792 C CA . SER A 1 753 ? 18.086 2.961 22.067 1.00 49.47 753 SER A CA 1
ATOM 5793 C C . SER A 1 753 ? 17.067 3.632 21.123 1.00 49.47 753 SER A C 1
ATOM 5795 O O . SER A 1 753 ? 16.099 4.202 21.635 1.00 49.47 753 SER A O 1
ATOM 5797 N N . PRO A 1 754 ? 17.223 3.584 19.785 1.00 51.16 754 PRO A N 1
ATOM 5798 C CA . PRO A 1 754 ? 16.266 4.181 18.839 1.00 51.16 754 PRO A CA 1
ATOM 5799 C C . PRO A 1 754 ? 14.881 3.513 18.810 1.00 51.16 754 PRO A C 1
ATOM 5801 O O . PRO A 1 754 ? 13.978 4.024 18.160 1.00 51.16 754 PRO A O 1
ATOM 5804 N N . GLN A 1 755 ? 14.716 2.367 19.478 1.00 49.88 755 GLN A N 1
ATOM 5805 C CA . GLN A 1 755 ? 13.587 1.452 19.269 1.00 49.88 755 GLN A CA 1
ATOM 5806 C C . GLN A 1 755 ? 12.278 1.851 19.982 1.00 49.88 755 GLN A C 1
ATOM 5808 O O . GLN A 1 755 ? 11.232 1.326 19.624 1.00 49.88 755 GLN A O 1
ATOM 5813 N N . ASP A 1 756 ? 12.309 2.774 20.956 1.00 43.50 756 ASP A N 1
ATOM 5814 C CA . ASP A 1 756 ? 11.171 3.043 21.865 1.00 43.50 756 ASP A CA 1
ATOM 5815 C C . ASP A 1 756 ? 10.572 4.471 21.760 1.00 43.50 756 ASP A C 1
ATOM 5817 O O . ASP A 1 756 ? 9.914 4.953 22.688 1.00 43.50 756 ASP A O 1
ATOM 5821 N N . GLY A 1 757 ? 10.765 5.182 20.639 1.00 53.62 757 GLY A N 1
ATOM 5822 C CA . GLY A 1 757 ? 10.093 6.469 20.406 1.00 53.62 757 GLY A CA 1
ATOM 5823 C C . GLY A 1 757 ? 10.525 7.219 19.144 1.00 53.62 757 GLY A C 1
ATOM 5824 O O . GLY A 1 757 ? 11.394 6.771 18.397 1.00 53.62 757 GLY A O 1
ATOM 5825 N N . ARG A 1 758 ? 9.942 8.410 18.935 1.00 62.50 758 ARG A N 1
ATOM 5826 C CA . ARG A 1 758 ? 10.224 9.254 17.757 1.00 62.50 758 ARG A CA 1
ATOM 5827 C C . ARG A 1 758 ? 11.669 9.697 17.789 1.00 62.50 758 ARG A C 1
ATOM 5829 O O . ARG A 1 758 ? 12.032 10.507 18.647 1.00 62.50 758 ARG A O 1
ATOM 5836 N N . LEU A 1 759 ? 12.471 9.166 16.867 1.00 70.06 759 LEU A N 1
ATOM 5837 C CA . LEU A 1 759 ? 13.855 9.576 16.699 1.00 70.06 759 LEU A CA 1
ATOM 5838 C C . LEU A 1 759 ? 13.862 11.022 16.203 1.00 70.06 759 LEU A C 1
ATOM 5840 O O . LEU A 1 759 ? 13.502 11.306 15.063 1.00 70.06 759 LEU A O 1
ATOM 5844 N N . LEU A 1 760 ? 14.260 11.935 17.083 1.00 71.44 760 LEU A N 1
ATOM 5845 C CA . LEU A 1 760 ? 14.501 13.321 16.731 1.00 71.44 760 LEU A CA 1
ATOM 5846 C C . LEU A 1 760 ? 16.002 13.537 16.640 1.00 71.44 760 LEU A C 1
ATOM 5848 O O . LEU A 1 760 ? 16.736 13.401 17.626 1.00 71.44 760 LEU A O 1
ATOM 5852 N N . VAL A 1 761 ? 16.447 13.920 15.449 1.00 79.06 761 VAL A N 1
ATOM 5853 C CA . VAL A 1 761 ? 17.823 14.347 15.234 1.00 79.06 761 VAL A CA 1
ATOM 5854 C C . VAL A 1 761 ? 17.818 15.862 15.146 1.00 79.06 761 VAL A C 1
ATOM 5856 O O . VAL A 1 761 ? 17.132 16.443 14.307 1.00 79.06 761 VAL A O 1
ATOM 5859 N N . ASP A 1 762 ? 18.549 16.507 16.053 1.00 85.69 762 ASP A N 1
ATOM 5860 C CA . ASP A 1 762 ? 18.776 17.950 15.988 1.00 85.69 762 ASP A CA 1
ATOM 5861 C C . ASP A 1 762 ? 19.334 18.319 14.605 1.00 85.69 762 ASP A C 1
ATOM 5863 O O . ASP A 1 762 ? 20.256 17.673 14.097 1.00 85.69 762 ASP A O 1
ATOM 5867 N N . LEU A 1 763 ? 18.744 19.337 13.985 1.00 88.00 763 LEU A N 1
ATOM 5868 C CA . LEU A 1 763 ? 19.020 19.696 12.598 1.00 88.00 763 LEU A CA 1
ATOM 5869 C C . LEU A 1 763 ? 20.473 20.136 12.384 1.00 88.00 763 LEU A C 1
ATOM 5871 O O . LEU A 1 763 ? 21.083 19.772 11.379 1.00 88.00 763 LEU A O 1
ATOM 5875 N N . GLU A 1 764 ? 21.060 20.887 13.317 1.00 88.12 764 GLU A N 1
ATOM 5876 C CA . GLU A 1 764 ? 22.454 21.330 13.197 1.00 88.12 764 GLU A CA 1
ATOM 5877 C C . GLU A 1 764 ? 23.430 20.165 13.351 1.00 88.12 764 GLU A C 1
ATOM 5879 O O . GLU A 1 764 ? 24.398 20.047 12.590 1.00 88.12 764 GLU A O 1
ATOM 5884 N N . ASN A 1 765 ? 23.144 19.262 14.287 1.00 84.75 765 ASN A N 1
ATOM 5885 C CA . ASN A 1 765 ? 23.892 18.027 14.446 1.00 84.75 765 ASN A CA 1
ATOM 5886 C C . ASN A 1 765 ? 23.807 17.177 13.173 1.00 84.75 765 ASN A C 1
ATOM 5888 O O . ASN A 1 765 ? 24.850 16.780 12.652 1.00 84.75 765 ASN A O 1
ATOM 5892 N N . PHE A 1 766 ? 22.608 16.967 12.621 1.00 87.75 766 PHE A N 1
ATOM 5893 C CA . PHE A 1 766 ? 22.425 16.210 11.380 1.00 87.75 766 PHE A CA 1
ATOM 5894 C C . PHE A 1 766 ? 23.227 16.825 10.225 1.00 87.75 766 PHE A C 1
ATOM 5896 O O . PHE A 1 766 ? 24.023 16.133 9.593 1.00 87.75 766 PHE A O 1
ATOM 5903 N N . LYS A 1 767 ? 23.145 18.148 10.024 1.00 90.69 767 LYS A N 1
ATOM 5904 C CA . LYS A 1 767 ? 23.975 18.864 9.037 1.00 90.69 767 LYS A CA 1
ATOM 5905 C C . LYS A 1 767 ? 25.474 18.659 9.276 1.00 90.69 767 LYS A C 1
ATOM 5907 O O . LYS A 1 767 ? 26.234 18.495 8.322 1.00 90.69 767 LYS A O 1
ATOM 5912 N N . SER A 1 768 ? 25.923 18.662 10.532 1.00 87.69 768 SER A N 1
ATOM 5913 C CA . SER A 1 768 ? 27.323 18.401 10.895 1.00 87.69 768 SER A CA 1
ATOM 5914 C C . SER A 1 768 ? 27.764 16.972 10.551 1.00 87.69 768 SER A C 1
ATOM 5916 O O . SER A 1 768 ? 28.866 16.777 10.028 1.00 87.69 768 SER A O 1
ATOM 5918 N N . TYR A 1 769 ? 26.898 15.981 10.782 1.00 87.62 769 TYR A N 1
ATOM 5919 C CA . TYR A 1 769 ? 27.142 14.592 10.394 1.00 87.62 769 TYR A CA 1
ATOM 5920 C C . TYR A 1 769 ? 27.279 14.454 8.879 1.00 87.62 769 TYR A C 1
ATOM 5922 O O . TYR A 1 769 ? 28.306 13.969 8.410 1.00 87.62 769 TYR A O 1
ATOM 5930 N N . ILE A 1 770 ? 26.329 14.998 8.114 1.00 90.75 770 ILE A N 1
ATOM 5931 C CA . ILE A 1 770 ? 26.366 15.009 6.643 1.00 90.75 770 ILE A CA 1
ATOM 5932 C C . ILE A 1 770 ? 27.672 15.631 6.123 1.00 90.75 770 ILE A C 1
ATOM 5934 O O . ILE A 1 770 ? 28.347 15.058 5.269 1.00 90.75 770 ILE A O 1
ATOM 5938 N N . ARG A 1 771 ? 28.097 16.768 6.693 1.00 91.25 771 ARG A N 1
ATOM 5939 C CA . ARG A 1 771 ? 29.375 17.424 6.351 1.00 91.25 771 ARG A CA 1
ATOM 5940 C C . ARG A 1 771 ? 30.601 16.584 6.710 1.00 91.25 771 ARG A C 1
ATOM 5942 O O . ARG A 1 771 ? 31.666 16.796 6.133 1.00 91.25 771 ARG A O 1
ATOM 5949 N N . THR A 1 772 ? 30.500 15.710 7.706 1.00 88.06 772 THR A N 1
ATOM 5950 C CA . THR A 1 772 ? 31.589 14.807 8.098 1.00 88.06 772 THR A CA 1
ATOM 5951 C C . THR A 1 772 ? 31.691 13.655 7.112 1.00 88.06 772 THR A C 1
ATOM 5953 O O . THR A 1 772 ? 32.771 13.438 6.571 1.00 88.06 772 THR A O 1
ATOM 5956 N N . VAL A 1 773 ? 30.561 13.022 6.796 1.00 87.56 773 VAL A N 1
ATOM 5957 C CA . VAL A 1 773 ? 30.458 11.954 5.795 1.00 87.56 773 VAL A CA 1
ATOM 5958 C C . VAL A 1 773 ? 30.991 12.420 4.433 1.00 87.56 773 VAL A C 1
ATOM 5960 O O . VAL A 1 773 ? 31.888 11.787 3.882 1.00 87.56 773 VAL A O 1
ATOM 5963 N N . ASP A 1 774 ? 30.559 13.589 3.946 1.00 91.06 774 ASP A N 1
ATOM 5964 C CA . ASP A 1 774 ? 31.057 14.180 2.688 1.00 91.06 774 ASP A CA 1
ATOM 5965 C C . ASP A 1 774 ? 32.582 14.423 2.707 1.00 91.06 774 ASP A C 1
ATOM 5967 O O . ASP A 1 774 ? 33.282 14.191 1.721 1.00 91.06 774 ASP A O 1
ATOM 5971 N N . LYS A 1 775 ? 33.143 14.863 3.844 1.00 89.00 775 LYS A N 1
ATOM 5972 C CA . LYS A 1 775 ? 34.599 15.059 3.990 1.00 89.00 775 LYS A CA 1
ATOM 5973 C C . LYS A 1 775 ? 35.376 13.750 4.022 1.00 89.00 775 LYS A C 1
ATOM 5975 O O . LYS A 1 775 ? 36.539 13.746 3.625 1.00 89.00 775 LYS A O 1
ATOM 5980 N N . GLU A 1 776 ? 34.804 12.694 4.585 1.00 85.69 776 GLU A N 1
ATOM 5981 C CA . GLU A 1 776 ? 35.433 11.375 4.627 1.00 85.69 776 GLU A CA 1
ATOM 5982 C C . GLU A 1 776 ? 35.454 10.740 3.241 1.00 85.69 776 GLU A C 1
ATOM 5984 O O . GLU A 1 776 ? 36.508 10.253 2.836 1.00 85.69 776 GLU A O 1
ATOM 5989 N N . GLN A 1 777 ? 34.360 10.856 2.485 1.00 83.44 777 GLN A N 1
ATOM 5990 C CA . GLN A 1 777 ? 34.280 10.409 1.091 1.00 83.44 777 GLN A CA 1
ATOM 5991 C C . GLN A 1 777 ? 35.335 11.108 0.221 1.00 83.44 777 GLN A C 1
ATOM 5993 O O . GLN A 1 777 ? 36.173 10.445 -0.385 1.00 83.44 777 GLN A O 1
ATOM 5998 N N . LYS A 1 778 ? 35.433 12.441 0.305 1.00 84.69 778 LYS A N 1
ATOM 5999 C CA . LYS A 1 778 ? 36.453 13.235 -0.414 1.00 84.69 778 LYS A CA 1
ATOM 6000 C C . LYS A 1 778 ? 37.909 12.951 -0.028 1.00 84.69 778 LYS A C 1
ATOM 6002 O O . LYS A 1 778 ? 38.812 13.474 -0.669 1.00 84.69 778 LYS A O 1
ATOM 6007 N N . LYS A 1 779 ? 38.164 12.247 1.081 1.00 82.56 779 LYS A N 1
ATOM 6008 C CA . LYS A 1 779 ? 39.519 11.815 1.477 1.00 82.56 779 LYS A CA 1
ATOM 6009 C C . LYS A 1 779 ? 39.866 10.419 0.963 1.00 82.56 779 LYS A C 1
ATOM 6011 O O . LYS A 1 779 ? 41.035 10.044 1.040 1.00 82.56 779 LYS A O 1
ATOM 6016 N N . GLN A 1 780 ? 38.856 9.631 0.606 1.00 68.81 780 GLN A N 1
ATOM 6017 C CA . GLN A 1 780 ? 39.008 8.275 0.086 1.00 68.81 780 GLN A CA 1
ATOM 6018 C C . GLN A 1 780 ? 39.163 8.275 -1.442 1.00 68.81 780 GLN A C 1
ATOM 6020 O O . GLN A 1 780 ? 39.818 7.378 -1.969 1.00 68.81 780 GLN A O 1
ATOM 6025 N N . GLU A 1 781 ? 38.611 9.293 -2.108 1.00 57.94 781 GLU A N 1
ATOM 6026 C CA . GLU A 1 781 ? 38.940 9.722 -3.478 1.00 57.94 781 GLU A CA 1
ATOM 6027 C C . GLU A 1 781 ? 40.334 10.366 -3.559 1.00 57.94 781 GLU A C 1
ATOM 6029 O O . GLU A 1 781 ? 41.050 10.092 -4.553 1.00 57.94 781 GLU A O 1
#

pLDDT: mean 74.61, std 17.88, range [23.36, 96.31]

Secondary structure (DSSP, 8-state):
----THHHHHHHHHHHHHSSS-----SS-B-EEEETTTTTEEEE-B--HHHH-SSSSS---STT-SEEEEEEB-SSSSSB-HHHHHHHHHHHGGGTT-TTB---EEEEEEES--------TT------EEEEE-HHHHHHH--SSTT-SEEEEEEEESS-EEEEETTEEEEE-TTBEEEEEEEEEHHHHHHHTTTS--HHHHHHHHHHHHHTTB-------B-HHHHHHHSSEEB---EEEE-TTS-EEEE-SS-TTSSS-EEEE-TTS-EEEGGGS--HHHHHHHHHHSB-S--TTEEEEEEE-BPPPBTTB---B-TTEEEEEEE--SS-TTSPPEEEEEEETTTTS-TT-GGGTTEEEEEEEES-EE-TTS-EE---EEEEEEE---SSSSS-GGGTS-TTTTTS--PPPP----EE---STT-SEESGGGGGGS--EEEETTTTEEEETTT--BHHHHHTTT-STTB--S---HHHHHHTTS---HHHHHHHHHIIIIITTSHHHHHHHHHHHHHHHHHHHHHHH-HHHHHHHHHHHHHHHHHHHTHHHHHHHHHHHHHHHHTT---------------------------SS-SHHHHHHH-SEEEEEEEEEEEEEE-TTS--EEEEEEEEEEEEEESSPPTT-EEEEEES-EEETTEEEE-SSSPP--TT-EEEEEEEEETTTEEEETTGGGGEEEEEE-TTT--EEEEESSHHHHHHHHHHHHHHHHTT--EEEE-TTS-EEE-S-GGGSEEEEEHHHHHHHHHHHHHHHHHH-

Radius of gyration: 29.79 Å; chains: 1; bounding box: 100×63×88 Å

Sequence (781 aa):
MSSNPQRFFRLAFCVMAAMMLTSHAFAFYPYGFFDTLNGGALTFIKWPLDVLDVNGDGDVSGDDEGVELNFETGNGEDGFSSSEVDKVFAGFEEWEQVSTAYMAFFRGQDIVDPVELTADLTQIDAFNVVVFESTQDAEDNGSIVGGSMVATLVTNTFEATTIVIGNSTVNYDAGEMIDVDTVVAQKARDTEATSLGPIIKGVGVFAGGEVAGLRWSPLNNFDPTDSAQAGVNIEDRVVALRNFDGSIGLRGVTPTMYNDFMYYKEESGAFTDSHQDLAPDDIAGITFMYPRTDVDIFFNLDQRVRTQTRQNLPSQPIAGAWIRAWCDADNNSGTSRVPFVDTFTGYYENAVNTDFRGHFRLKGLFKQLETISQTTFQPTYTISSSEFLPDIFGGDERGVYDEIHRGAGFGFDSQFPAEVFREGENGNIFGLTNVNQGTPLRYDLNARKIVSNTTGKTLDVLLASGRPMFGDENQTCPLNVVVSGINVIEAPKMLREFRDQVLLSNAVGAAVMDAYYRVAPTLAQFLTRHDTILALTRMLMKGLEWVVVHAEWLSVAMAGLLASMVARGRRLRRSAAVLPLLLFALAPLANAQLVPYEDVSDIVAASDNIVEGTVESTNTFATDDGLQIYTDVIVKVTDTAKGKLNKNGSIHLRLPTGRVGAIGRSSQELPEFKQGEDVFLFLKDDRVYDNVCIGGKVGKFAVKTDAETGEKYVTPTVLPAYNRLVKESAKMEKHGLKLKTVGADGKTKDASSPQDGRLLVDLENFKSYIRTVDKEQKKQE